Protein AF-A0A2E4MYP0-F1 (afdb_monomer)

Structure (mmCIF, N/CA/C/O backbone):
data_AF-A0A2E4MYP0-F1
#
_entry.id   AF-A0A2E4MYP0-F1
#
loop_
_atom_site.group_PDB
_atom_site.id
_atom_site.type_symbol
_atom_site.label_atom_id
_atom_site.label_alt_id
_atom_site.label_comp_id
_atom_site.label_asym_id
_atom_site.label_entity_id
_atom_site.label_seq_id
_atom_site.pdbx_PDB_ins_code
_atom_site.Cartn_x
_atom_site.Cartn_y
_atom_site.Cartn_z
_atom_site.occupancy
_atom_site.B_iso_or_equiv
_atom_site.auth_seq_id
_atom_site.auth_comp_id
_atom_site.auth_asym_id
_atom_site.auth_atom_id
_atom_site.pdbx_PDB_model_num
ATOM 1 N N . MET A 1 1 ? 53.944 40.109 61.503 1.00 32.38 1 MET A N 1
ATOM 2 C CA . MET A 1 1 ? 55.098 40.927 61.074 1.00 32.38 1 MET A CA 1
ATOM 3 C C . MET A 1 1 ? 55.950 40.094 60.124 1.00 32.38 1 MET A C 1
ATOM 5 O O . MET A 1 1 ? 56.124 38.913 60.365 1.00 32.38 1 MET A O 1
ATOM 9 N N . LYS A 1 2 ? 56.331 40.740 59.019 1.00 29.23 2 LYS A N 1
ATOM 10 C CA . LYS A 1 2 ? 57.133 40.367 57.830 1.00 29.23 2 LYS A CA 1
ATOM 11 C C . LYS A 1 2 ? 58.418 39.521 58.071 1.00 29.23 2 LYS A C 1
ATOM 13 O O . LYS A 1 2 ? 58.869 39.539 59.212 1.00 29.23 2 LYS A O 1
ATOM 18 N N . PRO A 1 3 ? 59.114 38.985 57.023 1.00 43.84 3 PRO A N 1
ATOM 19 C CA . PRO A 1 3 ? 58.788 39.027 55.572 1.00 43.84 3 PRO A CA 1
ATOM 20 C C . PRO A 1 3 ? 59.198 37.811 54.663 1.00 43.84 3 PRO A C 1
ATOM 22 O O . PRO A 1 3 ? 60.165 37.116 54.931 1.00 43.84 3 PRO A O 1
ATOM 25 N N . THR A 1 4 ? 58.492 37.692 53.515 1.00 30.36 4 THR A N 1
ATOM 26 C CA . THR A 1 4 ? 58.937 37.426 52.102 1.00 30.36 4 THR A CA 1
ATOM 27 C C . THR A 1 4 ? 59.822 36.207 51.743 1.00 30.36 4 THR A C 1
ATOM 29 O O . THR A 1 4 ? 60.824 35.968 52.392 1.00 30.36 4 THR A O 1
ATOM 32 N N . PHE A 1 5 ? 59.597 35.463 50.645 1.00 26.84 5 PHE A N 1
ATOM 33 C CA . PHE A 1 5 ? 59.681 35.927 49.242 1.00 26.84 5 PHE A CA 1
ATOM 34 C C . PHE A 1 5 ? 58.983 34.987 48.222 1.00 26.84 5 PHE A C 1
ATOM 36 O O . PHE A 1 5 ? 58.808 33.798 48.458 1.00 26.84 5 PHE A O 1
ATOM 43 N N . CYS A 1 6 ? 58.611 35.578 47.081 1.00 24.72 6 CYS A N 1
ATOM 44 C CA . CYS A 1 6 ? 57.829 35.069 45.939 1.00 24.72 6 CYS A CA 1
ATOM 45 C C . CYS A 1 6 ? 58.758 34.537 44.787 1.00 24.72 6 CYS A C 1
ATOM 47 O O . CYS A 1 6 ? 59.964 34.451 45.004 1.00 24.72 6 CYS A O 1
ATOM 49 N N . PRO A 1 7 ? 58.291 34.217 43.555 1.00 42.34 7 PRO A N 1
ATOM 50 C CA . PRO A 1 7 ? 58.112 32.863 43.003 1.00 42.34 7 PRO A CA 1
ATOM 51 C C . PRO A 1 7 ? 58.963 32.580 41.733 1.00 42.34 7 PRO A C 1
ATOM 53 O O . PRO A 1 7 ? 59.542 33.494 41.146 1.00 42.34 7 PRO A O 1
ATOM 56 N N . ARG A 1 8 ? 58.952 31.345 41.198 1.00 26.14 8 ARG A N 1
ATOM 57 C CA . ARG A 1 8 ? 59.250 31.102 39.767 1.00 26.14 8 ARG A CA 1
ATOM 58 C C . ARG A 1 8 ? 58.317 30.067 39.135 1.00 26.14 8 ARG A C 1
ATOM 60 O O . ARG A 1 8 ? 58.106 28.983 39.660 1.00 26.14 8 ARG A O 1
ATOM 67 N N . LYS A 1 9 ? 57.771 30.489 37.993 1.00 29.20 9 LYS A N 1
ATOM 68 C CA . LYS A 1 9 ? 56.859 29.806 37.071 1.00 29.20 9 LYS A CA 1
ATOM 69 C C . LYS A 1 9 ? 57.491 28.544 36.471 1.00 29.20 9 LYS A C 1
ATOM 71 O O . LYS A 1 9 ? 58.634 28.610 36.033 1.00 29.20 9 LYS A O 1
ATOM 76 N N . PHE A 1 10 ? 56.694 27.492 36.299 1.00 28.03 10 PHE A N 1
ATOM 77 C CA . PHE A 1 10 ? 56.806 26.576 35.161 1.00 28.03 10 PHE A CA 1
ATOM 78 C C . PHE A 1 10 ? 55.410 26.341 34.580 1.00 28.03 10 PHE A C 1
ATOM 80 O O . PHE A 1 10 ? 54.429 26.235 35.312 1.00 28.03 10 PHE A O 1
ATOM 87 N N . ALA A 1 11 ? 55.338 26.401 33.255 1.00 27.92 11 ALA A N 1
ATOM 88 C CA . ALA A 1 11 ? 54.125 26.417 32.457 1.00 27.92 11 ALA A CA 1
ATOM 89 C C . ALA A 1 11 ? 53.369 25.079 32.516 1.00 27.92 11 ALA A C 1
ATOM 91 O O . ALA A 1 11 ? 53.972 24.019 32.367 1.00 27.92 11 ALA A O 1
ATOM 92 N N . SER A 1 12 ? 52.046 25.143 32.679 1.00 26.67 12 SER A N 1
ATOM 93 C CA . SER A 1 12 ? 51.146 24.017 32.430 1.00 26.67 12 SER A CA 1
ATOM 94 C C . SER A 1 12 ? 51.050 23.772 30.926 1.00 26.67 12 SER A C 1
ATOM 96 O O . SER A 1 12 ? 50.569 24.627 30.184 1.00 26.67 12 SER A O 1
ATOM 98 N N . ALA A 1 13 ? 51.500 22.601 30.482 1.00 27.95 13 ALA A N 1
ATOM 99 C CA . ALA A 1 13 ? 51.129 22.055 29.187 1.00 27.95 13 ALA A CA 1
ATOM 100 C C . ALA A 1 13 ? 49.721 21.455 29.305 1.00 27.95 13 ALA A C 1
ATOM 102 O O . ALA A 1 13 ? 49.496 20.510 30.061 1.00 27.95 13 ALA A O 1
ATOM 103 N N . THR A 1 14 ? 48.774 22.038 28.577 1.00 28.78 14 THR A N 1
ATOM 104 C CA . THR A 1 14 ? 47.441 21.483 28.341 1.00 28.78 14 THR A CA 1
ATOM 105 C C . THR A 1 14 ? 47.593 20.178 27.562 1.00 28.78 14 THR A C 1
ATOM 107 O O . THR A 1 14 ? 47.975 20.195 26.394 1.00 28.78 14 THR A O 1
ATOM 110 N N . LEU A 1 15 ? 47.319 19.043 28.208 1.00 26.38 15 LEU A N 1
ATOM 111 C CA . LEU A 1 15 ? 47.201 17.758 27.528 1.00 26.38 15 LEU A CA 1
ATOM 112 C C . LEU A 1 15 ? 45.863 17.751 26.772 1.00 26.38 15 LEU A C 1
ATOM 114 O O . LEU A 1 15 ? 44.796 17.668 27.377 1.00 26.38 15 LEU A O 1
ATOM 118 N N . ILE A 1 16 ? 45.924 17.884 25.449 1.00 30.02 16 ILE A N 1
ATOM 119 C CA . ILE A 1 16 ? 44.802 17.601 24.553 1.00 30.02 16 ILE A CA 1
ATOM 120 C C . ILE A 1 16 ? 44.615 16.080 24.567 1.00 30.02 16 ILE A C 1
ATOM 122 O O . ILE A 1 16 ? 45.446 15.348 24.034 1.00 30.02 16 ILE A O 1
ATOM 126 N N . LEU A 1 17 ? 43.549 15.598 25.210 1.00 27.55 17 LEU A N 1
ATOM 127 C CA . LEU A 1 17 ? 43.101 14.215 25.068 1.00 27.55 17 LEU A CA 1
ATOM 128 C C . LEU A 1 17 ? 42.452 14.072 23.681 1.00 27.55 17 LEU A C 1
ATOM 130 O O . LEU A 1 17 ? 41.286 14.403 23.488 1.00 27.55 17 LEU A O 1
ATOM 134 N N . THR A 1 18 ? 43.208 13.594 22.697 1.00 29.97 18 THR A N 1
ATOM 135 C CA . THR A 1 18 ? 42.637 13.010 21.479 1.00 29.97 18 THR A CA 1
ATOM 136 C C . THR A 1 18 ? 41.983 11.684 21.855 1.00 29.97 18 THR A C 1
ATOM 138 O O . THR A 1 18 ? 42.678 10.704 22.126 1.00 29.97 18 THR A O 1
ATOM 141 N N . ALA A 1 19 ? 40.650 11.660 21.909 1.00 31.08 19 ALA A N 1
ATOM 142 C CA . ALA A 1 19 ? 39.876 10.430 22.005 1.00 31.08 19 ALA A CA 1
ATOM 143 C C . ALA A 1 19 ? 40.117 9.601 20.735 1.00 31.08 19 ALA A C 1
ATOM 145 O O . ALA A 1 19 ? 39.746 10.002 19.632 1.00 31.08 19 ALA A O 1
ATOM 146 N N . LEU A 1 20 ? 40.802 8.470 20.896 1.00 28.89 20 LEU A N 1
ATOM 147 C CA . LEU A 1 20 ? 41.013 7.490 19.842 1.00 28.89 20 LEU A CA 1
ATOM 148 C C . LEU A 1 20 ? 39.674 6.767 19.620 1.00 28.89 20 LEU A C 1
ATOM 150 O O . LEU A 1 20 ? 39.272 5.940 20.437 1.00 28.89 20 LEU A O 1
ATOM 154 N N . TRP A 1 21 ? 38.955 7.123 18.557 1.00 35.97 21 TRP A N 1
ATOM 155 C CA . TRP A 1 21 ? 37.767 6.392 18.121 1.00 35.97 21 TRP A CA 1
ATOM 156 C C . TRP A 1 21 ? 38.209 4.998 17.661 1.00 35.97 21 TRP A C 1
ATOM 158 O O . TRP A 1 21 ? 38.931 4.871 16.672 1.00 35.97 21 TRP A O 1
ATOM 168 N N . LEU A 1 22 ? 37.827 3.948 18.395 1.00 37.25 22 LEU A N 1
ATOM 169 C CA . LEU A 1 22 ? 37.986 2.574 17.919 1.00 37.25 22 LEU A CA 1
ATOM 170 C C . LEU A 1 22 ? 37.004 2.353 16.763 1.00 37.25 22 LEU A C 1
ATOM 172 O O . LEU A 1 22 ? 35.821 2.107 16.981 1.00 37.25 22 LEU A O 1
ATOM 176 N N . ILE A 1 23 ? 37.506 2.448 15.534 1.00 46.72 23 ILE A N 1
ATOM 177 C CA . ILE A 1 23 ? 36.778 2.047 14.330 1.00 46.72 23 ILE A CA 1
ATOM 178 C C . ILE A 1 23 ? 36.696 0.520 14.344 1.00 46.72 23 ILE A C 1
ATOM 180 O O . ILE A 1 23 ? 37.719 -0.165 14.311 1.00 46.72 23 ILE A O 1
ATOM 184 N N . THR A 1 24 ? 35.483 -0.020 14.425 1.00 52.78 24 THR A N 1
ATOM 185 C CA . THR A 1 24 ? 35.256 -1.454 14.230 1.00 52.78 24 THR A CA 1
ATOM 186 C C . THR A 1 24 ? 35.207 -1.750 12.731 1.00 52.78 24 THR A C 1
ATOM 188 O O . THR A 1 24 ? 34.458 -1.120 11.980 1.00 52.78 24 THR A O 1
ATOM 191 N N . SER A 1 25 ? 36.045 -2.684 12.282 1.00 53.56 25 SER A N 1
ATOM 192 C CA . SER A 1 25 ? 36.009 -3.220 10.924 1.00 53.56 25 SER A CA 1
ATOM 193 C C . SER A 1 25 ? 35.370 -4.604 10.953 1.00 53.56 25 SER A C 1
ATOM 195 O O . SER A 1 25 ? 35.812 -5.496 11.678 1.00 53.56 25 SER A O 1
ATOM 197 N N . GLN A 1 26 ? 34.302 -4.786 10.177 1.00 61.62 26 GLN A N 1
ATOM 198 C CA . GLN A 1 26 ? 33.702 -6.098 9.949 1.00 61.62 26 GLN A CA 1
ATOM 199 C C . GLN A 1 26 ? 34.113 -6.570 8.550 1.00 61.62 26 GLN A C 1
ATOM 201 O O . GLN A 1 26 ? 33.769 -5.947 7.544 1.00 61.62 26 GLN A O 1
ATOM 206 N N . ALA A 1 27 ? 34.887 -7.655 8.481 1.00 55.38 27 ALA A N 1
ATOM 207 C CA . ALA A 1 27 ? 35.227 -8.290 7.211 1.00 55.38 27 ALA A CA 1
ATOM 208 C C . ALA A 1 27 ? 34.014 -9.088 6.707 1.00 55.38 27 ALA A C 1
ATOM 210 O O . ALA A 1 27 ? 33.567 -10.012 7.387 1.00 55.38 27 ALA A O 1
ATOM 211 N N . ALA A 1 28 ? 33.483 -8.756 5.527 1.00 56.16 28 ALA A N 1
ATOM 212 C CA . ALA A 1 28 ? 32.338 -9.458 4.939 1.00 56.16 28 ALA A CA 1
ATOM 213 C C . ALA A 1 28 ? 32.734 -10.671 4.072 1.00 56.16 28 ALA A C 1
ATOM 215 O O . ALA A 1 28 ? 31.899 -11.197 3.338 1.00 56.16 28 ALA A O 1
ATOM 216 N N . SER A 1 29 ? 33.985 -11.145 4.140 1.00 48.66 29 SER A N 1
ATOM 217 C CA . SER A 1 29 ? 34.572 -12.121 3.205 1.00 48.66 29 SER A CA 1
ATOM 218 C C . SER A 1 29 ? 34.042 -13.566 3.312 1.00 48.66 29 SER A C 1
ATOM 220 O O . SER A 1 29 ? 34.739 -14.507 2.945 1.00 48.66 29 SER A O 1
ATOM 222 N N . GLN A 1 30 ? 32.810 -13.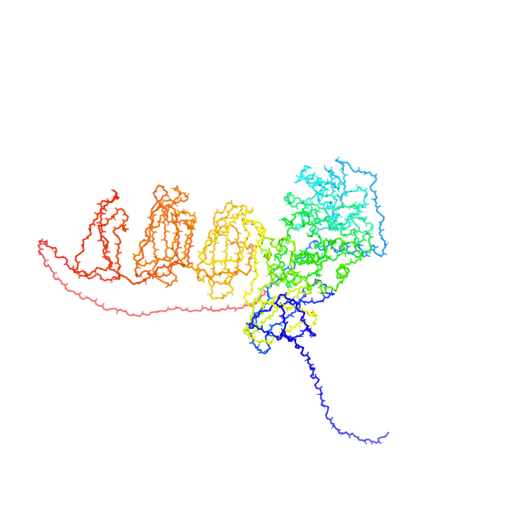767 3.790 1.00 54.00 30 GLN A N 1
ATOM 223 C CA . GLN A 1 30 ? 32.135 -15.070 3.834 1.00 54.00 30 GLN A CA 1
ATOM 224 C C . GLN A 1 30 ? 30.597 -14.974 3.911 1.00 54.00 30 GLN A C 1
ATOM 226 O O . GLN A 1 30 ? 29.940 -15.861 4.457 1.00 54.00 30 GLN A O 1
ATOM 231 N N . GLN A 1 31 ? 29.989 -13.898 3.402 1.00 71.88 31 GLN A N 1
ATOM 232 C CA . GLN A 1 31 ? 28.531 -13.769 3.458 1.00 71.88 31 GLN A CA 1
ATOM 233 C C . GLN A 1 31 ? 27.834 -14.600 2.370 1.00 71.88 31 GLN A C 1
ATOM 235 O O . GLN A 1 31 ? 28.240 -14.615 1.211 1.00 71.88 31 GLN A O 1
ATOM 240 N N . THR A 1 32 ? 26.774 -15.310 2.759 1.00 89.25 32 THR A N 1
ATOM 241 C CA . THR A 1 32 ? 25.971 -16.144 1.853 1.00 89.25 32 THR A CA 1
ATOM 242 C C . THR A 1 32 ? 24.915 -15.284 1.160 1.00 89.25 32 THR A C 1
ATOM 244 O O . THR A 1 32 ? 24.225 -14.510 1.823 1.00 89.25 32 THR A O 1
ATOM 247 N N . ILE A 1 33 ? 24.777 -15.427 -0.163 1.00 92.69 33 ILE A N 1
ATOM 248 C CA . ILE A 1 33 ? 23.734 -14.754 -0.952 1.00 92.69 33 ILE A CA 1
ATOM 249 C C . ILE A 1 33 ? 22.358 -14.938 -0.297 1.00 92.69 33 ILE A C 1
ATOM 251 O O . ILE A 1 33 ? 21.991 -16.045 0.089 1.00 92.69 33 ILE A O 1
ATOM 255 N N . GLY A 1 34 ? 21.602 -13.846 -0.170 1.00 93.25 34 GLY A N 1
ATOM 256 C CA . GLY A 1 34 ? 20.245 -13.855 0.376 1.00 93.25 34 GLY A CA 1
ATOM 257 C C . GLY A 1 34 ? 20.156 -14.059 1.892 1.00 93.25 34 GLY A C 1
ATOM 258 O O . GLY A 1 34 ? 19.048 -14.180 2.415 1.00 93.25 34 GLY A O 1
ATOM 259 N N . VAL A 1 35 ? 21.277 -14.105 2.621 1.00 95.25 35 VAL A N 1
ATOM 260 C CA . VAL A 1 35 ? 21.288 -14.265 4.085 1.00 95.25 35 VAL A CA 1
ATOM 261 C C . VAL A 1 35 ? 21.597 -12.923 4.760 1.00 95.25 35 VAL A C 1
ATOM 263 O O . VAL A 1 35 ? 22.727 -12.438 4.655 1.00 95.25 35 VAL A O 1
ATOM 266 N N . PRO A 1 36 ? 20.629 -12.318 5.477 1.00 95.00 36 PRO A N 1
ATOM 267 C CA . PRO A 1 36 ? 20.860 -11.081 6.215 1.00 95.00 36 PRO A CA 1
ATOM 268 C C . PRO A 1 36 ? 21.872 -11.263 7.344 1.00 95.00 36 PRO A C 1
ATOM 270 O O . PRO A 1 36 ? 21.796 -12.218 8.116 1.00 95.00 36 PRO A O 1
ATOM 273 N N . THR A 1 37 ? 22.794 -10.313 7.469 1.00 93.31 37 THR A N 1
ATOM 274 C CA . THR A 1 37 ? 23.772 -10.239 8.560 1.00 93.31 37 THR A CA 1
ATOM 275 C C . THR A 1 37 ? 23.685 -8.879 9.243 1.00 93.31 37 THR A C 1
ATOM 277 O O . THR A 1 37 ? 23.621 -7.851 8.573 1.00 93.31 37 THR A O 1
ATOM 280 N N . GLN A 1 38 ? 23.705 -8.859 10.576 1.00 91.88 38 GLN A N 1
ATOM 281 C CA . GLN A 1 38 ? 23.717 -7.610 11.336 1.00 91.88 38 GLN A CA 1
ATOM 282 C C . GLN A 1 38 ? 25.048 -6.864 11.175 1.00 91.88 38 GLN A C 1
ATOM 284 O O . GLN A 1 38 ? 26.131 -7.452 11.258 1.00 91.88 38 GLN A O 1
ATOM 289 N N . VAL A 1 39 ? 24.941 -5.548 11.022 1.00 89.50 39 VAL A N 1
ATOM 290 C CA . VAL A 1 39 ? 26.042 -4.587 11.022 1.00 89.50 39 VAL A CA 1
ATOM 291 C C . VAL A 1 39 ? 26.015 -3.836 12.347 1.00 89.50 39 VAL A C 1
ATOM 293 O O . VAL A 1 39 ? 25.022 -3.193 12.696 1.00 89.50 39 VAL A O 1
ATOM 296 N N . SER A 1 40 ? 27.115 -3.928 13.092 1.00 80.56 40 SER A N 1
ATOM 297 C CA . SER A 1 40 ? 27.278 -3.221 14.361 1.00 80.56 40 SER A CA 1
ATOM 298 C C . SER A 1 40 ? 27.772 -1.796 14.114 1.00 80.56 40 SER A C 1
ATOM 300 O O . SER A 1 40 ? 28.775 -1.607 13.428 1.00 80.56 40 SER A O 1
ATOM 302 N N . LEU A 1 41 ? 27.084 -0.805 14.687 1.00 86.06 41 LEU A N 1
ATOM 303 C CA . LEU A 1 41 ? 27.425 0.621 14.590 1.00 86.06 41 LEU A CA 1
ATOM 304 C C . LEU A 1 41 ? 27.614 1.226 15.995 1.00 86.06 41 LEU A C 1
ATOM 306 O O . LEU A 1 41 ? 26.829 2.077 16.426 1.00 86.06 41 LEU A O 1
ATOM 310 N N . PRO A 1 42 ? 28.618 0.767 16.768 1.00 74.50 42 PRO A N 1
ATOM 311 C CA . PRO A 1 42 ? 28.857 1.291 18.106 1.00 74.50 42 PRO A CA 1
ATOM 312 C C . PRO A 1 42 ? 29.195 2.785 18.031 1.00 74.50 42 PRO A C 1
ATOM 314 O O . PRO A 1 42 ? 30.000 3.216 17.209 1.00 74.50 42 PRO A O 1
ATOM 317 N N . SER A 1 43 ? 28.575 3.589 18.896 1.00 78.00 43 SER A N 1
ATOM 318 C CA . SER A 1 43 ? 28.766 5.049 18.929 1.00 78.00 43 SER A CA 1
ATOM 319 C C . SER A 1 43 ? 28.375 5.778 17.633 1.00 78.00 43 SER A C 1
ATOM 321 O O . SER A 1 43 ? 28.840 6.891 17.401 1.00 78.00 43 SER A O 1
ATOM 323 N N . GLY A 1 44 ? 27.534 5.164 16.796 1.00 84.19 44 GLY A N 1
ATOM 324 C CA . GLY A 1 44 ? 27.003 5.778 15.583 1.00 84.19 44 GLY A CA 1
ATOM 325 C C . GLY A 1 44 ? 27.900 5.668 14.350 1.00 84.19 44 GLY A C 1
ATOM 326 O O . GLY A 1 44 ? 27.547 6.232 13.326 1.00 84.19 44 GLY A O 1
ATOM 327 N N . SER A 1 45 ? 29.017 4.935 14.385 1.00 88.81 45 SER A N 1
ATOM 328 C CA . SER A 1 45 ? 29.869 4.759 13.199 1.00 88.81 45 SER A CA 1
ATOM 329 C C . SER A 1 45 ? 30.383 3.328 13.044 1.00 88.81 45 SER A C 1
ATOM 331 O O . SER A 1 45 ? 30.491 2.576 14.013 1.00 88.81 45 SER A O 1
ATOM 333 N N . GLY A 1 46 ? 30.701 2.938 11.810 1.00 88.25 46 GLY A N 1
ATOM 334 C CA . GLY A 1 46 ? 31.270 1.629 11.496 1.00 88.25 46 GLY A CA 1
ATOM 335 C C . GLY A 1 46 ? 31.875 1.562 10.098 1.00 88.25 46 GLY A C 1
ATOM 336 O O . GLY A 1 46 ? 31.646 2.433 9.257 1.00 88.25 46 GLY A O 1
ATOM 337 N N . THR A 1 47 ? 32.668 0.519 9.850 1.00 88.44 47 THR A N 1
ATOM 338 C CA . THR A 1 47 ? 33.262 0.255 8.531 1.00 88.44 47 THR A CA 1
ATOM 339 C C . THR A 1 47 ? 32.998 -1.173 8.072 1.00 88.44 47 THR A C 1
ATOM 341 O O . THR A 1 47 ? 33.124 -2.123 8.848 1.00 88.44 47 THR A O 1
ATOM 344 N N . LEU A 1 48 ? 32.659 -1.320 6.793 1.00 89.00 48 LEU A N 1
ATOM 345 C CA . LEU A 1 48 ? 32.413 -2.592 6.124 1.00 89.00 48 LEU A CA 1
ATOM 346 C C . LEU A 1 48 ? 33.427 -2.793 5.000 1.00 89.00 48 LEU A C 1
ATOM 348 O O . LEU A 1 48 ? 33.545 -1.943 4.123 1.00 89.00 48 LEU A O 1
ATOM 352 N N . THR A 1 49 ? 34.116 -3.930 4.982 1.00 88.88 49 THR A N 1
ATOM 353 C CA . THR A 1 49 ? 34.922 -4.339 3.821 1.00 88.88 49 THR A CA 1
ATOM 354 C C . THR A 1 49 ? 34.112 -5.320 2.982 1.00 88.88 49 THR A C 1
ATOM 356 O O . THR A 1 49 ? 33.844 -6.432 3.442 1.00 88.88 49 THR A O 1
ATOM 359 N N . LEU A 1 50 ? 33.719 -4.897 1.779 1.00 90.06 50 LEU A N 1
ATOM 360 C CA . LEU A 1 50 ? 32.809 -5.601 0.870 1.00 90.06 50 LEU A CA 1
ATOM 361 C C . LEU A 1 50 ? 33.537 -6.014 -0.413 1.00 90.06 50 LEU A C 1
ATOM 363 O O . LEU A 1 50 ? 34.353 -5.249 -0.924 1.00 90.06 50 LEU A O 1
ATOM 367 N N . ASP A 1 51 ? 33.238 -7.206 -0.931 1.00 89.69 51 ASP A N 1
ATOM 368 C CA . ASP A 1 51 ? 33.813 -7.730 -2.174 1.00 89.69 51 ASP A CA 1
ATOM 369 C C . ASP A 1 51 ? 32.779 -7.669 -3.303 1.00 89.69 51 ASP A C 1
ATOM 371 O O . ASP A 1 51 ? 31.872 -8.500 -3.381 1.00 89.69 51 ASP A O 1
ATOM 375 N N . PHE A 1 52 ? 32.925 -6.682 -4.189 1.00 89.50 52 PHE A N 1
ATOM 376 C CA . PHE A 1 52 ? 31.983 -6.460 -5.282 1.00 89.50 52 PHE A CA 1
ATOM 377 C C . PHE A 1 52 ? 32.290 -7.259 -6.560 1.00 89.50 52 PHE A C 1
ATOM 379 O O . PHE A 1 52 ? 31.647 -7.057 -7.588 1.00 89.50 52 PHE A O 1
ATOM 386 N N . THR A 1 53 ? 33.258 -8.184 -6.534 1.00 87.62 53 THR A N 1
ATOM 387 C CA . THR A 1 53 ? 33.648 -8.951 -7.734 1.00 87.62 53 THR A CA 1
ATOM 388 C C . THR A 1 53 ? 32.534 -9.858 -8.259 1.00 87.62 53 THR A C 1
ATOM 390 O O . THR A 1 53 ? 32.441 -10.103 -9.462 1.00 87.62 53 THR A O 1
ATOM 393 N N . SER A 1 54 ? 31.679 -10.366 -7.367 1.00 85.56 54 SER A N 1
ATOM 394 C CA . SER A 1 54 ? 30.593 -11.298 -7.705 1.00 85.56 54 SER A CA 1
ATOM 395 C C . SER A 1 54 ? 29.260 -10.994 -7.017 1.00 85.56 54 SER A C 1
ATOM 397 O O . SER A 1 54 ? 28.246 -11.606 -7.358 1.00 85.56 54 SER A O 1
ATOM 399 N N . SER A 1 55 ? 29.235 -10.035 -6.087 1.00 91.00 55 SER A N 1
ATOM 400 C CA . SER A 1 55 ? 28.044 -9.674 -5.316 1.00 91.00 55 SER A CA 1
ATOM 401 C C . SER A 1 55 ? 27.876 -8.160 -5.213 1.00 91.00 55 SER A C 1
ATOM 403 O O . SER A 1 55 ? 28.842 -7.434 -5.035 1.00 91.00 55 SER A O 1
ATOM 405 N N . ASP A 1 56 ? 26.634 -7.697 -5.266 1.00 92.56 56 ASP A N 1
ATOM 406 C CA . ASP A 1 56 ? 26.248 -6.413 -4.688 1.00 92.56 56 ASP A CA 1
ATOM 407 C C . ASP A 1 56 ? 25.750 -6.644 -3.256 1.00 92.56 56 ASP A C 1
ATOM 409 O O . ASP A 1 56 ? 25.529 -7.781 -2.826 1.00 92.56 56 ASP A O 1
ATOM 413 N N . TYR A 1 57 ? 25.523 -5.563 -2.513 1.00 92.88 57 TYR A N 1
ATOM 414 C CA . TYR A 1 57 ? 25.051 -5.662 -1.137 1.00 92.88 57 TYR A CA 1
ATOM 415 C C . TYR A 1 57 ? 23.889 -4.714 -0.887 1.00 92.88 57 TYR A C 1
ATOM 417 O O . TYR A 1 57 ? 24.005 -3.506 -1.080 1.00 92.88 57 TYR A O 1
ATOM 425 N N . GLN A 1 58 ? 22.773 -5.252 -0.411 1.00 94.06 58 GLN A N 1
ATOM 426 C CA . GLN A 1 58 ? 21.683 -4.455 0.125 1.00 94.06 58 GLN A CA 1
ATOM 427 C C . GLN A 1 58 ? 21.994 -4.113 1.584 1.00 94.06 58 GLN A C 1
ATOM 429 O O . GLN A 1 58 ? 22.013 -4.993 2.443 1.00 94.06 58 GLN A O 1
ATOM 434 N N . LEU A 1 59 ? 22.226 -2.833 1.860 1.00 93.81 59 LEU A N 1
ATOM 435 C CA . LEU A 1 59 ? 22.334 -2.274 3.202 1.00 93.81 59 LEU A CA 1
ATOM 436 C C . LEU A 1 59 ? 20.970 -1.704 3.609 1.00 93.81 59 LEU A C 1
ATOM 438 O O . LEU A 1 59 ? 20.368 -0.938 2.858 1.00 93.81 59 LEU A O 1
ATOM 442 N N . ILE A 1 60 ? 20.477 -2.068 4.788 1.00 94.50 60 ILE A N 1
ATOM 443 C CA . ILE A 1 60 ? 19.274 -1.491 5.397 1.00 94.50 60 ILE A CA 1
ATOM 444 C C . ILE A 1 60 ? 19.689 -0.884 6.732 1.00 94.50 60 ILE A C 1
ATOM 446 O O . ILE A 1 60 ? 20.255 -1.584 7.567 1.00 94.50 60 ILE A O 1
ATOM 450 N N . LEU A 1 61 ? 19.425 0.404 6.933 1.00 94.06 61 LEU A N 1
ATOM 451 C CA . LEU A 1 61 ? 19.730 1.139 8.160 1.00 94.06 61 LEU A CA 1
ATOM 452 C C . LEU A 1 61 ? 18.430 1.575 8.830 1.00 94.06 61 LEU A C 1
ATOM 454 O O . LEU A 1 61 ? 17.542 2.104 8.165 1.00 94.06 61 LEU A O 1
ATOM 458 N N . TYR A 1 62 ? 18.329 1.392 10.143 1.00 93.44 62 TYR A N 1
ATOM 459 C CA . TYR A 1 62 ? 17.204 1.894 10.930 1.00 93.44 62 TYR A CA 1
ATOM 460 C C . TYR A 1 62 ? 17.667 2.383 12.301 1.00 93.44 62 TYR A C 1
ATOM 462 O O . TYR A 1 62 ? 18.634 1.869 12.868 1.00 93.44 62 TYR A O 1
ATOM 470 N N . SER A 1 63 ? 16.961 3.374 12.840 1.00 91.06 63 SER A N 1
ATOM 471 C CA . SER A 1 63 ? 17.150 3.848 14.211 1.00 91.06 63 SER A CA 1
ATOM 472 C C . SER A 1 63 ? 16.413 2.922 15.185 1.00 91.06 63 SER A C 1
ATOM 474 O O . SER A 1 63 ? 15.196 2.790 15.093 1.00 91.06 63 SER A O 1
ATOM 476 N N . ALA A 1 64 ? 17.120 2.288 16.125 1.00 90.62 64 ALA A N 1
ATOM 477 C CA . ALA A 1 64 ? 16.531 1.343 17.085 1.00 90.62 64 ALA A CA 1
ATOM 478 C C . ALA A 1 64 ? 16.072 2.011 18.400 1.00 90.62 64 ALA A C 1
ATOM 480 O O . ALA A 1 64 ? 16.065 1.389 19.463 1.00 90.62 64 ALA A O 1
ATOM 481 N N . LEU A 1 65 ? 15.694 3.292 18.350 1.00 88.38 65 LEU A N 1
ATOM 482 C CA . LEU A 1 65 ? 15.239 4.044 19.520 1.00 88.38 65 LEU A CA 1
ATOM 483 C C . LEU A 1 65 ? 13.840 3.620 19.967 1.00 88.38 65 LEU A C 1
ATOM 485 O O . LEU A 1 65 ? 12.849 3.924 19.309 1.00 88.38 65 LEU A O 1
ATOM 489 N N . ARG A 1 66 ? 13.771 2.932 21.110 1.00 87.12 66 ARG A N 1
ATOM 490 C CA . ARG A 1 66 ? 12.527 2.366 21.656 1.00 87.12 66 ARG A CA 1
ATOM 491 C C . ARG A 1 66 ? 11.560 3.407 22.233 1.00 87.12 66 ARG A C 1
ATOM 493 O O . ARG A 1 66 ? 10.355 3.230 22.105 1.00 87.12 66 ARG A O 1
ATOM 500 N N . ASP A 1 67 ? 12.084 4.473 22.837 1.00 73.38 67 ASP A N 1
ATOM 501 C CA . ASP A 1 67 ? 11.306 5.408 23.669 1.00 73.38 67 ASP A CA 1
ATOM 502 C C . ASP A 1 67 ? 11.126 6.800 23.032 1.00 73.38 67 ASP A C 1
ATOM 504 O O . ASP A 1 67 ? 10.944 7.794 23.737 1.00 73.38 67 ASP A O 1
ATOM 508 N N . GLU A 1 68 ? 11.220 6.907 21.703 1.00 70.88 68 GLU A N 1
ATOM 509 C CA . GLU A 1 68 ? 11.027 8.187 21.011 1.00 70.88 68 GLU A CA 1
ATOM 510 C C . GLU A 1 68 ? 9.538 8.370 20.653 1.00 70.88 68 GLU A C 1
ATOM 512 O O . GLU A 1 68 ? 9.006 7.585 19.863 1.00 70.88 68 GLU A O 1
ATOM 517 N N . PRO A 1 69 ? 8.849 9.397 21.190 1.00 63.41 69 PRO A N 1
ATOM 518 C CA . PRO A 1 69 ? 7.496 9.724 20.751 1.00 63.41 69 PRO A CA 1
ATOM 519 C C . PRO A 1 69 ? 7.509 10.154 19.277 1.00 63.41 69 PRO A C 1
ATOM 521 O O . PRO A 1 69 ? 8.515 10.661 18.779 1.00 63.41 69 PRO A O 1
ATOM 524 N N . ASP A 1 70 ? 6.390 9.999 18.564 1.00 62.69 70 ASP A N 1
ATOM 525 C CA . ASP A 1 70 ? 6.276 10.385 17.145 1.00 62.69 70 ASP A CA 1
ATOM 526 C C . ASP A 1 70 ? 6.312 11.904 16.966 1.00 62.69 70 ASP A C 1
ATOM 528 O O . ASP A 1 70 ? 5.299 12.608 16.869 1.00 62.69 70 ASP A O 1
ATOM 532 N N . THR A 1 71 ? 7.533 12.421 16.963 1.00 61.94 71 THR A N 1
ATOM 533 C CA . THR A 1 71 ? 7.855 13.816 16.720 1.00 61.94 71 THR A CA 1
ATOM 534 C C . THR A 1 71 ? 8.230 14.025 15.251 1.00 61.94 71 THR A C 1
ATOM 536 O O . THR A 1 71 ? 8.307 13.104 14.437 1.00 61.94 71 THR A O 1
ATOM 539 N N . SER A 1 72 ? 8.495 15.275 14.874 1.00 66.81 72 SER A N 1
ATOM 540 C CA . SER A 1 72 ? 9.098 15.595 13.577 1.00 66.81 72 SER A CA 1
ATOM 541 C C . SER A 1 72 ? 10.599 15.279 13.513 1.00 66.81 72 SER A C 1
ATOM 543 O O . SER A 1 72 ? 11.251 15.682 12.550 1.00 66.81 72 SER A O 1
ATOM 545 N N . ARG A 1 73 ? 11.179 14.653 14.545 1.00 79.38 73 ARG A N 1
ATOM 546 C CA . ARG A 1 73 ? 12.614 14.385 14.619 1.00 79.38 73 ARG A CA 1
ATOM 547 C C . ARG A 1 73 ? 13.005 13.277 13.646 1.00 79.38 73 ARG A C 1
ATOM 549 O O . ARG A 1 73 ? 12.337 12.253 13.534 1.00 79.38 73 ARG A O 1
ATOM 556 N N . THR A 1 74 ? 14.122 13.495 12.968 1.00 86.38 74 THR A N 1
ATOM 557 C CA . THR A 1 74 ? 14.785 12.509 12.116 1.00 86.38 74 THR A CA 1
ATOM 558 C C . THR A 1 74 ? 16.244 12.394 12.528 1.00 86.38 74 THR A C 1
ATOM 560 O O . THR A 1 74 ? 16.809 13.351 13.058 1.00 86.38 74 THR A O 1
ATOM 563 N N . TYR A 1 75 ? 16.843 11.245 12.253 1.00 88.12 75 TYR A N 1
ATOM 564 C CA . TYR A 1 75 ? 18.233 10.932 12.547 1.00 88.12 75 TYR A CA 1
ATOM 565 C C . TYR A 1 75 ? 18.980 10.730 11.241 1.00 88.12 75 TYR A C 1
ATOM 567 O O . TYR A 1 75 ? 18.560 9.929 10.400 1.00 88.12 75 TYR A O 1
ATOM 575 N N . ASP A 1 76 ? 20.060 11.481 11.074 1.00 91.50 76 ASP A N 1
ATOM 576 C CA . ASP A 1 76 ? 20.818 11.517 9.833 1.00 91.50 76 ASP A CA 1
ATOM 577 C C . ASP A 1 76 ? 21.813 10.354 9.751 1.00 91.50 76 ASP A C 1
ATOM 579 O O . ASP A 1 76 ? 22.327 9.866 10.761 1.00 91.50 76 ASP A O 1
ATOM 583 N N . PHE A 1 77 ? 22.115 9.930 8.528 1.00 91.44 77 PHE A N 1
ATOM 584 C CA . PHE A 1 77 ? 23.179 8.981 8.232 1.00 91.44 77 PHE A CA 1
ATOM 585 C C . PHE A 1 77 ? 23.925 9.361 6.951 1.00 91.44 77 PHE A C 1
ATOM 587 O O . PHE A 1 77 ? 23.404 10.043 6.065 1.00 91.44 77 PHE A O 1
ATOM 594 N N . THR A 1 78 ? 25.159 8.879 6.851 1.00 91.50 78 THR A N 1
ATOM 595 C CA . THR A 1 78 ? 26.057 9.009 5.709 1.00 91.50 78 THR A CA 1
ATOM 596 C C . THR A 1 78 ? 26.711 7.659 5.419 1.00 91.50 78 THR A C 1
ATOM 598 O O . THR A 1 78 ? 27.224 7.004 6.322 1.00 91.50 78 THR A O 1
ATOM 601 N N . VAL A 1 79 ? 26.719 7.247 4.152 1.00 90.50 79 VAL A N 1
ATOM 602 C CA . VAL A 1 79 ? 27.355 6.017 3.665 1.00 90.50 79 VAL A CA 1
ATOM 603 C C . VAL A 1 79 ? 28.249 6.353 2.474 1.00 90.50 79 VAL A C 1
ATOM 605 O O . VAL A 1 79 ? 27.807 6.982 1.516 1.00 90.50 79 VAL A O 1
ATOM 608 N N . GLY A 1 80 ? 29.506 5.925 2.493 1.00 86.75 80 GLY A N 1
ATOM 609 C CA . GLY A 1 80 ? 30.432 6.119 1.373 1.00 86.75 80 GLY A CA 1
ATOM 610 C C . GLY A 1 80 ? 31.810 5.543 1.671 1.00 86.75 80 GLY A C 1
ATOM 611 O O . GLY A 1 80 ? 32.114 5.251 2.825 1.00 86.75 80 GLY A O 1
ATOM 612 N N . ALA A 1 81 ? 32.659 5.353 0.659 1.00 80.06 81 ALA A N 1
ATOM 613 C CA . ALA A 1 81 ? 34.012 4.854 0.924 1.00 80.06 81 ALA A CA 1
ATOM 614 C C . ALA A 1 81 ? 34.876 5.889 1.673 1.00 80.06 81 ALA A C 1
ATOM 616 O O . ALA A 1 81 ? 34.660 7.102 1.579 1.00 80.06 81 ALA A O 1
ATOM 617 N N . ALA A 1 82 ? 35.868 5.405 2.423 1.00 64.81 82 ALA A N 1
ATOM 618 C CA . ALA A 1 82 ? 36.732 6.254 3.239 1.00 64.81 82 ALA A CA 1
ATOM 619 C C . ALA A 1 82 ? 37.528 7.273 2.384 1.00 64.81 82 ALA A C 1
ATOM 621 O O . ALA A 1 82 ? 38.139 6.907 1.385 1.00 64.81 82 ALA A O 1
ATOM 622 N N . PHE A 1 83 ? 37.551 8.541 2.826 1.00 50.44 83 PHE A N 1
ATOM 623 C CA . PHE A 1 83 ? 38.316 9.675 2.268 1.00 50.44 83 PHE A CA 1
ATOM 624 C C . PHE A 1 83 ? 38.006 10.079 0.806 1.00 50.44 83 PHE A C 1
ATOM 626 O O . PHE A 1 83 ? 38.691 9.652 -0.118 1.00 50.44 83 PHE A O 1
ATOM 633 N N . ALA A 1 84 ? 37.055 11.006 0.599 1.00 47.25 84 ALA A N 1
ATOM 634 C CA . ALA A 1 84 ? 37.083 12.031 -0.466 1.00 47.25 84 ALA A CA 1
ATOM 635 C C . ALA A 1 84 ? 35.879 12.996 -0.372 1.00 47.25 84 ALA A C 1
ATOM 637 O O . ALA A 1 84 ? 34.789 12.611 0.043 1.00 47.25 84 ALA A O 1
ATOM 638 N N . THR A 1 85 ? 36.055 14.239 -0.834 1.00 55.88 85 THR A N 1
ATOM 639 C CA . THR A 1 85 ? 34.955 15.146 -1.205 1.00 55.88 85 THR A CA 1
ATOM 640 C C . THR A 1 85 ? 34.289 14.617 -2.477 1.00 55.88 85 THR A C 1
ATOM 642 O O . THR A 1 85 ? 34.712 14.947 -3.586 1.00 55.88 85 THR A O 1
ATOM 645 N N . ARG A 1 86 ? 33.301 13.734 -2.323 1.00 68.25 86 ARG A N 1
ATOM 646 C CA . ARG A 1 86 ? 32.537 13.150 -3.434 1.00 68.25 86 ARG A CA 1
ATOM 647 C C . ARG A 1 86 ? 31.220 13.896 -3.636 1.00 68.25 86 ARG A C 1
ATOM 649 O O . ARG A 1 86 ? 30.741 14.535 -2.695 1.00 68.25 86 ARG A O 1
ATOM 656 N N . PRO A 1 87 ? 30.615 13.815 -4.833 1.00 67.44 87 PRO A N 1
ATOM 657 C CA . PRO A 1 87 ? 29.235 14.236 -5.018 1.00 67.44 87 PRO A CA 1
ATOM 658 C C . PRO A 1 87 ? 28.345 13.529 -3.994 1.00 67.44 87 PRO A C 1
ATOM 660 O O . PRO A 1 87 ? 28.435 12.308 -3.827 1.00 67.44 87 PRO A O 1
ATOM 663 N N . SER A 1 88 ? 27.522 14.302 -3.288 1.00 72.31 88 SER A N 1
ATOM 664 C CA . SER A 1 88 ? 26.567 13.762 -2.331 1.00 72.31 88 SER A CA 1
ATOM 665 C C . SER A 1 88 ? 25.218 13.528 -3.001 1.00 72.31 88 SER A C 1
ATOM 667 O O . SER A 1 88 ? 24.664 14.414 -3.653 1.00 72.31 88 SER A O 1
ATOM 669 N N . VAL A 1 89 ? 24.682 12.324 -2.829 1.00 75.00 89 VAL A N 1
ATOM 670 C CA . VAL A 1 89 ? 23.310 11.980 -3.200 1.00 75.00 89 VAL A CA 1
ATOM 671 C C . VAL A 1 89 ? 22.503 11.911 -1.916 1.00 75.00 89 VAL A C 1
ATOM 673 O O . VAL A 1 89 ? 22.820 11.119 -1.030 1.00 75.00 89 VAL A O 1
ATOM 676 N N . ARG A 1 90 ? 21.465 12.742 -1.812 1.00 77.81 90 ARG A N 1
ATOM 677 C CA . ARG A 1 90 ? 20.546 12.703 -0.677 1.00 77.81 90 ARG A CA 1
ATOM 678 C C . ARG A 1 90 ? 19.388 11.760 -0.984 1.00 77.81 90 ARG A C 1
ATOM 680 O O . ARG A 1 90 ? 18.649 11.993 -1.939 1.00 77.81 90 ARG A O 1
ATOM 687 N N . LEU A 1 91 ? 19.219 10.733 -0.161 1.00 69.88 91 LEU A N 1
ATOM 688 C CA . LEU A 1 91 ? 18.030 9.894 -0.150 1.00 69.88 91 LEU A CA 1
ATOM 689 C C . LEU A 1 91 ? 16.884 10.737 0.419 1.00 69.88 91 LEU A C 1
ATOM 691 O O . LEU A 1 91 ? 16.866 11.060 1.606 1.00 69.88 91 LEU A O 1
ATOM 695 N N . PHE A 1 92 ? 15.972 11.120 -0.476 1.00 61.53 92 PHE A N 1
ATOM 696 C CA . PHE A 1 92 ? 14.747 11.891 -0.248 1.00 61.53 92 PHE A CA 1
ATOM 697 C C . PHE A 1 92 ? 14.878 13.378 0.109 1.00 61.53 92 PHE A C 1
ATOM 699 O O . PHE A 1 92 ? 15.732 13.841 0.866 1.00 61.53 92 PHE A O 1
ATOM 706 N N . GLN A 1 93 ? 13.923 14.145 -0.419 1.00 47.50 93 GLN A N 1
ATOM 707 C CA . GLN A 1 93 ? 13.648 15.517 -0.019 1.00 47.50 93 GLN A CA 1
ATOM 708 C C . GLN A 1 93 ? 12.140 15.753 -0.132 1.00 47.50 93 GLN A C 1
ATOM 710 O O . GLN A 1 93 ? 11.651 16.170 -1.178 1.00 47.50 93 GLN A O 1
ATOM 715 N N . HIS A 1 94 ? 11.388 15.490 0.935 1.00 47.06 94 HIS A N 1
ATOM 716 C CA . HIS A 1 94 ? 9.989 15.906 0.997 1.00 47.06 94 HIS A CA 1
ATOM 717 C C . HIS A 1 94 ? 9.695 16.716 2.250 1.00 47.06 94 HIS A C 1
ATOM 719 O O . HIS A 1 94 ? 10.152 16.411 3.350 1.00 47.06 94 HIS A O 1
ATOM 725 N N . ALA A 1 95 ? 8.962 17.806 2.026 1.00 37.16 95 ALA A N 1
ATOM 726 C CA . ALA A 1 95 ? 8.423 18.650 3.067 1.00 37.16 95 ALA A CA 1
ATOM 727 C C . ALA A 1 95 ? 7.304 17.878 3.762 1.00 37.16 95 ALA A C 1
ATOM 729 O O . ALA A 1 95 ? 6.310 17.513 3.135 1.00 37.16 95 ALA A O 1
ATOM 730 N N . SER A 1 96 ? 7.474 17.631 5.055 1.00 38.34 96 SER A N 1
ATOM 731 C CA . SER A 1 96 ? 6.449 17.051 5.907 1.00 38.34 96 SER A CA 1
ATOM 732 C C . SER A 1 96 ? 5.245 17.993 5.951 1.00 38.34 96 SER A C 1
ATOM 734 O O . SER A 1 96 ? 5.216 18.956 6.717 1.00 38.34 96 SER A O 1
ATOM 736 N N . GLY A 1 97 ? 4.232 17.728 5.131 1.00 34.47 97 GLY A N 1
ATOM 737 C CA . GLY A 1 97 ? 2.894 18.246 5.366 1.00 34.47 97 GLY A CA 1
ATOM 738 C C . GLY A 1 97 ? 2.292 17.478 6.534 1.00 34.47 97 GLY A C 1
ATOM 739 O O . GLY A 1 97 ? 1.607 16.486 6.323 1.00 34.47 97 GLY A O 1
ATOM 740 N N . VAL A 1 98 ? 2.572 17.891 7.772 1.00 38.00 98 VAL A N 1
ATOM 741 C CA . VAL A 1 98 ? 1.935 17.292 8.952 1.00 38.00 98 VAL A CA 1
ATOM 742 C C . VAL A 1 98 ? 0.462 17.693 8.939 1.00 38.00 98 VAL A C 1
ATOM 744 O O . VAL A 1 98 ? 0.100 18.775 9.397 1.00 38.00 98 VAL A O 1
ATOM 747 N N . ARG A 1 99 ? -0.408 16.834 8.405 1.00 43.94 99 ARG A N 1
ATOM 748 C CA . ARG A 1 99 ? -1.844 16.925 8.669 1.00 43.94 99 ARG A CA 1
ATOM 749 C C . ARG A 1 99 ? -2.122 16.164 9.960 1.00 43.94 99 ARG A C 1
ATOM 751 O O . ARG A 1 99 ? -2.000 14.947 10.013 1.00 43.94 99 ARG A O 1
ATOM 758 N N . THR A 1 100 ? -2.471 16.878 11.026 1.00 48.25 100 THR A N 1
ATOM 759 C CA . THR A 1 100 ? -3.060 16.257 12.219 1.00 48.25 100 THR A CA 1
ATOM 760 C C . THR A 1 100 ? -4.393 15.630 11.832 1.00 48.25 100 THR A C 1
ATOM 762 O O . THR A 1 100 ? -5.308 16.353 11.441 1.00 48.25 100 THR A O 1
ATOM 765 N N . SER A 1 101 ? -4.497 14.303 11.917 1.00 63.59 101 SER A N 1
ATOM 766 C CA . SER A 1 101 ? -5.750 13.602 11.646 1.00 63.59 101 SER A CA 1
ATOM 767 C C . SER A 1 101 ? -6.678 13.657 12.861 1.00 63.59 101 SER A C 1
ATOM 769 O O . SER A 1 101 ? -6.240 13.635 14.014 1.00 63.59 101 SER A O 1
ATOM 771 N N . VAL A 1 102 ? -7.980 13.697 12.593 1.00 71.75 102 VAL A N 1
ATOM 772 C CA . VAL A 1 102 ? -9.021 13.687 13.625 1.00 71.75 102 VAL A CA 1
ATOM 773 C C . VAL A 1 102 ? -9.070 12.331 14.354 1.00 71.75 102 VAL A C 1
ATOM 775 O O . VAL A 1 102 ? -9.314 12.303 15.559 1.00 71.75 102 VAL A O 1
ATOM 778 N N . LYS A 1 103 ? -8.738 11.215 13.679 1.00 76.38 103 LYS A N 1
ATOM 779 C CA . LYS A 1 103 ? -8.731 9.864 14.274 1.00 76.38 103 LYS A CA 1
ATOM 780 C C . LYS A 1 103 ? -7.676 9.671 15.381 1.00 76.38 103 LYS A C 1
ATOM 782 O O . LYS A 1 103 ? -7.933 8.898 16.300 1.00 76.38 103 LYS A O 1
ATOM 787 N N . ALA A 1 104 ? -6.575 10.438 15.398 1.00 79.44 104 ALA A N 1
ATOM 788 C CA . ALA A 1 104 ? -5.550 10.331 16.456 1.00 79.44 104 ALA A CA 1
ATOM 789 C C . ALA A 1 104 ? -6.130 10.603 17.854 1.00 79.44 104 ALA A C 1
ATOM 791 O O . ALA A 1 104 ? -5.663 10.078 18.867 1.00 79.44 104 ALA A O 1
ATOM 792 N N . ARG A 1 105 ? -7.198 11.406 17.904 1.00 86.38 105 ARG A N 1
ATOM 793 C CA . ARG A 1 105 ? -7.942 11.688 19.126 1.00 86.38 105 ARG A CA 1
ATOM 794 C C . ARG A 1 105 ? -8.620 10.442 19.705 1.00 86.38 105 ARG A C 1
ATOM 796 O O . ARG A 1 105 ? -8.665 10.334 20.923 1.00 86.38 105 ARG A O 1
ATOM 803 N N . LEU A 1 106 ? -9.097 9.504 18.881 1.00 91.31 106 LEU A N 1
ATOM 804 C CA . LEU A 1 106 ? -9.767 8.282 19.352 1.00 91.31 106 LEU A CA 1
ATOM 805 C C . LEU A 1 106 ? -8.801 7.403 20.155 1.00 91.31 106 LEU A C 1
ATOM 807 O O . LEU A 1 106 ? -9.101 7.033 21.287 1.00 91.31 106 LEU A O 1
ATOM 811 N N . ARG A 1 107 ? -7.597 7.168 19.616 1.00 90.06 107 ARG A N 1
ATOM 812 C CA . ARG A 1 107 ? -6.535 6.395 20.285 1.00 90.06 107 ARG A CA 1
ATOM 813 C C . ARG A 1 107 ? -6.069 7.062 21.584 1.00 90.06 107 ARG A C 1
ATOM 815 O O . ARG A 1 107 ? -5.857 6.398 22.594 1.00 90.06 107 ARG A O 1
ATOM 822 N N . SER A 1 108 ? -5.966 8.393 21.591 1.00 89.38 108 SER A N 1
ATOM 823 C CA . SER A 1 108 ? -5.636 9.146 22.808 1.00 89.38 108 SER A CA 1
ATOM 824 C C . SER A 1 108 ? -6.732 9.050 23.879 1.00 89.38 108 SER A C 1
ATOM 826 O O . SER A 1 108 ? -6.411 8.916 25.059 1.00 89.38 108 SER A O 1
ATOM 828 N N . GLU A 1 109 ? -8.010 9.101 23.490 1.00 93.62 109 GLU A N 1
ATOM 829 C CA . GLU A 1 109 ? -9.142 8.936 24.410 1.00 93.62 109 GLU A CA 1
ATOM 830 C C . GLU A 1 109 ? -9.191 7.513 24.995 1.00 93.62 109 GLU A C 1
ATOM 832 O O . GLU A 1 109 ? -9.421 7.353 26.195 1.00 93.62 109 GLU A O 1
ATOM 837 N N . GLU A 1 110 ? -8.911 6.487 24.187 1.00 94.75 110 GLU A N 1
ATOM 838 C CA . GLU A 1 110 ? -8.776 5.095 24.639 1.00 94.75 110 GLU A CA 1
ATOM 839 C C . GLU A 1 110 ? -7.683 4.943 25.705 1.00 94.75 110 GLU A C 1
ATOM 841 O O . GLU A 1 110 ? -7.940 4.365 26.766 1.00 94.75 110 GLU A O 1
ATOM 846 N N . ALA A 1 111 ? -6.494 5.500 25.456 1.00 93.38 111 ALA A N 1
ATOM 847 C CA . ALA A 1 111 ? -5.364 5.439 26.381 1.00 93.38 111 ALA A CA 1
ATOM 848 C C . ALA A 1 111 ? -5.659 6.143 27.714 1.00 93.38 111 ALA A C 1
ATOM 850 O O . ALA A 1 111 ? -5.327 5.623 28.784 1.00 93.38 111 ALA A O 1
ATOM 851 N N . GLU A 1 112 ? -6.323 7.300 27.670 1.00 95.00 112 GLU A N 1
ATOM 852 C CA . GLU A 1 112 ? -6.698 8.047 28.873 1.00 95.00 112 GLU A CA 1
ATOM 853 C C . GLU A 1 112 ? -7.752 7.301 29.703 1.00 95.00 112 GLU A C 1
ATOM 855 O O . GLU A 1 112 ? -7.620 7.196 30.926 1.00 95.00 112 GLU A O 1
ATOM 860 N N . LEU A 1 113 ? -8.766 6.712 29.057 1.00 95.50 113 LEU A N 1
ATOM 861 C CA . LEU A 1 113 ? -9.757 5.874 29.737 1.00 95.50 113 LEU A CA 1
ATOM 862 C C . LEU A 1 113 ? -9.116 4.616 30.336 1.00 95.50 113 LEU A C 1
ATOM 864 O O . LEU A 1 113 ? -9.385 4.284 31.490 1.00 95.50 113 LEU A O 1
ATOM 868 N N . ALA A 1 114 ? -8.232 3.940 29.597 1.00 95.06 114 ALA A N 1
ATOM 869 C CA . ALA A 1 114 ? -7.517 2.766 30.095 1.00 95.06 114 ALA A CA 1
ATOM 870 C C . ALA A 1 114 ? -6.689 3.107 31.342 1.00 95.06 114 ALA A C 1
ATOM 872 O O . ALA A 1 114 ? -6.776 2.425 32.364 1.00 95.06 114 ALA A O 1
ATOM 873 N N . LYS A 1 115 ? -5.937 4.213 31.302 1.00 95.19 115 LYS A N 1
ATOM 874 C CA . LYS A 1 115 ? -5.163 4.702 32.448 1.00 95.19 115 LYS A CA 1
ATOM 875 C C . LYS A 1 115 ? -6.056 5.032 33.642 1.00 95.19 115 LYS A C 1
ATOM 877 O O . LYS A 1 115 ? -5.728 4.645 34.763 1.00 95.19 115 LYS A O 1
ATOM 882 N N . ARG A 1 116 ? -7.176 5.724 33.416 1.00 94.25 116 ARG A N 1
ATOM 883 C CA . ARG A 1 116 ? -8.156 6.053 34.458 1.00 94.25 116 ARG A CA 1
ATOM 884 C C . ARG A 1 116 ? -8.665 4.792 35.150 1.00 94.25 116 ARG A C 1
ATOM 886 O O . ARG A 1 116 ? -8.533 4.683 36.366 1.00 94.25 116 ARG A O 1
ATOM 893 N N . PHE A 1 117 ? -9.203 3.837 34.397 1.00 93.44 117 PHE A N 1
ATOM 894 C CA . PHE A 1 117 ? -9.854 2.662 34.981 1.00 93.44 117 PHE A CA 1
ATOM 895 C C . PHE A 1 117 ? -8.874 1.667 35.601 1.00 93.44 117 PHE A C 1
ATOM 897 O O . PHE A 1 117 ? -9.223 1.022 36.587 1.00 93.44 117 PHE A O 1
ATOM 904 N N . ARG A 1 118 ? -7.616 1.627 35.147 1.00 91.75 118 ARG A N 1
ATOM 905 C CA . ARG A 1 118 ? -6.550 0.905 35.862 1.00 91.75 118 ARG A CA 1
ATOM 906 C C . ARG A 1 118 ? -6.310 1.440 37.277 1.00 91.75 118 ARG A C 1
ATOM 908 O O . ARG A 1 118 ? -5.875 0.681 38.138 1.00 91.75 118 ARG A O 1
ATOM 915 N N . LEU A 1 119 ? -6.572 2.728 37.516 1.00 89.44 119 LEU A N 1
ATOM 916 C CA . LEU A 1 119 ? -6.409 3.373 38.823 1.00 89.44 119 LEU A CA 1
ATOM 917 C C . LEU A 1 119 ? -7.690 3.335 39.667 1.00 89.44 119 LEU A C 1
ATOM 919 O O . LEU A 1 119 ? -7.606 3.161 40.880 1.00 89.44 119 LEU A O 1
ATOM 923 N N . SER A 1 120 ? -8.861 3.522 39.052 1.00 89.81 120 SER A N 1
ATOM 924 C CA . SER A 1 120 ? -10.143 3.651 39.762 1.00 89.81 120 SER A CA 1
ATOM 925 C C . SER A 1 120 ? -10.985 2.373 39.811 1.00 89.81 120 SER A C 1
ATOM 927 O O . SER A 1 120 ? -11.968 2.330 40.547 1.00 89.81 120 SER A O 1
ATOM 929 N N . GLY A 1 121 ? -10.632 1.351 39.031 1.00 86.62 121 GLY A N 1
ATOM 930 C CA . GLY A 1 121 ? -11.511 0.227 38.714 1.00 86.62 121 GLY A CA 1
ATOM 931 C C . GLY A 1 121 ? -12.495 0.562 37.589 1.00 86.62 121 GLY A C 1
ATOM 932 O O . GLY A 1 121 ? -12.758 1.733 37.296 1.00 86.62 121 GLY A O 1
ATOM 933 N N . PHE A 1 122 ? -13.024 -0.483 36.948 1.00 83.56 122 PHE A N 1
ATOM 934 C CA . PHE A 1 122 ? -14.004 -0.352 35.871 1.00 83.56 122 PHE A CA 1
ATOM 935 C C . PHE A 1 122 ? -15.417 -0.128 36.418 1.00 83.56 122 PHE A C 1
ATOM 937 O O . PHE A 1 122 ? -15.819 -0.829 37.355 1.00 83.56 122 PHE A O 1
ATOM 944 N N . PRO A 1 123 ? -16.195 0.793 35.823 1.00 84.12 123 PRO A N 1
ATOM 945 C CA . PRO A 1 123 ? -17.596 0.957 36.173 1.00 84.12 123 PRO A CA 1
ATOM 946 C C . PRO A 1 123 ? -18.395 -0.300 35.813 1.00 84.12 123 PRO A C 1
ATOM 948 O O . PRO A 1 123 ? -18.087 -1.016 34.855 1.00 84.12 123 PRO A O 1
ATOM 951 N N . ALA A 1 124 ? -19.434 -0.576 36.602 1.00 77.31 124 ALA A N 1
ATOM 952 C CA . ALA A 1 124 ? -20.335 -1.685 36.327 1.00 77.31 124 ALA A CA 1
ATOM 953 C C . ALA A 1 124 ? -21.119 -1.420 35.033 1.00 77.31 124 ALA A C 1
ATOM 955 O O . ALA A 1 124 ? -21.646 -0.329 34.833 1.00 77.31 124 ALA A O 1
ATOM 956 N N . ALA A 1 125 ? -21.221 -2.442 34.183 1.00 75.88 125 ALA A N 1
ATOM 957 C CA . ALA A 1 125 ? -22.003 -2.384 32.956 1.00 75.88 125 ALA A CA 1
ATOM 958 C C . ALA A 1 125 ? -23.488 -2.121 33.265 1.00 75.88 125 ALA A C 1
ATOM 960 O O . ALA A 1 125 ? -24.092 -2.805 34.105 1.00 75.88 125 ALA A O 1
ATOM 961 N N . ARG A 1 126 ? -24.085 -1.137 32.586 1.00 80.25 126 ARG A N 1
ATOM 962 C CA . ARG A 1 126 ? -25.494 -0.787 32.751 1.00 80.25 126 ARG A CA 1
ATOM 963 C C . ARG A 1 126 ? -26.337 -1.544 31.736 1.00 80.25 126 ARG A C 1
ATOM 965 O O . ARG A 1 126 ? -26.547 -1.096 30.616 1.00 80.25 126 ARG A O 1
ATOM 972 N N . LYS A 1 127 ? -26.881 -2.679 32.171 1.00 83.19 127 LYS A N 1
ATOM 973 C CA . LYS A 1 127 ? -27.745 -3.501 31.321 1.00 83.19 127 LYS A CA 1
ATOM 974 C C . LYS A 1 127 ? -28.991 -2.741 30.878 1.00 83.19 127 LYS A C 1
ATOM 976 O O . LYS A 1 127 ? -29.699 -2.143 31.695 1.00 83.19 127 LYS A O 1
ATOM 981 N N . GLN A 1 128 ? -29.291 -2.843 29.594 1.00 79.19 128 GLN A N 1
ATOM 982 C CA . GLN A 1 128 ? -30.546 -2.430 29.011 1.00 79.19 128 GLN A CA 1
ATOM 983 C C . GLN A 1 128 ? -31.685 -3.258 29.615 1.00 79.19 128 GLN A C 1
ATOM 985 O O . GLN A 1 128 ? -31.685 -4.486 29.582 1.00 79.19 128 GLN A O 1
ATOM 990 N N . ALA A 1 129 ? -32.673 -2.571 30.192 1.00 73.50 129 ALA A N 1
ATOM 991 C CA . ALA A 1 129 ? -33.788 -3.227 30.871 1.00 73.50 129 ALA A CA 1
ATOM 992 C C . ALA A 1 129 ? -34.815 -3.842 29.900 1.00 73.50 129 ALA A C 1
ATOM 994 O O . ALA A 1 129 ? -35.492 -4.803 30.259 1.00 73.50 129 ALA A O 1
ATOM 995 N N . VAL A 1 130 ? -34.951 -3.277 28.694 1.00 79.94 130 VAL A N 1
ATOM 996 C CA . VAL A 1 130 ? -35.911 -3.702 27.663 1.00 79.94 130 VAL A CA 1
ATOM 997 C C . VAL A 1 130 ? -35.247 -3.617 26.293 1.00 79.94 130 VAL A C 1
ATOM 999 O O . VAL A 1 130 ? -34.743 -2.555 25.934 1.00 79.94 130 VAL A O 1
ATOM 1002 N N . ALA A 1 131 ? -35.281 -4.715 25.536 1.00 85.38 131 ALA A N 1
ATOM 1003 C CA . ALA A 1 131 ? -34.759 -4.758 24.173 1.00 85.38 131 ALA A CA 1
ATOM 1004 C C . ALA A 1 131 ? -35.581 -3.862 23.235 1.00 85.38 131 ALA A C 1
ATOM 1006 O O . ALA A 1 131 ? -36.817 -3.928 23.225 1.00 85.38 131 ALA A O 1
ATOM 1007 N N . PHE A 1 132 ? -34.902 -3.057 22.419 1.00 92.06 132 PHE A N 1
ATOM 1008 C CA . PHE A 1 132 ? -35.560 -2.245 21.402 1.00 92.06 132 PHE A CA 1
ATOM 1009 C C . PHE A 1 132 ? -36.158 -3.116 20.289 1.00 92.06 132 PHE A C 1
ATOM 1011 O O . PHE A 1 132 ? -35.677 -4.204 19.985 1.00 92.06 132 PHE A O 1
ATOM 1018 N N . GLN A 1 133 ? -37.248 -2.632 19.699 1.00 94.12 133 GLN A N 1
ATOM 1019 C CA . GLN A 1 133 ? -37.888 -3.224 18.521 1.00 94.12 133 GLN A CA 1
ATOM 1020 C C . GLN A 1 133 ? -37.774 -2.260 17.343 1.00 94.12 133 GLN A C 1
ATOM 1022 O O . GLN A 1 133 ? -37.691 -1.048 17.558 1.00 94.12 133 GLN A O 1
ATOM 1027 N N . VAL A 1 134 ? -37.814 -2.767 16.110 1.00 97.38 134 VAL A N 1
ATOM 1028 C CA . VAL A 1 134 ? -37.858 -1.913 14.911 1.00 97.38 134 VAL A CA 1
ATOM 1029 C C . VAL A 1 134 ? -38.975 -0.867 15.055 1.00 97.38 134 VAL A C 1
ATOM 1031 O O . VAL A 1 134 ? -40.092 -1.188 15.463 1.00 97.38 134 VAL A O 1
ATOM 1034 N N . GLY A 1 135 ? -38.643 0.397 14.787 1.00 97.56 135 GLY A N 1
ATOM 1035 C CA . GLY A 1 135 ? -39.483 1.574 15.033 1.00 97.56 135 GLY A CA 1
ATOM 1036 C C . GLY A 1 135 ? -39.265 2.259 16.389 1.00 97.56 135 GLY A C 1
ATOM 1037 O O . GLY A 1 135 ? -39.827 3.327 16.623 1.00 97.56 135 GLY A O 1
ATOM 1038 N N . SER A 1 136 ? -38.454 1.693 17.288 1.00 97.88 136 SER A N 1
ATOM 1039 C CA . SER A 1 136 ? -38.080 2.359 18.545 1.00 97.88 136 SER A CA 1
ATOM 1040 C C . SER A 1 136 ? -37.243 3.606 18.273 1.00 97.88 136 SER A C 1
ATOM 1042 O O . SER A 1 136 ? -36.368 3.587 17.411 1.00 97.88 136 SER A O 1
ATOM 1044 N N . ALA A 1 137 ? -37.471 4.662 19.053 1.00 97.06 137 ALA A N 1
ATOM 1045 C CA . ALA A 1 137 ? -36.660 5.875 19.027 1.00 97.06 137 ALA A CA 1
ATOM 1046 C C . ALA A 1 137 ? -35.674 5.897 20.206 1.00 97.06 137 ALA A C 1
ATOM 1048 O O . ALA A 1 137 ? -36.045 5.579 21.340 1.00 97.06 137 ALA A O 1
ATOM 1049 N N . ARG A 1 138 ? -34.432 6.314 19.947 1.00 96.06 138 ARG A N 1
ATOM 1050 C CA . ARG A 1 138 ? -33.381 6.529 20.951 1.00 96.06 138 ARG A CA 1
ATOM 1051 C C . ARG A 1 138 ? -32.632 7.814 20.628 1.00 96.06 138 ARG A C 1
ATOM 1053 O O . ARG A 1 138 ? -32.417 8.150 19.467 1.00 96.06 138 ARG A O 1
ATOM 1060 N N . THR A 1 139 ? -32.230 8.532 21.670 1.00 97.75 139 THR A N 1
ATOM 1061 C CA . THR A 1 139 ? -31.318 9.667 21.536 1.00 97.75 139 THR A CA 1
ATOM 1062 C C . THR A 1 139 ? -29.907 9.214 21.880 1.00 97.75 139 THR A C 1
ATOM 1064 O O . THR A 1 139 ? -29.688 8.674 22.963 1.00 97.75 139 THR A O 1
ATOM 1067 N N . PHE A 1 140 ? -28.974 9.445 20.964 1.00 98.12 140 PHE A N 1
ATOM 1068 C CA . PHE A 1 140 ? -27.547 9.206 21.141 1.00 98.12 140 PHE A CA 1
ATOM 1069 C C . PHE A 1 140 ? -26.812 10.533 21.323 1.00 98.12 140 PHE A C 1
ATOM 1071 O O . PHE A 1 140 ? -27.195 11.548 20.740 1.00 98.12 140 PHE A O 1
ATOM 1078 N N . THR A 1 141 ? -25.739 10.534 22.102 1.00 98.12 141 THR A N 1
ATOM 1079 C CA . THR A 1 141 ? -24.819 11.667 22.191 1.00 98.12 141 THR A CA 1
ATOM 1080 C C . THR A 1 141 ? -23.749 11.516 21.118 1.00 98.12 141 THR A C 1
ATOM 1082 O O . THR A 1 141 ? -22.978 10.563 21.151 1.00 98.12 141 THR A O 1
ATOM 1085 N N . PHE A 1 142 ? -23.637 12.482 20.211 1.00 97.38 142 PHE A N 1
ATOM 1086 C CA . PHE A 1 142 ? -22.464 12.641 19.357 1.00 97.38 142 PHE A CA 1
ATOM 1087 C C . PHE A 1 142 ? -21.551 13.680 20.011 1.00 97.38 142 PHE A C 1
ATOM 1089 O O . PHE A 1 142 ? -21.800 14.881 19.919 1.00 97.38 142 PHE A O 1
ATOM 1096 N N . GLU A 1 143 ? -20.521 13.249 20.742 1.00 95.88 143 GLU A N 1
ATOM 1097 C CA . GLU A 1 143 ? -19.563 14.180 21.353 1.00 95.88 143 GLU A CA 1
ATOM 1098 C C . GLU A 1 143 ? -18.664 14.818 20.280 1.00 95.88 143 GLU A C 1
ATOM 1100 O O .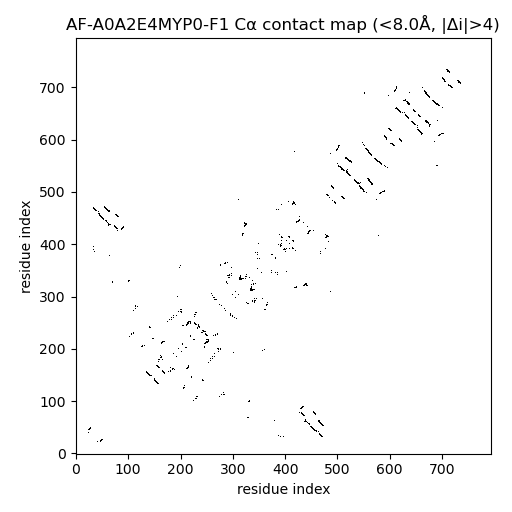 GLU A 1 143 ? -18.247 14.150 19.338 1.00 95.88 143 GLU A O 1
ATOM 1105 N N . SER A 1 144 ? -18.308 16.097 20.456 1.00 93.94 144 SER A N 1
ATOM 1106 C CA . SER A 1 144 ? -17.473 16.861 19.520 1.00 93.94 144 SER A CA 1
ATOM 1107 C C . SER A 1 144 ? -16.304 16.060 18.939 1.00 93.94 144 SER A C 1
ATOM 1109 O O . SER A 1 144 ? -15.500 15.467 19.674 1.00 93.94 144 SER A O 1
ATOM 1111 N N . PHE A 1 145 ? -16.199 16.072 17.614 1.00 92.25 145 PHE A N 1
ATOM 1112 C CA . PHE A 1 145 ? -15.196 15.328 16.868 1.00 92.25 145 PHE A CA 1
ATOM 1113 C C . PHE A 1 145 ? -14.946 16.007 15.518 1.00 92.25 145 PHE A C 1
ATOM 1115 O O . PHE A 1 145 ? -15.880 16.385 14.817 1.00 92.25 145 PHE A O 1
ATOM 1122 N N . GLY A 1 146 ? -13.674 16.231 15.183 1.00 88.50 146 GLY A N 1
ATOM 1123 C CA . GLY A 1 146 ? -13.295 17.050 14.030 1.00 88.50 146 GLY A CA 1
ATOM 1124 C C . GLY A 1 146 ? -13.882 18.462 14.095 1.00 88.50 146 GLY A C 1
ATOM 1125 O O . GLY A 1 146 ? -13.750 19.156 15.104 1.00 88.50 146 GLY A O 1
ATOM 1126 N N . SER A 1 147 ? -14.523 18.875 13.006 1.00 89.25 147 SER A N 1
ATOM 1127 C CA . SER A 1 147 ? -15.273 20.131 12.866 1.00 89.25 147 SER A CA 1
ATOM 1128 C C . SER A 1 147 ? -16.654 20.100 13.539 1.00 89.25 147 SER A C 1
ATOM 1130 O O . SER A 1 147 ? -17.250 21.158 13.759 1.00 89.25 147 SER A O 1
ATOM 1132 N N . VAL A 1 148 ? -17.166 18.915 13.885 1.00 94.31 148 VAL A N 1
ATOM 1133 C CA . VAL A 1 148 ? -18.537 18.708 14.364 1.00 94.31 148 VAL A CA 1
ATOM 1134 C C . VAL A 1 148 ? -18.621 18.939 15.873 1.00 94.31 148 VAL A C 1
ATOM 1136 O O . VAL A 1 148 ? -17.812 18.438 16.661 1.00 94.31 148 VAL A O 1
ATOM 1139 N N . ARG A 1 149 ? -19.609 19.734 16.300 1.00 96.31 149 ARG A N 1
ATOM 1140 C CA . ARG A 1 149 ? -19.847 20.065 17.715 1.00 96.31 149 ARG A CA 1
ATOM 1141 C C . ARG A 1 149 ? -20.646 18.968 18.415 1.00 96.31 149 ARG A C 1
ATOM 1143 O O . ARG A 1 149 ? -21.373 18.221 17.773 1.00 96.31 149 ARG A O 1
ATOM 1150 N N . THR A 1 150 ? -20.538 18.921 19.744 1.00 96.69 150 THR A N 1
ATOM 1151 C CA . THR A 1 150 ? -21.351 18.010 20.557 1.00 96.69 150 THR A CA 1
ATOM 1152 C C . THR A 1 150 ? -22.837 18.271 20.333 1.00 96.69 150 THR A C 1
ATOM 1154 O O . THR A 1 150 ? -23.278 19.414 20.475 1.00 96.69 150 THR A O 1
ATOM 1157 N N . GLN A 1 151 ? -23.603 17.224 20.040 1.00 97.12 151 GLN A N 1
ATOM 1158 C CA . GLN A 1 151 ? -25.052 17.304 19.879 1.00 97.12 151 GLN A CA 1
ATOM 1159 C C . GLN A 1 151 ? -25.738 15.958 20.115 1.00 97.12 151 GLN A C 1
ATOM 1161 O O . GLN A 1 151 ? -25.103 14.906 20.104 1.00 97.12 151 GLN A O 1
ATOM 1166 N N . ASN A 1 152 ? -27.051 16.015 20.322 1.00 97.94 152 ASN A N 1
ATOM 1167 C CA . ASN A 1 152 ? -27.889 14.836 20.472 1.00 97.94 152 ASN A CA 1
ATOM 1168 C C . ASN A 1 152 ? -28.460 14.427 19.114 1.00 97.94 152 ASN A C 1
ATOM 1170 O O . ASN A 1 152 ? -29.080 15.242 18.433 1.00 97.94 152 ASN A O 1
ATOM 1174 N N . VAL A 1 153 ? -28.309 13.154 18.769 1.00 98.25 153 VAL A N 1
ATOM 1175 C CA . VAL A 1 153 ? -28.840 12.536 17.556 1.00 98.25 153 VAL A CA 1
ATOM 1176 C C . VAL A 1 153 ? -30.085 11.748 17.934 1.00 98.25 153 VAL A C 1
ATOM 1178 O O . VAL A 1 153 ? -30.009 10.771 18.676 1.00 98.25 153 VAL A O 1
ATOM 1181 N N . SER A 1 154 ? -31.251 12.188 17.464 1.00 98.44 154 SER A N 1
ATOM 1182 C CA . SER A 1 154 ? -32.485 11.409 17.610 1.00 98.44 154 SER A CA 1
ATOM 1183 C C . SER A 1 154 ? -32.571 10.429 16.451 1.00 98.44 154 SER A C 1
ATOM 1185 O O . SER A 1 154 ? -32.696 10.862 15.311 1.00 98.44 154 SER A O 1
ATOM 1187 N N . ALA A 1 155 ? -32.500 9.134 16.741 1.00 98.62 155 ALA A N 1
ATOM 1188 C CA . ALA A 1 155 ? -32.453 8.081 15.737 1.00 98.62 155 ALA A CA 1
ATOM 1189 C C . ALA A 1 155 ? -33.560 7.046 15.950 1.00 98.62 155 ALA A C 1
ATOM 1191 O O . ALA A 1 155 ? -34.042 6.839 17.071 1.00 98.62 155 ALA A O 1
ATOM 1192 N N . THR A 1 156 ? -33.930 6.376 14.864 1.00 98.69 156 THR A N 1
ATOM 1193 C CA . THR A 1 156 ? -34.911 5.288 14.855 1.00 98.69 156 THR A CA 1
ATOM 1194 C C . THR A 1 156 ? -34.225 3.972 14.511 1.00 98.69 156 THR A C 1
ATOM 1196 O O . THR A 1 156 ? -33.420 3.913 13.582 1.00 98.69 156 THR A O 1
ATOM 1199 N N . LEU A 1 157 ? -34.549 2.904 15.243 1.00 98.62 157 LEU A N 1
ATOM 1200 C CA . LEU A 1 157 ? -34.124 1.547 14.905 1.00 98.62 157 LEU A CA 1
ATOM 1201 C C . LEU A 1 157 ? -34.878 1.090 13.654 1.00 98.62 157 LEU A C 1
ATOM 1203 O O . LEU A 1 157 ? -36.075 0.809 13.732 1.00 98.62 157 LEU A O 1
ATOM 1207 N N . VAL A 1 158 ? -34.202 1.021 12.509 1.00 98.62 158 VAL A N 1
ATOM 1208 C CA . VAL A 1 158 ? -34.840 0.669 11.227 1.00 98.62 158 VAL A CA 1
ATOM 1209 C C . VAL A 1 158 ? -34.696 -0.810 10.881 1.00 98.62 158 VAL A C 1
ATOM 1211 O O . VAL A 1 158 ? -35.566 -1.359 10.213 1.00 98.62 158 VAL A O 1
ATOM 1214 N N . ALA A 1 159 ? -33.629 -1.457 11.351 1.00 98.31 159 ALA A N 1
ATOM 1215 C CA . ALA A 1 159 ? -33.303 -2.839 11.020 1.00 98.31 159 ALA A CA 1
ATOM 1216 C C . ALA A 1 159 ? -32.527 -3.515 12.158 1.00 98.31 159 ALA A C 1
ATOM 1218 O O . ALA A 1 159 ? -31.836 -2.863 12.945 1.00 98.31 159 ALA A O 1
ATOM 1219 N N . THR A 1 160 ? -32.646 -4.837 12.264 1.00 98.12 160 THR A N 1
ATOM 1220 C CA . THR A 1 160 ? -31.922 -5.627 13.264 1.00 98.12 160 THR A CA 1
ATOM 1221 C C . THR A 1 160 ? -31.545 -6.996 12.708 1.00 98.12 160 THR A C 1
ATOM 1223 O O . THR A 1 160 ? -32.276 -7.564 11.900 1.00 98.12 160 THR A O 1
ATOM 1226 N N . SER A 1 161 ? -30.422 -7.535 13.171 1.00 97.31 161 SER A N 1
ATOM 1227 C CA . SER A 1 161 ? -29.891 -8.845 12.782 1.00 97.31 161 SER A CA 1
ATOM 1228 C C . SER A 1 161 ? -29.534 -9.674 14.025 1.00 97.31 161 SER A C 1
ATOM 1230 O O . SER A 1 161 ? -29.875 -9.310 15.155 1.00 97.31 161 SER A O 1
ATOM 1232 N N . SER A 1 162 ? -28.836 -10.800 13.862 1.00 96.44 162 SER A N 1
ATOM 1233 C CA . SER A 1 162 ? -28.381 -11.623 14.991 1.00 96.44 162 SER A CA 1
ATOM 1234 C C . SER A 1 162 ? -27.313 -10.939 15.861 1.00 96.44 162 SER A C 1
ATOM 1236 O O . SER A 1 162 ? -27.224 -11.249 17.051 1.00 96.44 162 SER A O 1
ATOM 1238 N N . ARG A 1 163 ? -26.525 -10.009 15.297 1.00 97.19 163 ARG A N 1
ATOM 1239 C CA . ARG A 1 163 ? -25.367 -9.373 15.955 1.00 97.19 163 ARG A CA 1
ATOM 1240 C C . ARG A 1 163 ? -25.317 -7.851 15.857 1.00 97.19 163 ARG A C 1
ATOM 1242 O O . ARG A 1 163 ? -24.400 -7.266 16.426 1.00 97.19 163 ARG A O 1
ATOM 1249 N N . ALA A 1 164 ? -26.274 -7.208 15.193 1.00 98.00 164 ALA A N 1
ATOM 1250 C CA . ALA A 1 164 ? -26.265 -5.762 15.018 1.00 98.00 164 ALA A CA 1
ATOM 1251 C C . ALA A 1 164 ? -27.663 -5.121 15.017 1.00 98.00 164 ALA A C 1
ATOM 1253 O O . ALA A 1 164 ? -28.697 -5.768 14.808 1.00 98.00 164 ALA A O 1
ATOM 1254 N N . GLU A 1 165 ? -27.675 -3.817 15.274 1.00 98.38 165 GLU A N 1
ATOM 1255 C CA . GLU A 1 165 ? -28.834 -2.932 15.171 1.00 98.38 165 GLU A CA 1
ATOM 1256 C C . GLU A 1 165 ? -28.485 -1.721 14.305 1.00 98.38 165 GLU A C 1
ATOM 1258 O O . GLU A 1 165 ? -27.504 -1.032 14.584 1.00 98.38 165 GLU A O 1
ATOM 1263 N N . ALA A 1 166 ? -29.306 -1.430 13.295 1.00 98.44 166 ALA A N 1
ATOM 1264 C CA . ALA A 1 166 ? -29.160 -0.237 12.468 1.00 98.44 166 ALA A CA 1
ATOM 1265 C C . ALA A 1 166 ? -30.057 0.889 12.990 1.00 98.44 166 ALA A C 1
ATOM 1267 O O . ALA A 1 166 ? -31.286 0.848 12.858 1.00 98.44 166 ALA A O 1
ATOM 1268 N N . TRP A 1 167 ? -29.431 1.910 13.559 1.00 98.69 167 TRP A N 1
ATOM 1269 C CA . TRP A 1 167 ? -30.076 3.129 14.024 1.00 98.69 167 TRP A CA 1
ATOM 1270 C C . TRP A 1 167 ? -29.797 4.251 13.031 1.00 98.69 167 TRP A C 1
ATOM 1272 O O . TRP A 1 167 ? -28.645 4.614 12.817 1.00 98.69 167 TRP A O 1
ATOM 1282 N N . VAL A 1 168 ? -30.844 4.810 12.429 1.00 98.69 168 VAL A N 1
ATOM 1283 C CA . VAL A 1 168 ? -30.715 5.887 11.436 1.00 98.69 168 VAL A CA 1
ATOM 1284 C C . VAL A 1 168 ? -31.127 7.206 12.068 1.00 98.69 168 VAL A C 1
ATOM 1286 O O . VAL A 1 168 ? -32.195 7.298 12.678 1.00 98.69 168 VAL A O 1
ATOM 1289 N N . ASP A 1 169 ? -30.265 8.214 11.947 1.00 98.44 169 ASP A N 1
ATOM 1290 C CA . ASP A 1 169 ? -30.552 9.595 12.332 1.00 98.44 169 ASP A CA 1
ATOM 1291 C C . ASP A 1 169 ? -31.834 10.086 11.644 1.00 98.44 169 ASP A C 1
ATOM 1293 O O . ASP A 1 169 ? -31.971 10.029 10.425 1.00 98.44 169 ASP A O 1
ATOM 1297 N N . ASN A 1 170 ? -32.787 10.604 12.416 1.00 98.12 170 ASN A N 1
ATOM 1298 C CA . ASN A 1 170 ? -34.066 11.067 11.877 1.00 98.12 170 ASN A CA 1
ATOM 1299 C C . ASN A 1 170 ? -33.927 12.301 10.964 1.00 98.12 170 ASN A C 1
ATOM 1301 O O . ASN A 1 170 ? -34.911 12.706 10.345 1.00 98.12 170 ASN A O 1
ATOM 1305 N N . ASN A 1 171 ? -32.743 12.920 10.905 1.00 96.38 171 ASN A N 1
ATOM 1306 C CA . ASN A 1 171 ? -32.452 14.046 10.022 1.00 96.38 171 ASN A CA 1
ATOM 1307 C C . ASN A 1 171 ? -31.857 13.638 8.668 1.00 96.38 171 ASN A C 1
ATOM 1309 O O . ASN A 1 171 ? -31.650 14.524 7.843 1.00 96.38 171 ASN A O 1
ATOM 1313 N N . THR A 1 172 ? -31.594 12.349 8.423 1.00 94.75 172 THR A N 1
ATOM 1314 C CA . THR A 1 172 ? -31.098 11.875 7.124 1.00 94.75 172 THR A CA 1
ATOM 1315 C C . THR A 1 172 ? -32.147 11.074 6.355 1.00 94.75 172 THR A C 1
ATOM 1317 O O . THR A 1 172 ? -33.060 10.472 6.919 1.00 94.75 172 THR A O 1
ATOM 1320 N N . SER A 1 173 ? -31.997 11.070 5.033 1.00 93.62 173 SER A N 1
ATOM 1321 C CA . SER A 1 173 ? -32.725 10.191 4.109 1.00 93.62 173 SER A CA 1
ATOM 1322 C C . SER A 1 173 ? -31.798 9.528 3.082 1.00 93.62 173 SER A C 1
ATOM 1324 O O . SER A 1 173 ? -32.282 8.964 2.104 1.00 93.62 173 SER A O 1
ATOM 1326 N N . LEU A 1 174 ? -30.477 9.598 3.299 1.00 94.88 174 LEU A N 1
ATOM 1327 C CA . LEU A 1 174 ? -29.460 9.109 2.359 1.00 94.88 174 LEU A CA 1
ATOM 1328 C C . LEU A 1 174 ? -29.296 7.585 2.365 1.00 94.88 174 LEU A C 1
ATOM 1330 O O . LEU A 1 174 ? -28.682 7.046 1.455 1.00 94.88 174 LEU A O 1
ATOM 1334 N N . ILE A 1 175 ? -29.853 6.899 3.366 1.00 95.25 175 ILE A N 1
ATOM 1335 C CA . ILE A 1 175 ? -29.847 5.440 3.459 1.00 95.25 175 ILE A CA 1
ATOM 1336 C C . ILE A 1 175 ? -31.265 4.910 3.629 1.00 95.25 175 ILE A C 1
ATOM 1338 O O . ILE A 1 175 ? -32.058 5.400 4.440 1.00 95.25 175 ILE A O 1
ATOM 1342 N N . THR A 1 176 ? -31.591 3.879 2.864 1.00 95.69 176 THR A N 1
ATOM 1343 C CA . THR A 1 176 ? -32.854 3.157 2.967 1.00 95.69 176 THR A CA 1
ATOM 1344 C C . THR A 1 176 ? -32.780 2.066 4.034 1.00 95.69 176 THR A C 1
ATOM 1346 O O . THR A 1 176 ? -31.722 1.527 4.357 1.00 95.69 176 THR A O 1
ATOM 1349 N N . THR A 1 177 ? -33.936 1.655 4.559 1.00 96.94 177 THR A N 1
ATOM 1350 C CA . THR A 1 177 ? -34.012 0.510 5.482 1.00 96.94 177 THR A CA 1
ATOM 1351 C C . THR A 1 177 ? -33.458 -0.778 4.866 1.00 96.94 177 THR A C 1
ATOM 1353 O O . THR A 1 177 ? -32.885 -1.592 5.583 1.00 96.94 177 THR A O 1
ATOM 1356 N N . ALA A 1 178 ? -33.618 -0.969 3.552 1.00 96.75 178 ALA A N 1
ATOM 1357 C CA . ALA A 1 178 ? -33.132 -2.159 2.859 1.00 96.75 178 ALA A CA 1
ATOM 1358 C C . ALA A 1 178 ? -31.598 -2.195 2.785 1.00 96.75 178 ALA A C 1
ATOM 1360 O O . ALA A 1 178 ? -31.010 -3.237 3.063 1.00 96.75 178 ALA A O 1
ATOM 1361 N N . GLU A 1 179 ? -30.959 -1.064 2.473 1.00 95.56 179 GLU A N 1
ATOM 1362 C CA . GLU A 1 179 ? -29.494 -0.934 2.484 1.00 95.56 179 GLU A CA 1
ATOM 1363 C C . GLU A 1 179 ? -28.941 -1.149 3.894 1.00 95.56 179 GLU A C 1
ATOM 1365 O O . GLU A 1 179 ? -28.073 -1.996 4.095 1.00 95.56 179 GLU A O 1
ATOM 1370 N N . ALA A 1 180 ? -29.516 -0.477 4.898 1.00 96.69 180 ALA A N 1
ATOM 1371 C CA . ALA A 1 180 ? -29.103 -0.642 6.289 1.00 96.69 180 ALA A CA 1
ATOM 1372 C C . ALA A 1 180 ? -29.240 -2.100 6.770 1.00 96.69 180 ALA A C 1
ATOM 1374 O O . ALA A 1 180 ? -28.340 -2.613 7.434 1.00 96.69 180 ALA A O 1
ATOM 1375 N N . GLN A 1 181 ? -30.334 -2.788 6.413 1.00 97.75 181 GLN A N 1
ATOM 1376 C CA . GLN A 1 181 ? -30.535 -4.210 6.717 1.00 97.75 181 GLN A CA 1
ATOM 1377 C C . GLN A 1 181 ? -29.467 -5.084 6.041 1.00 97.75 181 GLN A C 1
ATOM 1379 O O . GLN A 1 181 ? -28.849 -5.914 6.705 1.00 97.75 181 GLN A O 1
ATOM 1384 N N . ALA A 1 182 ? -29.208 -4.875 4.746 1.00 95.88 182 ALA A N 1
ATOM 1385 C CA . ALA A 1 182 ? -28.215 -5.648 4.003 1.00 95.88 182 ALA A CA 1
ATOM 1386 C C . ALA A 1 182 ? -26.807 -5.514 4.606 1.00 95.88 182 ALA A C 1
ATOM 1388 O O . ALA A 1 182 ? -26.088 -6.510 4.727 1.00 95.88 182 ALA A O 1
ATOM 1389 N N . GLN A 1 183 ? -26.431 -4.309 5.040 1.00 95.44 183 GLN A N 1
ATOM 1390 C CA . GLN A 1 183 ? -25.141 -4.050 5.677 1.00 95.44 183 GLN A CA 1
ATOM 1391 C C . GLN A 1 183 ? -25.006 -4.748 7.035 1.00 95.44 183 GLN A C 1
ATOM 1393 O O . GLN A 1 183 ? -23.997 -5.415 7.282 1.00 95.44 183 GLN A O 1
ATOM 1398 N N . ILE A 1 184 ? -26.013 -4.648 7.915 1.00 97.38 184 ILE A N 1
ATOM 1399 C CA . ILE A 1 184 ? -25.952 -5.309 9.230 1.00 97.38 184 ILE A CA 1
ATOM 1400 C C . ILE A 1 184 ? -26.033 -6.832 9.132 1.00 97.38 184 ILE A C 1
ATOM 1402 O O . ILE A 1 184 ? -25.431 -7.515 9.964 1.00 97.38 184 ILE A O 1
ATOM 1406 N N . ASP A 1 185 ? -26.735 -7.376 8.136 1.00 97.19 185 ASP A N 1
ATOM 1407 C CA . ASP A 1 185 ? -26.795 -8.820 7.895 1.00 97.19 185 ASP A CA 1
ATOM 1408 C C . ASP A 1 185 ? -25.437 -9.335 7.423 1.00 97.19 185 ASP A C 1
ATOM 1410 O O . ASP A 1 185 ? -24.892 -10.255 8.033 1.00 97.19 185 ASP A O 1
ATOM 1414 N N . ARG A 1 186 ? -24.815 -8.667 6.439 1.00 94.81 186 ARG A N 1
ATOM 1415 C CA . ARG A 1 186 ? -23.455 -8.995 5.980 1.00 94.81 186 ARG A CA 1
ATOM 1416 C C . ARG A 1 186 ? -22.449 -8.934 7.129 1.00 94.81 186 ARG A C 1
ATOM 1418 O O . ARG A 1 186 ? -21.673 -9.867 7.327 1.00 94.81 186 ARG A O 1
ATOM 1425 N N . PHE A 1 187 ? -22.512 -7.886 7.952 1.00 96.31 187 PHE A N 1
ATOM 1426 C CA . PHE A 1 187 ? -21.691 -7.804 9.157 1.00 96.31 187 PHE A CA 1
ATOM 1427 C C . PHE A 1 187 ? -21.933 -8.984 10.103 1.00 96.31 187 PHE A C 1
ATOM 1429 O O . PHE A 1 187 ? -20.983 -9.581 10.600 1.00 96.31 187 PHE A O 1
ATOM 1436 N N . SER A 1 188 ? -23.190 -9.328 10.372 1.00 97.56 188 SER A N 1
ATOM 1437 C CA . SER A 1 188 ? -23.537 -10.329 11.387 1.00 97.56 188 SER A CA 1
ATOM 1438 C C . SER A 1 188 ? -23.194 -11.748 10.966 1.00 97.56 188 SER A C 1
ATOM 1440 O O . SER A 1 188 ? -22.725 -12.533 11.792 1.00 97.56 188 SER A O 1
ATOM 1442 N N . ASP A 1 189 ? -23.414 -12.059 9.693 1.00 96.50 189 ASP A N 1
ATOM 1443 C CA . ASP A 1 189 ? -23.279 -13.405 9.152 1.00 96.50 189 ASP A CA 1
ATOM 1444 C C . ASP A 1 189 ? -21.853 -13.693 8.668 1.00 96.50 189 ASP A C 1
ATOM 1446 O O . ASP A 1 189 ? -21.434 -14.852 8.671 1.00 96.50 189 ASP A O 1
ATOM 1450 N N . HIS A 1 190 ? -21.086 -12.657 8.305 1.00 94.81 190 HIS A N 1
ATOM 1451 C CA . HIS A 1 190 ? -19.739 -12.807 7.753 1.00 94.81 190 HIS A CA 1
ATOM 1452 C C . HIS A 1 190 ? -18.651 -12.132 8.602 1.00 94.81 190 HIS A C 1
ATOM 1454 O O . HIS A 1 190 ? -17.813 -12.825 9.183 1.00 94.81 190 HIS A O 1
ATOM 1460 N N . ALA A 1 191 ? -18.666 -10.803 8.747 1.00 95.25 191 ALA A N 1
ATOM 1461 C CA . ALA A 1 191 ? -17.577 -10.089 9.425 1.00 95.25 191 ALA A CA 1
ATOM 1462 C C . ALA A 1 191 ? -17.465 -10.448 10.922 1.00 95.25 191 ALA A C 1
ATOM 1464 O O . ALA A 1 191 ? -16.389 -10.789 11.412 1.00 95.25 191 ALA A O 1
ATOM 1465 N N . TYR A 1 192 ? -18.573 -10.436 11.663 1.00 97.62 192 TYR A N 1
ATOM 1466 C CA . TYR A 1 192 ? -18.612 -10.689 13.105 1.00 97.62 192 TYR A CA 1
ATOM 1467 C C . TYR A 1 192 ? -17.967 -12.027 13.513 1.00 97.62 192 TYR A C 1
ATOM 1469 O O . TYR A 1 192 ? -17.087 -12.010 14.386 1.00 97.62 192 TYR A O 1
ATOM 1477 N N . PRO A 1 193 ? -18.340 -13.196 12.942 1.00 97.56 193 PRO A N 1
ATOM 1478 C CA . PRO A 1 193 ? -17.702 -14.459 13.311 1.00 97.56 193 PRO A CA 1
ATOM 1479 C C . PRO A 1 193 ? -16.211 -14.498 12.948 1.00 97.56 193 PRO A C 1
ATOM 1481 O O . PRO A 1 193 ? -15.423 -15.029 13.732 1.00 97.56 193 PRO A O 1
ATOM 1484 N N . ILE A 1 194 ? -15.796 -13.892 11.828 1.00 97.38 194 ILE A N 1
ATOM 1485 C CA . ILE A 1 194 ? -14.382 -13.813 11.429 1.00 97.38 194 ILE A CA 1
ATOM 1486 C C . ILE A 1 194 ? -13.587 -12.982 12.443 1.00 97.38 194 ILE A C 1
ATOM 1488 O O . ILE A 1 194 ? -12.606 -13.471 13.009 1.00 97.38 194 ILE A O 1
ATOM 1492 N N . ILE A 1 195 ? -14.036 -11.760 12.746 1.00 97.88 195 ILE A N 1
ATOM 1493 C CA . ILE A 1 195 ? -13.327 -10.850 13.656 1.00 97.88 195 ILE A CA 1
ATOM 1494 C C . ILE A 1 195 ? -13.305 -11.407 15.081 1.00 97.88 195 ILE A C 1
ATOM 1496 O O . ILE A 1 195 ? -12.261 -11.417 15.736 1.00 97.88 195 ILE A O 1
ATOM 1500 N N . THR A 1 196 ? -14.411 -11.966 15.573 1.00 97.94 196 THR A N 1
ATOM 1501 C CA . THR A 1 196 ? -14.417 -12.544 16.927 1.00 97.94 196 THR A CA 1
ATOM 1502 C C . THR A 1 196 ? -13.574 -13.820 17.047 1.00 97.94 196 THR A C 1
ATOM 1504 O O . THR A 1 196 ? -12.970 -14.082 18.097 1.00 97.94 196 THR A O 1
ATOM 1507 N N . SER A 1 197 ? -13.449 -14.584 15.958 1.00 97.81 197 SER A N 1
ATOM 1508 C CA . SER A 1 197 ? -12.538 -15.728 15.856 1.00 97.81 197 SER A CA 1
ATOM 1509 C C . SER A 1 197 ? -11.066 -15.323 15.681 1.00 97.81 197 SER A C 1
ATOM 1511 O O . SER A 1 197 ? -10.175 -16.069 16.090 1.00 97.81 197 SER A O 1
ATOM 1513 N N . ALA A 1 198 ? -10.771 -14.150 15.132 1.00 97.69 198 ALA A N 1
ATOM 1514 C CA . ALA A 1 198 ? -9.397 -13.686 14.964 1.00 97.69 198 ALA A CA 1
ATOM 1515 C C . ALA A 1 198 ? -8.876 -12.899 16.177 1.00 97.69 198 ALA A C 1
ATOM 1517 O O . ALA A 1 198 ? -7.723 -13.067 16.550 1.00 97.69 198 ALA A O 1
ATOM 1518 N N . PHE A 1 199 ? -9.713 -12.094 16.837 1.00 98.38 199 PHE A N 1
ATOM 1519 C CA . PHE A 1 199 ? -9.264 -11.119 17.843 1.00 98.38 199 PHE A CA 1
ATOM 1520 C C . PHE A 1 199 ? -9.897 -11.341 19.228 1.00 98.38 199 PHE A C 1
ATOM 1522 O O . PHE A 1 199 ? -9.236 -11.215 20.261 1.00 98.38 199 PHE A O 1
ATOM 1529 N N . GLY A 1 200 ? -11.166 -11.753 19.289 1.00 97.06 200 GLY A N 1
ATOM 1530 C CA . GLY A 1 200 ? -11.900 -11.985 20.537 1.00 97.06 200 GLY A CA 1
ATOM 1531 C C . GLY A 1 200 ? -13.298 -11.371 20.551 1.00 97.06 200 GLY A C 1
ATOM 1532 O O . GLY A 1 200 ? -13.765 -10.824 19.565 1.00 97.06 200 GLY A O 1
ATOM 1533 N N . GLY A 1 201 ? -13.993 -11.481 21.681 1.00 95.56 201 GLY A N 1
ATOM 1534 C CA . GLY A 1 201 ? -15.357 -10.966 21.826 1.00 95.56 201 GLY A CA 1
ATOM 1535 C C . GLY A 1 201 ? -15.432 -9.459 22.086 1.00 95.56 201 GLY A C 1
ATOM 1536 O O . GLY A 1 201 ? -14.497 -8.858 22.631 1.00 95.56 201 GLY A O 1
ATOM 1537 N N . MET A 1 202 ? -16.590 -8.892 21.752 1.00 93.75 202 MET A N 1
ATOM 1538 C CA . MET A 1 202 ? -16.998 -7.535 22.119 1.00 93.75 202 MET A CA 1
ATOM 1539 C C . MET A 1 202 ? -17.313 -7.409 23.616 1.00 93.75 202 MET A C 1
ATOM 1541 O O . MET A 1 202 ? -17.200 -8.368 24.385 1.00 93.75 202 MET A O 1
ATOM 1545 N N . SER A 1 203 ? -17.673 -6.201 24.024 1.00 92.81 203 SER A N 1
ATOM 1546 C CA . SER A 1 203 ? -17.805 -5.787 25.410 1.00 92.81 203 SER A CA 1
ATOM 1547 C C . SER A 1 203 ? -19.202 -6.058 25.984 1.00 92.81 203 SER A C 1
ATOM 1549 O O . SER A 1 203 ? -19.294 -6.461 27.148 1.00 92.81 203 SER A O 1
ATOM 1551 N N . ASP A 1 204 ? -20.231 -5.867 25.152 1.00 94.38 204 ASP A N 1
ATOM 1552 C CA . ASP A 1 204 ? -21.668 -5.980 25.443 1.00 94.38 204 ASP A CA 1
ATOM 1553 C C . ASP A 1 204 ? -22.083 -5.243 26.736 1.00 94.38 204 ASP A C 1
ATOM 1555 O O . ASP A 1 204 ? -22.656 -5.832 27.657 1.00 94.38 204 ASP A O 1
ATOM 1559 N N . VAL A 1 205 ? -21.727 -3.954 26.859 1.00 94.00 205 VAL A N 1
ATOM 1560 C CA . VAL A 1 205 ? -21.969 -3.154 28.082 1.00 94.00 205 VAL A CA 1
ATOM 1561 C C . VAL A 1 205 ? -23.450 -2.947 28.384 1.00 94.00 205 VAL A C 1
ATOM 1563 O O . VAL A 1 205 ? -23.817 -2.876 29.560 1.00 94.00 205 VAL A O 1
ATOM 1566 N N . ASP A 1 206 ? -24.300 -2.882 27.363 1.00 93.31 206 ASP A N 1
ATOM 1567 C CA . ASP A 1 206 ? -25.750 -2.780 27.512 1.00 93.31 206 ASP A CA 1
ATOM 1568 C C . ASP A 1 206 ? -26.438 -4.153 27.539 1.00 93.31 206 ASP A C 1
ATOM 1570 O O . ASP A 1 206 ? -27.603 -4.243 27.925 1.00 93.31 206 ASP A O 1
ATOM 1574 N N . GLY A 1 207 ? -25.725 -5.248 27.264 1.00 93.25 207 GLY A N 1
ATOM 1575 C CA . GLY A 1 207 ? -26.227 -6.612 27.440 1.00 93.25 207 GLY A CA 1
ATOM 1576 C C . GLY A 1 207 ? -27.314 -7.011 26.442 1.00 93.25 207 GLY A C 1
ATOM 1577 O O . GLY A 1 207 ? -28.127 -7.886 26.757 1.00 93.25 207 GLY A O 1
ATOM 1578 N N . ASN A 1 208 ? -27.374 -6.353 25.281 1.00 92.94 208 ASN A N 1
ATOM 1579 C CA . ASN A 1 208 ? -28.312 -6.677 24.205 1.00 92.94 208 ASN A CA 1
ATOM 1580 C C . ASN A 1 208 ? -27.756 -7.754 23.250 1.00 92.94 208 ASN A C 1
ATOM 1582 O O . ASN A 1 208 ? -28.501 -8.285 22.423 1.00 92.94 208 ASN A O 1
ATOM 1586 N N . GLY A 1 209 ? -26.469 -8.105 23.369 1.00 93.94 209 GLY A N 1
ATOM 1587 C CA . GLY A 1 209 ? -25.785 -9.081 22.528 1.00 93.94 209 GLY A CA 1
ATOM 1588 C C . GLY A 1 209 ? -25.504 -8.599 21.102 1.00 93.94 209 GLY A C 1
ATOM 1589 O O . GLY A 1 209 ? -25.157 -9.432 20.254 1.00 93.94 209 GLY A O 1
ATOM 1590 N N . LYS A 1 210 ? -25.639 -7.294 20.825 1.00 96.25 210 LYS A N 1
ATOM 1591 C CA . LYS A 1 210 ? -25.527 -6.682 19.493 1.00 96.25 210 LYS A CA 1
ATOM 1592 C C . LYS A 1 210 ? -24.605 -5.459 19.486 1.00 96.25 210 LYS A C 1
ATOM 1594 O O . LYS A 1 210 ? -24.438 -4.785 20.491 1.00 96.25 210 LYS A O 1
ATOM 1599 N N . VAL A 1 211 ? -24.037 -5.153 18.321 1.00 98.00 211 VAL A N 1
ATOM 1600 C CA . VAL A 1 211 ? -23.342 -3.883 18.068 1.00 98.00 211 VAL A CA 1
ATOM 1601 C C . VAL A 1 211 ? -24.321 -2.890 17.444 1.00 98.00 211 VAL A C 1
ATOM 1603 O O . VAL A 1 211 ? -25.037 -3.219 16.499 1.00 98.00 211 VAL A O 1
ATOM 1606 N N . ILE A 1 212 ? -24.361 -1.667 17.959 1.00 98.38 212 ILE A N 1
ATOM 1607 C CA . ILE A 1 212 ? -25.202 -0.593 17.424 1.00 98.38 212 ILE A CA 1
ATOM 1608 C C . ILE A 1 212 ? -24.449 0.162 16.331 1.00 98.38 212 ILE A C 1
ATOM 1610 O O . ILE A 1 212 ? -23.364 0.687 16.573 1.00 98.38 212 ILE A O 1
ATOM 1614 N N . PHE A 1 213 ? -25.040 0.281 15.146 1.00 98.44 213 PHE A N 1
ATOM 1615 C CA . PHE A 1 213 ? -24.550 1.159 14.084 1.00 98.44 213 PHE A CA 1
ATOM 1616 C C . PHE A 1 213 ? -25.439 2.394 14.023 1.00 98.44 213 PHE A C 1
ATOM 1618 O O . PHE A 1 213 ? -26.632 2.285 13.737 1.00 98.44 213 PHE A O 1
ATOM 1625 N N . LEU A 1 214 ? -24.865 3.559 14.319 1.00 98.56 214 LEU A N 1
ATOM 1626 C CA . LEU A 1 214 ? -25.540 4.844 14.184 1.00 98.56 214 LEU A CA 1
ATOM 1627 C C . LEU A 1 214 ? -25.164 5.476 12.841 1.00 98.56 214 LEU A C 1
ATOM 1629 O O . LEU A 1 214 ? -24.072 6.023 12.698 1.00 98.56 214 LEU A O 1
ATOM 1633 N N . TYR A 1 215 ? -26.087 5.413 11.889 1.00 98.31 215 TYR A N 1
ATOM 1634 C CA . TYR A 1 215 ? -25.982 6.029 10.570 1.00 98.31 215 TYR A CA 1
ATOM 1635 C C . TYR A 1 215 ? -26.348 7.511 10.649 1.00 98.31 215 TYR A C 1
ATOM 1637 O O . TYR A 1 215 ? -27.476 7.852 11.021 1.00 98.31 215 TYR A O 1
ATOM 1645 N N . THR A 1 216 ? -25.403 8.398 10.333 1.00 97.81 216 THR A N 1
ATOM 1646 C CA . THR A 1 216 ? -25.602 9.850 10.450 1.00 97.81 216 THR A CA 1
ATOM 1647 C C . THR A 1 216 ? -24.662 10.642 9.539 1.00 97.81 216 THR A C 1
ATOM 1649 O O . THR A 1 216 ? -23.456 10.402 9.506 1.00 97.81 216 THR A O 1
ATOM 1652 N N . GLU A 1 217 ? -25.199 11.677 8.887 1.00 96.69 217 GLU A N 1
ATOM 1653 C CA . GLU A 1 217 ? -24.434 12.628 8.056 1.00 96.69 217 GLU A CA 1
ATOM 1654 C C . GLU A 1 217 ? -23.395 13.428 8.861 1.00 96.69 217 GLU A C 1
ATOM 1656 O O . GLU A 1 217 ? -22.530 14.106 8.305 1.00 96.69 217 GLU A O 1
ATOM 1661 N N . LEU A 1 218 ? -23.458 13.378 10.196 1.00 96.81 218 LEU A N 1
ATOM 1662 C CA . LEU A 1 218 ? -22.456 14.004 11.054 1.00 96.81 218 LEU A CA 1
ATOM 1663 C C . LEU A 1 218 ? -21.070 13.386 10.883 1.00 96.81 218 LEU A C 1
ATOM 1665 O O . LEU A 1 218 ? -20.080 14.074 11.124 1.00 96.81 218 LEU A O 1
ATOM 1669 N N . VAL A 1 219 ? -20.982 12.114 10.487 1.00 95.62 219 VAL A N 1
ATOM 1670 C CA . VAL A 1 219 ? -19.691 11.486 10.187 1.00 95.62 219 VAL A CA 1
ATOM 1671 C C . VAL A 1 219 ? -19.084 12.126 8.936 1.00 95.62 219 VAL A C 1
ATOM 1673 O O . VAL A 1 219 ? -17.949 12.598 8.986 1.00 95.62 219 VAL A O 1
ATOM 1676 N N . ASP A 1 220 ? -19.875 12.274 7.876 1.00 93.75 220 ASP A N 1
ATOM 1677 C CA . ASP A 1 220 ? -19.446 12.846 6.592 1.00 93.75 220 ASP A CA 1
ATOM 1678 C C . ASP A 1 220 ? -18.975 14.307 6.754 1.00 93.75 220 ASP A C 1
ATOM 1680 O O . ASP A 1 220 ? -17.979 14.741 6.171 1.00 93.75 220 ASP A O 1
ATOM 1684 N N . GLN A 1 221 ? -19.621 15.068 7.648 1.00 93.69 221 GLN A N 1
ATOM 1685 C CA . GLN A 1 221 ? -19.257 16.458 7.973 1.00 93.69 221 GLN A CA 1
ATOM 1686 C C . GLN A 1 221 ? -17.872 16.620 8.624 1.00 93.69 221 GLN A C 1
ATOM 1688 O O . GLN A 1 221 ? -17.315 17.725 8.611 1.00 93.69 221 GLN A O 1
ATOM 1693 N N . ILE A 1 222 ? -17.302 15.555 9.202 1.00 90.88 222 ILE A N 1
ATOM 1694 C CA . ILE A 1 222 ? -15.930 15.571 9.733 1.00 90.88 222 ILE A CA 1
ATOM 1695 C C . ILE A 1 222 ? -14.923 15.722 8.587 1.00 90.88 222 ILE A C 1
ATOM 1697 O O . ILE A 1 222 ? -13.927 16.434 8.740 1.00 90.88 222 ILE A O 1
ATOM 1701 N N . GLY A 1 223 ? -15.193 15.058 7.458 1.00 81.06 223 GLY A N 1
ATOM 1702 C CA . GLY A 1 223 ? -14.288 14.912 6.325 1.00 81.06 223 GLY A CA 1
ATOM 1703 C C . GLY A 1 223 ? -13.143 13.924 6.586 1.00 81.06 223 GLY A C 1
ATOM 1704 O O . GLY A 1 223 ? -12.423 14.011 7.584 1.00 81.06 223 GLY A O 1
ATOM 1705 N N . GLY A 1 224 ? -12.928 12.994 5.651 1.00 77.38 224 GLY A N 1
ATOM 1706 C CA . GLY A 1 224 ? -11.811 12.038 5.694 1.00 77.38 224 GLY A CA 1
ATOM 1707 C C . GLY A 1 224 ? -11.973 10.896 6.706 1.00 77.38 224 GLY A C 1
ATOM 1708 O O . GLY A 1 224 ? -10.981 10.263 7.074 1.00 77.38 224 GLY A O 1
ATOM 1709 N N . VAL A 1 225 ? -13.198 10.644 7.174 1.00 85.19 225 VAL A N 1
ATOM 1710 C CA . VAL A 1 225 ? -13.564 9.524 8.049 1.00 85.19 225 VAL A CA 1
ATOM 1711 C C . VAL A 1 225 ? -14.896 8.958 7.566 1.00 85.19 225 VAL A C 1
ATOM 1713 O O . VAL A 1 225 ? -15.882 9.674 7.599 1.00 85.19 225 VAL A O 1
ATOM 1716 N N . ALA A 1 226 ? -14.919 7.684 7.177 1.00 89.25 226 ALA A N 1
ATOM 1717 C CA . ALA A 1 226 ? -16.134 6.991 6.732 1.00 89.25 226 ALA A CA 1
ATOM 1718 C C . ALA A 1 226 ? -16.963 6.400 7.888 1.00 89.25 226 ALA A C 1
ATOM 1720 O O . ALA A 1 226 ? -18.143 6.090 7.769 1.00 89.25 226 ALA A O 1
ATOM 1721 N N . GLY A 1 227 ? -16.315 6.199 9.030 1.00 93.62 227 GLY A N 1
ATOM 1722 C CA . GLY A 1 227 ? -16.900 5.627 10.229 1.00 93.62 227 GLY A CA 1
ATOM 1723 C C . GLY A 1 227 ? -15.865 5.563 11.340 1.00 93.62 227 GLY A C 1
ATOM 1724 O O . GLY A 1 227 ? -14.661 5.720 11.087 1.00 93.62 227 GLY A O 1
ATOM 1725 N N . PHE A 1 228 ? -16.333 5.408 12.576 1.00 95.31 228 PHE A N 1
ATOM 1726 C CA . PHE A 1 228 ? -15.455 5.224 13.724 1.00 95.31 228 PHE A CA 1
ATOM 1727 C C . PHE A 1 228 ? -16.115 4.512 14.911 1.00 95.31 228 PHE A C 1
ATOM 1729 O O . PHE A 1 228 ? -17.270 4.768 15.263 1.00 95.31 228 PHE A O 1
ATOM 1736 N N . PHE A 1 229 ? -15.328 3.691 15.603 1.00 96.56 229 PHE A N 1
ATOM 1737 C CA . PHE A 1 229 ? -15.565 3.329 17.001 1.00 96.56 229 PHE A CA 1
ATOM 1738 C C . PHE A 1 229 ? -15.009 4.403 17.952 1.00 96.56 229 PHE A C 1
ATOM 1740 O O . PHE A 1 229 ? -13.924 4.949 17.736 1.00 96.56 229 PHE A O 1
ATOM 1747 N N . ARG A 1 230 ? -15.724 4.682 19.051 1.00 96.19 230 ARG A N 1
ATOM 1748 C CA . ARG A 1 230 ? -15.254 5.568 20.128 1.00 96.19 230 ARG A CA 1
ATOM 1749 C C . ARG A 1 230 ? -15.467 4.924 21.495 1.00 96.19 230 ARG A C 1
ATOM 1751 O O . ARG A 1 230 ? -16.596 4.791 21.953 1.00 96.19 230 ARG A O 1
ATOM 1758 N N . ALA A 1 231 ? -14.381 4.619 22.206 1.00 96.38 231 ALA A N 1
ATOM 1759 C CA . ALA A 1 231 ? -14.444 3.940 23.507 1.00 96.38 231 ALA A CA 1
ATOM 1760 C C . ALA A 1 231 ? -15.258 4.675 24.584 1.00 96.38 231 ALA A C 1
ATOM 1762 O O . ALA A 1 231 ? -15.792 4.040 25.490 1.00 96.38 231 ALA A O 1
ATOM 1763 N N . LYS A 1 232 ? -15.404 6.001 24.482 1.00 96.62 232 LYS A N 1
ATOM 1764 C CA . LYS A 1 232 ? -16.273 6.781 25.374 1.00 96.62 232 LYS A CA 1
ATOM 1765 C C . LYS A 1 232 ? -17.740 6.363 25.329 1.00 96.62 232 LYS A C 1
ATOM 1767 O O . LYS A 1 232 ? -18.420 6.531 26.339 1.00 96.62 232 LYS A O 1
ATOM 1772 N N . SER A 1 233 ? -18.204 5.793 24.218 1.00 96.81 233 SER A N 1
ATOM 1773 C CA . SER A 1 233 ? -19.582 5.322 24.090 1.00 96.81 233 SER A CA 1
ATOM 1774 C C . SER A 1 233 ? -19.894 4.124 24.983 1.00 96.81 233 SER A C 1
ATOM 1776 O O . SER A 1 233 ? -21.057 3.873 25.272 1.00 96.81 233 SER A O 1
ATOM 1778 N N . LEU A 1 234 ? -18.873 3.456 25.527 1.00 95.69 234 LEU A N 1
ATOM 1779 C CA . LEU A 1 234 ? -19.033 2.361 26.483 1.00 95.69 234 LEU A CA 1
ATOM 1780 C C . LEU A 1 234 ? -19.378 2.828 27.909 1.00 95.69 234 LEU A C 1
ATOM 1782 O O . LEU A 1 234 ? -19.669 1.989 28.760 1.00 95.69 234 LEU A O 1
ATOM 1786 N N . TYR A 1 235 ? -19.308 4.133 28.201 1.00 95.44 235 TYR A N 1
ATOM 1787 C CA . TYR A 1 235 ? -19.312 4.640 29.576 1.00 95.44 235 TYR A CA 1
ATOM 1788 C C . TYR A 1 235 ? -20.277 5.810 29.798 1.00 95.44 235 TYR A C 1
ATOM 1790 O O . TYR A 1 235 ? -20.593 6.586 28.892 1.00 95.44 235 TYR A O 1
ATOM 1798 N N . SER A 1 236 ? -20.705 5.967 31.052 1.00 94.69 236 SER A N 1
ATOM 1799 C CA . SER A 1 236 ? -21.512 7.105 31.486 1.00 94.69 236 SER A CA 1
ATOM 1800 C C . SER A 1 236 ? -20.702 8.409 31.447 1.00 94.69 236 SER A C 1
ATOM 1802 O O . SER A 1 236 ? -19.471 8.401 31.528 1.00 94.69 236 SER A O 1
ATOM 1804 N N . THR A 1 237 ? -21.376 9.560 31.405 1.00 94.06 237 THR A N 1
ATOM 1805 C CA . THR A 1 237 ? -20.698 10.866 31.510 1.00 94.06 237 THR A CA 1
ATOM 1806 C C . THR A 1 237 ? -19.974 11.051 32.845 1.00 94.06 237 THR A C 1
ATOM 1808 O O . THR A 1 237 ? -18.947 11.727 32.896 1.00 94.06 237 THR A O 1
ATOM 1811 N N . PHE A 1 238 ? -20.459 10.412 33.915 1.00 92.31 238 PHE A N 1
ATOM 1812 C CA . PHE A 1 238 ? -19.800 10.403 35.222 1.00 92.31 238 PHE A CA 1
ATOM 1813 C C . PHE A 1 238 ? -18.441 9.691 35.169 1.00 92.31 238 PHE A C 1
ATOM 1815 O O . PHE A 1 238 ? -17.460 10.181 35.727 1.00 92.31 238 PHE A O 1
ATOM 1822 N N . ASP A 1 239 ? -18.356 8.590 34.422 1.00 92.31 239 ASP A N 1
ATOM 1823 C CA . ASP A 1 239 ? -17.130 7.801 34.268 1.00 92.31 239 ASP A CA 1
ATOM 1824 C C . ASP A 1 239 ? -16.170 8.377 33.211 1.00 92.31 239 ASP A C 1
ATOM 1826 O O . ASP A 1 239 ? -15.039 7.908 33.060 1.00 92.31 239 ASP A O 1
ATOM 1830 N N . GLY A 1 240 ? -16.567 9.456 32.527 1.00 92.06 240 GLY A N 1
ATOM 1831 C CA . GLY A 1 240 ? -15.794 10.125 31.475 1.00 92.06 240 GLY A CA 1
ATOM 1832 C C . GLY A 1 240 ? -16.142 9.699 30.048 1.00 92.06 240 GLY A C 1
ATOM 1833 O O . GLY A 1 240 ? -15.397 10.041 29.129 1.00 92.06 240 GLY A O 1
ATOM 1834 N N . GLY A 1 241 ? -17.239 8.963 29.869 1.00 94.88 241 GLY A N 1
ATOM 1835 C CA . GLY A 1 241 ? -17.827 8.654 28.570 1.00 94.88 241 GLY A CA 1
ATOM 1836 C C . GLY A 1 241 ? -18.757 9.746 28.041 1.00 94.88 241 GLY A C 1
ATOM 1837 O O . GLY A 1 241 ? -18.841 10.847 28.589 1.00 94.88 241 GLY A O 1
ATOM 1838 N N . ASP A 1 242 ? -19.470 9.424 26.967 1.00 95.38 242 ASP A N 1
ATOM 1839 C CA . ASP A 1 242 ? -20.451 10.311 26.320 1.00 95.38 242 ASP A CA 1
ATOM 1840 C C . ASP A 1 242 ? -21.903 10.054 26.787 1.00 95.38 242 ASP A C 1
ATOM 1842 O O . ASP A 1 242 ? -22.813 10.818 26.454 1.00 95.38 242 ASP A O 1
ATOM 1846 N N . GLY A 1 243 ? -22.117 9.014 27.604 1.00 95.00 243 GLY A N 1
ATOM 1847 C CA . GLY A 1 243 ? -23.426 8.638 28.134 1.00 95.00 243 GLY A CA 1
ATOM 1848 C C . GLY A 1 243 ? -24.263 7.739 27.224 1.00 95.00 243 GLY A C 1
ATOM 1849 O O . GLY A 1 243 ? -25.408 7.460 27.575 1.00 95.00 243 GLY A O 1
ATOM 1850 N N . ASN A 1 244 ? -23.731 7.272 26.093 1.00 95.69 244 ASN A N 1
ATOM 1851 C CA . ASN A 1 244 ? -24.427 6.295 25.257 1.00 95.69 244 ASN A CA 1
ATOM 1852 C C . ASN A 1 244 ? -24.511 4.919 25.928 1.00 95.69 244 ASN A C 1
ATOM 1854 O O . ASN A 1 244 ? -25.523 4.243 25.758 1.00 95.69 244 ASN A O 1
ATOM 1858 N N . GLU A 1 245 ? -23.491 4.543 26.705 1.00 95.19 245 GLU A N 1
ATOM 1859 C CA . GLU A 1 245 ? -23.406 3.281 27.455 1.00 95.19 245 GLU A CA 1
ATOM 1860 C C . GLU A 1 245 ? -23.712 2.035 26.586 1.00 95.19 245 GLU A C 1
ATOM 1862 O O . GLU A 1 245 ? -24.492 1.182 26.995 1.00 95.19 245 GLU A O 1
ATOM 1867 N N . ALA A 1 246 ? -23.140 1.938 25.376 1.00 95.38 246 ALA A N 1
ATOM 1868 C CA . ALA A 1 246 ? -23.385 0.855 24.412 1.00 95.38 246 ALA A CA 1
ATOM 1869 C C . ALA A 1 246 ? -22.150 0.493 23.562 1.00 95.38 2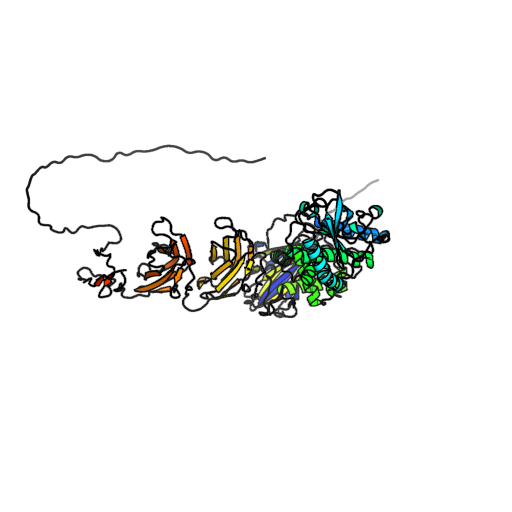46 ALA A C 1
ATOM 1871 O O . ALA A 1 246 ? -21.312 1.348 23.258 1.00 95.38 246 ALA A O 1
ATOM 1872 N N . ASP A 1 247 ? -22.077 -0.765 23.114 1.00 97.00 247 ASP A N 1
ATOM 1873 C CA . ASP A 1 247 ? -21.147 -1.221 22.075 1.00 97.00 247 ASP A CA 1
ATOM 1874 C C . ASP A 1 247 ? -21.619 -0.678 20.719 1.00 97.00 247 ASP A C 1
ATOM 1876 O O . ASP A 1 247 ? -22.488 -1.262 20.073 1.00 97.00 247 ASP A O 1
ATOM 1880 N N . MET A 1 248 ? -21.086 0.473 20.301 1.00 97.56 248 MET A N 1
ATOM 1881 C CA . MET A 1 248 ? -21.582 1.174 19.117 1.00 97.56 248 MET A CA 1
ATOM 1882 C C . MET A 1 248 ? -20.494 1.766 18.221 1.00 97.56 248 MET A C 1
ATOM 1884 O O . MET A 1 248 ? -19.383 2.059 18.666 1.00 97.56 248 MET A O 1
ATOM 1888 N N . MET A 1 249 ? -20.854 1.981 16.957 1.00 97.75 249 MET A N 1
ATOM 1889 C CA . MET A 1 249 ? -20.039 2.635 15.935 1.00 97.75 249 MET A CA 1
ATOM 1890 C C . MET A 1 249 ? -20.855 3.709 15.214 1.00 97.75 249 MET A C 1
ATOM 1892 O O . MET A 1 249 ? -22.062 3.558 15.014 1.00 97.75 249 MET A O 1
ATOM 1896 N N . TYR A 1 250 ? -20.186 4.791 14.829 1.00 98.06 250 TYR A N 1
ATOM 1897 C CA . TYR A 1 250 ? -20.759 5.888 14.052 1.00 98.06 250 TYR A CA 1
ATOM 1898 C C . TYR A 1 250 ? -20.400 5.675 12.588 1.00 98.06 250 TYR A C 1
ATOM 1900 O O . TYR A 1 250 ? -19.219 5.507 12.280 1.00 98.06 250 TYR A O 1
ATOM 1908 N N . ILE A 1 251 ? -21.397 5.675 11.708 1.00 97.38 251 ILE A N 1
ATOM 1909 C CA . ILE A 1 251 ? -21.256 5.293 10.303 1.00 97.38 251 ILE A CA 1
ATOM 1910 C C . ILE A 1 251 ? -21.704 6.450 9.404 1.00 97.38 251 ILE A C 1
ATOM 1912 O O . ILE A 1 251 ? -22.790 7.004 9.601 1.00 97.38 251 ILE A O 1
ATOM 1916 N N . GLY A 1 252 ? -20.839 6.821 8.460 1.00 95.31 252 GLY A N 1
ATOM 1917 C CA . GLY A 1 252 ? -21.110 7.809 7.419 1.00 95.31 252 GLY A CA 1
ATOM 1918 C C . GLY A 1 252 ? -21.943 7.253 6.271 1.00 95.31 252 GLY A C 1
ATOM 1919 O O . GLY A 1 252 ? -22.263 6.063 6.229 1.00 95.31 252 GLY A O 1
ATOM 1920 N N . LEU A 1 253 ? -22.340 8.142 5.369 1.00 93.56 253 LEU A N 1
ATOM 1921 C CA . LEU A 1 253 ? -23.327 7.893 4.316 1.00 93.56 253 LEU A CA 1
ATOM 1922 C C . LEU A 1 253 ? -22.825 8.309 2.925 1.00 93.56 253 LEU A C 1
ATOM 1924 O O . LEU A 1 253 ? -23.588 8.260 1.964 1.00 93.56 253 LEU A O 1
ATOM 1928 N N . ASP A 1 254 ? -21.556 8.708 2.805 1.00 88.25 254 ASP A N 1
ATOM 1929 C CA . ASP A 1 254 ? -20.937 9.218 1.575 1.00 88.25 254 ASP A CA 1
ATOM 1930 C C . ASP A 1 254 ? -20.124 8.172 0.785 1.00 88.25 254 ASP A C 1
ATOM 1932 O O . ASP A 1 254 ? -19.414 8.520 -0.161 1.00 88.25 254 ASP A O 1
ATOM 1936 N N . HIS A 1 255 ? -20.250 6.888 1.138 1.00 85.00 255 HIS A N 1
ATOM 1937 C CA . HIS A 1 255 ? -19.555 5.771 0.495 1.00 85.00 255 HIS A CA 1
ATOM 1938 C C . HIS A 1 255 ? -20.519 4.754 -0.136 1.00 85.00 255 HIS A C 1
ATOM 1940 O O . HIS A 1 255 ? -21.638 4.561 0.331 1.00 85.00 255 HIS A O 1
ATOM 1946 N N . GLU A 1 256 ? -20.054 4.068 -1.184 1.00 82.44 256 GLU A N 1
ATOM 1947 C CA . GLU A 1 256 ? -20.779 2.981 -1.859 1.00 82.44 256 GLU A CA 1
ATOM 1948 C C . GLU A 1 256 ? -20.868 1.712 -0.987 1.00 82.44 256 GLU A C 1
ATOM 1950 O O . GLU A 1 256 ? -19.992 1.449 -0.160 1.00 82.44 256 GLU A O 1
ATOM 1955 N N . ASP A 1 257 ? -21.893 0.875 -1.201 1.00 80.69 257 ASP A N 1
ATOM 1956 C CA . ASP A 1 257 ? -22.175 -0.306 -0.357 1.00 80.69 257 ASP A CA 1
ATOM 1957 C C . ASP A 1 257 ? -21.022 -1.329 -0.286 1.00 80.69 257 ASP A C 1
ATOM 1959 O O . ASP A 1 257 ? -20.836 -2.005 0.731 1.00 80.69 257 ASP A O 1
ATOM 1963 N N . SER A 1 258 ? -20.221 -1.439 -1.349 1.00 78.06 258 SER A N 1
ATOM 1964 C CA . SER A 1 258 ? -19.096 -2.379 -1.422 1.00 78.06 258 SER A CA 1
ATOM 1965 C C . SER A 1 258 ? -18.001 -2.075 -0.383 1.00 78.06 258 SER A C 1
ATOM 1967 O O . SER A 1 258 ? -17.373 -2.992 0.151 1.00 78.06 258 SER A O 1
ATOM 1969 N N . PHE A 1 259 ? -17.872 -0.808 0.023 1.00 82.12 259 PHE A N 1
ATOM 1970 C CA . PHE A 1 259 ? -16.894 -0.349 1.008 1.00 82.12 259 PHE A CA 1
ATOM 1971 C C . PHE A 1 259 ? -17.255 -0.740 2.455 1.00 82.12 259 PHE A C 1
ATOM 1973 O O . PHE A 1 259 ? -16.374 -0.927 3.303 1.00 82.12 259 PHE A O 1
ATOM 1980 N N . PHE A 1 260 ? -18.551 -0.888 2.758 1.00 87.56 260 PHE A N 1
ATOM 1981 C CA . PHE A 1 260 ? -19.040 -1.001 4.137 1.00 87.56 260 PHE A CA 1
ATOM 1982 C C . PHE A 1 260 ? -18.544 -2.242 4.861 1.00 87.56 260 PHE A C 1
ATOM 1984 O O . PHE A 1 260 ? -18.288 -2.185 6.059 1.00 87.56 260 PHE A O 1
ATOM 1991 N N . GLU A 1 261 ? -18.395 -3.369 4.171 1.00 88.06 261 GLU A N 1
ATOM 1992 C CA . GLU A 1 261 ? -18.010 -4.602 4.852 1.00 88.06 261 GLU A CA 1
ATOM 1993 C C . GLU A 1 261 ? -16.610 -4.493 5.473 1.00 88.06 261 GLU A C 1
ATOM 1995 O O . GLU A 1 261 ? -16.411 -4.832 6.643 1.00 88.06 261 GLU A O 1
ATOM 2000 N N . SER A 1 262 ? -15.660 -3.943 4.712 1.00 88.88 262 SER A N 1
ATOM 2001 C CA . SER A 1 262 ? -14.293 -3.708 5.181 1.00 88.88 262 SER A CA 1
ATOM 2002 C C . SER A 1 262 ? -14.256 -2.616 6.254 1.00 88.88 262 SER A C 1
ATOM 2004 O O . SER A 1 262 ? -13.616 -2.803 7.289 1.00 88.88 262 SER A O 1
ATOM 2006 N N . LEU A 1 263 ? -15.009 -1.522 6.072 1.00 90.88 263 LEU A N 1
ATOM 2007 C CA . LEU A 1 263 ? -15.142 -0.459 7.076 1.00 90.88 263 LEU A CA 1
ATOM 2008 C C . LEU A 1 263 ? -15.653 -0.994 8.421 1.00 90.88 263 LEU A C 1
ATOM 2010 O O . LEU A 1 263 ? -15.074 -0.714 9.470 1.00 90.88 263 LEU A O 1
ATOM 2014 N N . LEU A 1 264 ? -16.741 -1.766 8.405 1.00 93.94 264 LEU A N 1
ATOM 2015 C CA . LEU A 1 264 ? -17.355 -2.296 9.620 1.00 93.94 264 LEU A CA 1
ATOM 2016 C C . LEU A 1 264 ? -16.440 -3.315 10.303 1.00 93.94 264 LEU A C 1
ATOM 2018 O O . LEU A 1 264 ? -16.361 -3.321 11.529 1.00 93.94 264 LEU A O 1
ATOM 2022 N N . ALA A 1 265 ? -15.713 -4.138 9.540 1.00 94.94 265 ALA A N 1
ATOM 2023 C CA . ALA A 1 265 ? -14.700 -5.036 10.089 1.00 94.94 265 ALA A CA 1
ATOM 2024 C C . ALA A 1 265 ? -13.562 -4.265 10.785 1.00 94.94 265 ALA A C 1
ATOM 2026 O O . ALA A 1 265 ? -13.179 -4.629 11.900 1.00 94.94 265 ALA A O 1
ATOM 2027 N N . HIS A 1 266 ? -13.069 -3.183 10.171 1.00 94.56 266 HIS A N 1
ATOM 2028 C CA . HIS A 1 266 ? -12.028 -2.312 10.727 1.00 94.56 266 HIS A CA 1
ATOM 2029 C C . HIS A 1 266 ? -12.461 -1.687 12.057 1.00 94.56 266 HIS A C 1
ATOM 2031 O O . HIS A 1 266 ? -11.800 -1.843 13.084 1.00 94.56 266 HIS A O 1
ATOM 2037 N N . GLU A 1 267 ? -13.604 -1.003 12.061 1.00 95.75 267 GLU A N 1
ATOM 2038 C CA . GLU A 1 267 ? -14.073 -0.282 13.244 1.00 95.75 267 GLU A CA 1
ATOM 2039 C C . GLU A 1 267 ? -14.519 -1.246 14.356 1.00 95.75 267 GLU A C 1
ATOM 2041 O O . GLU A 1 267 ? -14.275 -0.997 15.542 1.00 95.75 267 GLU A O 1
ATOM 2046 N N . PHE A 1 268 ? -15.078 -2.408 13.996 1.00 98.00 268 PHE A N 1
ATOM 2047 C CA . PHE A 1 268 ? -15.407 -3.449 14.968 1.00 98.00 268 PHE A CA 1
ATOM 2048 C C . PHE A 1 268 ? -14.153 -4.058 15.598 1.00 98.00 268 PHE A C 1
ATOM 2050 O O . PHE A 1 268 ? -14.152 -4.365 16.794 1.00 98.00 268 PHE A O 1
ATOM 2057 N N . GLN A 1 269 ? -13.062 -4.186 14.837 1.00 97.75 269 GLN A N 1
ATOM 2058 C CA . GLN A 1 269 ? -11.790 -4.630 15.390 1.00 97.75 269 GLN A CA 1
ATOM 2059 C C . GLN A 1 269 ? -11.303 -3.675 16.483 1.00 97.75 269 GLN A C 1
ATOM 2061 O O . GLN A 1 269 ? -10.905 -4.169 17.535 1.00 97.75 269 GLN A O 1
ATOM 2066 N N . HIS A 1 270 ? -11.398 -2.350 16.321 1.00 97.56 270 HIS A N 1
ATOM 2067 C CA . HIS A 1 270 ? -11.020 -1.412 17.388 1.00 97.56 270 HIS A CA 1
ATOM 2068 C C . HIS A 1 270 ? -11.829 -1.622 18.674 1.00 97.56 270 HIS A C 1
ATOM 2070 O O . HIS A 1 270 ? -11.259 -1.626 19.770 1.00 97.56 270 HIS A O 1
ATOM 2076 N N . LEU A 1 271 ? -13.141 -1.843 18.549 1.00 98.19 271 LEU A N 1
ATOM 2077 C CA . LEU A 1 271 ? -14.021 -2.137 19.681 1.00 98.19 271 LEU A CA 1
ATOM 2078 C C . LEU A 1 271 ? -13.575 -3.414 20.405 1.00 98.19 271 LEU A C 1
ATOM 2080 O O . LEU A 1 271 ? -13.390 -3.412 21.629 1.00 98.19 271 LEU A O 1
ATOM 2084 N N . VAL A 1 272 ? -13.360 -4.499 19.655 1.00 98.50 272 VAL A N 1
ATOM 2085 C CA . VAL A 1 272 ? -12.859 -5.771 20.195 1.00 98.50 272 VAL A CA 1
ATOM 2086 C C . VAL A 1 272 ? -11.497 -5.573 20.858 1.00 98.50 272 VAL A C 1
ATOM 2088 O O . VAL A 1 272 ? -11.295 -6.044 21.977 1.00 98.50 272 VAL A O 1
ATOM 2091 N N . ASN A 1 273 ? -10.588 -4.841 20.215 1.00 97.69 273 ASN A N 1
ATOM 2092 C CA . ASN A 1 273 ? -9.239 -4.587 20.706 1.00 97.69 273 ASN A CA 1
ATOM 2093 C C . ASN A 1 273 ? -9.267 -3.889 22.070 1.00 97.69 273 ASN A C 1
ATOM 2095 O O . ASN A 1 273 ? -8.704 -4.378 23.053 1.00 97.69 273 ASN A O 1
ATOM 2099 N N . TYR A 1 274 ? -10.026 -2.795 22.161 1.00 97.38 274 TYR A N 1
ATOM 2100 C CA . TYR A 1 274 ? -10.206 -2.055 23.404 1.00 97.38 274 TYR A CA 1
ATOM 2101 C C . TYR A 1 274 ? -10.810 -2.934 24.507 1.00 97.38 274 TYR A C 1
ATOM 2103 O O . TYR A 1 274 ? -10.323 -2.938 25.638 1.00 97.38 274 TYR A O 1
ATOM 2111 N N . ASN A 1 275 ? -11.832 -3.737 24.197 1.00 96.88 275 ASN A N 1
ATOM 2112 C CA . ASN A 1 275 ? -12.426 -4.641 25.179 1.00 96.88 275 ASN A CA 1
ATOM 2113 C C . ASN A 1 275 ? -11.426 -5.691 25.700 1.00 96.88 275 ASN A C 1
ATOM 2115 O O . ASN A 1 275 ? -11.338 -5.913 26.910 1.00 96.88 275 ASN A O 1
ATOM 2119 N N . GLN A 1 276 ? -10.671 -6.332 24.806 1.00 97.75 276 GLN A N 1
ATOM 2120 C CA . GLN A 1 276 ? -9.764 -7.424 25.160 1.00 97.75 276 GLN A CA 1
ATOM 2121 C C . GLN A 1 276 ? -8.559 -6.947 25.981 1.00 97.75 276 GLN A C 1
ATOM 2123 O O . GLN A 1 276 ? -8.245 -7.603 26.979 1.00 97.75 276 GLN A O 1
ATOM 2128 N N . HIS A 1 277 ? -7.939 -5.820 25.618 1.00 95.75 277 HIS A N 1
ATOM 2129 C CA . HIS A 1 277 ? -6.829 -5.240 26.381 1.00 95.75 277 HIS A CA 1
ATOM 2130 C C . HIS A 1 277 ? -7.307 -4.595 27.678 1.00 95.75 277 HIS A C 1
ATOM 2132 O O . HIS A 1 277 ? -6.814 -4.892 28.767 1.00 95.75 277 HIS A O 1
ATOM 2138 N N . VAL A 1 278 ? -8.274 -3.685 27.566 1.00 95.00 278 VAL A N 1
ATOM 2139 C CA . VAL A 1 278 ? -8.580 -2.745 28.641 1.00 95.00 278 VAL A CA 1
ATOM 2140 C C . VAL A 1 278 ? -9.582 -3.368 29.604 1.00 95.00 278 VAL A C 1
ATOM 2142 O O . VAL A 1 278 ? -9.254 -3.588 30.766 1.00 95.00 278 VAL A O 1
ATOM 2145 N N . ARG A 1 279 ? -10.782 -3.729 29.137 1.00 93.50 279 ARG A N 1
ATOM 2146 C CA . ARG A 1 279 ? -11.870 -4.167 30.032 1.00 93.50 279 ARG A CA 1
ATOM 2147 C C . ARG A 1 279 ? -11.663 -5.564 30.611 1.00 93.50 279 ARG A C 1
ATOM 2149 O O . ARG A 1 279 ? -11.910 -5.769 31.795 1.00 93.50 279 ARG A O 1
ATOM 2156 N N . LEU A 1 280 ? -11.234 -6.528 29.796 1.00 94.75 280 LEU A N 1
ATOM 2157 C CA . LEU A 1 280 ? -11.101 -7.924 30.235 1.00 94.75 280 LEU A CA 1
ATOM 2158 C C . LEU A 1 280 ? -9.782 -8.215 30.954 1.00 94.75 280 LEU A C 1
ATOM 2160 O O . LEU A 1 280 ? -9.730 -9.133 31.770 1.00 94.75 280 LEU A O 1
ATOM 2164 N N . ARG A 1 281 ? -8.719 -7.466 30.640 1.00 94.94 281 ARG A N 1
ATOM 2165 C CA . ARG A 1 281 ? -7.357 -7.760 31.113 1.00 94.94 281 ARG A CA 1
ATOM 2166 C C . ARG A 1 281 ? -6.712 -6.639 31.912 1.00 94.94 281 ARG A C 1
ATOM 2168 O O . ARG A 1 281 ? -5.627 -6.842 32.442 1.00 94.94 281 ARG A O 1
ATOM 2175 N N . ASN A 1 282 ? -7.383 -5.495 32.068 1.00 94.06 282 ASN A N 1
ATOM 2176 C CA . ASN A 1 282 ? -6.870 -4.354 32.829 1.00 94.06 282 ASN A CA 1
ATOM 2177 C C . ASN A 1 282 ? -5.498 -3.856 32.313 1.00 94.06 282 ASN A C 1
ATOM 2179 O O . ASN A 1 282 ? -4.679 -3.328 33.072 1.00 94.06 282 ASN A O 1
ATOM 2183 N N . GLY A 1 283 ? -5.246 -4.049 31.016 1.00 94.81 283 GLY A N 1
ATOM 2184 C CA . GLY A 1 283 ? -4.065 -3.583 30.305 1.00 94.81 283 GLY A CA 1
ATOM 2185 C C . GLY A 1 283 ? -4.183 -2.123 29.855 1.00 94.81 283 GLY A C 1
ATOM 2186 O O . GLY A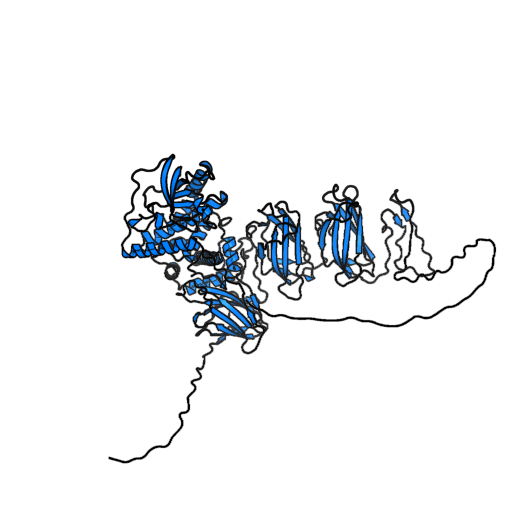 1 283 ? -5.241 -1.498 29.985 1.00 94.81 283 GLY A O 1
ATOM 2187 N N . PRO A 1 284 ? -3.090 -1.531 29.348 1.00 94.88 284 PRO A N 1
ATOM 2188 C CA . PRO A 1 284 ? -3.172 -0.297 28.572 1.00 94.88 284 PRO A CA 1
ATOM 2189 C C . PRO A 1 284 ? -3.887 -0.561 27.235 1.00 94.88 284 PRO A C 1
ATOM 2191 O O . PRO A 1 284 ? -3.970 -1.704 26.789 1.00 94.88 284 PRO A O 1
ATOM 2194 N N . SER A 1 285 ? -4.383 0.486 26.574 1.00 93.88 285 SER A N 1
ATOM 2195 C CA . SER A 1 285 ? -4.776 0.364 25.166 1.00 93.88 285 SER A CA 1
ATOM 2196 C C . SER A 1 285 ? -3.543 0.090 24.301 1.00 93.88 285 SER A C 1
ATOM 2198 O O . SER A 1 285 ? -2.448 0.565 24.614 1.00 93.88 285 SER A O 1
ATOM 2200 N N . GLU A 1 286 ? -3.721 -0.631 23.197 1.00 94.12 286 GLU A N 1
ATOM 2201 C CA . GLU A 1 286 ? -2.643 -0.847 22.232 1.00 94.12 286 GLU A CA 1
ATOM 2202 C C . GLU A 1 286 ? -2.183 0.483 21.599 1.00 94.12 286 GLU A C 1
ATOM 2204 O O . GLU A 1 286 ? -2.975 1.418 21.440 1.00 94.12 286 GLU A O 1
ATOM 2209 N N . ILE A 1 287 ? -0.897 0.584 21.250 1.00 90.88 287 ILE A N 1
ATOM 2210 C CA . ILE A 1 287 ? -0.338 1.756 20.570 1.00 90.88 287 ILE A CA 1
ATOM 2211 C C . ILE A 1 287 ? -0.955 1.908 19.178 1.00 90.88 287 ILE A C 1
ATOM 2213 O O . ILE A 1 287 ? -1.275 0.916 18.519 1.00 90.88 287 ILE A O 1
ATOM 2217 N N . SER A 1 288 ? -1.083 3.152 18.707 1.00 89.81 288 SER A N 1
ATOM 2218 C CA . SER A 1 288 ? -1.812 3.459 17.472 1.00 89.81 288 SER A CA 1
ATOM 2219 C C . SER A 1 288 ? -1.385 2.601 16.268 1.00 89.81 288 SER A C 1
ATOM 2221 O O . SER A 1 288 ? -2.277 2.018 15.661 1.00 89.81 288 SER A O 1
ATOM 2223 N N . PRO A 1 289 ? -0.087 2.425 15.926 1.00 90.38 289 PRO A N 1
ATOM 2224 C CA . PRO A 1 289 ? 0.299 1.635 14.754 1.00 90.38 289 PRO A CA 1
ATOM 2225 C C . PRO A 1 289 ? -0.149 0.183 14.837 1.00 90.38 289 PRO A C 1
ATOM 2227 O O . PRO A 1 289 ? -0.712 -0.332 13.880 1.00 90.38 289 PRO A O 1
ATOM 2230 N N . ILE A 1 290 ? 0.064 -0.474 15.979 1.00 93.94 290 ILE A N 1
ATOM 2231 C CA . ILE A 1 290 ? -0.298 -1.886 16.145 1.00 93.94 290 ILE A CA 1
ATOM 2232 C C . ILE A 1 290 ? -1.822 -2.040 16.170 1.00 93.94 290 ILE A C 1
ATOM 2234 O O . ILE A 1 290 ? -2.342 -2.970 15.562 1.00 93.94 290 ILE A O 1
ATOM 2238 N N . ASN A 1 291 ? -2.547 -1.113 16.804 1.00 94.94 291 ASN A N 1
ATOM 2239 C CA . ASN A 1 291 ? -4.009 -1.124 16.798 1.00 94.94 291 ASN A CA 1
ATOM 2240 C C . ASN A 1 291 ? -4.555 -1.030 15.360 1.00 94.94 291 ASN A C 1
ATOM 2242 O O . ASN A 1 291 ? -5.310 -1.900 14.946 1.00 94.94 291 ASN A O 1
ATOM 2246 N N . GLU A 1 292 ? -4.088 -0.056 14.574 1.00 93.12 292 GLU A N 1
ATOM 2247 C CA . GLU A 1 292 ? -4.480 0.114 13.165 1.00 93.12 292 GLU A CA 1
ATOM 2248 C C . GLU A 1 292 ? -4.028 -1.059 12.283 1.00 93.12 292 GLU A C 1
ATOM 2250 O O . GLU A 1 292 ? -4.756 -1.471 11.385 1.00 93.12 292 GLU A O 1
ATOM 2255 N N . ALA A 1 293 ? -2.849 -1.636 12.542 1.00 94.94 293 ALA A N 1
ATOM 2256 C CA . ALA A 1 293 ? -2.389 -2.826 11.834 1.00 94.94 293 ALA A CA 1
ATOM 2257 C C . ALA A 1 293 ? -3.374 -3.982 12.006 1.00 94.94 293 ALA A C 1
ATOM 2259 O O . ALA A 1 293 ? -3.739 -4.623 11.026 1.00 94.94 293 ALA A O 1
ATOM 2260 N N . LEU A 1 294 ? -3.835 -4.227 13.235 1.00 97.06 294 LEU A N 1
ATOM 2261 C CA . LEU A 1 294 ? -4.817 -5.268 13.523 1.00 97.06 294 LEU A CA 1
ATOM 2262 C C . LEU A 1 294 ? -6.173 -4.973 12.861 1.00 97.06 294 LEU A C 1
ATOM 2264 O O . LEU A 1 294 ? -6.825 -5.907 12.402 1.00 97.06 294 LEU A O 1
ATOM 2268 N N . SER A 1 295 ? -6.578 -3.707 12.745 1.00 95.25 295 SER A N 1
ATOM 2269 C CA . SER A 1 295 ? -7.793 -3.310 12.014 1.00 95.25 295 SER A CA 1
ATOM 2270 C C . SER A 1 295 ? -7.663 -3.522 10.505 1.00 95.25 295 SER A C 1
ATOM 2272 O O . SER A 1 295 ? -8.595 -3.995 9.864 1.00 95.25 295 SER A O 1
ATOM 2274 N N . HIS A 1 296 ? -6.484 -3.287 9.931 1.00 93.88 296 HIS A N 1
ATOM 2275 C CA . HIS A 1 296 ? -6.217 -3.635 8.536 1.00 93.88 296 HIS A CA 1
ATOM 2276 C C . HIS A 1 296 ? -6.131 -5.154 8.320 1.00 93.88 296 HIS A C 1
ATOM 2278 O O . HIS A 1 296 ? -6.616 -5.646 7.309 1.00 93.88 296 HIS A O 1
ATOM 2284 N N . ILE A 1 297 ? -5.640 -5.932 9.295 1.00 95.38 297 ILE A N 1
ATOM 2285 C CA . ILE A 1 297 ? -5.789 -7.400 9.278 1.00 95.38 297 ILE A CA 1
ATOM 2286 C C . ILE A 1 297 ? -7.273 -7.815 9.370 1.00 95.38 297 ILE A C 1
ATOM 2288 O O . ILE A 1 297 ? -7.656 -8.856 8.846 1.00 95.38 297 ILE A O 1
ATOM 2292 N N . ALA A 1 298 ? -8.147 -7.035 10.007 1.00 95.00 298 ALA A N 1
ATOM 2293 C CA . ALA A 1 298 ? -9.581 -7.327 10.006 1.00 95.00 298 ALA A CA 1
ATOM 2294 C C . ALA A 1 298 ? -10.208 -7.144 8.613 1.00 95.00 298 ALA A C 1
ATOM 2296 O O . ALA A 1 298 ? -10.926 -8.033 8.156 1.00 95.00 298 ALA A O 1
ATOM 2297 N N . GLU A 1 299 ? -9.884 -6.052 7.914 1.00 91.94 299 GLU A N 1
ATOM 2298 C CA . GLU A 1 299 ? -10.273 -5.847 6.507 1.00 91.94 299 GLU A CA 1
ATOM 2299 C C . GLU A 1 299 ? -9.778 -6.997 5.622 1.00 91.94 299 GLU A C 1
ATOM 2301 O O . GLU A 1 299 ? -10.510 -7.525 4.780 1.00 91.94 299 GLU A O 1
ATOM 2306 N N . ASP A 1 300 ? -8.538 -7.429 5.857 1.00 89.50 300 ASP A N 1
ATOM 2307 C CA . ASP A 1 300 ? -7.910 -8.508 5.115 1.00 89.50 300 ASP A CA 1
ATOM 2308 C C . ASP A 1 300 ? -8.682 -9.819 5.169 1.00 89.50 300 ASP A C 1
ATOM 2310 O O . ASP A 1 300 ? -8.846 -10.497 4.149 1.00 89.50 300 ASP A O 1
ATOM 2314 N N . LEU A 1 301 ? -9.087 -10.190 6.384 1.00 91.44 301 LEU A N 1
ATOM 2315 C CA . LEU A 1 301 ? -9.732 -11.459 6.688 1.00 91.44 301 LEU A CA 1
ATOM 2316 C C . LEU A 1 301 ? -11.158 -11.525 6.138 1.00 91.44 301 LEU A C 1
ATOM 2318 O O . LEU A 1 301 ? -11.639 -12.622 5.867 1.00 91.44 301 LEU A O 1
ATOM 2322 N N . VAL A 1 302 ? -11.819 -10.377 5.977 1.00 88.56 302 VAL A N 1
ATOM 2323 C CA . VAL A 1 302 ? -13.215 -10.302 5.532 1.00 88.56 302 VAL A CA 1
ATOM 2324 C C . VAL A 1 302 ? -13.324 -10.074 4.023 1.00 88.56 302 VAL A C 1
ATOM 2326 O O . VAL A 1 302 ? -14.116 -10.741 3.369 1.00 88.56 302 VAL A O 1
ATOM 2329 N N . GLY A 1 303 ? -12.520 -9.179 3.444 1.00 74.88 303 GLY A N 1
ATOM 2330 C CA . GLY A 1 303 ? -12.715 -8.710 2.064 1.00 74.88 303 GLY A CA 1
ATOM 2331 C C . GLY A 1 303 ? -11.548 -8.952 1.109 1.00 74.88 303 GLY A C 1
ATOM 2332 O O . GLY A 1 303 ? -11.548 -8.407 0.010 1.00 74.88 303 GLY A O 1
ATOM 2333 N N . GLN A 1 304 ? -10.508 -9.691 1.515 1.00 64.81 304 GLN A N 1
ATOM 2334 C CA . GLN A 1 304 ? -9.295 -9.899 0.704 1.00 64.81 304 GLN A CA 1
ATOM 2335 C C . GLN A 1 304 ? -8.671 -8.602 0.141 1.00 64.81 304 GLN A C 1
ATOM 2337 O O . GLN A 1 304 ? -7.914 -8.648 -0.822 1.00 64.81 304 GLN A O 1
ATOM 2342 N N . HIS A 1 305 ? -8.860 -7.480 0.852 1.00 63.44 305 HIS A N 1
ATOM 2343 C CA . HIS A 1 305 ? -8.105 -6.227 0.686 1.00 63.44 305 HIS A CA 1
ATOM 2344 C C . HIS A 1 305 ? -8.465 -5.404 -0.559 1.00 63.44 305 HIS A C 1
ATOM 2346 O O . HIS A 1 305 ? -7.808 -4.392 -0.805 1.00 63.44 305 HIS A O 1
ATOM 2352 N N . VAL A 1 306 ? -9.481 -5.810 -1.329 1.00 53.12 306 VAL A N 1
ATOM 2353 C CA . VAL A 1 306 ? -9.798 -5.193 -2.631 1.00 53.12 306 VAL A CA 1
ATOM 2354 C C . VAL A 1 306 ? -10.213 -3.723 -2.472 1.00 53.12 306 VAL A C 1
ATOM 2356 O O . VAL A 1 306 ? -9.813 -2.885 -3.274 1.00 53.12 306 VAL A O 1
ATOM 2359 N N . GLU A 1 307 ? -10.928 -3.380 -1.391 1.00 56.41 307 GLU A N 1
ATOM 2360 C CA . GLU A 1 307 ? -11.505 -2.034 -1.208 1.00 56.41 307 GLU A CA 1
ATOM 2361 C C . GLU A 1 307 ? -11.088 -1.307 0.091 1.00 56.41 307 GLU A C 1
ATOM 2363 O O . GLU A 1 307 ? -11.299 -0.103 0.214 1.00 56.41 307 GLU A O 1
ATOM 2368 N N . GLY A 1 308 ? -10.436 -1.987 1.048 1.00 56.69 308 GLY A N 1
ATOM 2369 C CA . GLY A 1 308 ? -10.087 -1.435 2.378 1.00 56.69 308 GLY A CA 1
ATOM 2370 C C . GLY A 1 308 ? -8.909 -0.443 2.412 1.00 56.69 308 GLY A C 1
ATOM 2371 O O . GLY A 1 308 ? -8.593 0.143 3.443 1.00 56.69 308 GLY A O 1
ATOM 2372 N N . GLY A 1 309 ? -8.233 -0.219 1.281 1.00 73.00 309 GLY A N 1
ATOM 2373 C CA . GLY A 1 309 ? -7.134 0.751 1.181 1.00 73.00 309 GLY A CA 1
ATOM 2374 C C . GLY A 1 309 ? -5.744 0.219 1.563 1.00 73.00 309 GLY A C 1
ATOM 2375 O O . GLY A 1 309 ? -4.759 0.949 1.417 1.00 73.00 309 GLY A O 1
ATOM 2376 N N . ASN A 1 310 ? -5.616 -1.055 1.956 1.00 83.19 310 ASN A N 1
ATOM 2377 C CA . ASN A 1 310 ? -4.320 -1.708 2.200 1.00 83.19 310 ASN A CA 1
ATOM 2378 C C . ASN A 1 310 ? -3.335 -1.629 1.021 1.00 83.19 310 ASN A C 1
ATOM 2380 O O . ASN A 1 310 ? -2.181 -1.266 1.268 1.00 83.19 310 ASN A O 1
ATOM 2384 N N . PRO A 1 311 ? -3.737 -1.848 -0.251 1.00 80.62 311 PRO A N 1
ATOM 2385 C CA . PRO A 1 311 ? -2.851 -1.618 -1.396 1.00 80.62 311 PRO A CA 1
ATOM 2386 C C . PRO A 1 311 ? -2.249 -0.206 -1.412 1.00 80.62 311 PRO A C 1
ATOM 2388 O O . PRO A 1 311 ? -1.033 -0.046 -1.557 1.00 80.62 311 PRO A O 1
ATOM 2391 N N . GLY A 1 312 ? -3.086 0.811 -1.177 1.00 78.44 312 GLY A N 1
ATOM 2392 C CA . GLY A 1 312 ? -2.670 2.211 -1.103 1.00 78.44 312 GLY A CA 1
ATOM 2393 C C . GLY A 1 312 ? -1.705 2.483 0.052 1.00 78.44 312 GLY A C 1
ATOM 2394 O O . GLY A 1 312 ? -0.656 3.089 -0.156 1.00 78.44 312 GLY A O 1
ATOM 2395 N N . ASN A 1 313 ? -2.001 1.970 1.249 1.00 86.12 313 ASN A N 1
ATOM 2396 C CA . ASN A 1 313 ? -1.138 2.103 2.427 1.00 86.12 313 ASN A CA 1
ATOM 2397 C C . ASN A 1 313 ? 0.252 1.487 2.191 1.00 86.12 313 ASN A C 1
ATOM 2399 O O . ASN A 1 313 ? 1.278 2.122 2.449 1.00 86.12 313 ASN A O 1
ATOM 2403 N N . VAL A 1 314 ? 0.304 0.263 1.651 1.00 87.62 314 VAL A N 1
ATOM 2404 C CA . VAL A 1 314 ? 1.564 -0.437 1.351 1.00 87.62 314 VAL A CA 1
ATOM 2405 C C . VAL A 1 314 ? 2.355 0.280 0.262 1.00 87.62 314 VAL A C 1
ATOM 2407 O O . VAL A 1 314 ? 3.575 0.399 0.381 1.00 87.62 314 VAL A O 1
ATOM 2410 N N . LYS A 1 315 ? 1.679 0.812 -0.763 1.00 81.25 315 LYS A N 1
ATOM 2411 C CA . LYS A 1 315 ? 2.304 1.646 -1.797 1.00 81.25 315 LYS A CA 1
ATOM 2412 C C . LYS A 1 315 ? 2.946 2.895 -1.192 1.00 81.25 315 LYS A C 1
ATOM 2414 O O . LYS A 1 315 ? 4.129 3.128 -1.429 1.00 81.25 315 LYS A O 1
ATOM 2419 N N . THR A 1 316 ? 2.206 3.664 -0.389 1.00 82.88 316 THR A N 1
ATOM 2420 C CA . THR A 1 316 ? 2.730 4.872 0.272 1.00 82.88 316 THR A CA 1
ATOM 2421 C C . THR A 1 316 ? 3.943 4.546 1.141 1.00 82.88 316 THR A C 1
ATOM 2423 O O . THR A 1 316 ? 4.957 5.234 1.054 1.00 82.88 316 THR A O 1
ATOM 2426 N N . TYR A 1 317 ? 3.884 3.463 1.921 1.00 88.25 317 TYR A N 1
ATOM 2427 C CA . TYR A 1 317 ? 5.023 3.004 2.714 1.00 88.25 317 TYR A CA 1
ATOM 2428 C C . TYR A 1 317 ? 6.244 2.654 1.847 1.00 88.25 317 TYR A C 1
ATOM 2430 O O . TYR A 1 317 ? 7.341 3.149 2.106 1.00 88.25 317 TYR A O 1
ATOM 2438 N N . ALA A 1 318 ? 6.065 1.831 0.810 1.00 85.25 318 ALA A N 1
ATOM 2439 C CA . ALA A 1 318 ? 7.160 1.345 -0.031 1.00 85.25 318 ALA A CA 1
ATOM 2440 C C . ALA A 1 318 ? 7.865 2.464 -0.822 1.00 85.25 318 ALA A C 1
ATOM 2442 O O . ALA A 1 318 ? 9.033 2.318 -1.186 1.00 85.25 318 ALA A O 1
ATOM 2443 N N . GLU A 1 319 ? 7.180 3.582 -1.080 1.00 81.19 319 GLU A N 1
ATOM 2444 C CA . GLU A 1 319 ? 7.746 4.746 -1.767 1.00 81.19 319 GLU A CA 1
ATOM 2445 C C . GLU A 1 319 ? 8.725 5.557 -0.907 1.00 81.19 319 GLU A C 1
ATOM 2447 O O . GLU A 1 319 ? 9.628 6.173 -1.475 1.00 81.19 319 GLU A O 1
ATOM 2452 N N . ALA A 1 320 ? 8.559 5.572 0.422 1.00 81.62 320 ALA A N 1
ATOM 2453 C CA . ALA A 1 320 ? 9.393 6.356 1.339 1.00 81.62 320 ALA A CA 1
ATOM 2454 C C . ALA A 1 320 ? 9.462 5.742 2.761 1.00 81.62 320 ALA A C 1
ATOM 2456 O O . ALA A 1 320 ? 9.087 6.396 3.740 1.00 81.62 320 ALA A O 1
ATOM 2457 N N . PRO A 1 321 ? 9.977 4.508 2.922 1.00 87.44 321 PRO A N 1
ATOM 2458 C CA . PRO A 1 321 ? 9.952 3.769 4.187 1.00 87.44 321 PRO A CA 1
ATOM 2459 C C . PRO A 1 321 ? 10.692 4.485 5.327 1.00 87.44 321 PRO A C 1
ATOM 2461 O O . PRO A 1 321 ? 10.338 4.302 6.490 1.00 87.44 321 PRO A O 1
ATOM 2464 N N . GLY A 1 322 ? 11.663 5.353 5.017 1.00 87.00 322 GLY A N 1
ATOM 2465 C CA . GLY A 1 322 ? 12.407 6.144 6.005 1.00 87.00 322 GLY A CA 1
ATOM 2466 C C . GLY A 1 322 ? 11.570 7.200 6.745 1.00 87.00 322 GLY A C 1
ATOM 2467 O O . GLY A 1 322 ? 12.006 7.704 7.783 1.00 87.00 322 GLY A O 1
ATOM 2468 N N . LEU A 1 323 ? 10.367 7.521 6.250 1.00 84.50 323 LEU A N 1
ATOM 2469 C CA . LEU A 1 323 ? 9.454 8.505 6.850 1.00 84.50 323 LEU A CA 1
ATOM 2470 C C . LEU A 1 323 ? 8.448 7.895 7.834 1.00 84.50 323 LEU A C 1
ATOM 2472 O O . LEU A 1 323 ? 7.842 8.632 8.619 1.00 84.50 323 LEU A O 1
ATOM 2476 N N . TYR A 1 324 ? 8.266 6.574 7.800 1.00 87.75 324 TYR A N 1
ATOM 2477 C CA . TYR A 1 324 ? 7.150 5.895 8.453 1.00 87.75 324 TYR A CA 1
ATOM 2478 C C . TYR A 1 324 ? 7.644 4.950 9.545 1.00 87.75 324 TYR A C 1
ATOM 2480 O O . TYR A 1 324 ? 8.212 3.895 9.274 1.00 87.75 324 TYR A O 1
ATOM 2488 N N . SER A 1 325 ? 7.419 5.351 10.794 1.00 88.75 325 SER A N 1
ATOM 2489 C CA . SER A 1 325 ? 7.802 4.579 11.974 1.00 88.75 325 SER A CA 1
ATOM 2490 C C . SER A 1 325 ? 6.720 3.575 12.362 1.00 88.75 325 SER A C 1
ATOM 2492 O O . SER A 1 325 ? 5.543 3.931 12.412 1.00 88.75 325 SER A O 1
ATOM 2494 N N . ILE A 1 326 ? 7.117 2.353 12.734 1.00 90.38 326 ILE A N 1
ATOM 2495 C CA . ILE A 1 326 ? 6.213 1.372 13.365 1.00 90.38 326 ILE A CA 1
ATOM 2496 C C . ILE A 1 326 ? 5.831 1.748 14.811 1.00 90.38 326 ILE A C 1
ATOM 2498 O O . ILE A 1 326 ? 4.920 1.162 15.386 1.00 90.38 326 ILE A O 1
ATOM 2502 N N . LEU A 1 327 ? 6.488 2.751 15.400 1.00 87.12 327 LEU A N 1
ATOM 2503 C CA . LEU A 1 327 ? 6.187 3.278 16.737 1.00 87.12 327 LEU A CA 1
ATOM 2504 C C . LEU A 1 327 ? 5.476 4.641 16.688 1.00 87.12 327 LEU A C 1
ATOM 2506 O O . LEU A 1 327 ? 5.340 5.313 17.707 1.00 87.12 327 LEU A O 1
ATOM 2510 N N . ALA A 1 328 ? 5.010 5.063 15.509 1.00 80.62 328 ALA A N 1
ATOM 2511 C CA . ALA A 1 328 ? 4.390 6.367 15.328 1.00 80.62 328 ALA A CA 1
ATOM 2512 C C . ALA A 1 328 ? 3.059 6.522 16.099 1.00 80.62 328 ALA A C 1
ATOM 2514 O O . ALA A 1 328 ? 2.048 5.928 15.742 1.00 80.62 328 ALA A O 1
ATOM 2515 N N . GLU A 1 329 ? 2.991 7.392 17.107 1.00 70.00 329 GLU A N 1
ATOM 2516 C CA . GLU A 1 329 ? 1.751 7.688 17.841 1.00 70.00 329 GLU A CA 1
ATOM 2517 C C . GLU A 1 329 ? 0.604 8.168 16.927 1.00 70.00 329 GLU A C 1
ATOM 2519 O O . GLU A 1 329 ? -0.570 7.951 17.244 1.00 70.00 329 GLU A O 1
ATOM 2524 N N . LYS A 1 330 ? 0.913 8.778 15.770 1.00 66.69 330 LYS A N 1
ATOM 2525 C CA . LYS A 1 330 ? -0.071 9.281 14.794 1.00 66.69 330 LYS A CA 1
ATOM 2526 C C . LYS A 1 330 ? -0.236 8.337 13.598 1.00 66.69 330 LYS A C 1
ATOM 2528 O O . LYS A 1 330 ? -0.014 8.720 12.451 1.00 66.69 330 LYS A O 1
ATOM 2533 N N . ALA A 1 331 ? -0.712 7.123 13.856 1.00 58.47 331 ALA A N 1
ATOM 2534 C CA . ALA A 1 331 ? -0.866 6.046 12.870 1.00 58.47 331 ALA A CA 1
ATOM 2535 C C . ALA A 1 331 ? -1.971 6.213 11.807 1.00 58.47 331 ALA A C 1
ATOM 2537 O O . ALA A 1 331 ? -2.469 5.234 11.266 1.00 58.47 331 ALA A O 1
ATOM 2538 N N . HIS A 1 332 ? -2.366 7.443 11.485 1.00 67.75 332 HIS A N 1
ATOM 2539 C CA . HIS A 1 332 ? -3.376 7.715 10.452 1.00 67.75 332 HIS A CA 1
ATOM 2540 C C . HIS A 1 332 ? -2.776 8.169 9.127 1.00 67.75 332 HIS A C 1
ATOM 2542 O O . HIS A 1 332 ? -3.501 8.344 8.153 1.00 67.75 332 HIS A O 1
ATOM 2548 N N . ASP A 1 333 ? -1.464 8.377 9.096 1.00 77.44 333 ASP A N 1
ATOM 2549 C CA . ASP A 1 333 ? -0.732 8.512 7.849 1.00 77.44 333 ASP A CA 1
ATOM 2550 C C . ASP A 1 333 ? -0.735 7.157 7.119 1.00 77.44 333 ASP A C 1
ATOM 2552 O O . ASP A 1 333 ? -0.400 6.129 7.715 1.00 77.44 333 ASP A O 1
ATOM 2556 N N . SER A 1 334 ? -1.123 7.146 5.839 1.00 83.44 334 SER A N 1
ATOM 2557 C CA . SER A 1 334 ? -1.197 5.927 5.021 1.00 83.44 334 SER A CA 1
ATOM 2558 C C . SER A 1 334 ? 0.115 5.142 4.988 1.00 83.44 334 SER A C 1
ATOM 2560 O O . SER A 1 334 ? 0.088 3.915 4.985 1.00 83.44 334 SER A O 1
ATOM 2562 N N . GLY A 1 335 ? 1.270 5.810 5.030 1.00 86.38 335 GLY A N 1
ATOM 2563 C CA . GLY A 1 335 ? 2.563 5.136 5.105 1.00 86.38 335 GLY A CA 1
ATOM 2564 C C . GLY A 1 335 ? 2.847 4.534 6.482 1.00 86.38 335 GLY A C 1
ATOM 2565 O O . GLY A 1 335 ? 3.429 3.452 6.556 1.00 86.38 335 GLY A O 1
ATOM 2566 N N . VAL A 1 336 ? 2.378 5.158 7.574 1.00 88.12 336 VAL A N 1
ATOM 2567 C CA . VAL A 1 336 ? 2.431 4.539 8.916 1.00 88.12 336 VAL A CA 1
ATOM 2568 C C . VAL A 1 336 ? 1.530 3.303 8.975 1.00 88.12 336 VAL A C 1
ATOM 2570 O O . VAL A 1 336 ? 1.942 2.255 9.470 1.00 88.12 336 VAL A O 1
ATOM 2573 N N . ARG A 1 337 ? 0.321 3.386 8.413 1.00 89.81 337 ARG A N 1
ATOM 2574 C CA . ARG A 1 337 ? -0.577 2.230 8.285 1.00 89.81 337 ARG A CA 1
ATOM 2575 C C . ARG A 1 337 ? 0.053 1.130 7.440 1.00 89.81 337 ARG A C 1
ATOM 2577 O O . ARG A 1 337 ? 0.008 -0.027 7.833 1.00 89.81 337 ARG A O 1
ATOM 2584 N N . GLY A 1 338 ? 0.718 1.490 6.341 1.00 91.19 338 GLY A N 1
ATOM 2585 C CA . GLY A 1 338 ? 1.437 0.557 5.476 1.00 91.19 338 GLY A CA 1
ATOM 2586 C C . GLY A 1 338 ? 2.565 -0.181 6.195 1.00 91.19 338 GLY A C 1
ATOM 2587 O O . GLY A 1 338 ? 2.623 -1.410 6.130 1.00 91.19 338 GLY A O 1
ATOM 2588 N N . THR A 1 339 ? 3.432 0.524 6.932 1.00 92.56 339 THR A N 1
ATOM 2589 C CA . THR A 1 339 ? 4.486 -0.142 7.725 1.00 92.56 339 THR A CA 1
ATOM 2590 C C . THR A 1 339 ? 3.883 -1.023 8.820 1.00 92.56 339 THR A C 1
ATOM 2592 O O . THR A 1 339 ? 4.309 -2.159 9.000 1.00 92.56 339 THR A O 1
ATOM 2595 N N . ALA A 1 340 ? 2.829 -0.563 9.499 1.00 94.38 340 ALA A N 1
ATOM 2596 C CA . ALA A 1 340 ? 2.212 -1.315 10.585 1.00 94.38 340 ALA A CA 1
ATOM 2597 C C . ALA A 1 340 ? 1.514 -2.588 10.114 1.00 94.38 340 ALA A C 1
ATOM 2599 O O . ALA A 1 340 ? 1.728 -3.668 10.669 1.00 94.38 340 ALA A O 1
ATOM 2600 N N . TYR A 1 341 ? 0.757 -2.474 9.033 1.00 94.81 341 TYR A N 1
ATOM 2601 C CA . TYR A 1 341 ? 0.107 -3.583 8.368 1.00 94.81 341 TYR A CA 1
ATOM 2602 C C . TYR A 1 341 ? 1.108 -4.648 7.892 1.00 94.81 341 TYR A C 1
ATOM 2604 O O . TYR A 1 341 ? 0.990 -5.827 8.234 1.00 94.81 341 TYR A O 1
ATOM 2612 N N . THR A 1 342 ? 2.138 -4.239 7.145 1.00 95.00 342 THR A N 1
ATOM 2613 C CA . THR A 1 342 ? 3.152 -5.173 6.626 1.00 95.00 342 THR A CA 1
ATOM 2614 C C . THR A 1 342 ? 3.998 -5.793 7.740 1.00 95.00 342 THR A C 1
ATOM 2616 O O . THR A 1 342 ? 4.361 -6.968 7.652 1.00 95.00 342 THR A O 1
ATOM 2619 N N . PHE A 1 343 ? 4.242 -5.064 8.832 1.00 97.25 343 PHE A N 1
ATOM 2620 C CA . PHE A 1 343 ? 4.870 -5.597 10.038 1.00 97.25 343 PHE A CA 1
ATOM 2621 C C . PHE A 1 343 ? 4.015 -6.687 10.698 1.00 97.25 343 PHE A C 1
ATOM 2623 O O . PHE A 1 343 ? 4.516 -7.787 10.944 1.00 97.25 343 PHE A O 1
ATOM 2630 N N . ALA A 1 344 ? 2.720 -6.438 10.923 1.00 97.00 344 ALA A N 1
ATOM 2631 C CA . ALA A 1 344 ? 1.804 -7.433 11.487 1.00 97.00 344 ALA A CA 1
ATOM 2632 C C . ALA A 1 344 ? 1.693 -8.678 10.593 1.00 97.00 344 ALA A C 1
ATOM 2634 O O . ALA A 1 344 ? 1.763 -9.805 11.087 1.00 97.00 344 ALA A O 1
ATOM 2635 N N . ARG A 1 345 ? 1.633 -8.494 9.268 1.00 95.62 345 ARG A N 1
ATOM 2636 C CA . ARG A 1 345 ? 1.694 -9.592 8.294 1.00 95.62 345 ARG A CA 1
ATOM 2637 C C . ARG A 1 345 ? 2.985 -10.391 8.401 1.00 95.62 345 ARG A C 1
ATOM 2639 O O . ARG A 1 345 ? 2.936 -11.615 8.467 1.00 95.62 345 ARG A O 1
ATOM 2646 N N . SER A 1 346 ? 4.136 -9.726 8.495 1.00 97.25 346 SER A N 1
ATOM 2647 C CA . SER A 1 346 ? 5.410 -10.413 8.720 1.00 97.25 346 SER A CA 1
ATOM 2648 C C . SER A 1 346 ? 5.426 -11.188 10.037 1.00 97.25 346 SER A C 1
ATOM 2650 O O . SER A 1 346 ? 6.079 -12.229 10.111 1.00 97.25 346 SER A O 1
ATOM 2652 N N . MET A 1 347 ? 4.760 -10.697 11.084 1.00 98.12 347 MET A N 1
ATOM 2653 C CA . MET A 1 347 ? 4.646 -11.436 12.338 1.00 98.12 347 MET A CA 1
ATOM 2654 C C . MET A 1 347 ? 3.796 -12.696 12.172 1.00 98.12 347 MET A C 1
ATOM 2656 O O . MET A 1 347 ? 4.211 -13.744 12.656 1.00 98.12 347 MET A O 1
ATOM 2660 N N . MET A 1 348 ? 2.662 -12.627 11.469 1.00 97.44 348 MET A N 1
ATOM 2661 C CA . MET A 1 348 ? 1.827 -13.806 11.196 1.00 97.44 348 MET A CA 1
ATOM 2662 C C . MET A 1 348 ? 2.617 -14.895 10.464 1.00 97.44 348 MET A C 1
ATOM 2664 O O . MET A 1 348 ? 2.660 -16.037 10.908 1.00 97.44 348 MET A O 1
ATOM 2668 N N . GLU A 1 349 ? 3.348 -14.522 9.415 1.00 96.12 349 GLU A N 1
ATOM 2669 C CA . GLU A 1 349 ? 4.169 -15.465 8.647 1.00 96.12 349 GLU A CA 1
ATOM 2670 C C . GLU A 1 349 ? 5.298 -16.102 9.471 1.00 96.12 349 GLU A C 1
ATOM 2672 O O . GLU A 1 349 ? 5.734 -17.220 9.201 1.00 96.12 349 GLU A O 1
ATOM 2677 N N . SER A 1 350 ? 5.827 -15.375 10.456 1.00 96.50 350 SER A N 1
ATOM 2678 C CA . SER A 1 350 ? 6.965 -15.838 11.250 1.00 96.50 350 SER A CA 1
ATOM 2679 C C . SER A 1 350 ? 6.576 -16.537 12.552 1.00 96.50 350 SER A C 1
ATOM 2681 O O . SER A 1 350 ? 7.375 -17.314 13.078 1.00 96.50 350 SER A O 1
ATOM 2683 N N . PHE A 1 351 ? 5.393 -16.249 13.097 1.00 97.44 351 PHE A N 1
ATOM 2684 C CA . PHE A 1 351 ? 4.982 -16.680 14.436 1.00 97.44 351 PHE A CA 1
ATOM 2685 C C . PHE A 1 351 ? 3.595 -17.330 14.489 1.00 97.44 351 PHE A C 1
ATOM 2687 O O . PHE A 1 351 ? 3.191 -17.728 15.581 1.00 97.44 351 PHE A O 1
ATOM 2694 N N . GLY A 1 352 ? 2.897 -17.466 13.360 1.00 96.31 352 GLY A N 1
ATOM 2695 C CA . GLY A 1 352 ? 1.623 -18.174 13.229 1.00 96.31 352 GLY A CA 1
ATOM 2696 C C . GLY A 1 352 ? 0.417 -17.266 12.968 1.00 96.31 352 GLY A C 1
ATOM 2697 O O . GLY A 1 352 ? 0.388 -16.098 13.352 1.00 96.31 352 GLY A O 1
ATOM 2698 N N . ASP A 1 353 ? -0.623 -17.838 12.359 1.00 95.06 353 ASP A N 1
ATOM 2699 C CA . ASP A 1 353 ? -1.858 -17.125 11.991 1.00 95.06 353 ASP A CA 1
ATOM 2700 C C . ASP A 1 353 ? -2.667 -16.618 13.198 1.00 95.06 353 ASP A C 1
ATOM 2702 O O . ASP A 1 353 ? -3.538 -15.764 13.054 1.00 95.06 353 ASP A O 1
ATOM 2706 N N . ASP A 1 354 ? -2.377 -17.111 14.404 1.00 96.75 354 ASP A N 1
ATOM 2707 C CA . ASP A 1 354 ? -3.017 -16.704 15.657 1.00 96.75 354 ASP A CA 1
ATOM 2708 C C . ASP A 1 354 ? -2.383 -15.449 16.295 1.00 96.75 354 ASP A C 1
ATOM 2710 O O . ASP A 1 354 ? -2.842 -14.991 17.346 1.00 96.75 354 ASP A O 1
ATOM 2714 N N . VAL A 1 355 ? -1.347 -14.869 15.675 1.00 98.25 355 VAL A N 1
ATOM 2715 C CA . VAL A 1 355 ? -0.709 -13.614 16.116 1.00 98.25 355 VAL A CA 1
ATOM 2716 C C . VAL A 1 355 ? -1.718 -12.490 16.389 1.00 98.25 355 VAL A C 1
ATOM 2718 O O . VAL A 1 355 ? -1.592 -11.879 17.452 1.00 98.25 355 VAL A O 1
ATOM 2721 N N . PRO A 1 356 ? -2.731 -12.215 15.538 1.00 98.19 356 PRO A N 1
ATOM 2722 C CA . PRO A 1 356 ? -3.703 -11.158 15.813 1.00 98.19 356 PRO A CA 1
ATOM 2723 C C . PRO A 1 356 ? -4.447 -11.385 17.134 1.00 98.19 356 PRO A C 1
ATOM 2725 O O . PRO A 1 356 ? -4.583 -10.466 17.941 1.00 98.19 356 PRO A O 1
ATOM 2728 N N . ARG A 1 357 ? -4.821 -12.638 17.426 1.00 98.31 357 ARG A N 1
ATOM 2729 C CA . ARG A 1 357 ? -5.443 -13.016 18.700 1.00 98.31 357 ARG A CA 1
ATOM 2730 C C . ARG A 1 357 ? -4.506 -12.751 19.866 1.00 98.31 357 ARG A C 1
ATOM 2732 O O . ARG A 1 357 ? -4.933 -12.180 20.862 1.00 98.31 357 ARG A O 1
ATOM 2739 N N . ARG A 1 358 ? -3.247 -13.181 19.770 1.00 98.19 358 ARG A N 1
ATOM 2740 C CA . ARG A 1 358 ? -2.272 -13.050 20.863 1.00 98.19 358 ARG A CA 1
ATOM 2741 C C . ARG A 1 358 ? -1.860 -11.602 21.119 1.00 98.19 358 ARG A C 1
ATOM 2743 O O . ARG A 1 358 ? -1.689 -11.247 22.280 1.00 98.19 358 ARG A O 1
ATOM 2750 N N . LEU A 1 359 ? -1.765 -10.778 20.073 1.00 98.06 359 LEU A N 1
ATOM 2751 C CA . LEU A 1 359 ? -1.541 -9.338 20.205 1.00 98.06 359 LEU A CA 1
ATOM 2752 C C . LEU A 1 359 ? -2.741 -8.642 20.851 1.00 98.06 359 LEU A C 1
ATOM 2754 O O . LEU A 1 359 ? -2.531 -7.743 21.645 1.00 98.06 359 LEU A O 1
ATOM 2758 N N . THR A 1 360 ? -3.974 -9.075 20.581 1.00 98.00 360 THR A N 1
ATOM 2759 C CA . THR A 1 360 ? -5.177 -8.471 21.177 1.00 98.00 360 THR A CA 1
ATOM 2760 C C . THR A 1 360 ? -5.496 -8.980 22.593 1.00 98.00 360 THR A C 1
ATOM 2762 O O . THR A 1 360 ? -6.049 -8.266 23.428 1.00 98.00 360 THR A O 1
ATOM 2765 N N . GLN A 1 361 ? -5.202 -10.245 22.893 1.00 97.38 361 GLN A N 1
ATOM 2766 C CA . GLN A 1 361 ? -5.638 -10.924 24.118 1.00 97.38 361 GLN A CA 1
ATOM 2767 C C . GLN A 1 361 ? -4.584 -10.910 25.226 1.00 97.38 361 GLN A C 1
ATOM 2769 O O . GLN A 1 361 ? -4.282 -11.943 25.829 1.00 97.38 361 GLN A O 1
ATOM 2774 N N . THR A 1 362 ? -4.087 -9.721 25.548 1.00 96.75 362 THR A N 1
ATOM 2775 C CA . THR A 1 362 ? -3.001 -9.495 26.511 1.00 96.75 362 THR A CA 1
ATOM 2776 C C . THR A 1 362 ? -3.233 -8.230 27.345 1.00 96.75 362 THR A C 1
ATOM 2778 O O . THR A 1 362 ? -4.065 -7.393 27.004 1.00 96.75 362 THR A O 1
ATOM 2781 N N . ASP A 1 363 ? -2.529 -8.101 28.467 1.00 96.06 363 ASP A N 1
ATOM 2782 C CA . ASP A 1 363 ? -2.455 -6.881 29.281 1.00 96.06 363 ASP A CA 1
ATOM 2783 C C . ASP A 1 363 ? -1.226 -6.011 28.936 1.00 96.06 363 ASP A C 1
ATOM 2785 O O . ASP A 1 363 ? -0.940 -5.027 29.623 1.00 96.06 363 ASP A O 1
ATOM 2789 N N . LEU A 1 364 ? -0.509 -6.362 27.863 1.00 97.06 364 LEU A N 1
ATOM 2790 C CA . LEU A 1 364 ? 0.653 -5.650 27.328 1.00 97.06 364 LEU A CA 1
ATOM 2791 C C . LEU A 1 364 ? 0.275 -4.784 26.114 1.00 97.06 364 LEU A C 1
ATOM 2793 O O . LEU A 1 364 ? -0.757 -4.997 25.485 1.00 97.06 364 LEU A O 1
ATOM 2797 N N . SER A 1 365 ? 1.132 -3.823 25.762 1.00 94.81 365 SER A N 1
ATOM 2798 C CA . SER A 1 365 ? 1.026 -3.013 24.536 1.00 94.81 365 SER A CA 1
ATOM 2799 C C . SER A 1 365 ? 2.406 -2.706 23.948 1.00 94.81 365 SER A C 1
ATOM 2801 O O . SER A 1 365 ? 3.431 -2.816 24.631 1.00 94.81 365 SER A O 1
ATOM 2803 N N . GLY A 1 366 ? 2.439 -2.285 22.687 1.00 93.38 366 GLY A N 1
ATOM 2804 C CA . GLY A 1 366 ? 3.628 -1.813 21.990 1.00 93.38 366 GLY A CA 1
ATOM 2805 C C . GLY A 1 366 ? 4.725 -2.868 21.910 1.00 93.38 366 GLY A C 1
ATOM 2806 O O . GLY A 1 366 ? 4.470 -4.053 21.698 1.00 93.38 366 GLY A O 1
ATOM 2807 N N . ILE A 1 367 ? 5.965 -2.423 22.121 1.00 95.31 367 ILE A N 1
ATOM 2808 C CA . ILE A 1 367 ? 7.162 -3.272 22.110 1.00 95.31 367 ILE A CA 1
ATOM 2809 C C . ILE A 1 367 ? 7.002 -4.488 23.030 1.00 95.31 367 ILE A C 1
ATOM 2811 O O . ILE A 1 367 ? 7.227 -5.613 22.592 1.00 95.31 367 ILE A O 1
ATOM 2815 N N . ALA A 1 368 ? 6.551 -4.283 24.271 1.00 97.06 368 ALA A N 1
ATOM 2816 C CA . ALA A 1 368 ? 6.411 -5.367 25.242 1.00 97.06 368 ALA A CA 1
ATOM 2817 C C . ALA A 1 368 ? 5.411 -6.437 24.778 1.00 97.06 368 ALA A C 1
ATOM 2819 O O . ALA A 1 368 ? 5.618 -7.626 25.018 1.00 97.06 368 ALA A O 1
ATOM 2820 N N . ASN A 1 369 ? 4.344 -6.030 24.085 1.00 97.50 369 ASN A N 1
ATOM 2821 C CA . ASN A 1 369 ? 3.374 -6.965 23.533 1.00 97.50 369 ASN A CA 1
ATOM 2822 C C . ASN A 1 369 ? 3.978 -7.798 22.396 1.00 97.50 369 ASN A C 1
ATOM 2824 O O . ASN A 1 369 ? 3.893 -9.026 22.401 1.00 97.50 369 ASN A O 1
ATOM 2828 N N . VAL A 1 370 ? 4.669 -7.142 21.462 1.00 97.81 370 VAL A N 1
ATOM 2829 C CA . VAL A 1 370 ? 5.360 -7.813 20.352 1.00 97.81 370 VAL A CA 1
ATOM 2830 C C . VAL A 1 370 ? 6.407 -8.805 20.862 1.00 97.81 370 VAL A C 1
ATOM 2832 O O . VAL A 1 370 ? 6.462 -9.937 20.377 1.00 97.81 370 VAL A O 1
ATOM 2835 N N . GLU A 1 371 ? 7.212 -8.420 21.852 1.00 98.44 371 GLU A N 1
ATOM 2836 C CA . GLU A 1 371 ? 8.227 -9.291 22.458 1.00 98.44 371 GLU A CA 1
ATOM 2837 C C . GLU A 1 371 ? 7.589 -10.506 23.147 1.00 98.44 371 GLU A C 1
ATOM 2839 O O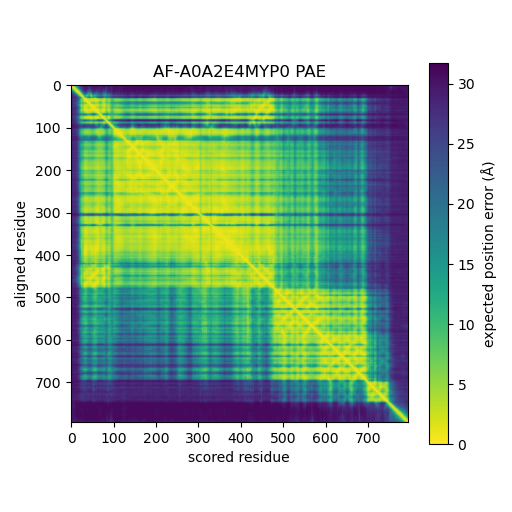 . GLU A 1 371 ? 8.042 -11.636 22.964 1.00 98.44 371 GLU A O 1
ATOM 2844 N N . ASN A 1 372 ? 6.479 -10.303 23.862 1.00 98.19 372 ASN A N 1
ATOM 2845 C CA . ASN A 1 372 ? 5.726 -11.385 24.494 1.00 98.19 372 ASN A CA 1
ATOM 2846 C C . ASN A 1 372 ? 5.132 -12.371 23.473 1.00 98.19 372 ASN A C 1
ATOM 2848 O O . ASN A 1 372 ? 5.246 -13.583 23.643 1.00 98.19 372 ASN A O 1
ATOM 2852 N N . VAL A 1 373 ? 4.526 -11.871 22.392 1.00 97.94 373 VAL A N 1
ATOM 2853 C CA . VAL A 1 373 ? 3.919 -12.706 21.341 1.00 97.94 373 VAL A CA 1
ATOM 2854 C C . VAL A 1 373 ? 4.979 -13.466 20.542 1.00 97.94 373 VAL A C 1
ATOM 2856 O O . VAL A 1 373 ? 4.775 -14.624 20.181 1.00 97.94 373 VAL A O 1
ATOM 2859 N N . SER A 1 374 ? 6.115 -12.840 20.255 1.00 98.19 374 SER A N 1
ATOM 2860 C CA . SER A 1 374 ? 7.173 -13.447 19.439 1.00 98.19 374 SER A CA 1
ATOM 2861 C C . SER A 1 374 ? 8.164 -14.307 20.229 1.00 98.19 374 SER A C 1
ATOM 2863 O O . SER A 1 374 ? 8.878 -15.107 19.621 1.00 98.19 374 SER A O 1
ATOM 2865 N N . ALA A 1 375 ? 8.232 -14.135 21.555 1.00 97.88 375 ALA A N 1
ATOM 2866 C CA . ALA A 1 375 ? 9.309 -14.641 22.411 1.00 97.88 375 ALA A CA 1
ATOM 2867 C C . ALA A 1 375 ? 10.714 -14.243 21.903 1.00 97.88 375 ALA A C 1
ATOM 2869 O O . ALA A 1 375 ? 11.672 -15.017 21.994 1.00 97.88 375 ALA A O 1
ATOM 2870 N N . LYS A 1 376 ? 10.820 -13.042 21.327 1.00 98.38 376 LYS A N 1
ATOM 2871 C CA . LYS A 1 376 ? 12.031 -12.443 20.747 1.00 98.38 376 LYS A CA 1
ATOM 2872 C C . LYS A 1 376 ? 12.148 -10.988 21.169 1.00 98.38 376 LYS A C 1
ATOM 2874 O O . LYS A 1 376 ? 11.156 -10.405 21.599 1.00 98.38 376 LYS A O 1
ATOM 2879 N N . THR A 1 377 ? 13.329 -10.388 21.034 1.00 97.31 377 THR A N 1
ATOM 2880 C CA . THR A 1 377 ? 13.426 -8.931 21.204 1.00 97.31 377 THR A CA 1
ATOM 2881 C C . THR A 1 377 ? 12.747 -8.224 20.038 1.00 97.31 377 THR A C 1
ATOM 2883 O O . THR A 1 377 ? 12.657 -8.757 18.927 1.00 97.31 377 THR A O 1
ATOM 2886 N N . PHE A 1 378 ? 12.283 -6.999 20.267 1.00 96.31 378 PHE A N 1
ATOM 2887 C CA . PHE A 1 378 ? 11.621 -6.224 19.225 1.00 96.31 378 PHE A CA 1
ATOM 2888 C C . PHE A 1 378 ? 12.518 -6.008 18.007 1.00 96.31 378 PHE A C 1
ATOM 2890 O O . PHE A 1 378 ? 12.045 -6.087 16.877 1.00 96.31 378 PHE A O 1
ATOM 2897 N N . GLU A 1 379 ? 13.821 -5.817 18.208 1.00 95.31 379 GLU A N 1
ATOM 2898 C CA . GLU A 1 379 ? 14.757 -5.663 17.104 1.00 95.31 379 GLU A CA 1
ATOM 2899 C C . GLU A 1 379 ? 14.931 -6.952 16.296 1.00 95.31 379 GLU A C 1
ATOM 2901 O O . GLU A 1 379 ? 15.034 -6.876 15.078 1.00 95.31 379 GLU A O 1
ATOM 2906 N N . GLU A 1 380 ? 14.924 -8.134 16.923 1.00 97.19 380 GLU A N 1
ATOM 2907 C CA . GLU A 1 380 ? 14.956 -9.405 16.183 1.00 97.19 380 GLU A CA 1
ATOM 2908 C C . GLU A 1 380 ? 13.709 -9.565 15.300 1.0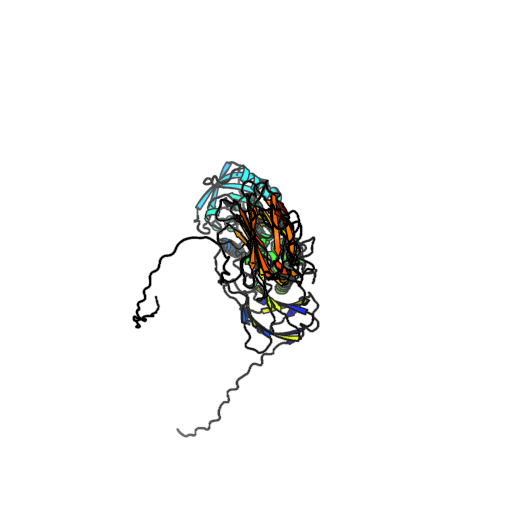0 97.19 380 GLU A C 1
ATOM 2910 O O . GLU A 1 380 ? 13.802 -10.020 14.156 1.00 97.19 380 GLU A O 1
ATOM 2915 N N . VAL A 1 381 ? 12.536 -9.179 15.816 1.00 97.94 381 VAL A N 1
ATOM 2916 C CA . VAL A 1 381 ? 11.274 -9.193 15.059 1.00 97.94 381 VAL A CA 1
ATOM 2917 C C . VAL A 1 381 ? 11.316 -8.174 13.923 1.00 97.94 381 VAL A C 1
ATOM 2919 O O . VAL A 1 381 ? 10.980 -8.501 12.784 1.00 97.94 381 VAL A O 1
ATOM 2922 N N . TYR A 1 382 ? 11.758 -6.952 14.215 1.00 97.12 382 TYR A N 1
ATOM 2923 C CA . TYR A 1 382 ? 11.814 -5.858 13.255 1.00 97.12 382 TYR A CA 1
ATOM 2924 C C . TYR A 1 382 ? 12.825 -6.127 12.136 1.00 97.12 382 TYR A C 1
ATOM 2926 O O . TYR A 1 382 ? 12.526 -5.910 10.967 1.00 97.12 382 TYR A O 1
ATOM 2934 N N . GLU A 1 383 ? 13.989 -6.693 12.444 1.00 96.94 383 GLU A N 1
ATOM 2935 C CA . GLU A 1 383 ? 14.985 -7.064 11.436 1.00 96.94 383 GLU A CA 1
ATOM 2936 C C . GLU A 1 383 ? 14.535 -8.223 10.555 1.00 96.94 383 GLU A C 1
ATOM 2938 O O . GLU A 1 383 ? 14.828 -8.243 9.356 1.00 96.94 383 GLU A O 1
ATOM 2943 N N . MET A 1 384 ? 13.792 -9.175 11.121 1.00 97.00 384 MET A N 1
ATOM 2944 C CA . MET A 1 384 ? 13.146 -10.218 10.335 1.00 97.00 384 MET A CA 1
ATOM 2945 C C . MET A 1 384 ? 12.102 -9.627 9.386 1.00 97.00 384 MET A C 1
ATOM 2947 O O . MET A 1 384 ? 12.067 -10.029 8.225 1.00 97.00 384 MET A O 1
ATOM 2951 N N . TYR A 1 385 ? 11.315 -8.653 9.846 1.00 97.19 385 TYR A N 1
ATOM 2952 C CA . TYR A 1 385 ? 10.385 -7.900 9.009 1.00 97.19 385 TYR A CA 1
ATOM 2953 C C . TYR A 1 385 ? 11.100 -7.139 7.886 1.00 97.19 385 TYR A C 1
ATOM 2955 O O . TYR A 1 385 ? 10.752 -7.323 6.724 1.00 97.19 385 TYR A O 1
ATOM 2963 N N . LEU A 1 386 ? 12.144 -6.358 8.180 1.00 96.12 386 LEU A N 1
ATOM 2964 C CA . LEU A 1 386 ? 12.903 -5.626 7.157 1.00 96.12 386 LEU A CA 1
ATOM 2965 C C . LEU A 1 386 ? 13.535 -6.573 6.129 1.00 96.12 386 LEU A C 1
ATOM 2967 O O . LEU A 1 386 ? 13.466 -6.335 4.923 1.00 96.12 386 LEU A O 1
ATOM 2971 N N . SER A 1 387 ? 14.096 -7.687 6.603 1.00 96.19 387 SER A N 1
ATOM 2972 C CA . SER A 1 387 ? 14.633 -8.741 5.739 1.00 96.19 387 SER A CA 1
ATOM 2973 C C . SER A 1 387 ? 13.545 -9.345 4.855 1.00 96.19 387 SER A C 1
ATOM 2975 O O . SER A 1 387 ? 13.773 -9.531 3.664 1.00 96.19 387 SER A O 1
ATOM 2977 N N . ARG A 1 388 ? 12.350 -9.598 5.405 1.00 95.88 388 ARG A N 1
ATOM 2978 C CA . ARG A 1 388 ? 11.176 -10.092 4.674 1.00 95.88 388 ARG A CA 1
ATOM 2979 C C . ARG A 1 388 ? 10.712 -9.102 3.614 1.00 95.88 388 ARG A C 1
ATOM 2981 O O . ARG A 1 388 ? 10.496 -9.478 2.466 1.00 95.88 388 ARG A O 1
ATOM 2988 N N . MET A 1 389 ? 10.644 -7.824 3.963 1.00 93.81 389 MET A N 1
ATOM 2989 C CA . MET A 1 389 ? 10.252 -6.768 3.038 1.00 93.81 389 MET A CA 1
ATOM 2990 C C . MET A 1 389 ? 11.208 -6.612 1.861 1.00 93.81 389 MET A C 1
ATOM 2992 O O . MET A 1 389 ? 10.746 -6.203 0.798 1.00 93.81 389 MET A O 1
ATOM 2996 N N . PHE A 1 390 ? 12.482 -6.986 1.995 1.00 92.94 390 PHE A N 1
ATOM 2997 C CA . PHE A 1 390 ? 13.406 -7.084 0.866 1.00 92.94 390 PHE A CA 1
ATOM 2998 C C . PHE A 1 390 ? 13.313 -8.445 0.155 1.00 92.94 390 PHE A C 1
ATOM 3000 O O . PHE A 1 390 ? 13.053 -8.492 -1.042 1.00 92.94 390 PHE A O 1
ATOM 3007 N N . LEU A 1 391 ? 13.480 -9.556 0.876 1.00 93.69 391 LEU A N 1
ATOM 3008 C CA . LEU A 1 391 ? 13.698 -10.894 0.309 1.00 93.69 391 LEU A CA 1
ATOM 3009 C C . LEU A 1 391 ? 12.440 -11.606 -0.196 1.00 93.69 391 LEU A C 1
ATOM 3011 O O . LEU A 1 391 ? 12.583 -12.505 -1.025 1.00 93.69 391 LEU A O 1
ATOM 3015 N N . ALA A 1 392 ? 11.239 -11.235 0.250 1.00 93.06 392 ALA A N 1
ATOM 3016 C CA . ALA A 1 392 ? 10.017 -11.880 -0.226 1.00 93.06 392 ALA A CA 1
ATOM 3017 C C . ALA A 1 392 ? 9.913 -11.801 -1.755 1.00 93.06 392 ALA A C 1
ATOM 3019 O O . ALA A 1 392 ? 10.156 -10.733 -2.329 1.00 93.06 392 ALA A O 1
ATOM 3020 N N . GLY A 1 393 ? 9.582 -12.921 -2.400 1.00 89.44 393 GLY A N 1
ATOM 3021 C CA . GLY A 1 393 ? 9.422 -13.050 -3.850 1.00 89.44 393 GLY A CA 1
ATOM 3022 C C . GLY A 1 393 ? 10.714 -12.829 -4.646 1.00 89.44 393 GLY A C 1
ATOM 3023 O O . GLY A 1 393 ? 10.670 -12.545 -5.842 1.00 89.44 393 GLY A O 1
ATOM 3024 N N . SER A 1 394 ? 11.879 -12.877 -3.986 1.00 88.88 394 SER A N 1
ATOM 3025 C CA . SER A 1 394 ? 13.186 -12.689 -4.637 1.00 88.88 394 SER A CA 1
ATOM 3026 C C . SER A 1 394 ? 13.785 -13.979 -5.197 1.00 88.88 394 SER A C 1
ATOM 3028 O O . SER A 1 394 ? 14.698 -13.916 -6.016 1.00 88.88 394 SER A O 1
ATOM 3030 N N . GLY A 1 395 ? 13.351 -15.143 -4.702 1.00 89.81 395 GLY A N 1
ATOM 3031 C CA . GLY A 1 395 ? 14.006 -16.429 -4.961 1.00 89.81 395 GLY A CA 1
ATOM 3032 C C . GLY A 1 395 ? 15.392 -16.588 -4.313 1.00 89.81 395 GLY A C 1
ATOM 3033 O O . GLY A 1 395 ? 16.005 -17.642 -4.456 1.00 89.81 395 GLY A O 1
ATOM 3034 N N . LEU A 1 396 ? 15.898 -15.580 -3.586 1.00 92.06 396 LEU A N 1
ATOM 3035 C CA . LEU A 1 396 ? 17.206 -15.643 -2.924 1.00 92.06 396 LEU A CA 1
ATOM 3036 C C . LEU A 1 396 ? 17.150 -16.391 -1.589 1.00 92.06 396 LEU A C 1
ATOM 3038 O O . LEU A 1 396 ? 18.124 -17.034 -1.206 1.00 92.06 396 LEU A O 1
ATOM 3042 N N . ASN A 1 397 ? 16.031 -16.283 -0.864 1.00 93.81 397 ASN A N 1
ATOM 3043 C CA . ASN A 1 397 ? 15.845 -16.945 0.423 1.00 93.81 397 ASN A CA 1
ATOM 3044 C C . ASN A 1 397 ? 14.357 -17.094 0.770 1.00 93.81 397 ASN A C 1
ATOM 3046 O O . ASN A 1 397 ? 13.741 -16.181 1.320 1.00 93.81 397 ASN A O 1
ATOM 3050 N N . SER A 1 398 ? 13.802 -18.274 0.501 1.00 91.88 398 SER A N 1
ATOM 3051 C CA . SER A 1 398 ? 12.369 -18.546 0.667 1.00 91.88 398 SER A CA 1
ATOM 3052 C C . SER A 1 398 ? 11.879 -18.559 2.116 1.00 91.88 398 SER A C 1
ATOM 3054 O O . SER A 1 398 ? 10.679 -18.496 2.362 1.00 91.88 398 SER A O 1
ATOM 3056 N N . ARG A 1 399 ? 12.783 -18.556 3.110 1.00 93.50 399 ARG A N 1
ATOM 3057 C CA . ARG A 1 399 ? 12.412 -18.361 4.525 1.00 93.50 399 ARG A CA 1
ATOM 3058 C C . ARG A 1 399 ? 11.658 -17.045 4.751 1.00 93.50 399 ARG A C 1
ATOM 3060 O O . ARG A 1 399 ? 10.918 -16.914 5.723 1.00 93.50 399 ARG A O 1
ATOM 3067 N N . TYR A 1 400 ? 11.904 -16.068 3.888 1.00 94.81 400 TYR A N 1
ATOM 3068 C CA . TYR A 1 400 ? 11.351 -14.727 3.957 1.00 94.81 400 TYR A CA 1
ATOM 3069 C C . TYR A 1 400 ? 10.214 -14.506 2.950 1.00 94.81 400 TYR A C 1
ATOM 3071 O O . TYR A 1 400 ? 9.804 -13.369 2.750 1.00 94.81 400 TYR A O 1
ATOM 3079 N N . ASP A 1 401 ? 9.685 -15.550 2.313 1.00 92.25 401 ASP A N 1
ATOM 3080 C CA . ASP A 1 401 ? 8.509 -15.400 1.456 1.00 92.25 401 ASP A CA 1
ATOM 3081 C C . ASP A 1 401 ? 7.236 -15.295 2.295 1.00 92.25 401 ASP A C 1
ATOM 3083 O O . ASP A 1 401 ? 7.101 -15.939 3.337 1.00 92.25 401 ASP A O 1
ATOM 3087 N N . TYR A 1 402 ? 6.306 -14.457 1.844 1.00 91.62 402 TYR A N 1
ATOM 3088 C CA . TYR A 1 402 ? 4.942 -14.455 2.361 1.00 91.62 402 TYR A CA 1
ATOM 3089 C C . TYR A 1 402 ? 4.168 -15.593 1.699 1.00 91.62 402 TYR A C 1
ATOM 3091 O O . TYR A 1 402 ? 4.146 -15.680 0.471 1.00 91.62 402 TYR A O 1
ATOM 3099 N N . ALA A 1 403 ? 3.493 -16.425 2.489 1.00 90.00 403 ALA A N 1
ATOM 3100 C CA . ALA A 1 403 ? 2.461 -17.313 1.966 1.00 90.00 403 ALA A CA 1
ATOM 3101 C C . ALA A 1 403 ? 1.240 -16.514 1.488 1.00 90.00 403 ALA A C 1
ATOM 3103 O O . ALA A 1 403 ? 0.483 -16.974 0.632 1.00 90.00 403 ALA A O 1
ATOM 3104 N N . TYR A 1 404 ? 1.045 -15.310 2.033 1.00 88.00 404 TYR A N 1
ATOM 3105 C CA . TYR A 1 404 ? -0.077 -14.465 1.679 1.00 88.00 404 TYR A CA 1
ATOM 3106 C C . TYR A 1 404 ? 0.056 -13.848 0.258 1.00 88.00 404 TYR A C 1
ATOM 3108 O O . TYR A 1 404 ? 0.955 -13.027 0.029 1.00 88.00 404 TYR A O 1
ATOM 3116 N N . PRO A 1 405 ? -0.861 -14.157 -0.696 1.00 84.25 405 PRO A N 1
ATOM 3117 C CA . PRO A 1 405 ? -0.697 -13.832 -2.124 1.00 84.25 405 PRO A CA 1
ATOM 3118 C C . PRO A 1 405 ? -0.568 -12.347 -2.481 1.00 84.25 405 PRO A C 1
ATOM 3120 O O . PRO A 1 405 ? -0.186 -11.990 -3.595 1.00 84.25 405 PRO A O 1
ATOM 3123 N N . PHE A 1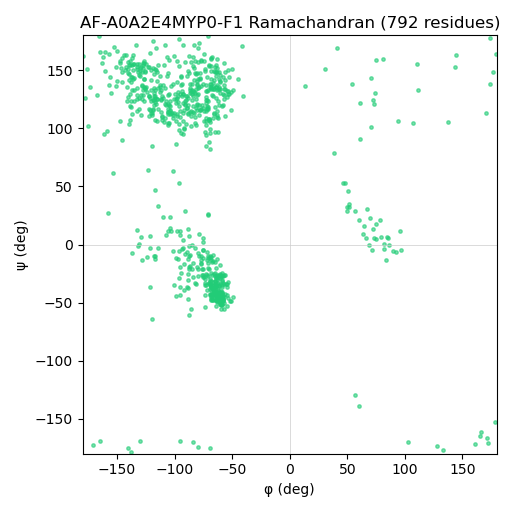 406 ? -0.953 -11.449 -1.576 1.00 83.81 406 PHE A N 1
ATOM 3124 C CA . PHE A 1 406 ? -0.805 -10.007 -1.776 1.00 83.81 406 PHE A CA 1
ATOM 3125 C C . PHE A 1 406 ? 0.655 -9.562 -1.862 1.00 83.81 406 PHE A C 1
ATOM 3127 O O . PHE A 1 406 ? 0.930 -8.568 -2.519 1.00 83.81 406 PHE A O 1
ATOM 3134 N N . PHE A 1 407 ? 1.587 -10.284 -1.236 1.00 86.62 407 PHE A N 1
ATOM 3135 C CA . PHE A 1 407 ? 3.007 -9.925 -1.237 1.00 86.62 407 PHE A CA 1
ATOM 3136 C C . PHE A 1 407 ? 3.828 -10.731 -2.244 1.00 86.62 407 PHE A C 1
ATOM 3138 O O . PHE A 1 407 ? 4.768 -10.190 -2.831 1.00 86.62 407 PHE A O 1
ATOM 3145 N N . VAL A 1 408 ? 3.473 -12.000 -2.451 1.00 87.19 408 VAL A N 1
ATOM 3146 C CA . VAL A 1 408 ? 4.146 -12.919 -3.375 1.00 87.19 408 VAL A CA 1
ATOM 3147 C C . VAL A 1 408 ? 3.094 -13.595 -4.243 1.00 87.19 408 VAL A C 1
ATOM 3149 O O . VAL A 1 408 ? 2.137 -14.168 -3.729 1.00 87.19 408 VAL A O 1
ATOM 3152 N N . ASP A 1 409 ? 3.253 -13.512 -5.558 1.00 83.38 409 ASP A N 1
ATOM 3153 C CA . ASP A 1 409 ? 2.332 -14.128 -6.500 1.00 83.38 409 ASP A CA 1
ATOM 3154 C C . ASP A 1 409 ? 2.513 -15.658 -6.466 1.00 83.38 409 ASP A C 1
ATOM 3156 O O . ASP A 1 409 ? 3.623 -16.152 -6.681 1.00 83.38 409 ASP A O 1
ATOM 3160 N N . PRO A 1 410 ? 1.449 -16.437 -6.209 1.00 81.25 410 PRO A N 1
ATOM 3161 C CA . PRO A 1 410 ? 1.568 -17.881 -6.019 1.00 81.25 410 PRO A CA 1
ATOM 3162 C C . PRO A 1 410 ? 1.896 -18.641 -7.313 1.00 81.25 410 PRO A C 1
ATOM 3164 O O . PRO A 1 410 ? 2.297 -19.801 -7.244 1.00 81.25 410 PRO A O 1
ATOM 3167 N N . THR A 1 411 ? 1.726 -18.017 -8.485 1.00 81.00 411 THR A N 1
ATOM 3168 C CA . THR A 1 411 ? 1.964 -18.652 -9.791 1.00 81.00 411 THR A CA 1
ATOM 3169 C C . THR A 1 411 ? 3.415 -18.488 -10.229 1.00 81.00 411 THR A C 1
ATOM 3171 O O . THR A 1 411 ? 4.059 -19.436 -10.671 1.00 81.00 411 THR A O 1
ATOM 3174 N N . THR A 1 412 ? 3.932 -17.270 -10.117 1.00 77.75 412 THR A N 1
ATOM 3175 C CA . THR A 1 412 ? 5.267 -16.879 -10.576 1.00 77.75 412 THR A CA 1
ATOM 3176 C C . THR A 1 412 ? 6.315 -16.950 -9.468 1.00 77.75 412 THR A C 1
ATOM 3178 O O . THR A 1 412 ? 7.508 -16.975 -9.767 1.00 77.75 412 THR A O 1
ATOM 3181 N N . GLY A 1 413 ? 5.898 -16.944 -8.196 1.00 80.94 413 GLY A N 1
ATOM 3182 C CA . GLY A 1 413 ? 6.779 -16.779 -7.037 1.00 80.94 413 GLY A CA 1
ATOM 3183 C C . GLY A 1 413 ? 7.426 -15.390 -6.951 1.00 80.94 413 GLY A C 1
ATOM 3184 O O . GLY A 1 413 ? 8.297 -15.173 -6.111 1.00 80.94 413 GLY A O 1
ATOM 3185 N N . GLY A 1 414 ? 7.043 -14.463 -7.836 1.00 82.50 414 GLY A N 1
ATOM 3186 C CA . GLY A 1 414 ? 7.541 -13.093 -7.867 1.00 82.50 414 GLY A CA 1
ATOM 3187 C C . GLY A 1 414 ? 6.854 -12.208 -6.833 1.00 82.50 414 GLY A C 1
ATOM 3188 O O . GLY A 1 414 ? 5.846 -12.577 -6.231 1.00 82.50 414 GLY A O 1
ATOM 3189 N N . ARG A 1 415 ? 7.382 -11.003 -6.623 1.00 85.81 415 ARG A N 1
ATOM 3190 C CA . ARG A 1 415 ? 6.738 -10.021 -5.747 1.00 85.81 415 ARG A CA 1
ATOM 3191 C C . ARG A 1 415 ? 5.483 -9.445 -6.383 1.00 85.81 415 ARG A C 1
ATOM 3193 O O . ARG A 1 415 ? 5.545 -8.907 -7.485 1.00 85.81 415 ARG A O 1
ATOM 3200 N N . SER A 1 416 ? 4.413 -9.419 -5.600 1.00 81.50 416 SER A N 1
ATOM 3201 C CA . SER A 1 416 ? 3.159 -8.725 -5.909 1.00 81.50 416 SER A CA 1
ATOM 3202 C C . SER A 1 416 ? 3.167 -7.251 -5.479 1.00 81.50 416 SER A C 1
ATOM 3204 O O . SER A 1 416 ? 2.264 -6.500 -5.839 1.00 81.50 416 SER A O 1
ATOM 3206 N N . ILE A 1 417 ? 4.191 -6.822 -4.725 1.00 79.50 417 ILE A N 1
ATOM 3207 C CA . ILE A 1 417 ? 4.394 -5.431 -4.299 1.00 79.50 417 ILE A CA 1
ATOM 3208 C C . ILE A 1 417 ? 5.801 -4.921 -4.653 1.00 79.50 417 ILE A C 1
ATOM 3210 O O . ILE A 1 417 ? 6.763 -5.699 -4.644 1.00 79.50 417 ILE A O 1
ATOM 3214 N N . PRO A 1 418 ? 5.984 -3.608 -4.880 1.00 74.12 418 PRO A N 1
ATOM 3215 C CA . PRO A 1 418 ? 7.305 -3.015 -5.014 1.00 74.12 418 PRO A CA 1
ATOM 3216 C C . PRO A 1 418 ? 8.211 -3.341 -3.820 1.00 74.12 418 PRO A C 1
ATOM 3218 O O . PRO A 1 418 ? 7.768 -3.542 -2.683 1.00 74.12 418 PRO A O 1
ATOM 3221 N N . VAL A 1 419 ? 9.511 -3.406 -4.082 1.00 80.19 419 VAL A N 1
ATOM 3222 C CA . VAL A 1 419 ? 10.520 -3.441 -3.018 1.00 80.19 419 VAL A CA 1
ATOM 3223 C C . VAL A 1 419 ? 10.583 -2.047 -2.402 1.00 80.19 419 VAL A C 1
ATOM 3225 O O . VAL A 1 419 ? 10.644 -1.083 -3.172 1.00 80.19 419 VAL A O 1
ATOM 3228 N N . PRO A 1 420 ? 10.562 -1.915 -1.062 1.00 78.94 420 PRO A N 1
ATOM 3229 C CA . PRO A 1 420 ? 10.717 -0.616 -0.431 1.00 78.94 420 PRO A CA 1
ATOM 3230 C C . PRO A 1 420 ? 12.027 0.027 -0.873 1.00 78.94 420 PRO A C 1
ATOM 3232 O O . PRO A 1 420 ? 13.084 -0.588 -0.756 1.00 78.94 420 PRO A O 1
ATOM 3235 N N . ASP A 1 421 ? 11.916 1.240 -1.407 1.00 67.75 421 ASP A N 1
ATOM 3236 C CA . ASP A 1 421 ? 13.022 2.158 -1.656 1.00 67.75 421 ASP A CA 1
ATOM 3237 C C . ASP A 1 421 ? 14.342 1.533 -2.162 1.00 67.75 421 ASP A C 1
ATOM 3239 O O . ASP A 1 421 ? 15.309 1.332 -1.423 1.00 67.75 421 ASP A O 1
ATOM 3243 N N . HIS A 1 422 ? 14.392 1.209 -3.456 1.00 65.38 422 HIS A N 1
ATOM 3244 C CA . HIS A 1 422 ? 15.568 0.592 -4.069 1.00 65.38 422 HIS A CA 1
ATOM 3245 C C . HIS A 1 422 ? 16.439 1.625 -4.806 1.00 65.38 422 HIS A C 1
ATOM 3247 O O . HIS A 1 422 ? 16.338 1.805 -6.025 1.00 65.38 422 HIS A O 1
ATOM 3253 N N . HIS A 1 423 ? 17.356 2.263 -4.076 1.00 72.44 423 HIS A N 1
ATOM 3254 C CA . HIS A 1 423 ? 18.431 3.073 -4.652 1.00 72.44 423 HIS A CA 1
ATOM 3255 C C . HIS A 1 423 ? 19.698 2.242 -4.864 1.00 72.44 423 HIS A C 1
ATOM 3257 O O . HIS A 1 423 ? 20.248 1.693 -3.914 1.00 72.44 423 HIS A O 1
ATOM 3263 N N . ALA A 1 424 ? 20.184 2.173 -6.106 1.00 76.19 424 ALA A N 1
ATOM 3264 C CA . ALA A 1 424 ? 21.416 1.469 -6.454 1.00 76.19 424 ALA A CA 1
ATOM 3265 C C . ALA A 1 424 ? 22.536 2.470 -6.743 1.00 76.19 424 ALA A C 1
ATOM 3267 O O . ALA A 1 424 ? 22.460 3.228 -7.710 1.00 76.19 424 ALA A O 1
ATOM 3268 N N . LEU A 1 425 ? 23.568 2.486 -5.902 1.00 81.12 425 LEU A N 1
ATOM 3269 C CA . LEU A 1 425 ? 24.630 3.489 -5.941 1.00 81.12 425 LEU A CA 1
ATOM 3270 C C . LEU A 1 425 ? 25.991 2.818 -5.761 1.00 81.12 425 LEU A C 1
ATOM 3272 O O . LEU A 1 425 ? 26.126 1.858 -5.001 1.00 81.12 425 LEU A O 1
ATOM 3276 N N . SER A 1 426 ? 27.010 3.335 -6.450 1.00 82.44 426 SER A N 1
ATOM 3277 C CA . SER A 1 426 ? 28.386 2.921 -6.186 1.00 82.44 426 SER A CA 1
ATOM 3278 C C . SER A 1 426 ? 28.979 3.801 -5.088 1.00 82.44 426 SER A C 1
ATOM 3280 O O . SER A 1 426 ? 29.186 4.997 -5.321 1.00 82.44 426 SER A O 1
ATOM 3282 N N . PRO A 1 427 ? 29.264 3.252 -3.894 1.00 72.88 427 PRO A N 1
ATOM 3283 C CA . PRO A 1 427 ? 29.785 4.038 -2.787 1.00 72.88 427 PRO A CA 1
ATOM 3284 C C . PRO A 1 427 ? 31.221 4.514 -3.032 1.00 72.88 427 PRO A C 1
ATOM 3286 O O . PRO A 1 427 ? 31.683 5.387 -2.301 1.00 72.88 427 PRO A O 1
ATOM 3289 N N . ASP A 1 428 ? 31.913 3.991 -4.053 1.00 77.44 428 ASP A N 1
ATOM 3290 C CA . ASP A 1 428 ? 33.213 4.481 -4.531 1.00 77.44 428 ASP A CA 1
ATOM 3291 C C . ASP A 1 428 ? 33.089 5.769 -5.360 1.00 77.44 428 ASP A C 1
ATOM 3293 O O . ASP A 1 428 ? 34.008 6.589 -5.378 1.00 77.44 428 ASP A O 1
ATOM 3297 N N . ALA A 1 429 ? 31.933 5.987 -5.992 1.00 75.56 429 ALA A N 1
ATOM 3298 C CA . ALA A 1 429 ? 31.667 7.148 -6.837 1.00 75.56 429 ALA A CA 1
ATOM 3299 C C . ALA A 1 429 ? 30.960 8.290 -6.089 1.00 75.56 429 ALA A C 1
ATOM 3301 O O . ALA A 1 429 ? 31.247 9.462 -6.339 1.00 75.56 429 ALA A O 1
ATOM 3302 N N . VAL A 1 430 ? 30.043 7.966 -5.171 1.00 79.75 430 VAL A N 1
ATOM 3303 C CA . VAL A 1 430 ? 29.191 8.945 -4.477 1.00 79.75 430 VAL A CA 1
ATOM 3304 C C . VAL A 1 430 ? 29.153 8.714 -2.972 1.00 79.75 430 VAL A C 1
ATOM 3306 O O . VAL A 1 430 ? 29.264 7.586 -2.497 1.00 79.75 430 VAL A O 1
ATOM 3309 N N . THR A 1 431 ? 28.948 9.797 -2.224 1.00 85.25 431 THR A N 1
ATOM 3310 C CA . THR A 1 431 ? 28.570 9.725 -0.809 1.00 85.25 431 THR A CA 1
ATOM 3311 C C . THR A 1 431 ? 27.053 9.794 -0.712 1.00 85.25 431 THR A C 1
ATOM 3313 O O . THR A 1 431 ? 26.433 10.711 -1.246 1.00 85.25 431 THR A O 1
ATOM 3316 N N . VAL A 1 432 ? 26.442 8.843 -0.022 1.00 86.69 432 VAL A N 1
ATOM 3317 C CA . VAL A 1 432 ? 24.998 8.794 0.192 1.00 86.69 432 VAL A CA 1
ATOM 3318 C C . VAL A 1 432 ? 24.682 9.403 1.545 1.00 86.69 432 VAL A C 1
ATOM 3320 O O . VAL A 1 432 ? 25.268 9.000 2.544 1.00 86.69 432 VAL A O 1
ATOM 3323 N N . THR A 1 433 ? 23.768 10.363 1.597 1.00 89.00 433 THR A N 1
ATOM 3324 C CA . THR A 1 433 ? 23.255 10.922 2.852 1.00 89.00 433 THR A CA 1
ATOM 3325 C C . THR A 1 433 ? 21.753 10.723 2.932 1.00 89.00 433 THR A C 1
ATOM 3327 O O . THR A 1 433 ? 21.067 10.692 1.913 1.00 89.00 433 THR A O 1
ATOM 3330 N N . GLY A 1 434 ? 21.209 10.594 4.131 1.00 88.44 434 GLY A N 1
ATOM 3331 C CA . GLY A 1 434 ? 19.773 10.445 4.326 1.00 88.44 434 GLY A CA 1
ATOM 3332 C C . GLY A 1 434 ? 19.389 10.664 5.775 1.00 88.44 434 GLY A C 1
ATOM 3333 O O . GLY A 1 434 ? 20.246 10.932 6.616 1.00 88.44 434 GLY A O 1
ATOM 3334 N N . SER A 1 435 ? 18.097 10.561 6.059 1.00 88.44 435 SER A N 1
ATOM 3335 C CA . SER A 1 435 ? 17.591 10.585 7.423 1.00 88.44 435 SER A CA 1
ATOM 3336 C C . SER A 1 435 ? 16.424 9.618 7.589 1.00 88.44 435 SER A C 1
ATOM 3338 O O . SER A 1 435 ? 15.725 9.302 6.626 1.00 88.44 435 SER A O 1
ATOM 3340 N N . THR A 1 436 ? 16.234 9.114 8.806 1.00 87.94 436 THR A N 1
ATOM 3341 C CA . THR A 1 436 ? 15.113 8.226 9.156 1.00 87.94 436 THR A CA 1
ATOM 3342 C C . THR A 1 436 ? 14.454 8.683 10.448 1.00 87.94 436 THR A C 1
ATOM 3344 O O . THR A 1 436 ? 15.104 9.300 11.293 1.00 87.94 436 THR A O 1
ATOM 3347 N N . LYS A 1 437 ? 13.168 8.388 10.631 1.00 88.12 437 LYS A N 1
ATOM 3348 C CA . LYS A 1 437 ? 12.556 8.431 11.968 1.00 88.12 437 LYS A CA 1
ATOM 3349 C C . LYS A 1 437 ? 12.995 7.225 12.813 1.00 88.12 437 LYS A C 1
ATOM 3351 O O . LYS A 1 437 ? 13.474 6.227 12.274 1.00 88.12 437 LYS A O 1
ATOM 3356 N N . ALA A 1 438 ? 12.786 7.296 14.129 1.00 88.38 438 ALA A N 1
ATOM 3357 C CA . ALA A 1 438 ? 12.934 6.137 15.013 1.00 88.38 438 ALA A CA 1
ATOM 3358 C C . ALA A 1 438 ? 12.100 4.963 14.480 1.00 88.38 438 ALA A C 1
ATOM 3360 O O . ALA A 1 438 ? 10.934 5.154 14.141 1.00 88.38 438 ALA A O 1
ATOM 3361 N N . TYR A 1 439 ? 12.688 3.774 14.352 1.00 91.31 439 TYR A N 1
ATOM 3362 C CA . TYR A 1 439 ? 12.051 2.587 13.770 1.00 91.31 439 TYR A CA 1
ATOM 3363 C C . TYR A 1 439 ? 11.376 2.818 12.403 1.00 91.31 439 TYR A C 1
ATOM 3365 O O . TYR A 1 439 ? 10.383 2.178 12.065 1.00 91.31 439 TYR A O 1
ATOM 3373 N N . ALA A 1 440 ? 11.934 3.727 11.605 1.00 91.31 440 ALA A N 1
ATOM 3374 C CA . ALA A 1 440 ? 11.793 3.759 10.156 1.00 91.31 440 ALA A CA 1
ATOM 3375 C C . ALA A 1 440 ? 13.108 3.271 9.527 1.00 91.31 440 ALA A C 1
ATOM 3377 O O . ALA A 1 440 ? 14.154 3.285 10.182 1.00 91.31 440 ALA A O 1
ATOM 3378 N N . ALA A 1 441 ? 13.070 2.808 8.278 1.00 91.38 441 ALA A N 1
ATOM 3379 C CA . ALA A 1 441 ? 14.228 2.187 7.636 1.00 91.38 441 ALA A CA 1
ATOM 3380 C C . ALA A 1 441 ? 14.568 2.841 6.296 1.00 91.38 441 ALA A C 1
ATOM 3382 O O . ALA A 1 441 ? 13.678 3.188 5.525 1.00 91.38 441 ALA A O 1
ATOM 3383 N N . ALA A 1 442 ? 15.862 2.965 6.017 1.00 90.38 442 ALA A N 1
ATOM 3384 C CA . ALA A 1 442 ? 16.395 3.358 4.720 1.00 90.38 442 ALA A CA 1
ATOM 3385 C C . ALA A 1 442 ? 17.148 2.184 4.092 1.00 90.38 442 ALA A C 1
ATOM 3387 O O . ALA A 1 442 ? 17.914 1.497 4.774 1.00 90.38 442 ALA A O 1
ATOM 3388 N N . SER A 1 443 ? 16.955 1.970 2.795 1.00 89.69 443 SER A N 1
ATOM 3389 C CA . SER A 1 443 ? 17.542 0.862 2.041 1.00 89.69 443 SER A CA 1
ATOM 3390 C C . SER A 1 443 ? 18.410 1.370 0.894 1.00 89.69 443 SER A C 1
ATOM 3392 O O . SER A 1 443 ? 18.031 2.246 0.127 1.00 89.69 443 SER A O 1
ATOM 3394 N N . ILE A 1 444 ? 19.612 0.807 0.766 1.00 88.56 444 ILE A N 1
ATOM 3395 C CA . ILE A 1 444 ? 20.598 1.182 -0.250 1.00 88.56 444 ILE A CA 1
ATOM 3396 C C . ILE A 1 444 ? 21.235 -0.080 -0.817 1.00 88.56 444 ILE A C 1
ATOM 3398 O O . ILE A 1 444 ? 21.847 -0.857 -0.085 1.00 88.56 444 ILE A O 1
ATOM 3402 N N . ARG A 1 445 ? 21.156 -0.264 -2.132 1.00 90.25 445 ARG A N 1
ATOM 3403 C CA . ARG A 1 445 ? 21.979 -1.240 -2.842 1.00 90.25 445 ARG A CA 1
ATOM 3404 C C . ARG A 1 445 ? 23.336 -0.618 -3.150 1.00 90.25 445 ARG A C 1
ATOM 3406 O O . ARG A 1 445 ? 23.444 0.308 -3.953 1.00 90.25 445 ARG A O 1
ATOM 3413 N N . LEU A 1 446 ? 24.368 -1.159 -2.525 1.00 89.38 446 LEU A N 1
ATOM 3414 C CA . LEU A 1 446 ? 25.765 -0.832 -2.766 1.00 89.38 446 LEU A CA 1
ATOM 3415 C C . LEU A 1 446 ? 26.277 -1.676 -3.939 1.00 89.38 446 LEU A C 1
ATOM 3417 O O . LEU A 1 446 ? 26.101 -2.895 -3.935 1.00 89.38 446 LEU A O 1
ATOM 3421 N N . MET A 1 447 ? 26.899 -1.025 -4.924 1.00 89.00 447 MET A N 1
ATOM 3422 C CA . MET A 1 447 ? 27.465 -1.664 -6.120 1.00 89.00 447 MET A CA 1
ATOM 3423 C C . MET A 1 447 ? 28.942 -1.304 -6.311 1.00 89.00 447 MET A C 1
ATOM 3425 O O . MET A 1 447 ? 29.355 -0.177 -6.039 1.00 89.00 447 MET A O 1
ATOM 3429 N N . GLY A 1 448 ? 29.727 -2.207 -6.883 1.00 85.44 448 GLY A N 1
ATOM 3430 C CA . GLY A 1 448 ? 31.136 -1.962 -7.190 1.00 85.44 448 GLY A CA 1
ATOM 3431 C C . GLY A 1 448 ? 31.686 -2.994 -8.166 1.00 85.44 448 GLY A C 1
ATOM 3432 O O . GLY A 1 448 ? 30.931 -3.766 -8.751 1.00 85.44 448 GLY A O 1
ATOM 3433 N N . THR A 1 449 ? 33.003 -3.002 -8.346 1.00 86.38 449 THR A N 1
ATOM 3434 C CA . THR A 1 449 ? 33.694 -3.977 -9.212 1.00 86.38 449 THR A CA 1
ATOM 3435 C C . THR A 1 449 ? 34.853 -4.687 -8.521 1.00 86.38 449 THR A C 1
ATOM 3437 O O . THR A 1 449 ? 35.372 -5.669 -9.043 1.00 86.38 449 THR A O 1
ATOM 3440 N N . GLU A 1 450 ? 35.280 -4.189 -7.363 1.00 87.75 450 GLU A N 1
ATOM 3441 C CA . GLU A 1 450 ? 36.460 -4.647 -6.633 1.00 87.75 450 GLU A CA 1
ATOM 3442 C C . GLU A 1 450 ? 36.155 -4.721 -5.134 1.00 87.75 450 GLU A C 1
ATOM 3444 O O . GLU A 1 450 ? 35.040 -4.440 -4.695 1.00 87.75 450 GLU A O 1
ATOM 3449 N N . VAL A 1 451 ? 37.141 -5.094 -4.324 1.00 88.69 451 VAL A N 1
ATOM 3450 C CA . VAL A 1 451 ? 37.015 -5.007 -2.867 1.00 88.69 451 VAL A CA 1
ATOM 3451 C C . VAL A 1 451 ? 37.096 -3.540 -2.444 1.00 88.69 451 VAL A C 1
ATOM 3453 O O . VAL A 1 451 ? 38.091 -2.874 -2.726 1.00 88.69 451 VAL A O 1
ATOM 3456 N N . SER A 1 452 ? 36.089 -3.042 -1.725 1.00 87.25 452 SER A N 1
ATOM 3457 C CA . SER A 1 452 ? 36.061 -1.667 -1.214 1.00 87.25 452 SER A CA 1
ATOM 3458 C C . SER A 1 452 ? 35.715 -1.614 0.276 1.00 87.25 452 SER A C 1
ATOM 3460 O O . SER A 1 452 ? 35.051 -2.497 0.825 1.00 87.25 452 SER A O 1
ATOM 3462 N N . THR A 1 453 ? 36.212 -0.577 0.955 1.00 89.12 453 THR A N 1
ATOM 3463 C CA . THR A 1 453 ? 35.917 -0.305 2.368 1.00 89.12 453 THR A CA 1
ATOM 3464 C C . THR A 1 453 ? 34.958 0.869 2.484 1.00 89.12 453 THR A C 1
ATOM 3466 O O . THR A 1 453 ? 35.301 2.009 2.164 1.00 89.12 453 THR A O 1
ATOM 3469 N N . ILE A 1 454 ? 33.759 0.577 2.976 1.00 89.12 454 ILE A N 1
ATOM 3470 C CA . ILE A 1 454 ? 32.650 1.511 3.120 1.00 89.12 454 ILE A CA 1
ATOM 3471 C C . ILE A 1 454 ? 32.588 1.993 4.564 1.00 89.12 454 ILE A C 1
ATOM 3473 O O . ILE A 1 454 ? 32.567 1.185 5.490 1.00 89.12 454 ILE A O 1
ATOM 3477 N N . SER A 1 455 ? 32.527 3.303 4.754 1.00 90.19 455 SER A N 1
ATOM 3478 C CA . SER A 1 455 ? 32.249 3.939 6.035 1.00 90.19 455 SER A CA 1
ATOM 3479 C C . SER A 1 455 ? 30.760 4.239 6.159 1.00 90.19 455 SER A C 1
ATOM 3481 O O . SER A 1 455 ? 30.127 4.725 5.219 1.00 90.19 455 SER A O 1
ATOM 3483 N N . ILE A 1 456 ? 30.220 3.972 7.342 1.00 92.00 456 ILE A N 1
ATOM 3484 C CA . ILE A 1 456 ? 28.874 4.347 7.761 1.00 92.00 456 ILE A CA 1
ATOM 3485 C C . ILE A 1 456 ? 29.034 5.271 8.965 1.00 92.00 456 ILE A C 1
ATOM 3487 O O . ILE A 1 456 ? 29.676 4.900 9.948 1.00 92.00 456 ILE A O 1
ATOM 3491 N N . ASP A 1 457 ? 28.457 6.461 8.880 1.00 92.38 457 ASP A N 1
ATOM 3492 C CA . ASP A 1 457 ? 28.390 7.435 9.968 1.00 92.38 457 ASP A CA 1
ATOM 3493 C C . ASP A 1 457 ? 26.930 7.833 10.181 1.00 92.38 457 ASP A C 1
ATOM 3495 O O . ASP A 1 457 ? 26.190 8.046 9.224 1.00 92.38 457 ASP A O 1
ATOM 3499 N N . THR A 1 458 ? 26.484 7.880 11.423 1.00 92.31 458 THR A N 1
ATOM 3500 C CA . THR A 1 458 ? 25.087 8.083 11.802 1.00 92.31 458 THR A CA 1
ATOM 3501 C C . THR A 1 458 ? 25.013 9.003 13.005 1.00 92.31 458 THR A C 1
ATOM 3503 O O . THR A 1 458 ? 25.936 9.061 13.820 1.00 92.31 458 THR A O 1
ATOM 3506 N N . ASP A 1 459 ? 23.892 9.704 13.156 1.00 89.69 459 ASP A N 1
ATOM 3507 C CA . ASP A 1 459 ? 23.600 10.404 14.400 1.00 89.69 459 ASP A CA 1
ATOM 3508 C C . ASP A 1 459 ? 23.636 9.399 15.562 1.00 89.69 459 ASP A C 1
ATOM 3510 O O . ASP A 1 459 ? 22.768 8.531 15.692 1.00 89.69 459 ASP A O 1
ATOM 3514 N N . ALA A 1 460 ? 24.646 9.531 16.426 1.00 86.00 460 ALA A N 1
ATOM 3515 C CA . ALA A 1 460 ? 24.849 8.655 17.574 1.00 86.00 460 ALA A CA 1
ATOM 3516 C C . ALA A 1 460 ? 23.639 8.639 18.522 1.00 86.00 460 ALA A C 1
ATOM 3518 O O . ALA A 1 460 ? 23.397 7.636 19.195 1.00 86.00 460 ALA A O 1
ATOM 3519 N N . SER A 1 461 ? 22.849 9.720 18.559 1.00 87.25 461 SER A N 1
ATOM 3520 C CA . SER A 1 461 ? 21.612 9.766 19.338 1.00 87.25 461 SER A CA 1
ATOM 3521 C C . SER A 1 461 ? 20.509 8.880 18.761 1.00 87.25 461 SER A C 1
ATOM 3523 O O . SER A 1 461 ? 19.628 8.488 19.515 1.00 87.25 461 SER A O 1
ATOM 3525 N N . GLY A 1 462 ? 20.589 8.519 17.476 1.00 86.50 462 GLY A N 1
ATOM 3526 C CA . GLY A 1 462 ? 19.650 7.660 16.755 1.00 86.50 462 GLY A CA 1
ATOM 3527 C C . GLY A 1 462 ? 19.804 6.161 17.013 1.00 86.50 462 GLY A C 1
ATOM 3528 O O . GLY A 1 462 ? 18.938 5.402 16.587 1.00 86.50 462 GLY A O 1
ATOM 3529 N N . GLN A 1 463 ? 20.871 5.716 17.690 1.00 89.94 463 GLN A N 1
ATOM 3530 C CA . GLN A 1 463 ? 21.126 4.297 18.008 1.00 89.94 463 GLN A CA 1
ATOM 3531 C C . GLN A 1 463 ? 20.909 3.362 16.803 1.00 89.94 463 GLN A C 1
ATOM 3533 O O . GLN A 1 463 ? 20.125 2.411 16.854 1.00 89.94 463 GLN A O 1
ATOM 3538 N N . PHE A 1 464 ? 21.559 3.674 15.681 1.00 92.25 464 PHE A N 1
ATOM 3539 C CA . PHE A 1 464 ? 21.362 2.928 14.444 1.00 92.25 464 PHE A CA 1
ATOM 3540 C C . PHE A 1 464 ? 21.807 1.469 14.550 1.00 92.25 464 PHE A C 1
ATOM 3542 O O . PHE A 1 464 ? 22.827 1.136 15.158 1.00 92.25 464 PHE A O 1
ATOM 3549 N N . ARG A 1 465 ? 21.062 0.609 13.860 1.00 93.19 465 ARG A N 1
ATOM 3550 C CA . ARG A 1 465 ? 21.446 -0.765 13.534 1.00 93.19 465 ARG A CA 1
ATOM 3551 C C . ARG A 1 465 ? 21.389 -0.940 12.019 1.00 93.19 465 ARG A C 1
ATOM 3553 O O . ARG A 1 465 ? 20.655 -0.228 11.328 1.00 93.19 465 ARG A O 1
ATOM 3560 N N . GLY A 1 466 ? 22.192 -1.866 11.502 1.00 92.75 466 GLY A N 1
ATOM 3561 C CA . GLY A 1 466 ? 22.231 -2.167 10.076 1.00 92.75 466 GLY A CA 1
ATOM 3562 C C . GLY A 1 466 ? 22.004 -3.644 9.781 1.00 92.75 466 GLY A C 1
ATOM 3563 O O . GLY A 1 466 ? 22.400 -4.511 10.556 1.00 92.75 466 GLY A O 1
ATOM 3564 N N . LEU A 1 467 ? 21.408 -3.926 8.628 1.00 94.50 467 LEU A N 1
ATOM 3565 C CA . LEU A 1 467 ? 21.353 -5.248 8.015 1.00 94.50 467 LEU A CA 1
ATOM 3566 C C . LEU A 1 467 ? 22.064 -5.196 6.670 1.00 94.50 467 LEU A C 1
ATOM 3568 O O . LEU A 1 467 ? 21.840 -4.280 5.883 1.00 94.50 467 LEU A O 1
ATOM 3572 N N . LEU A 1 468 ? 22.894 -6.194 6.403 1.00 94.88 468 LEU A N 1
ATOM 3573 C CA . LEU A 1 468 ? 23.583 -6.370 5.136 1.00 94.88 468 LEU A CA 1
ATOM 3574 C C . LEU A 1 468 ? 23.143 -7.690 4.504 1.00 94.88 468 LEU A C 1
ATOM 3576 O O . LEU A 1 468 ? 23.245 -8.743 5.136 1.00 94.88 468 LEU A O 1
ATOM 3580 N N . ILE A 1 469 ? 22.648 -7.633 3.271 1.00 94.81 469 ILE A N 1
ATOM 3581 C CA . ILE A 1 469 ? 22.171 -8.792 2.514 1.00 94.81 469 ILE A CA 1
ATOM 3582 C C . ILE A 1 469 ? 22.968 -8.860 1.202 1.00 94.81 469 ILE A C 1
ATOM 3584 O O . ILE A 1 469 ? 22.780 -7.998 0.338 1.00 94.81 469 ILE A O 1
ATOM 3588 N N . PRO A 1 470 ? 23.851 -9.857 1.018 1.00 94.56 470 PRO A N 1
ATOM 3589 C CA . PRO A 1 470 ? 24.536 -10.062 -0.253 1.00 94.56 470 PRO A CA 1
ATOM 3590 C C . PRO A 1 470 ? 23.555 -10.517 -1.328 1.00 94.56 470 PRO A C 1
ATOM 3592 O O . PRO A 1 470 ? 22.712 -11.387 -1.089 1.00 94.56 470 PRO A O 1
ATOM 3595 N N . ILE A 1 471 ? 23.694 -9.970 -2.528 1.00 93.38 471 ILE A N 1
ATOM 3596 C CA . ILE A 1 471 ? 22.873 -10.302 -3.692 1.00 93.38 471 ILE A CA 1
ATOM 3597 C C . ILE A 1 471 ? 23.772 -10.453 -4.927 1.00 93.38 471 ILE A C 1
ATOM 3599 O O . ILE A 1 471 ? 24.800 -9.788 -5.013 1.00 93.38 471 ILE A O 1
ATOM 3603 N N . PRO A 1 472 ? 23.418 -11.284 -5.920 1.00 90.94 472 PRO A N 1
ATOM 3604 C CA . PRO A 1 472 ? 24.174 -11.338 -7.170 1.00 90.94 472 PRO A CA 1
ATOM 3605 C C . PRO A 1 472 ? 24.232 -9.961 -7.858 1.00 90.94 472 PRO A C 1
ATOM 3607 O O . PRO A 1 472 ? 23.242 -9.228 -7.869 1.00 90.94 472 PRO A O 1
ATOM 3610 N N . THR A 1 473 ? 25.341 -9.606 -8.510 1.00 84.94 473 THR A N 1
ATOM 3611 C CA . THR A 1 473 ? 25.480 -8.312 -9.228 1.00 84.94 473 THR A CA 1
ATOM 3612 C C . THR A 1 473 ? 24.403 -8.110 -10.305 1.00 84.94 473 THR A C 1
ATOM 3614 O O . THR A 1 473 ? 23.865 -7.016 -10.517 1.00 84.94 473 THR A O 1
ATOM 3617 N N . LEU A 1 474 ? 23.989 -9.201 -10.951 1.00 80.69 474 LEU A N 1
ATOM 3618 C CA . LEU A 1 474 ? 22.908 -9.209 -11.938 1.00 80.69 474 LEU A CA 1
ATOM 3619 C C . LEU A 1 474 ? 21.513 -9.409 -11.328 1.00 80.69 474 LEU A C 1
ATOM 3621 O O . LEU A 1 474 ? 20.530 -9.361 -12.060 1.00 80.69 474 LEU A O 1
ATOM 3625 N N . PHE A 1 475 ? 21.393 -9.585 -10.008 1.00 84.12 475 PHE A N 1
ATOM 3626 C CA . PHE A 1 475 ? 20.105 -9.818 -9.360 1.00 84.12 475 PHE A CA 1
ATOM 3627 C C . PHE A 1 475 ? 19.171 -8.628 -9.527 1.00 84.12 475 PHE A C 1
ATOM 3629 O O . PHE A 1 475 ? 19.553 -7.474 -9.291 1.00 84.12 475 PHE A O 1
ATOM 3636 N N . ARG A 1 476 ? 17.933 -8.928 -9.900 1.00 76.75 476 ARG A N 1
ATOM 3637 C CA . ARG A 1 476 ? 16.817 -7.995 -9.990 1.00 76.75 476 ARG A CA 1
ATOM 3638 C C . ARG A 1 476 ? 15.617 -8.676 -9.350 1.00 76.75 476 ARG A C 1
ATOM 3640 O O . ARG A 1 476 ? 15.447 -9.882 -9.506 1.00 76.75 476 ARG A O 1
ATOM 3647 N N . HIS A 1 477 ? 14.797 -7.905 -8.648 1.00 78.81 477 HIS A N 1
ATOM 3648 C CA . HIS A 1 477 ? 13.520 -8.427 -8.190 1.00 78.81 477 HIS A CA 1
ATOM 3649 C C . HIS A 1 477 ? 12.610 -8.659 -9.389 1.00 78.81 477 HIS A C 1
ATOM 3651 O O . HIS A 1 477 ? 12.479 -7.780 -10.239 1.00 78.81 477 HIS A O 1
ATOM 3657 N N . ASN A 1 478 ? 11.969 -9.823 -9.420 1.00 72.00 478 ASN A N 1
ATOM 3658 C CA . ASN A 1 478 ? 10.864 -10.072 -10.325 1.00 72.00 478 ASN A CA 1
ATOM 3659 C C . ASN A 1 478 ? 9.600 -9.478 -9.693 1.00 72.00 478 ASN A C 1
ATOM 3661 O O . ASN A 1 478 ? 9.088 -10.020 -8.712 1.00 72.00 478 ASN A O 1
ATOM 3665 N N . ALA A 1 479 ? 9.151 -8.334 -10.203 1.00 73.31 479 ALA A N 1
ATOM 3666 C CA . ALA A 1 479 ? 7.884 -7.739 -9.806 1.00 73.31 479 ALA A CA 1
ATOM 3667 C C . ALA A 1 479 ? 6.807 -8.140 -10.819 1.00 73.31 479 ALA A C 1
ATOM 3669 O O . ALA A 1 479 ? 6.916 -7.817 -12.005 1.00 73.31 479 ALA A O 1
ATOM 3670 N N . ALA A 1 480 ? 5.784 -8.831 -10.329 1.00 74.69 480 ALA A N 1
ATOM 3671 C CA . ALA A 1 480 ? 4.564 -9.172 -11.039 1.00 74.69 480 ALA A CA 1
ATOM 3672 C C . ALA A 1 480 ? 3.410 -8.535 -10.262 1.00 74.69 480 ALA A C 1
ATOM 3674 O O . ALA A 1 480 ? 2.826 -9.151 -9.373 1.00 74.69 480 ALA A O 1
ATOM 3675 N N . LEU A 1 481 ? 3.136 -7.258 -10.540 1.00 76.69 481 LEU A N 1
ATOM 3676 C CA . LEU A 1 481 ? 2.075 -6.545 -9.836 1.00 76.69 481 LEU A CA 1
ATOM 3677 C C . LEU A 1 481 ? 0.727 -7.159 -10.205 1.00 76.69 481 LEU A C 1
ATOM 3679 O O . LEU A 1 481 ? 0.453 -7.384 -11.385 1.00 76.69 481 LEU A O 1
ATOM 3683 N N . LYS A 1 482 ? -0.114 -7.402 -9.198 1.00 75.88 482 LYS A N 1
ATOM 3684 C CA . LYS A 1 482 ? -1.485 -7.873 -9.408 1.00 75.88 482 LYS A CA 1
ATOM 3685 C C . LYS A 1 482 ? -2.274 -6.920 -10.302 1.00 75.88 482 LYS A C 1
ATOM 3687 O O . LYS A 1 482 ? -1.991 -5.723 -10.374 1.00 75.88 482 LYS A O 1
ATOM 3692 N N . THR A 1 483 ? -3.301 -7.467 -10.938 1.00 81.75 483 THR A N 1
ATOM 3693 C CA . THR A 1 483 ? -4.196 -6.753 -11.851 1.00 81.75 483 THR A CA 1
ATOM 3694 C C . THR A 1 483 ? -4.843 -5.522 -11.222 1.00 81.75 483 THR A C 1
ATOM 3696 O O . THR A 1 483 ? -5.018 -4.521 -11.900 1.00 81.75 483 THR A O 1
ATOM 3699 N N . ASP A 1 484 ? -5.147 -5.564 -9.930 1.00 74.25 484 ASP A N 1
ATOM 3700 C CA . ASP A 1 484 ? -5.829 -4.527 -9.149 1.00 74.25 484 ASP A CA 1
ATOM 3701 C C . ASP A 1 484 ? -4.885 -3.718 -8.240 1.00 74.25 484 ASP A C 1
ATOM 3703 O O . ASP A 1 484 ? -5.336 -2.992 -7.355 1.00 74.25 484 ASP A O 1
ATOM 3707 N N . TYR A 1 485 ? -3.564 -3.814 -8.445 1.00 75.69 485 TYR A N 1
ATOM 3708 C CA . TYR A 1 485 ? -2.579 -3.160 -7.576 1.00 75.69 485 TYR A CA 1
ATOM 3709 C C . TYR A 1 485 ? -2.756 -1.633 -7.499 1.00 75.69 485 TYR A C 1
ATOM 3711 O O . TYR A 1 485 ? -2.510 -1.022 -6.456 1.00 75.69 485 TYR A O 1
ATOM 3719 N N . PHE A 1 486 ? -3.161 -1.001 -8.602 1.00 76.62 486 PHE A N 1
ATOM 3720 C CA . PHE A 1 486 ? -3.367 0.439 -8.660 1.00 76.62 486 PHE A CA 1
ATOM 3721 C C . PHE A 1 486 ? -4.852 0.768 -8.485 1.00 76.62 486 PHE A C 1
ATOM 3723 O O . PHE A 1 486 ? -5.651 0.523 -9.381 1.00 76.62 486 PHE A O 1
ATOM 3730 N N . THR A 1 487 ? -5.221 1.368 -7.353 1.00 73.06 487 THR A N 1
ATOM 3731 C CA . THR A 1 487 ? -6.611 1.742 -7.046 1.00 73.06 487 THR A CA 1
ATOM 3732 C C . THR A 1 487 ? -7.255 2.533 -8.181 1.00 73.06 487 THR A C 1
ATOM 3734 O O . THR A 1 487 ? -6.826 3.647 -8.442 1.00 73.06 487 THR A O 1
ATOM 3737 N N . GLY A 1 488 ? -8.297 1.988 -8.815 1.00 76.44 488 GLY A N 1
ATOM 3738 C CA . GLY A 1 488 ? -9.021 2.619 -9.927 1.00 76.44 488 GLY A CA 1
ATOM 3739 C C . GLY A 1 488 ? -8.577 2.179 -11.329 1.00 76.44 488 GLY A C 1
ATOM 3740 O O . GLY A 1 488 ? -9.226 2.559 -12.301 1.00 76.44 488 GLY A O 1
ATOM 3741 N N . ILE A 1 489 ? -7.529 1.357 -11.448 1.00 84.56 489 ILE A N 1
ATOM 3742 C CA . ILE A 1 489 ? -7.128 0.678 -12.688 1.00 84.56 489 ILE A CA 1
ATOM 3743 C C . ILE A 1 489 ? -7.075 -0.829 -12.429 1.00 84.56 489 ILE A C 1
ATOM 3745 O O . ILE A 1 489 ? -6.437 -1.288 -11.485 1.00 84.56 489 ILE A O 1
ATOM 3749 N N . THR A 1 490 ? -7.698 -1.610 -13.307 1.00 88.12 490 THR A N 1
ATOM 3750 C CA . THR A 1 490 ? -7.617 -3.073 -13.286 1.00 88.12 490 THR A CA 1
ATOM 3751 C C . THR A 1 490 ? -7.024 -3.561 -14.597 1.00 88.12 490 THR A C 1
ATOM 3753 O O . THR A 1 490 ? -7.654 -3.436 -15.641 1.00 88.12 490 THR A O 1
ATOM 3756 N N . PHE A 1 491 ? -5.810 -4.101 -14.564 1.00 89.00 491 PHE A N 1
ATOM 3757 C CA . PHE A 1 491 ? -5.185 -4.732 -15.726 1.00 89.00 491 PHE A CA 1
ATOM 3758 C C . PHE A 1 491 ? -5.827 -6.090 -16.020 1.00 89.00 491 PHE A C 1
ATOM 3760 O O . PHE A 1 491 ? -6.253 -6.785 -15.102 1.00 89.00 491 PHE A O 1
ATOM 3767 N N . ASP A 1 492 ? -5.859 -6.507 -17.283 1.00 89.69 492 ASP A N 1
ATOM 3768 C CA . ASP A 1 492 ? -6.382 -7.834 -17.647 1.00 89.69 492 ASP A CA 1
ATOM 3769 C C . ASP A 1 492 ? -5.425 -8.964 -17.225 1.00 89.69 492 ASP A C 1
ATOM 3771 O O . ASP A 1 492 ? -5.841 -10.094 -16.971 1.00 89.69 492 ASP A O 1
ATOM 3775 N N . THR A 1 493 ? -4.131 -8.650 -17.124 1.00 85.75 493 THR A N 1
ATOM 3776 C CA . THR A 1 493 ? -3.069 -9.554 -16.666 1.00 85.75 493 THR A CA 1
ATOM 3777 C C . THR A 1 493 ? -2.115 -8.831 -15.724 1.00 85.75 493 THR A C 1
ATOM 3779 O O . THR A 1 493 ? -1.946 -7.617 -15.829 1.00 85.75 493 THR A O 1
ATOM 3782 N N . SER A 1 494 ? -1.448 -9.571 -14.833 1.00 81.44 494 SER A N 1
ATOM 3783 C CA . SER A 1 494 ? -0.432 -9.003 -13.941 1.00 81.44 494 SER A CA 1
ATOM 3784 C C . SER A 1 494 ? 0.635 -8.232 -14.721 1.00 81.44 494 SER A C 1
ATOM 3786 O O . SER A 1 494 ? 1.188 -8.730 -15.704 1.00 81.44 494 SER A O 1
ATOM 3788 N N . LEU A 1 495 ? 0.947 -7.020 -14.268 1.00 80.88 495 LEU A N 1
ATOM 3789 C CA . LEU A 1 495 ? 1.935 -6.165 -14.915 1.00 80.88 495 LEU A CA 1
ATOM 3790 C C . LEU A 1 495 ? 3.342 -6.572 -14.460 1.00 80.88 495 LEU A C 1
ATOM 3792 O O . LEU A 1 495 ? 3.722 -6.349 -13.306 1.00 80.88 495 LEU A O 1
ATOM 3796 N N . SER A 1 496 ? 4.121 -7.167 -15.366 1.00 80.00 496 SER A N 1
ATOM 3797 C CA . SER A 1 496 ? 5.494 -7.593 -15.083 1.00 80.00 496 SER A CA 1
ATOM 3798 C C . SER A 1 496 ? 6.524 -6.504 -15.377 1.00 80.00 496 SER A C 1
ATOM 3800 O O . SER A 1 496 ? 6.425 -5.787 -16.369 1.00 80.00 496 SER A O 1
ATOM 3802 N N . GLY A 1 497 ? 7.582 -6.441 -14.568 1.00 79.06 497 GLY A N 1
ATOM 3803 C CA . GLY A 1 497 ? 8.723 -5.549 -14.795 1.00 79.06 497 GLY A CA 1
ATOM 3804 C C . GLY A 1 497 ? 9.730 -6.022 -15.854 1.00 79.06 497 GLY A C 1
ATOM 3805 O O . GLY A 1 497 ? 10.803 -5.432 -15.953 1.00 79.06 497 GLY A O 1
ATOM 3806 N N . HIS A 1 498 ? 9.441 -7.075 -16.621 1.00 83.06 498 HIS A N 1
ATOM 3807 C CA . HIS A 1 498 ? 10.364 -7.655 -17.599 1.00 83.06 498 HIS A CA 1
ATOM 3808 C C . HIS A 1 498 ? 9.806 -7.535 -19.013 1.00 83.06 498 HIS A C 1
ATOM 3810 O O . HIS A 1 498 ? 8.732 -8.047 -19.303 1.00 83.06 498 HIS A O 1
ATOM 3816 N N . PHE A 1 499 ? 10.564 -6.882 -19.889 1.00 88.31 499 PHE A N 1
ATOM 3817 C CA . PHE A 1 499 ? 10.221 -6.710 -21.297 1.00 88.31 499 PHE A CA 1
ATOM 3818 C C . PHE A 1 499 ? 11.400 -7.136 -22.166 1.00 88.31 499 PHE A C 1
ATOM 3820 O O . PHE A 1 499 ? 12.553 -6.992 -21.753 1.00 88.31 499 PHE A O 1
ATOM 3827 N N . THR A 1 500 ? 11.133 -7.568 -23.394 1.00 91.19 500 THR A N 1
ATOM 3828 C CA . THR A 1 500 ? 12.166 -7.760 -24.415 1.00 91.19 500 THR A CA 1
ATOM 3829 C C . THR A 1 500 ? 11.905 -6.809 -25.574 1.00 91.19 500 THR A C 1
ATOM 3831 O O . THR A 1 500 ? 10.787 -6.677 -26.061 1.00 91.19 500 THR A O 1
ATOM 3834 N N . THR A 1 501 ? 12.943 -6.114 -26.029 1.00 92.81 501 THR A N 1
ATOM 3835 C CA . THR A 1 501 ? 12.840 -5.270 -27.230 1.00 92.81 501 THR A CA 1
ATOM 3836 C C . THR A 1 501 ? 12.469 -6.100 -28.460 1.00 92.81 501 THR A C 1
ATOM 3838 O O . THR A 1 501 ? 12.972 -7.208 -28.640 1.00 92.81 501 THR A O 1
ATOM 3841 N N . GLY A 1 502 ? 11.618 -5.544 -29.318 1.00 89.62 502 GLY A N 1
ATOM 3842 C CA . GLY A 1 502 ? 11.084 -6.201 -30.510 1.00 89.62 502 GLY A CA 1
ATOM 3843 C C . GLY A 1 502 ? 9.872 -7.103 -30.265 1.00 89.62 502 GLY A C 1
ATOM 3844 O O . GLY A 1 502 ? 9.198 -7.454 -31.228 1.00 89.62 502 GLY A O 1
ATOM 3845 N N . GLU A 1 503 ? 9.553 -7.447 -29.014 1.00 92.62 503 GLU A N 1
ATOM 3846 C CA . GLU A 1 503 ? 8.308 -8.150 -28.693 1.00 92.62 503 GLU A CA 1
ATOM 3847 C C . GLU A 1 503 ? 7.119 -7.181 -28.697 1.00 92.62 503 GLU A C 1
ATOM 3849 O O . GLU A 1 503 ? 7.233 -6.032 -28.264 1.00 92.62 503 GLU A O 1
ATOM 3854 N N . ASN A 1 504 ? 5.966 -7.663 -29.164 1.00 90.06 504 ASN A N 1
ATOM 3855 C CA . ASN A 1 504 ? 4.689 -6.976 -29.000 1.00 90.06 504 ASN A CA 1
ATOM 3856 C C . ASN A 1 504 ? 4.087 -7.356 -27.645 1.00 90.06 504 ASN A C 1
ATOM 3858 O O . ASN A 1 504 ? 3.529 -8.445 -27.494 1.00 90.06 504 ASN A O 1
ATOM 3862 N N . VAL A 1 505 ? 4.201 -6.461 -26.669 1.00 90.50 505 VAL A N 1
ATOM 3863 C CA . VAL A 1 505 ? 3.578 -6.624 -25.355 1.00 90.50 505 VAL A CA 1
ATOM 3864 C C . VAL A 1 505 ? 2.269 -5.850 -25.336 1.00 90.50 505 VAL A C 1
ATOM 3866 O O . VAL A 1 505 ? 2.263 -4.643 -25.552 1.00 90.50 505 VAL A O 1
ATOM 3869 N N . ARG A 1 506 ? 1.154 -6.525 -25.050 1.00 90.44 506 ARG A N 1
ATOM 3870 C CA . ARG A 1 506 ? -0.139 -5.858 -24.859 1.00 90.44 506 ARG A CA 1
ATOM 3871 C C . ARG A 1 506 ? -0.327 -5.488 -23.400 1.00 90.44 506 ARG A C 1
ATOM 3873 O O . ARG A 1 506 ? -0.244 -6.347 -22.526 1.00 90.44 506 ARG A O 1
ATOM 3880 N N . ILE A 1 507 ? -0.577 -4.209 -23.150 1.00 91.81 507 ILE A N 1
ATOM 3881 C CA . ILE A 1 507 ? -0.976 -3.702 -21.841 1.00 91.81 507 ILE A CA 1
ATOM 3882 C C . ILE A 1 507 ? -2.443 -3.292 -21.950 1.00 91.81 507 ILE A C 1
ATOM 3884 O O . ILE A 1 507 ? -2.760 -2.270 -22.556 1.00 91.81 507 ILE A O 1
ATOM 3888 N N . SER A 1 508 ? -3.332 -4.099 -21.377 1.00 93.38 508 SER A N 1
ATOM 3889 C CA . SER A 1 508 ? -4.779 -3.893 -21.440 1.00 93.38 508 SER A CA 1
ATOM 3890 C C . SER A 1 508 ? -5.421 -3.915 -20.055 1.00 93.38 508 SER A C 1
ATOM 3892 O O . SER A 1 508 ? -4.863 -4.462 -19.095 1.00 93.38 508 SER A O 1
ATOM 3894 N N . GLY A 1 509 ? -6.583 -3.279 -19.936 1.00 93.69 509 GLY A N 1
ATOM 3895 C CA . GLY A 1 509 ? -7.312 -3.189 -18.679 1.00 93.69 509 GLY A CA 1
ATOM 3896 C C . GLY A 1 509 ? -8.522 -2.265 -18.730 1.00 93.69 509 GLY A C 1
ATOM 3897 O O . GLY A 1 509 ? -8.942 -1.794 -19.790 1.00 93.69 509 GLY A O 1
ATOM 3898 N N . SER A 1 510 ? -9.089 -2.008 -17.557 1.00 92.06 510 SER A N 1
ATOM 3899 C CA . SER A 1 510 ? -10.197 -1.087 -17.322 1.00 92.06 510 SER A CA 1
ATOM 3900 C C . SER A 1 510 ? -9.839 0.003 -16.318 1.00 92.06 510 SER A C 1
ATOM 3902 O O . SER A 1 510 ? -9.012 -0.200 -15.430 1.00 92.06 510 SER A O 1
ATOM 3904 N N . ILE A 1 511 ? -10.500 1.151 -16.442 1.00 89.94 511 ILE A N 1
ATOM 3905 C CA . ILE A 1 511 ? -10.390 2.293 -15.533 1.00 89.94 511 ILE A CA 1
ATOM 3906 C C . ILE A 1 511 ? -11.761 2.533 -14.903 1.00 89.94 511 ILE A C 1
ATOM 3908 O O . ILE A 1 511 ? -12.766 2.582 -15.610 1.00 89.94 511 ILE A O 1
ATOM 3912 N N . ALA A 1 512 ? -11.795 2.656 -13.576 1.00 85.69 512 ALA A N 1
ATOM 3913 C CA . ALA A 1 512 ? -13.032 2.801 -12.813 1.00 85.69 512 ALA A CA 1
ATOM 3914 C C . ALA A 1 512 ? -13.666 4.191 -12.964 1.00 85.69 512 ALA A C 1
ATOM 3916 O O . ALA A 1 512 ? -14.889 4.300 -12.972 1.00 85.69 512 ALA A O 1
ATOM 3917 N N . ASP A 1 513 ? -12.849 5.243 -13.086 1.00 83.12 513 ASP A N 1
ATOM 3918 C CA . ASP A 1 513 ? -13.335 6.612 -13.265 1.00 83.12 513 ASP A CA 1
ATOM 3919 C C . ASP A 1 513 ? -13.763 6.857 -14.726 1.00 83.12 513 ASP A C 1
ATOM 3921 O O . ASP A 1 513 ? -12.899 6.933 -15.609 1.00 83.12 513 ASP A O 1
ATOM 3925 N N . PRO A 1 514 ? -15.069 7.038 -15.005 1.00 85.69 514 PRO A N 1
ATOM 3926 C CA . PRO A 1 514 ? -15.561 7.268 -16.359 1.00 85.69 514 PRO A CA 1
ATOM 3927 C C . PRO A 1 514 ? -15.142 8.627 -16.940 1.00 85.69 514 PRO A C 1
ATOM 3929 O O . PRO A 1 514 ? -15.292 8.832 -18.143 1.00 85.69 514 PRO A O 1
ATOM 3932 N N . ALA A 1 515 ? -14.639 9.565 -16.127 1.00 88.50 515 ALA A N 1
ATOM 3933 C CA . ALA A 1 515 ? -14.119 10.843 -16.613 1.00 88.50 515 ALA A CA 1
ATOM 3934 C C . ALA A 1 515 ? -12.718 10.718 -17.239 1.00 88.50 515 ALA A C 1
ATOM 3936 O O . ALA A 1 515 ? -12.279 11.621 -17.957 1.00 88.50 515 ALA A O 1
ATOM 3937 N N . THR A 1 516 ? -12.009 9.615 -16.984 1.00 89.44 516 THR A N 1
ATOM 3938 C CA . THR A 1 516 ? -10.675 9.378 -17.539 1.00 89.44 516 THR A CA 1
ATOM 3939 C C . THR A 1 516 ? -10.766 9.066 -19.031 1.00 89.44 516 THR A C 1
ATOM 3941 O O . THR A 1 516 ? -11.372 8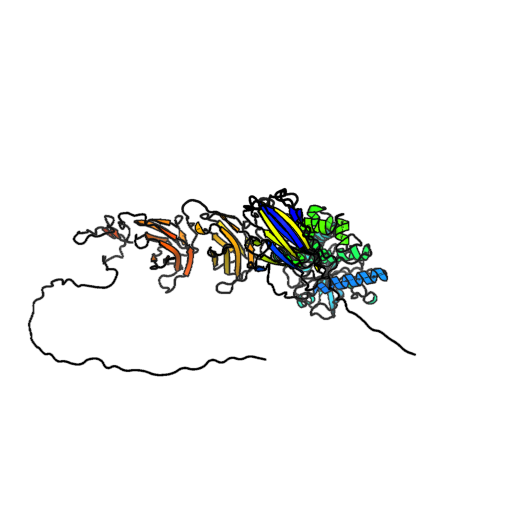.079 -19.437 1.00 89.44 516 THR A O 1
ATOM 3944 N N . THR A 1 517 ? -10.124 9.903 -19.845 1.00 92.12 517 THR A N 1
ATOM 3945 C CA . THR A 1 517 ? -10.111 9.812 -21.315 1.00 92.12 517 THR A CA 1
ATOM 3946 C C . THR A 1 517 ? -8.716 9.562 -21.886 1.00 92.12 517 THR A C 1
ATOM 3948 O O . THR A 1 517 ? -8.610 9.235 -23.062 1.00 92.12 517 THR A O 1
ATOM 3951 N N . GLU A 1 518 ? -7.661 9.647 -21.071 1.00 92.00 518 GLU A N 1
ATOM 3952 C CA . GLU A 1 518 ? -6.280 9.356 -21.464 1.00 92.00 518 GLU A CA 1
ATOM 3953 C C . GLU A 1 518 ? -5.547 8.561 -20.371 1.00 92.00 518 GLU A C 1
ATOM 3955 O O . GLU A 1 518 ? -5.678 8.845 -19.175 1.00 92.00 518 GLU A O 1
ATOM 3960 N N . ILE A 1 519 ? -4.737 7.584 -20.787 1.00 92.94 519 ILE A N 1
ATOM 3961 C CA . ILE A 1 519 ? -3.761 6.883 -19.940 1.00 92.94 519 ILE A CA 1
ATOM 3962 C C . ILE A 1 519 ? -2.385 6.911 -20.605 1.00 92.94 519 ILE A C 1
ATOM 3964 O O . ILE A 1 519 ? -2.265 6.664 -21.801 1.00 92.94 519 ILE A O 1
ATOM 3968 N N . LEU A 1 520 ? -1.336 7.178 -19.826 1.00 92.62 520 LEU A N 1
ATOM 3969 C CA . LEU A 1 520 ? 0.052 7.281 -20.269 1.00 92.62 520 LEU A CA 1
ATOM 3970 C C . LEU A 1 520 ? 0.960 6.359 -19.446 1.00 92.62 520 LEU A C 1
ATOM 3972 O O . LEU A 1 520 ? 1.101 6.506 -18.231 1.00 92.62 520 LEU A O 1
ATOM 3976 N N . PHE A 1 521 ? 1.672 5.486 -20.151 1.00 93.50 521 PHE A N 1
ATOM 3977 C CA . PHE A 1 521 ? 2.756 4.647 -19.658 1.00 93.50 521 PHE A CA 1
ATOM 3978 C C . PHE A 1 521 ? 4.098 5.271 -20.045 1.00 93.50 521 PHE A C 1
ATOM 3980 O O . PHE A 1 521 ? 4.460 5.354 -21.222 1.00 93.50 521 PHE A O 1
ATOM 3987 N N . ARG A 1 522 ? 4.856 5.728 -19.048 1.00 93.62 522 ARG A N 1
ATOM 3988 C CA . ARG A 1 522 ? 6.140 6.407 -19.236 1.00 93.62 522 ARG A CA 1
ATOM 3989 C C . ARG A 1 522 ? 7.281 5.579 -18.661 1.00 93.62 522 ARG A C 1
ATOM 3991 O O . ARG A 1 522 ? 7.354 5.389 -17.452 1.00 93.62 522 ARG A O 1
ATOM 3998 N N . PHE A 1 523 ? 8.201 5.137 -19.509 1.00 91.62 523 PHE A N 1
ATOM 3999 C CA . PHE A 1 523 ? 9.419 4.455 -19.080 1.00 91.62 523 PHE A CA 1
ATOM 4000 C C . PHE A 1 523 ? 10.514 5.500 -18.866 1.00 91.62 523 PHE A C 1
ATOM 4002 O O . PHE A 1 523 ? 11.095 6.025 -19.818 1.00 91.62 523 PHE A O 1
ATOM 4009 N N . ASP A 1 524 ? 10.784 5.802 -17.601 1.00 87.62 524 ASP A N 1
ATOM 4010 C CA . ASP A 1 524 ? 11.811 6.739 -17.160 1.00 87.62 524 ASP A CA 1
ATOM 4011 C C . ASP A 1 524 ? 13.150 6.002 -16.993 1.00 87.62 524 ASP A C 1
ATOM 4013 O O . ASP A 1 524 ? 13.253 5.137 -16.117 1.00 87.62 524 ASP A O 1
ATOM 4017 N N . PRO A 1 525 ? 14.174 6.285 -17.815 1.00 85.38 525 PRO A N 1
ATOM 4018 C CA . PRO A 1 525 ? 15.441 5.575 -17.744 1.00 85.38 525 PRO A CA 1
ATOM 4019 C C . PRO A 1 525 ? 16.169 5.885 -16.435 1.00 85.38 525 PRO A C 1
ATOM 4021 O O . PRO A 1 525 ? 16.205 7.022 -15.968 1.00 85.38 525 PRO A O 1
ATOM 4024 N N . GLN A 1 526 ? 16.762 4.854 -15.833 1.00 72.94 526 GLN A N 1
ATOM 4025 C CA . GLN A 1 526 ? 17.602 5.005 -14.639 1.00 72.94 526 GLN A CA 1
ATOM 4026 C C . GLN A 1 526 ? 19.046 5.394 -14.983 1.00 72.94 526 GLN A C 1
ATOM 4028 O O . GLN A 1 526 ? 19.796 5.816 -14.105 1.00 72.94 526 GLN A O 1
ATOM 4033 N N . ASP A 1 527 ? 19.438 5.231 -16.246 1.00 66.50 527 ASP A N 1
ATOM 4034 C CA . ASP A 1 527 ? 20.700 5.719 -16.797 1.00 66.50 527 ASP A CA 1
ATOM 4035 C C . ASP A 1 527 ? 20.451 7.060 -17.502 1.00 66.50 527 ASP A C 1
ATOM 4037 O O . ASP A 1 527 ? 19.519 7.177 -18.298 1.00 66.50 527 ASP A O 1
ATOM 4041 N N . THR A 1 528 ? 21.262 8.079 -17.220 1.00 57.03 528 THR A N 1
ATOM 4042 C CA . THR A 1 528 ? 21.056 9.442 -17.735 1.00 57.03 528 THR A CA 1
ATOM 4043 C C . THR A 1 528 ? 21.299 9.576 -19.239 1.00 57.03 528 THR A C 1
ATOM 4045 O O . THR A 1 528 ? 20.978 10.620 -19.803 1.00 57.03 528 THR A O 1
ATOM 4048 N N . ALA A 1 529 ? 21.859 8.553 -19.892 1.00 62.66 529 ALA A N 1
ATOM 4049 C CA . ALA A 1 529 ? 22.130 8.556 -21.328 1.00 62.66 529 ALA A CA 1
ATOM 4050 C C . ALA A 1 529 ? 20.965 8.058 -22.208 1.00 62.66 529 ALA A C 1
ATOM 4052 O O . ALA A 1 529 ? 21.036 8.217 -23.425 1.00 62.66 529 ALA A O 1
ATOM 4053 N N . ALA A 1 530 ? 19.926 7.441 -21.633 1.00 73.00 530 ALA A N 1
ATOM 4054 C CA . ALA A 1 530 ? 18.796 6.900 -22.392 1.00 73.00 530 ALA A CA 1
ATOM 4055 C C . ALA A 1 530 ? 17.610 7.879 -22.448 1.00 73.00 530 ALA A C 1
ATOM 4057 O O . ALA A 1 530 ? 17.422 8.701 -21.551 1.00 73.00 530 ALA A O 1
ATOM 4058 N N . ASP A 1 531 ? 16.790 7.766 -23.496 1.00 80.19 531 ASP A N 1
ATOM 4059 C CA . ASP A 1 531 ? 15.589 8.585 -23.674 1.00 80.19 531 ASP A CA 1
ATOM 4060 C C . ASP A 1 531 ? 14.386 8.035 -22.890 1.00 80.19 531 ASP A C 1
ATOM 4062 O O . ASP A 1 531 ? 14.201 6.824 -22.739 1.00 80.19 531 ASP A O 1
ATOM 4066 N N . THR A 1 532 ? 13.519 8.942 -22.428 1.00 88.75 532 THR A N 1
ATOM 4067 C CA . THR A 1 532 ? 12.216 8.589 -21.848 1.00 88.75 532 THR A CA 1
ATOM 4068 C C . THR A 1 532 ? 11.256 8.099 -22.928 1.00 88.75 532 THR A C 1
ATOM 4070 O O . THR A 1 532 ? 10.927 8.849 -23.854 1.00 88.75 532 THR A O 1
ATOM 4073 N N . LEU A 1 533 ? 10.721 6.890 -22.757 1.00 91.12 533 LEU A N 1
ATOM 4074 C CA . LEU A 1 533 ? 9.734 6.301 -23.667 1.00 91.12 533 LEU A CA 1
ATOM 4075 C C . LEU A 1 533 ? 8.322 6.580 -23.150 1.00 91.12 533 LEU A C 1
ATOM 4077 O O . LEU A 1 533 ? 8.095 6.610 -21.940 1.00 91.12 533 LEU A O 1
ATOM 4081 N N . ARG A 1 534 ? 7.375 6.808 -24.060 1.00 91.88 534 ARG A N 1
ATOM 4082 C CA . ARG A 1 534 ? 5.985 7.156 -23.742 1.00 91.88 534 ARG A CA 1
ATOM 4083 C C . ARG A 1 534 ? 5.054 6.374 -24.653 1.00 91.88 534 ARG A C 1
ATOM 4085 O O . ARG A 1 534 ? 5.281 6.365 -25.856 1.00 91.88 534 ARG A O 1
ATOM 4092 N N . TYR A 1 535 ? 4.030 5.774 -24.064 1.00 91.69 535 TYR A N 1
ATOM 4093 C CA . TYR A 1 535 ? 2.950 5.096 -24.769 1.00 91.69 535 TYR A CA 1
ATOM 4094 C C . TYR A 1 535 ? 1.634 5.523 -24.128 1.00 91.69 535 TYR A C 1
ATOM 4096 O O . TYR A 1 535 ? 1.488 5.374 -22.915 1.00 91.69 535 TYR A O 1
ATOM 4104 N N . SER A 1 536 ? 0.709 6.075 -24.905 1.00 89.81 536 SER A N 1
ATOM 4105 C CA . SER A 1 536 ? -0.590 6.520 -24.404 1.00 89.81 536 SER A CA 1
ATOM 4106 C C . SER A 1 536 ? -1.740 5.917 -25.195 1.00 89.81 536 SER A C 1
ATOM 4108 O O . SER A 1 536 ? -1.571 5.498 -26.340 1.00 89.81 536 SER A O 1
ATOM 4110 N N . VAL A 1 537 ? -2.903 5.858 -24.552 1.00 88.25 537 VAL A N 1
ATOM 4111 C CA . VAL A 1 537 ? -4.186 5.607 -25.208 1.00 88.25 537 VAL A CA 1
ATOM 4112 C C . VAL A 1 537 ? -5.091 6.787 -24.903 1.00 88.25 537 VAL A C 1
ATOM 4114 O O . VAL A 1 537 ? -5.306 7.108 -23.732 1.00 88.25 537 VAL A O 1
ATOM 4117 N N . ASP A 1 538 ? -5.628 7.378 -25.963 1.00 84.75 538 ASP A N 1
ATOM 4118 C CA . ASP A 1 538 ? -6.517 8.535 -25.921 1.00 84.75 538 ASP A CA 1
ATOM 4119 C C . ASP A 1 538 ? -7.960 8.097 -26.235 1.00 84.75 538 ASP A C 1
ATOM 4121 O O . ASP A 1 538 ? -8.186 7.030 -26.814 1.00 84.75 538 ASP A O 1
ATOM 4125 N N . GLY A 1 539 ? -8.951 8.921 -25.883 1.00 79.06 539 GLY A N 1
ATOM 4126 C CA . GLY A 1 539 ? -10.365 8.651 -26.170 1.00 79.06 539 GLY A CA 1
ATOM 4127 C C . GLY A 1 539 ? -10.951 7.453 -25.411 1.00 79.06 539 GLY A C 1
ATOM 4128 O O . GLY A 1 539 ? -11.841 6.775 -25.923 1.00 79.06 539 GLY A O 1
ATOM 4129 N N . LEU A 1 540 ? -10.450 7.170 -24.205 1.00 84.25 540 LEU A N 1
ATOM 4130 C CA . LEU A 1 540 ? -10.876 6.018 -23.408 1.00 84.25 540 LEU A CA 1
ATOM 4131 C C . LEU A 1 540 ? -12.368 6.062 -23.054 1.00 84.25 540 LEU A C 1
ATOM 4133 O O . LEU A 1 540 ? -12.901 7.087 -22.638 1.00 84.25 540 LEU A O 1
ATOM 4137 N N . THR A 1 541 ? -13.016 4.897 -23.122 1.00 83.00 541 THR A N 1
ATOM 4138 C CA . THR A 1 541 ? -14.388 4.672 -22.633 1.00 83.00 541 THR A CA 1
ATOM 4139 C C . THR A 1 541 ? -14.391 3.649 -21.492 1.00 83.00 541 THR A C 1
ATOM 4141 O O . THR A 1 541 ? -15.135 2.668 -21.516 1.00 83.00 541 THR A O 1
ATOM 4144 N N . GLY A 1 542 ? -13.479 3.818 -20.531 1.00 84.19 542 GLY A N 1
ATOM 4145 C CA . GLY A 1 542 ? -13.316 2.920 -19.380 1.00 84.19 542 GLY A CA 1
ATOM 4146 C C . GLY A 1 542 ? -12.489 1.653 -19.637 1.00 84.19 542 GLY A C 1
ATOM 4147 O O . GLY A 1 542 ? -12.220 0.915 -18.693 1.00 84.19 542 GLY A O 1
ATOM 4148 N N . ARG A 1 543 ? -12.033 1.397 -20.872 1.00 91.69 543 ARG A N 1
ATOM 4149 C CA . ARG A 1 543 ? -11.044 0.350 -21.193 1.00 91.69 543 ARG A CA 1
ATOM 4150 C C . ARG A 1 543 ? -9.931 0.870 -22.083 1.00 91.69 543 ARG A C 1
ATOM 4152 O O . ARG A 1 543 ? -10.177 1.718 -22.934 1.00 91.69 543 ARG A O 1
ATOM 4159 N N . PHE A 1 544 ? -8.744 0.302 -21.904 1.00 91.00 544 PHE A N 1
ATOM 4160 C CA . PHE A 1 544 ? -7.573 0.523 -22.745 1.00 91.00 544 PHE A CA 1
ATOM 4161 C C . PHE A 1 544 ? -6.995 -0.816 -23.205 1.00 91.00 544 PHE A C 1
ATOM 4163 O O . PHE A 1 544 ? -7.057 -1.813 -22.484 1.00 91.00 544 PHE A O 1
ATOM 4170 N N . ASP A 1 545 ? -6.412 -0.818 -24.397 1.00 90.38 545 ASP A N 1
ATOM 4171 C CA . ASP A 1 545 ? -5.663 -1.944 -24.944 1.00 90.38 545 ASP A CA 1
ATOM 4172 C C . ASP A 1 545 ? -4.531 -1.393 -25.815 1.00 90.38 545 ASP A C 1
ATOM 4174 O O . ASP A 1 545 ? -4.766 -0.812 -26.874 1.00 90.38 545 ASP A O 1
ATOM 4178 N N . LEU A 1 546 ? -3.306 -1.477 -25.300 1.00 89.75 546 LEU A N 1
ATOM 4179 C CA . LEU A 1 546 ? -2.153 -0.755 -25.819 1.00 89.75 546 LEU A CA 1
ATOM 4180 C C . LEU A 1 546 ? -1.067 -1.732 -26.284 1.00 89.75 546 LEU A C 1
ATOM 4182 O O . LEU A 1 546 ? -0.479 -2.426 -25.446 1.00 89.75 546 LEU A O 1
ATOM 4186 N N . PRO A 1 547 ? -0.735 -1.772 -27.587 1.00 91.50 547 PRO A N 1
ATOM 4187 C CA . PRO A 1 547 ? 0.467 -2.445 -28.057 1.00 91.50 547 PRO A CA 1
ATOM 4188 C C . PRO A 1 547 ? 1.719 -1.645 -27.682 1.00 91.50 547 PRO A C 1
ATOM 4190 O O . PRO A 1 547 ? 1.908 -0.499 -28.085 1.00 91.50 547 PRO A O 1
ATOM 4193 N N . VAL A 1 548 ? 2.619 -2.280 -26.938 1.00 91.81 548 VAL A N 1
ATOM 4194 C CA . VAL A 1 548 ? 3.928 -1.751 -26.558 1.00 91.81 548 VAL A CA 1
ATOM 4195 C C . VAL A 1 548 ? 5.001 -2.554 -27.282 1.00 91.81 548 VAL A C 1
ATOM 4197 O O . VAL A 1 548 ? 5.255 -3.713 -26.960 1.00 91.81 548 VAL A O 1
ATOM 4200 N N . VAL A 1 549 ? 5.654 -1.912 -28.252 1.00 93.94 549 VAL A N 1
ATOM 4201 C CA . VAL A 1 549 ? 6.797 -2.467 -28.986 1.00 93.94 549 VAL A CA 1
ATOM 4202 C C . VAL A 1 549 ? 8.020 -1.616 -28.681 1.00 93.94 549 VAL A C 1
ATOM 4204 O O . VAL A 1 549 ? 8.144 -0.489 -29.153 1.00 93.94 549 VAL A O 1
ATOM 4207 N N . LEU A 1 550 ? 8.936 -2.147 -27.876 1.00 93.38 550 LEU A N 1
ATOM 4208 C CA . LEU A 1 550 ? 10.140 -1.426 -27.459 1.00 93.38 550 LEU A CA 1
ATOM 4209 C C . LEU A 1 550 ? 11.256 -1.620 -28.494 1.00 93.38 550 LEU A C 1
ATOM 4211 O O . LEU A 1 550 ? 11.542 -2.764 -28.857 1.00 93.38 550 LEU A O 1
ATOM 4215 N N . PRO A 1 551 ? 11.926 -0.558 -28.968 1.00 91.75 551 PRO A N 1
ATOM 4216 C CA . PRO A 1 551 ? 12.971 -0.710 -29.970 1.00 91.75 551 PRO A CA 1
ATOM 4217 C C . PRO A 1 551 ? 14.274 -1.234 -29.350 1.00 91.75 551 PRO A C 1
ATOM 4219 O O . PRO A 1 551 ? 14.495 -1.099 -28.150 1.00 91.75 551 PRO A O 1
ATOM 4222 N N . HIS A 1 552 ? 15.172 -1.830 -30.139 1.00 90.06 552 HIS A N 1
ATOM 4223 C CA . HIS A 1 552 ? 16.360 -2.508 -29.593 1.00 90.06 552 HIS A CA 1
ATOM 4224 C C . HIS A 1 552 ? 17.316 -1.614 -28.787 1.00 90.06 552 HIS A C 1
ATOM 4226 O O . HIS A 1 552 ? 17.992 -2.125 -27.891 1.00 90.06 552 HIS A O 1
ATOM 4232 N N . GLU A 1 553 ? 17.379 -0.305 -29.055 1.00 87.31 553 GLU A N 1
ATOM 4233 C CA . GLU A 1 553 ? 18.179 0.621 -28.235 1.00 87.31 553 GLU A CA 1
ATOM 4234 C C . GLU A 1 553 ? 17.508 1.043 -26.921 1.00 87.31 553 GLU A C 1
ATOM 4236 O O . GLU A 1 553 ? 18.179 1.615 -26.069 1.00 87.31 553 GLU A O 1
ATOM 4241 N N . ALA A 1 554 ? 16.242 0.678 -26.698 1.00 89.81 554 ALA A N 1
ATOM 4242 C CA . ALA A 1 554 ? 15.587 0.795 -25.395 1.00 89.81 554 ALA A CA 1
ATOM 4243 C C . ALA A 1 554 ? 16.031 -0.288 -24.395 1.00 89.81 554 ALA A C 1
ATOM 4245 O O . ALA A 1 554 ? 15.508 -0.350 -23.285 1.00 89.81 554 ALA A O 1
ATOM 4246 N N . ALA A 1 555 ? 16.962 -1.176 -24.760 1.00 90.25 555 ALA A N 1
ATOM 4247 C CA . ALA A 1 555 ? 17.498 -2.154 -23.823 1.00 90.25 555 ALA A CA 1
ATOM 4248 C C . ALA A 1 555 ? 18.204 -1.440 -22.659 1.00 90.25 555 ALA A C 1
ATOM 4250 O O . ALA A 1 555 ? 19.166 -0.699 -22.855 1.00 90.25 555 ALA A O 1
ATOM 4251 N N . GLY A 1 556 ? 17.735 -1.665 -21.434 1.00 85.44 556 GLY A N 1
ATOM 4252 C CA . GLY A 1 556 ? 18.195 -0.898 -20.284 1.00 85.44 556 GLY A CA 1
ATOM 4253 C C . GLY A 1 556 ? 17.312 -1.043 -19.052 1.00 85.44 556 GLY A C 1
ATOM 4254 O O . GLY A 1 556 ? 16.496 -1.961 -18.937 1.00 85.44 556 GLY A O 1
ATOM 4255 N N . ARG A 1 557 ? 17.515 -0.129 -18.098 1.00 81.88 557 ARG A N 1
ATOM 4256 C CA . ARG A 1 557 ? 16.786 -0.079 -16.824 1.00 81.88 557 ARG A CA 1
ATOM 4257 C C . ARG A 1 557 ? 15.889 1.139 -16.770 1.00 81.88 557 ARG A C 1
ATOM 4259 O O . ARG A 1 557 ? 16.351 2.252 -17.022 1.00 81.88 557 ARG A O 1
ATOM 4266 N N . TYR A 1 558 ? 14.651 0.918 -16.357 1.00 85.38 558 TYR A N 1
ATOM 4267 C CA . TYR A 1 558 ? 13.617 1.934 -16.330 1.00 85.38 558 TYR A CA 1
ATOM 4268 C C . TYR A 1 558 ? 12.806 1.872 -15.034 1.00 85.38 558 TYR A C 1
ATOM 4270 O O . TYR A 1 558 ? 12.765 0.871 -14.316 1.00 85.38 558 TYR A O 1
ATOM 4278 N N . THR A 1 559 ? 12.139 2.976 -14.747 1.00 83.69 559 THR A N 1
ATOM 4279 C CA . THR A 1 559 ? 10.977 3.036 -13.869 1.00 83.69 559 THR A CA 1
ATOM 4280 C C . THR A 1 559 ? 9.768 3.264 -14.764 1.00 83.69 559 THR A C 1
ATOM 4282 O O . THR A 1 559 ? 9.754 4.230 -15.521 1.00 83.69 559 THR A O 1
ATOM 4285 N N . LEU A 1 560 ? 8.767 2.387 -14.707 1.00 87.56 560 LEU A N 1
ATOM 4286 C CA . LEU A 1 560 ? 7.515 2.595 -15.433 1.00 87.56 560 LEU A CA 1
ATOM 4287 C C . LEU A 1 560 ? 6.578 3.433 -14.566 1.00 87.56 560 LEU A C 1
ATOM 4289 O O . LEU A 1 560 ? 6.153 2.976 -13.513 1.00 87.56 560 LEU A O 1
ATOM 4293 N N . SER A 1 561 ? 6.267 4.646 -14.998 1.00 88.69 561 SER A N 1
ATOM 4294 C CA . SER A 1 561 ? 5.318 5.559 -14.361 1.00 88.69 561 SER A CA 1
ATOM 4295 C C . SER A 1 561 ? 4.000 5.560 -15.137 1.00 88.69 561 SER A C 1
ATOM 4297 O O . SER A 1 561 ? 4.014 5.625 -16.365 1.00 88.69 561 SER A O 1
ATOM 4299 N N . ILE A 1 562 ? 2.872 5.515 -14.431 1.00 90.44 562 ILE A N 1
ATOM 4300 C CA . ILE A 1 562 ? 1.520 5.521 -15.000 1.00 90.44 562 ILE A CA 1
ATOM 4301 C C . ILE A 1 562 ? 0.840 6.836 -14.624 1.00 90.44 562 ILE A C 1
ATOM 4303 O O . ILE A 1 562 ? 0.840 7.234 -13.453 1.00 90.44 562 ILE A O 1
ATOM 4307 N N . PHE A 1 563 ? 0.257 7.495 -15.618 1.00 91.94 563 PHE A N 1
ATOM 4308 C CA . PHE A 1 563 ? -0.557 8.696 -15.467 1.00 91.94 563 PHE A CA 1
ATOM 4309 C C . PHE A 1 563 ? -1.904 8.458 -16.143 1.00 91.94 563 PHE A C 1
ATOM 4311 O O . PHE A 1 563 ? -1.943 7.809 -17.184 1.00 91.94 563 PHE A O 1
ATOM 4318 N N . ALA A 1 564 ? -2.994 8.957 -15.572 1.00 91.06 564 ALA A N 1
ATOM 4319 C CA . ALA A 1 564 ? -4.327 8.784 -16.145 1.00 91.06 564 ALA A CA 1
ATOM 4320 C C . ALA A 1 564 ? -5.223 9.960 -15.761 1.00 91.06 564 ALA A C 1
ATOM 4322 O O . ALA A 1 564 ? -5.188 10.398 -14.611 1.00 91.06 564 ALA A O 1
ATOM 4323 N N . GLY A 1 565 ? -5.998 10.482 -16.710 1.00 91.00 565 GLY A N 1
ATOM 4324 C CA . GLY A 1 565 ? -6.897 11.608 -16.473 1.00 91.00 565 GLY A CA 1
ATOM 4325 C C . GLY A 1 565 ? -7.651 12.051 -17.721 1.00 91.00 565 GLY A C 1
ATOM 4326 O O . GLY A 1 565 ? -7.919 11.260 -18.623 1.00 91.00 565 GLY A O 1
ATOM 4327 N N . VAL A 1 566 ? -8.025 13.329 -17.755 1.00 90.62 566 VAL A N 1
ATOM 4328 C CA . VAL A 1 566 ? -8.723 13.921 -18.901 1.00 90.62 566 VAL A CA 1
ATOM 4329 C C . VAL A 1 566 ? -7.706 14.334 -19.966 1.00 90.62 566 VAL A C 1
ATOM 4331 O O . VAL A 1 566 ? -6.733 15.018 -19.638 1.00 90.62 566 VAL A O 1
ATOM 4334 N N . GLN A 1 567 ? -7.954 13.952 -21.220 1.00 85.25 567 GLN A N 1
ATOM 4335 C CA . GLN A 1 567 ? -7.141 14.331 -22.374 1.00 85.25 567 GLN A CA 1
ATOM 4336 C C . GLN A 1 567 ? -6.955 15.857 -22.447 1.00 85.25 567 GLN A C 1
ATOM 4338 O O . GLN A 1 567 ? -7.848 16.626 -22.080 1.00 85.25 567 GLN A O 1
ATOM 4343 N N . ASP A 1 568 ? -5.774 16.294 -22.889 1.00 82.12 568 ASP A N 1
ATOM 4344 C CA . ASP A 1 568 ? -5.355 17.705 -22.976 1.00 82.12 568 ASP A CA 1
ATOM 4345 C C . ASP A 1 568 ? -5.263 18.454 -21.627 1.00 82.12 568 ASP A C 1
ATOM 4347 O O . ASP A 1 568 ? -5.044 19.670 -21.591 1.00 82.12 568 ASP A O 1
ATOM 4351 N N . GLN A 1 569 ? -5.378 17.749 -20.497 1.00 87.94 569 GLN A N 1
ATOM 4352 C CA . GLN A 1 569 ? -5.118 18.289 -19.161 1.00 87.94 569 GLN A CA 1
ATOM 4353 C C . GLN A 1 569 ? -3.817 17.731 -18.572 1.00 87.94 569 GLN A C 1
ATOM 4355 O O . GLN A 1 569 ? -3.175 16.832 -19.109 1.00 87.94 569 GLN A O 1
ATOM 4360 N N . SER A 1 570 ? -3.393 18.280 -17.430 1.00 86.56 570 SER A N 1
ATOM 4361 C CA . SER A 1 570 ? -2.283 17.692 -16.679 1.00 86.56 570 SER A CA 1
ATOM 4362 C C . SER A 1 570 ? -2.710 16.331 -16.143 1.00 86.56 570 SER A C 1
ATOM 4364 O O . SER A 1 570 ? -3.483 16.286 -15.191 1.00 86.56 570 SER A O 1
ATOM 4366 N N . LEU A 1 571 ? -2.170 15.248 -16.700 1.00 86.81 571 LEU A N 1
ATOM 4367 C CA . LEU A 1 571 ? -2.473 13.891 -16.250 1.00 86.81 571 LEU A CA 1
ATOM 4368 C C . LEU A 1 571 ? -1.970 13.656 -14.812 1.00 86.81 571 LEU A C 1
ATOM 4370 O O . LEU A 1 571 ? -0.759 13.745 -14.564 1.00 86.81 571 LEU A O 1
ATOM 4374 N N . PRO A 1 572 ? -2.865 13.355 -13.854 1.00 84.19 572 PRO A N 1
ATOM 4375 C CA . PRO A 1 572 ? -2.481 12.939 -12.511 1.00 84.19 572 PRO A CA 1
ATOM 4376 C C . PRO A 1 572 ? -1.566 11.709 -12.519 1.00 84.19 572 PRO A C 1
ATOM 4378 O O . PRO A 1 572 ? -1.745 10.775 -13.301 1.00 84.19 572 PRO A O 1
ATOM 4381 N N . PHE A 1 573 ? -0.584 11.700 -11.617 1.00 82.06 573 PHE A N 1
ATOM 4382 C CA . PHE A 1 573 ? 0.248 10.523 -11.374 1.00 82.06 573 PHE A CA 1
ATOM 4383 C C . PHE A 1 573 ? -0.551 9.460 -10.622 1.00 82.06 573 PHE A C 1
ATOM 4385 O O . PHE A 1 573 ? -1.088 9.733 -9.550 1.00 82.06 573 PHE A O 1
ATOM 4392 N N . PHE A 1 574 ? -0.571 8.246 -11.162 1.00 77.94 574 PHE A N 1
ATOM 4393 C CA . PHE A 1 574 ? -1.322 7.126 -10.607 1.00 77.94 574 PHE A CA 1
ATOM 4394 C C . PHE A 1 574 ? -0.425 6.196 -9.783 1.00 77.94 574 PHE A C 1
ATOM 4396 O O . PHE A 1 574 ? -0.731 5.800 -8.657 1.00 77.94 574 PHE A O 1
ATOM 4403 N N . GLY A 1 575 ? 0.754 5.883 -10.316 1.00 73.44 575 GLY A N 1
ATOM 4404 C CA . GLY A 1 575 ? 1.714 5.029 -9.638 1.00 73.44 575 GLY A CA 1
ATOM 4405 C C . GLY A 1 575 ? 2.915 4.699 -10.505 1.00 73.44 575 GLY A C 1
ATOM 4406 O O . GLY A 1 575 ? 3.012 5.116 -11.657 1.00 73.44 575 GLY A O 1
ATOM 4407 N N . ARG A 1 576 ? 3.866 3.961 -9.934 1.00 81.75 576 ARG A N 1
ATOM 4408 C CA . ARG A 1 576 ? 5.056 3.515 -10.655 1.00 81.75 576 ARG A CA 1
ATOM 4409 C C . ARG A 1 576 ? 5.438 2.091 -10.288 1.00 81.75 576 ARG A C 1
ATOM 4411 O O . ARG A 1 576 ? 5.295 1.688 -9.136 1.00 81.75 576 ARG A O 1
ATOM 4418 N N . LEU A 1 577 ? 5.999 1.382 -11.254 1.00 78.25 577 LEU A N 1
ATOM 4419 C CA . LEU A 1 577 ? 6.678 0.109 -11.092 1.00 78.25 577 LEU A CA 1
ATOM 4420 C C . LEU A 1 577 ? 8.196 0.352 -11.199 1.00 78.25 577 LEU A C 1
ATOM 4422 O O . LEU A 1 577 ? 8.703 0.620 -12.294 1.00 78.25 577 LEU A O 1
ATOM 4426 N N . PRO A 1 578 ? 8.941 0.329 -10.078 1.00 69.69 578 PRO A N 1
ATOM 4427 C CA . PRO A 1 578 ? 10.395 0.421 -10.113 1.00 69.69 578 PRO A CA 1
ATOM 4428 C C . PRO A 1 578 ? 11.022 -0.896 -10.591 1.00 69.69 578 PRO A C 1
ATOM 4430 O O . PRO A 1 578 ? 10.434 -1.966 -10.459 1.00 69.69 578 PRO A O 1
ATOM 4433 N N . GLY A 1 579 ? 12.256 -0.823 -11.094 1.00 70.81 579 GLY A N 1
ATOM 4434 C CA . GLY A 1 579 ? 13.036 -2.017 -11.437 1.00 70.81 579 GLY A CA 1
ATOM 4435 C C . GLY A 1 579 ? 12.651 -2.669 -12.766 1.00 70.81 579 GLY A C 1
ATOM 4436 O O . GLY A 1 579 ? 12.985 -3.834 -12.983 1.00 70.81 579 GLY A O 1
ATOM 4437 N N . VAL A 1 580 ? 12.000 -1.925 -13.665 1.00 81.50 580 VAL A N 1
ATOM 4438 C CA . VAL A 1 580 ? 11.683 -2.413 -15.006 1.00 81.50 580 VAL A CA 1
ATOM 4439 C C . VAL A 1 580 ? 12.973 -2.663 -15.779 1.00 81.50 580 VAL A C 1
ATOM 4441 O O . VAL A 1 580 ? 13.841 -1.792 -15.890 1.00 81.50 580 VAL A O 1
ATOM 4444 N N . THR A 1 581 ? 13.102 -3.872 -16.311 1.00 82.94 581 THR A N 1
ATOM 4445 C CA . THR A 1 581 ? 14.240 -4.308 -17.112 1.00 82.94 581 THR A CA 1
ATOM 4446 C C . THR A 1 581 ? 13.769 -4.607 -18.522 1.00 82.94 581 THR A C 1
ATOM 4448 O O . THR A 1 581 ? 12.877 -5.429 -18.726 1.00 82.94 581 THR A O 1
ATOM 4451 N N . ILE A 1 582 ? 14.414 -3.962 -19.487 1.00 89.12 582 ILE A N 1
ATOM 4452 C CA . ILE A 1 582 ? 14.179 -4.188 -20.905 1.00 89.12 582 ILE A CA 1
ATOM 4453 C C . ILE A 1 582 ? 15.394 -4.936 -21.463 1.00 89.12 582 ILE A C 1
ATOM 4455 O O . ILE A 1 582 ? 16.488 -4.378 -21.572 1.00 89.12 582 ILE A O 1
ATOM 4459 N N . ALA A 1 583 ? 15.218 -6.215 -21.785 1.00 87.75 583 ALA A N 1
ATOM 4460 C CA . ALA A 1 583 ? 16.236 -7.055 -22.395 1.00 87.75 583 ALA A CA 1
ATOM 4461 C C . ALA A 1 583 ? 16.367 -6.769 -23.898 1.00 87.75 583 ALA A C 1
ATOM 4463 O O . ALA A 1 583 ? 15.400 -6.443 -24.595 1.00 87.75 583 ALA A O 1
ATOM 4464 N N . ARG A 1 584 ? 17.583 -6.913 -24.429 1.00 89.38 584 ARG A N 1
ATOM 4465 C CA . ARG A 1 584 ? 17.811 -6.806 -25.870 1.00 89.38 584 ARG A CA 1
ATOM 4466 C C . ARG A 1 584 ? 17.349 -8.090 -26.563 1.00 89.38 584 ARG A C 1
ATOM 4468 O O . ARG A 1 584 ? 17.920 -9.147 -26.312 1.00 89.38 584 ARG A O 1
ATOM 4475 N N . GLY A 1 585 ? 16.347 -7.982 -27.429 1.00 89.56 585 GLY A N 1
ATOM 4476 C CA . GLY A 1 585 ? 15.906 -9.053 -28.312 1.00 89.56 585 GLY A CA 1
ATOM 4477 C C . GLY A 1 585 ? 16.797 -9.182 -29.545 1.00 89.56 585 GLY A C 1
ATOM 4478 O O . GLY A 1 585 ? 17.822 -8.506 -29.685 1.00 89.56 585 GLY A O 1
ATOM 4479 N N . THR A 1 586 ? 16.392 -10.061 -30.455 1.00 84.69 586 THR A N 1
ATOM 4480 C CA . THR A 1 586 ? 17.106 -10.366 -31.700 1.00 84.69 586 THR A CA 1
ATOM 4481 C C . THR A 1 586 ? 16.162 -10.290 -32.890 1.00 84.69 586 THR A C 1
ATOM 4483 O O . THR A 1 586 ? 15.004 -10.668 -32.756 1.00 84.69 586 THR A O 1
ATOM 4486 N N . GLY A 1 587 ? 16.678 -9.924 -34.064 1.00 84.81 587 GLY A N 1
ATOM 4487 C CA . GLY A 1 587 ? 15.892 -9.844 -35.299 1.00 84.81 587 GLY A CA 1
ATOM 4488 C C . GLY A 1 587 ? 15.535 -8.408 -35.676 1.00 84.81 587 GLY A C 1
ATOM 4489 O O . GLY A 1 587 ? 16.093 -7.467 -35.118 1.00 84.81 587 GLY A O 1
ATOM 4490 N N . ALA A 1 588 ? 14.656 -8.261 -36.666 1.00 82.69 588 ALA A N 1
ATOM 4491 C CA . ALA A 1 588 ? 14.049 -6.977 -36.997 1.00 82.69 588 ALA A CA 1
ATOM 4492 C C . ALA A 1 588 ? 12.873 -6.715 -36.049 1.00 82.69 588 ALA A C 1
ATOM 4494 O O . ALA A 1 588 ? 12.189 -7.654 -35.637 1.00 82.69 588 ALA A O 1
ATOM 4495 N N . VAL A 1 589 ? 12.636 -5.447 -35.710 1.00 92.69 589 VAL A N 1
ATOM 4496 C CA . VAL A 1 589 ? 11.434 -5.074 -34.964 1.00 92.69 589 VAL A CA 1
ATOM 4497 C C . VAL A 1 589 ? 10.275 -4.930 -35.945 1.00 92.69 589 VAL A C 1
ATOM 4499 O O . VAL A 1 589 ? 10.391 -4.246 -36.961 1.00 92.69 589 VAL A O 1
ATOM 4502 N N . GLU A 1 590 ? 9.160 -5.568 -35.618 1.00 93.31 590 GLU A N 1
ATOM 4503 C CA . GLU A 1 590 ? 7.942 -5.599 -36.422 1.00 93.31 590 GLU A CA 1
ATOM 4504 C C . GLU A 1 590 ? 6.817 -4.940 -35.623 1.00 93.31 590 GLU A C 1
ATOM 4506 O O . GLU A 1 590 ? 6.554 -5.326 -34.481 1.00 93.31 590 GLU A O 1
ATOM 4511 N N . LEU A 1 591 ? 6.147 -3.941 -36.198 1.00 94.44 591 LEU A N 1
ATOM 4512 C CA . LEU A 1 591 ? 4.958 -3.362 -35.575 1.00 94.44 591 LEU A CA 1
ATOM 4513 C C . LEU A 1 591 ? 3.750 -4.268 -35.845 1.00 94.44 591 LEU A C 1
ATOM 4515 O O . LEU A 1 591 ? 3.570 -4.703 -36.988 1.00 94.44 591 LEU A O 1
ATOM 4519 N N . PRO A 1 592 ? 2.912 -4.561 -34.833 1.00 95.00 592 PRO A N 1
ATOM 4520 C CA . PRO A 1 592 ? 1.708 -5.358 -35.020 1.00 95.00 592 PRO A CA 1
ATOM 4521 C C . PRO A 1 592 ? 0.712 -4.667 -35.958 1.00 95.00 592 PRO A C 1
ATOM 4523 O O . PRO A 1 592 ? 0.749 -3.452 -36.155 1.00 95.00 592 PRO A O 1
ATOM 4526 N N . MET A 1 593 ? -0.196 -5.459 -36.529 1.00 95.19 593 MET A N 1
ATOM 4527 C CA . MET A 1 593 ? -1.172 -4.988 -37.518 1.00 95.19 593 MET A CA 1
ATOM 4528 C C . MET A 1 593 ? -2.071 -3.862 -36.991 1.00 95.19 593 MET A C 1
ATOM 4530 O O . MET A 1 593 ? -2.468 -2.990 -37.752 1.00 95.19 593 MET A O 1
ATOM 4534 N N . ASP A 1 594 ? -2.363 -3.852 -35.696 1.00 92.31 594 ASP A N 1
ATOM 4535 C CA . ASP A 1 594 ? -3.229 -2.891 -35.012 1.00 92.31 594 ASP A CA 1
ATOM 4536 C C . ASP A 1 594 ? -2.436 -1.853 -34.194 1.00 92.31 594 ASP A C 1
ATOM 4538 O O . ASP A 1 594 ? -2.949 -1.289 -33.231 1.00 92.31 594 ASP A O 1
ATOM 4542 N N . TYR A 1 595 ? -1.165 -1.608 -34.541 1.00 92.81 595 TYR A N 1
ATOM 4543 C CA . TYR A 1 595 ? -0.304 -0.694 -33.781 1.00 92.81 595 TYR A CA 1
ATOM 4544 C C . TYR A 1 595 ? -0.818 0.757 -33.753 1.00 92.81 595 TYR A C 1
ATOM 4546 O O . TYR A 1 595 ? -0.676 1.444 -32.744 1.00 92.81 595 TYR A O 1
ATOM 4554 N N . PHE A 1 596 ? -1.392 1.239 -34.858 1.00 91.44 596 PHE A N 1
ATOM 4555 C CA . PHE A 1 596 ? -1.918 2.601 -34.978 1.00 91.44 596 PHE A CA 1
ATOM 4556 C C . PHE A 1 596 ? -3.439 2.584 -34.803 1.00 91.44 596 PHE A C 1
ATOM 4558 O O . PHE A 1 596 ? -4.131 1.905 -35.551 1.00 91.44 596 PHE A O 1
ATOM 4565 N N . SER A 1 597 ? -3.979 3.373 -33.873 1.00 87.06 597 SER A N 1
ATOM 4566 C CA . SER A 1 597 ? -5.363 3.221 -33.382 1.00 87.06 597 SER A CA 1
ATOM 4567 C C . SER A 1 597 ? -6.469 3.352 -34.443 1.00 87.06 597 SER A C 1
ATOM 4569 O O . SER A 1 597 ? -7.553 2.787 -34.289 1.00 87.06 597 SER A O 1
ATOM 4571 N N . ALA A 1 598 ? -6.217 4.089 -35.527 1.00 88.00 598 ALA A N 1
ATOM 4572 C CA . ALA A 1 598 ? -7.202 4.342 -36.581 1.00 88.00 598 ALA A CA 1
ATOM 4573 C C . ALA A 1 598 ? -7.137 3.361 -37.766 1.00 88.00 598 ALA A C 1
ATOM 4575 O O . ALA A 1 598 ? -7.945 3.491 -38.689 1.00 88.00 598 ALA A O 1
ATOM 4576 N N . ILE A 1 599 ? -6.174 2.431 -37.789 1.00 92.38 599 ILE A N 1
ATOM 4577 C CA . ILE A 1 599 ? -5.974 1.505 -38.910 1.00 92.38 599 ILE A CA 1
ATOM 4578 C C . ILE A 1 599 ? -5.607 0.091 -38.451 1.00 92.38 599 ILE A C 1
ATOM 4580 O O . ILE A 1 599 ? -4.958 -0.110 -37.432 1.00 92.38 599 ILE A O 1
ATOM 4584 N N . THR A 1 600 ? -5.973 -0.904 -39.252 1.00 95.56 600 THR A N 1
ATOM 4585 C CA . THR A 1 600 ? -5.476 -2.282 -39.145 1.00 95.56 600 THR A CA 1
ATOM 4586 C C . THR A 1 600 ? -4.758 -2.648 -40.437 1.00 95.56 600 THR A C 1
ATOM 4588 O O . THR A 1 600 ? -5.372 -2.661 -41.501 1.00 95.56 600 THR A O 1
ATOM 4591 N N . LEU A 1 601 ? -3.459 -2.925 -40.355 1.00 95.62 601 LEU A N 1
ATOM 4592 C CA . LEU A 1 601 ? -2.629 -3.346 -41.481 1.00 95.62 601 LEU A CA 1
ATOM 4593 C C . LEU A 1 601 ? -2.928 -4.801 -41.870 1.00 95.62 601 LEU A C 1
ATOM 4595 O O . LEU A 1 601 ? -3.239 -5.625 -41.016 1.00 95.62 601 LEU A O 1
ATOM 4599 N N . ASP A 1 602 ? -2.750 -5.143 -43.143 1.00 95.31 602 ASP A N 1
ATOM 4600 C CA . ASP A 1 602 ? -2.891 -6.526 -43.625 1.00 95.31 602 ASP A CA 1
ATOM 4601 C C . ASP A 1 602 ? -1.748 -7.451 -43.149 1.00 95.31 602 ASP A C 1
ATOM 4603 O O . ASP A 1 602 ? -1.882 -8.676 -43.168 1.00 95.31 602 ASP A O 1
ATOM 4607 N N . ALA A 1 603 ? -0.609 -6.876 -42.749 1.00 93.81 603 ALA A N 1
ATOM 4608 C CA . ALA A 1 603 ? 0.566 -7.580 -42.237 1.00 93.81 603 ALA A CA 1
ATOM 4609 C C . ALA A 1 603 ? 1.336 -6.708 -41.231 1.00 93.81 603 ALA A C 1
ATOM 4611 O O . ALA A 1 603 ? 1.101 -5.502 -41.135 1.00 93.81 603 ALA A O 1
ATOM 4612 N N . THR A 1 604 ? 2.267 -7.308 -40.480 1.00 93.38 604 THR A N 1
ATOM 4613 C CA . THR A 1 604 ? 3.164 -6.542 -39.603 1.00 93.38 604 THR A CA 1
ATOM 4614 C C . THR A 1 604 ? 4.029 -5.579 -40.413 1.00 93.38 604 THR A C 1
ATOM 4616 O O . THR A 1 604 ? 4.368 -5.850 -41.568 1.00 93.38 604 THR A O 1
ATOM 4619 N N . LEU A 1 605 ? 4.369 -4.437 -39.813 1.00 92.94 605 LEU A N 1
ATOM 4620 C CA . LEU A 1 605 ? 5.188 -3.418 -40.463 1.00 92.94 605 LEU A CA 1
ATOM 4621 C C . LEU A 1 605 ? 6.641 -3.500 -39.968 1.00 92.94 605 LEU A C 1
ATOM 4623 O O . LEU A 1 605 ? 6.898 -3.116 -38.820 1.00 92.94 605 LEU A O 1
ATOM 4627 N N . PRO A 1 606 ? 7.602 -3.909 -40.816 1.00 91.06 606 PRO A N 1
ATOM 4628 C CA . PRO A 1 606 ? 9.014 -3.884 -40.458 1.00 91.06 606 PRO A CA 1
ATOM 4629 C C . PRO A 1 606 ? 9.487 -2.451 -40.220 1.00 91.06 606 PRO A C 1
ATOM 4631 O O . PRO A 1 606 ? 9.205 -1.544 -41.008 1.00 91.06 606 PRO A O 1
ATOM 4634 N N . THR A 1 607 ? 10.255 -2.246 -39.152 1.00 92.25 607 THR A N 1
ATOM 4635 C CA . THR A 1 607 ? 10.785 -0.921 -38.788 1.00 92.25 607 THR A CA 1
ATOM 4636 C C . THR A 1 607 ? 12.135 -0.615 -39.430 1.00 92.25 607 THR A C 1
ATOM 4638 O O . THR A 1 607 ? 12.620 0.512 -39.327 1.00 92.25 607 THR A O 1
ATOM 4641 N N . GLU A 1 608 ? 12.736 -1.587 -40.121 1.00 89.25 608 GLU A N 1
ATOM 4642 C CA . GLU A 1 608 ? 13.959 -1.425 -40.904 1.00 89.25 608 GLU A CA 1
ATOM 4643 C C . GLU A 1 608 ? 13.684 -1.759 -42.377 1.00 89.25 608 GLU A C 1
ATOM 4645 O O . GLU A 1 608 ? 13.415 -2.903 -42.736 1.00 89.25 608 GLU A O 1
ATOM 4650 N N . LEU A 1 609 ? 13.761 -0.748 -43.244 1.00 85.38 609 LEU A N 1
ATOM 4651 C CA . LEU A 1 609 ? 13.554 -0.877 -44.687 1.00 85.38 609 LEU A CA 1
ATOM 4652 C C . LEU A 1 609 ? 14.853 -0.620 -45.443 1.00 85.38 609 LEU A C 1
ATOM 4654 O O . LEU A 1 609 ? 15.645 0.236 -45.059 1.00 85.38 609 LEU A O 1
ATOM 4658 N N . THR A 1 610 ? 15.068 -1.322 -46.552 1.00 79.56 610 THR A N 1
ATOM 4659 C CA . THR A 1 610 ? 16.286 -1.172 -47.365 1.00 79.56 610 THR A CA 1
ATOM 4660 C C . THR A 1 610 ? 16.046 -0.246 -48.559 1.00 79.56 610 THR A C 1
ATOM 4662 O O . THR A 1 610 ? 15.006 -0.317 -49.213 1.00 79.56 610 THR A O 1
ATOM 4665 N N . ALA A 1 611 ? 17.009 0.611 -48.892 1.00 67.38 611 ALA A N 1
ATOM 4666 C CA . ALA A 1 611 ? 16.957 1.462 -50.076 1.00 67.38 611 ALA A CA 1
ATOM 4667 C C . ALA A 1 611 ? 16.717 0.641 -51.354 1.00 67.38 611 ALA A C 1
ATOM 4669 O O . ALA A 1 611 ? 17.367 -0.377 -51.588 1.00 67.38 611 ALA A O 1
ATOM 4670 N N . GLY A 1 612 ? 15.762 1.082 -52.178 1.00 60.38 612 GLY A N 1
ATOM 4671 C CA . GLY A 1 612 ? 15.330 0.359 -53.380 1.00 60.38 612 GLY A CA 1
ATOM 4672 C C . GLY A 1 612 ? 14.325 -0.778 -53.147 1.00 60.38 612 GLY A C 1
ATOM 4673 O O . GLY A 1 612 ? 13.902 -1.395 -54.120 1.00 60.38 612 GLY A O 1
ATOM 4674 N N . SER A 1 613 ? 13.907 -1.043 -51.903 1.00 64.25 613 SER A N 1
ATOM 4675 C CA . SER A 1 613 ? 12.732 -1.882 -51.633 1.00 64.25 613 SER A CA 1
ATOM 4676 C C . SER A 1 613 ? 11.449 -1.039 -51.660 1.00 64.25 613 SER A C 1
ATOM 4678 O O . SER A 1 613 ? 11.400 0.048 -51.080 1.00 64.25 613 SER A O 1
ATOM 4680 N N . ASN A 1 614 ? 10.421 -1.531 -52.359 1.00 67.62 614 ASN A N 1
ATOM 4681 C CA . ASN A 1 614 ? 9.056 -1.017 -52.253 1.00 67.62 614 ASN A CA 1
ATOM 4682 C C . ASN A 1 614 ? 8.338 -1.834 -51.190 1.00 67.62 614 ASN A C 1
ATOM 4684 O O . ASN A 1 614 ? 8.115 -3.029 -51.392 1.00 67.62 614 ASN A O 1
ATOM 4688 N N . VAL A 1 615 ? 7.950 -1.197 -50.092 1.00 77.25 615 VAL A N 1
ATOM 4689 C CA . VAL A 1 615 ? 7.077 -1.836 -49.108 1.00 77.25 615 VAL A CA 1
ATOM 4690 C C . VAL A 1 615 ? 5.673 -1.304 -49.317 1.00 77.25 615 VAL A C 1
ATOM 4692 O O . VAL A 1 615 ? 5.402 -0.131 -49.065 1.00 77.25 615 VAL A O 1
ATOM 4695 N N . LEU A 1 616 ? 4.799 -2.163 -49.839 1.00 83.50 616 LEU A N 1
ATOM 4696 C CA . LEU A 1 616 ? 3.371 -1.886 -49.896 1.00 83.50 616 LEU A CA 1
ATOM 4697 C C . LEU A 1 616 ? 2.797 -2.072 -48.492 1.00 83.50 616 LEU A C 1
ATOM 4699 O O . LEU A 1 616 ? 2.837 -3.170 -47.942 1.00 83.50 616 LEU A O 1
ATOM 4703 N N . VAL A 1 617 ? 2.266 -0.995 -47.933 1.00 90.25 617 VAL A N 1
ATOM 4704 C CA . VAL A 1 617 ? 1.545 -0.978 -46.666 1.00 90.25 617 VAL A CA 1
ATOM 4705 C C . VAL A 1 617 ? 0.073 -0.818 -46.991 1.00 90.25 617 VAL A C 1
ATOM 4707 O O . VAL A 1 617 ? -0.344 0.218 -47.497 1.00 90.25 617 VAL A O 1
ATOM 4710 N N . SER A 1 618 ? -0.701 -1.859 -46.727 1.00 93.25 618 SER A N 1
ATOM 4711 C CA . SER A 1 618 ? -2.131 -1.914 -47.021 1.00 93.25 618 SER A CA 1
ATOM 4712 C C . SER A 1 618 ? -2.907 -2.285 -45.768 1.00 93.25 618 SER A C 1
ATOM 4714 O O . SER A 1 618 ? -2.337 -2.843 -44.823 1.00 93.25 618 SER A O 1
ATOM 4716 N N . GLY A 1 619 ? -4.189 -1.940 -45.731 1.00 95.62 619 GLY A N 1
ATOM 4717 C CA . GLY A 1 619 ? -5.032 -2.233 -44.582 1.00 95.62 619 GLY A CA 1
ATOM 4718 C C . GLY A 1 619 ? -6.401 -1.576 -44.641 1.00 95.62 619 GLY A C 1
ATOM 4719 O O . GLY A 1 619 ? -6.827 -1.058 -45.675 1.00 95.62 619 GLY A O 1
ATOM 4720 N N . PHE A 1 620 ? -7.079 -1.591 -43.499 1.00 96.19 620 PHE A N 1
ATOM 4721 C CA . PHE A 1 620 ? -8.406 -1.022 -43.297 1.00 96.19 620 PHE A CA 1
ATOM 4722 C C . PHE A 1 620 ? -8.360 0.126 -42.294 1.00 96.19 620 PHE A C 1
ATOM 4724 O O . PHE A 1 620 ? -7.541 0.117 -41.375 1.00 96.19 620 PHE A O 1
ATOM 4731 N N . VAL A 1 621 ? -9.257 1.096 -42.445 1.00 94.44 621 VAL A N 1
ATOM 4732 C CA . VAL A 1 621 ? -9.508 2.114 -41.415 1.00 94.44 621 VAL A CA 1
ATOM 4733 C C . VAL A 1 621 ? -10.555 1.618 -40.420 1.00 94.44 621 VAL A C 1
ATOM 4735 O O . VAL A 1 621 ? -11.473 0.886 -40.791 1.00 94.44 621 VAL A O 1
ATOM 4738 N N . SER A 1 622 ? -10.436 2.030 -39.159 1.00 86.31 622 SER A N 1
ATOM 4739 C CA . SER A 1 622 ? -11.353 1.619 -38.084 1.00 86.31 622 SER A CA 1
ATOM 4740 C C . SER A 1 622 ? -12.787 2.116 -38.310 1.00 86.31 622 SER A C 1
ATOM 4742 O O . SER A 1 622 ? -13.741 1.431 -37.947 1.00 86.31 622 SER A O 1
ATOM 4744 N N . ASP A 1 623 ? -12.940 3.294 -38.925 1.00 88.00 623 ASP A N 1
ATOM 4745 C CA . ASP A 1 623 ? -14.230 3.884 -39.283 1.00 88.00 623 ASP A CA 1
ATOM 4746 C C . ASP A 1 623 ? -14.162 4.557 -40.672 1.00 88.00 623 ASP A C 1
ATOM 4748 O O . ASP A 1 623 ? -13.630 5.663 -40.812 1.00 88.00 623 ASP A O 1
ATOM 4752 N N . PRO A 1 624 ? -14.716 3.919 -41.719 1.00 86.56 624 PRO A N 1
ATOM 4753 C CA . PRO A 1 624 ? -14.686 4.448 -43.081 1.00 86.56 624 PRO A CA 1
ATOM 4754 C C . PRO A 1 624 ? -15.612 5.653 -43.291 1.00 86.56 624 PRO A C 1
ATOM 4756 O O . PRO A 1 624 ? -15.611 6.240 -44.370 1.00 86.56 624 PRO A O 1
ATOM 4759 N N . THR A 1 625 ? -16.432 6.022 -42.300 1.00 86.94 625 THR A N 1
ATOM 4760 C CA . THR A 1 625 ? -17.313 7.196 -42.385 1.00 86.94 625 THR A CA 1
ATOM 4761 C C . THR A 1 625 ? -16.631 8.487 -41.940 1.00 86.94 625 THR A C 1
ATOM 4763 O O . THR A 1 625 ? -17.088 9.573 -42.298 1.00 86.94 625 THR A O 1
ATOM 4766 N N . THR A 1 626 ? -15.533 8.378 -41.191 1.00 86.62 626 THR A N 1
ATOM 4767 C CA . THR A 1 626 ? -14.793 9.513 -40.618 1.00 86.62 626 THR A CA 1
ATOM 4768 C C . THR A 1 626 ? -13.360 9.624 -41.139 1.00 86.62 626 THR A C 1
ATOM 4770 O O . THR A 1 626 ? -12.708 10.648 -40.925 1.00 86.62 626 THR A O 1
ATOM 4773 N N . VAL A 1 627 ? -12.874 8.613 -41.867 1.00 90.94 627 VAL A N 1
ATOM 4774 C CA . VAL A 1 627 ? -11.530 8.582 -42.451 1.00 90.94 627 VAL A CA 1
ATOM 4775 C C . VAL A 1 627 ? -11.605 8.239 -43.938 1.00 90.94 627 VAL A C 1
ATOM 4777 O O . VAL A 1 627 ? -11.886 7.099 -44.300 1.00 90.94 627 VAL A O 1
ATOM 4780 N N . ASP A 1 628 ? -11.285 9.210 -44.795 1.00 91.94 628 ASP A N 1
ATOM 4781 C CA . ASP A 1 628 ? -11.096 9.006 -46.241 1.00 91.94 628 ASP A CA 1
ATOM 4782 C C . ASP A 1 628 ? -9.635 9.265 -46.688 1.00 91.94 628 ASP A C 1
ATOM 4784 O O . ASP A 1 628 ? -9.281 9.063 -47.851 1.00 91.94 628 ASP A O 1
ATOM 4788 N N . ARG A 1 629 ? -8.766 9.697 -45.758 1.00 93.06 629 ARG A N 1
ATOM 4789 C CA . ARG A 1 629 ? -7.356 10.003 -46.011 1.00 93.06 629 ARG A CA 1
ATOM 4790 C C . ARG A 1 629 ? -6.450 9.665 -44.832 1.00 93.06 629 ARG A C 1
ATOM 4792 O O . ARG A 1 629 ? -6.735 9.985 -43.677 1.00 93.06 629 ARG A O 1
ATOM 4799 N N . LEU A 1 630 ? -5.281 9.122 -45.165 1.00 94.38 630 LEU A N 1
ATOM 4800 C CA . LEU A 1 630 ? -4.167 8.861 -44.260 1.00 94.38 630 LEU A CA 1
ATOM 4801 C C . LEU A 1 630 ? -2.927 9.678 -44.638 1.00 94.38 630 LEU A C 1
ATOM 4803 O O . LEU A 1 630 ? -2.671 9.967 -45.810 1.00 94.38 630 LEU A O 1
ATOM 4807 N N . LEU A 1 631 ? -2.112 9.994 -43.634 1.00 93.56 631 LEU A N 1
ATOM 4808 C CA . LEU A 1 631 ? -0.778 10.567 -43.785 1.00 93.56 631 LEU A CA 1
ATOM 4809 C C . LEU A 1 631 ? 0.224 9.786 -42.931 1.00 93.56 631 LEU A C 1
ATOM 4811 O O . LEU A 1 631 ? 0.186 9.848 -41.705 1.00 93.56 631 LEU A O 1
ATOM 4815 N N . PHE A 1 632 ? 1.188 9.148 -43.589 1.00 94.25 632 PHE A N 1
ATOM 4816 C CA . PHE A 1 632 ? 2.396 8.611 -42.970 1.00 94.25 632 PHE A CA 1
ATOM 4817 C C . PHE A 1 632 ? 3.502 9.665 -43.055 1.00 94.25 632 PHE A C 1
ATOM 4819 O O . PHE A 1 632 ? 3.970 10.030 -44.138 1.00 94.25 632 PHE A O 1
ATOM 4826 N N . ARG A 1 633 ? 3.917 10.193 -41.906 1.00 94.12 633 ARG A N 1
ATOM 4827 C CA . ARG A 1 633 ? 4.942 11.231 -41.794 1.00 94.12 633 ARG A CA 1
ATOM 4828 C C . ARG A 1 633 ? 6.194 10.674 -41.131 1.00 94.12 633 ARG A C 1
ATOM 4830 O O . ARG A 1 633 ? 6.128 10.197 -40.007 1.00 94.12 633 ARG A O 1
ATOM 4837 N N . PHE A 1 634 ? 7.336 10.801 -41.791 1.00 92.75 634 PHE A N 1
ATOM 4838 C CA . PHE A 1 634 ? 8.635 10.377 -41.274 1.00 92.75 634 PHE A CA 1
ATOM 4839 C C . PHE A 1 634 ? 9.442 11.613 -40.870 1.00 92.75 634 PHE A C 1
ATOM 4841 O O . PHE A 1 634 ? 9.953 12.347 -41.719 1.00 92.75 634 PHE A O 1
ATOM 4848 N N . ASP A 1 635 ? 9.531 11.855 -39.563 1.00 92.62 635 ASP A N 1
ATOM 4849 C CA . ASP A 1 635 ? 10.294 12.955 -38.972 1.00 92.62 635 ASP A CA 1
ATOM 4850 C C . ASP A 1 635 ? 11.743 12.482 -38.709 1.00 92.62 635 ASP A C 1
ATOM 4852 O O . ASP A 1 635 ? 11.928 11.545 -37.929 1.00 92.62 635 ASP A O 1
ATOM 4856 N N . PRO A 1 636 ? 12.785 13.066 -39.330 1.00 91.06 636 PRO A N 1
ATOM 4857 C CA . PRO A 1 636 ? 14.164 12.611 -39.142 1.00 91.06 636 PRO A CA 1
ATOM 4858 C C . PRO A 1 636 ? 14.673 12.905 -37.723 1.00 91.06 636 PRO A C 1
ATOM 4860 O O . PRO A 1 636 ? 14.516 14.018 -37.222 1.00 91.06 636 PRO A O 1
ATOM 4863 N N . LEU A 1 637 ? 15.335 11.929 -37.090 1.00 86.81 637 LEU A N 1
ATOM 4864 C CA . LEU A 1 637 ? 15.893 12.087 -35.737 1.00 86.81 637 LEU A CA 1
ATOM 4865 C C . LEU A 1 637 ? 17.229 12.851 -35.724 1.00 86.81 637 LEU A C 1
ATOM 4867 O O . LEU A 1 637 ? 17.536 13.520 -34.743 1.00 86.81 637 LEU A O 1
ATOM 4871 N N . ASN A 1 638 ? 17.999 12.803 -36.818 1.00 80.94 638 ASN A N 1
ATOM 4872 C CA . ASN A 1 638 ? 19.349 13.384 -36.913 1.00 80.94 638 ASN A CA 1
ATOM 4873 C C . ASN A 1 638 ? 19.446 14.559 -37.910 1.00 80.94 638 ASN A C 1
ATOM 4875 O O . ASN A 1 638 ? 20.477 14.751 -38.553 1.00 80.94 638 ASN A O 1
ATOM 4879 N N . GLY A 1 639 ? 18.375 15.349 -38.045 1.00 71.38 639 GLY A N 1
ATOM 4880 C CA . GLY A 1 639 ? 18.273 16.419 -39.046 1.00 71.38 639 GLY A CA 1
ATOM 4881 C C . GLY A 1 639 ? 18.020 15.892 -40.468 1.00 71.38 639 GLY A C 1
ATOM 4882 O O . GLY A 1 639 ? 18.255 14.724 -40.764 1.00 71.38 639 GLY A O 1
ATOM 4883 N N . GLY A 1 640 ? 17.493 16.749 -41.347 1.00 76.94 640 GLY A N 1
ATOM 4884 C CA . GLY A 1 640 ? 17.074 16.387 -42.708 1.00 76.94 640 GLY A CA 1
ATOM 4885 C C . GLY A 1 640 ? 15.638 16.812 -43.019 1.00 76.94 640 GLY A C 1
ATOM 4886 O O . GLY A 1 640 ? 15.000 17.494 -42.215 1.00 76.94 640 GLY A O 1
ATOM 4887 N N . ASP A 1 641 ? 15.133 16.403 -44.183 1.00 78.00 641 ASP A N 1
ATOM 4888 C CA . ASP A 1 641 ? 13.778 16.731 -44.634 1.00 78.00 641 ASP A CA 1
ATOM 4889 C C . ASP A 1 641 ? 12.748 15.721 -44.097 1.00 78.00 641 ASP A C 1
ATOM 4891 O O . ASP A 1 641 ? 12.949 14.509 -44.176 1.00 78.00 641 ASP A O 1
ATOM 4895 N N . THR A 1 642 ? 11.611 16.211 -43.594 1.00 85.75 642 THR A N 1
ATOM 4896 C CA . THR A 1 642 ? 10.449 15.370 -43.262 1.00 85.75 642 THR A CA 1
ATOM 4897 C C . THR A 1 642 ? 9.839 14.776 -44.529 1.00 85.75 642 THR A C 1
ATOM 4899 O O . THR A 1 642 ? 9.449 15.521 -45.434 1.00 85.75 642 THR A O 1
ATOM 4902 N N . VAL A 1 643 ? 9.645 13.457 -44.556 1.00 87.12 643 VAL A N 1
ATOM 4903 C CA . VAL A 1 643 ? 8.943 12.771 -45.652 1.00 87.12 643 VAL A CA 1
ATOM 4904 C C . VAL A 1 643 ? 7.464 12.618 -45.302 1.00 87.12 643 VAL A C 1
ATOM 4906 O O . VAL A 1 643 ? 7.114 12.324 -44.160 1.00 87.12 643 VAL A O 1
ATOM 4909 N N . ARG A 1 644 ? 6.580 12.850 -46.274 1.00 88.88 644 ARG A N 1
ATOM 4910 C CA . ARG A 1 644 ? 5.122 12.736 -46.127 1.00 88.88 644 ARG A CA 1
ATOM 4911 C C . ARG A 1 644 ? 4.579 11.852 -47.240 1.00 88.88 644 ARG A C 1
ATOM 4913 O O . ARG A 1 644 ? 4.823 12.147 -48.406 1.00 88.88 644 ARG A O 1
ATOM 4920 N N . ILE A 1 645 ? 3.852 10.806 -46.872 1.00 88.31 645 ILE A N 1
ATOM 4921 C CA . ILE A 1 645 ? 3.195 9.877 -47.791 1.00 88.31 645 ILE A CA 1
ATOM 4922 C C . ILE A 1 645 ? 1.705 9.916 -47.478 1.00 88.31 645 ILE A C 1
ATOM 4924 O O . ILE A 1 645 ? 1.297 9.563 -46.374 1.00 88.31 645 ILE A O 1
ATOM 4928 N N . PHE A 1 646 ? 0.910 10.381 -48.436 1.00 87.94 646 PHE A N 1
ATOM 4929 C CA . PHE A 1 646 ? -0.544 10.373 -48.333 1.00 87.94 646 PHE A CA 1
ATOM 4930 C C . PHE A 1 646 ? -1.100 9.114 -48.994 1.00 87.94 646 PHE A C 1
ATOM 4932 O O . PHE A 1 646 ? -0.563 8.668 -50.008 1.00 87.94 646 PHE A O 1
ATOM 4939 N N . SER A 1 647 ? -2.174 8.577 -48.427 1.00 89.81 647 SER A N 1
ATOM 4940 C CA . SER A 1 647 ? -2.987 7.533 -49.045 1.00 89.81 647 SER A CA 1
ATOM 4941 C C . SER A 1 647 ? -4.443 7.932 -48.915 1.00 89.81 647 SER A C 1
ATOM 4943 O O . SER A 1 647 ? -4.889 8.251 -47.813 1.00 89.81 647 SER A O 1
ATOM 4945 N N . ASP A 1 648 ? -5.172 7.910 -50.022 1.00 89.25 648 ASP A N 1
ATOM 4946 C CA . ASP A 1 648 ? -6.627 7.994 -49.972 1.00 89.25 648 ASP A CA 1
ATOM 4947 C C . ASP A 1 648 ? -7.192 6.620 -49.556 1.00 89.25 648 ASP A C 1
ATOM 4949 O O . ASP A 1 648 ? -6.501 5.594 -49.644 1.00 89.25 648 ASP A O 1
ATOM 4953 N N . VAL A 1 649 ? -8.412 6.624 -49.024 1.00 90.38 649 VAL A N 1
ATOM 4954 C CA . VAL A 1 649 ? -9.118 5.441 -48.528 1.00 90.38 649 VAL A CA 1
ATOM 4955 C C . VAL A 1 649 ? -10.366 5.241 -49.380 1.00 90.38 649 VAL A C 1
ATOM 4957 O O . VAL A 1 649 ? -11.242 6.103 -49.433 1.00 90.38 649 VAL A O 1
ATOM 4960 N N . GLU A 1 650 ? -10.470 4.085 -50.025 1.00 87.81 650 GLU A N 1
ATOM 4961 C CA . GLU A 1 650 ? -11.610 3.709 -50.860 1.00 87.81 650 GLU A CA 1
ATOM 4962 C C . GLU A 1 650 ? -12.299 2.487 -50.255 1.00 87.81 650 GLU A C 1
ATOM 4964 O O . GLU A 1 650 ? -11.653 1.495 -49.927 1.00 87.81 650 GLU A O 1
ATOM 4969 N N . GLU A 1 651 ? -13.617 2.570 -50.053 1.00 86.62 651 GLU A N 1
ATOM 4970 C CA . GLU A 1 651 ? -14.413 1.498 -49.424 1.00 86.62 651 GLU A CA 1
ATOM 4971 C C . GLU A 1 651 ? -13.837 1.019 -48.070 1.00 86.62 651 GLU A C 1
ATOM 4973 O O . GLU A 1 651 ? -13.956 -0.145 -47.689 1.00 86.62 651 GLU A O 1
ATOM 4978 N N . GLY A 1 652 ? -13.207 1.936 -47.325 1.00 89.25 652 GLY A N 1
ATOM 4979 C CA . GLY A 1 652 ? 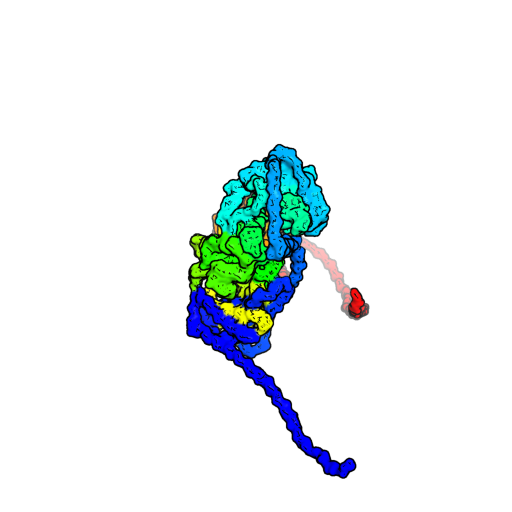-12.574 1.664 -46.032 1.00 89.25 652 GLY A CA 1
ATOM 4980 C C . GLY A 1 652 ? -11.192 1.012 -46.104 1.00 89.25 652 GLY A C 1
ATOM 4981 O O . GLY A 1 652 ? -10.644 0.652 -45.061 1.00 89.25 652 GLY A O 1
ATOM 4982 N N . ARG A 1 653 ? -10.616 0.870 -47.300 1.00 94.12 653 ARG A N 1
ATOM 4983 C CA . ARG A 1 653 ? -9.313 0.247 -47.539 1.00 94.12 653 ARG A CA 1
ATOM 4984 C C . ARG A 1 653 ? -8.309 1.257 -48.089 1.00 94.12 653 ARG A C 1
ATOM 4986 O O . ARG A 1 653 ? -8.683 2.182 -48.802 1.00 94.12 653 ARG A O 1
ATOM 4993 N N . PHE A 1 654 ? -7.035 1.078 -47.758 1.00 93.06 654 PHE A N 1
ATOM 4994 C CA . PHE A 1 654 ? -5.955 1.935 -48.241 1.00 93.06 654 PHE A CA 1
ATOM 4995 C C . PHE A 1 654 ? -4.748 1.118 -48.703 1.00 93.06 654 PHE A C 1
ATOM 4997 O O . PHE A 1 654 ? -4.506 0.017 -48.205 1.00 93.06 654 PHE A O 1
ATOM 5004 N N . ASP A 1 655 ? -3.965 1.712 -49.603 1.00 90.00 655 ASP A N 1
ATOM 5005 C CA . ASP A 1 655 ? -2.725 1.160 -50.143 1.00 90.00 655 ASP A CA 1
ATOM 5006 C C . ASP A 1 655 ? -1.665 2.275 -50.237 1.00 90.00 655 ASP A C 1
ATOM 5008 O O . ASP A 1 655 ? -1.716 3.150 -51.101 1.00 90.00 655 ASP A O 1
ATOM 5012 N N . ALA A 1 656 ? -0.668 2.241 -49.353 1.00 86.69 656 ALA A N 1
ATOM 5013 C CA . ALA A 1 656 ? 0.433 3.195 -49.295 1.00 86.69 656 ALA A CA 1
ATOM 5014 C C . ALA A 1 656 ? 1.756 2.520 -49.679 1.00 86.69 656 ALA A C 1
ATOM 5016 O O . ALA A 1 656 ? 2.168 1.535 -49.075 1.00 86.69 656 ALA A O 1
ATOM 5017 N N . THR A 1 657 ? 2.478 3.064 -50.659 1.00 82.88 657 THR A N 1
ATOM 5018 C CA . THR A 1 657 ? 3.808 2.544 -51.022 1.00 82.88 657 THR A CA 1
ATOM 5019 C C . THR A 1 657 ? 4.900 3.334 -50.312 1.00 82.88 657 THR A C 1
ATOM 5021 O O . THR A 1 657 ? 5.104 4.518 -50.583 1.00 82.88 657 THR A O 1
ATOM 5024 N N . PHE A 1 658 ? 5.640 2.675 -49.420 1.00 84.31 658 PHE A N 1
ATOM 5025 C CA . PHE A 1 658 ? 6.838 3.239 -48.810 1.00 84.31 658 PHE A CA 1
ATOM 5026 C C . PHE A 1 658 ? 8.020 3.014 -49.739 1.00 84.31 658 PHE A C 1
ATOM 5028 O O . PHE A 1 658 ? 8.380 1.879 -50.062 1.00 84.31 658 PHE A O 1
ATOM 5035 N N . PHE A 1 659 ? 8.621 4.118 -50.168 1.00 72.75 659 PHE A N 1
ATOM 5036 C CA . PHE A 1 659 ? 9.726 4.100 -51.107 1.00 72.75 659 PHE A CA 1
ATOM 5037 C C . PHE A 1 659 ? 10.968 4.734 -50.518 1.00 72.75 659 PHE A C 1
ATOM 5039 O O . PHE A 1 659 ? 11.027 5.941 -50.272 1.00 72.75 659 PHE A O 1
ATOM 5046 N N . VAL A 1 660 ? 11.978 3.896 -50.315 1.00 70.50 660 VAL A N 1
ATOM 5047 C CA . VAL A 1 660 ? 13.230 4.304 -49.694 1.00 70.50 660 VAL A CA 1
ATOM 5048 C C . VAL A 1 660 ? 14.217 4.732 -50.774 1.00 70.50 660 VAL A C 1
ATOM 5050 O O . VAL A 1 660 ? 14.880 3.905 -51.407 1.00 70.50 660 VAL A O 1
ATOM 5053 N N . HIS A 1 661 ? 14.328 6.043 -50.984 1.00 69.12 661 HIS A N 1
ATOM 5054 C CA . HIS A 1 661 ? 15.367 6.607 -51.841 1.00 69.12 661 HIS A CA 1
ATOM 5055 C C . HIS A 1 661 ? 16.731 6.580 -51.118 1.00 69.12 661 HIS A C 1
ATOM 5057 O O . HIS A 1 661 ? 16.783 6.975 -49.951 1.00 69.12 661 HIS A O 1
ATOM 5063 N N . PRO A 1 662 ? 17.851 6.217 -51.780 1.00 67.12 662 PRO A N 1
ATOM 5064 C CA . PRO A 1 662 ? 19.169 6.144 -51.135 1.00 67.12 662 PRO A CA 1
ATOM 5065 C C . PRO A 1 662 ? 19.597 7.441 -50.432 1.00 67.12 662 PRO A C 1
ATOM 5067 O O . PRO A 1 662 ? 20.146 7.412 -49.341 1.00 67.12 662 PRO A O 1
ATOM 5070 N N . THR A 1 663 ? 19.272 8.613 -50.991 1.00 68.56 663 THR A N 1
ATOM 5071 C CA . THR A 1 663 ? 19.611 9.909 -50.358 1.00 68.56 663 THR A CA 1
ATOM 5072 C C . THR A 1 663 ? 18.728 10.278 -49.164 1.00 68.56 663 THR A C 1
ATOM 5074 O O . THR A 1 663 ? 18.920 11.343 -48.584 1.00 68.56 663 THR A O 1
ATOM 5077 N N . LEU A 1 664 ? 17.705 9.476 -48.866 1.00 70.75 664 LEU A N 1
ATOM 5078 C CA . LEU A 1 664 ? 16.827 9.627 -47.707 1.00 70.75 664 LEU A CA 1
ATOM 5079 C C . LEU A 1 664 ? 17.118 8.548 -46.652 1.00 70.75 664 LEU A C 1
ATOM 5081 O O . LEU A 1 664 ? 16.376 8.446 -45.684 1.00 70.75 664 LEU A O 1
ATOM 5085 N N . SER A 1 665 ? 18.180 7.747 -46.811 1.00 78.06 665 SER A N 1
ATOM 5086 C CA . SER A 1 665 ? 18.601 6.787 -45.789 1.00 78.06 665 SER A CA 1
ATOM 5087 C C . SER A 1 665 ? 18.866 7.494 -44.463 1.00 78.06 665 SER A C 1
ATOM 5089 O O . SER A 1 665 ? 19.509 8.547 -44.430 1.00 78.06 665 SER A O 1
ATOM 5091 N N . GLY A 1 666 ? 18.410 6.906 -43.366 1.00 85.19 666 GLY A N 1
ATOM 5092 C CA . GLY A 1 666 ? 18.525 7.518 -42.055 1.00 85.19 666 GLY A CA 1
ATOM 5093 C C . GLY A 1 666 ? 17.558 6.930 -41.045 1.00 85.19 666 GLY A C 1
ATOM 5094 O O . GLY A 1 666 ? 16.889 5.926 -41.293 1.00 85.19 666 GLY A O 1
ATOM 5095 N N . THR A 1 667 ? 17.507 7.580 -39.889 1.00 89.12 667 THR A N 1
ATOM 5096 C CA . THR A 1 667 ? 16.643 7.189 -38.780 1.00 89.12 667 THR A CA 1
ATOM 5097 C C . THR A 1 667 ? 15.535 8.214 -38.616 1.00 89.12 667 THR A C 1
ATOM 5099 O O . THR A 1 667 ? 15.797 9.408 -38.449 1.00 89.12 667 THR A O 1
ATOM 5102 N N . PHE A 1 668 ? 14.303 7.733 -38.626 1.00 91.31 668 PHE A N 1
ATOM 5103 C CA . PHE A 1 668 ? 13.088 8.524 -38.565 1.00 91.31 668 PHE A CA 1
ATOM 5104 C C . PHE A 1 668 ? 12.246 8.138 -37.355 1.00 91.31 668 PHE A C 1
ATOM 5106 O O . PHE A 1 668 ? 12.410 7.080 -36.753 1.00 91.31 668 PHE A O 1
ATOM 5113 N N . ARG A 1 669 ? 11.294 8.999 -37.029 1.00 93.19 669 ARG A N 1
ATOM 5114 C CA . ARG A 1 669 ? 10.099 8.662 -36.272 1.00 93.19 669 ARG A CA 1
ATOM 5115 C C . ARG A 1 669 ? 8.926 8.691 -37.239 1.00 93.19 669 ARG A C 1
ATOM 5117 O O . ARG A 1 669 ? 8.679 9.728 -37.855 1.00 93.19 669 ARG A O 1
ATOM 5124 N N . ILE A 1 670 ? 8.240 7.565 -37.395 1.00 94.50 670 ILE A N 1
ATOM 5125 C CA . ILE A 1 670 ? 7.010 7.494 -38.181 1.00 94.50 670 ILE A CA 1
ATOM 5126 C C . ILE A 1 670 ? 5.853 7.995 -37.316 1.00 94.50 670 ILE A C 1
ATOM 5128 O O . ILE A 1 670 ? 5.749 7.633 -36.150 1.00 94.50 670 ILE A O 1
ATOM 5132 N N . LYS A 1 671 ? 5.005 8.852 -37.876 1.00 95.06 671 LYS A N 1
ATOM 5133 C CA . LYS A 1 671 ? 3.761 9.346 -37.285 1.00 95.06 671 LYS A CA 1
ATOM 5134 C C . LYS A 1 671 ? 2.643 9.124 -38.278 1.00 95.06 671 LYS A C 1
ATOM 5136 O O . LYS A 1 671 ? 2.802 9.485 -39.446 1.00 95.06 671 LYS A O 1
ATOM 5141 N N . VAL A 1 672 ? 1.533 8.577 -37.816 1.00 94.94 672 VAL A N 1
ATOM 5142 C CA . VAL A 1 672 ? 0.370 8.324 -38.661 1.00 94.94 672 VAL A CA 1
ATOM 5143 C C . VAL A 1 672 ? -0.751 9.275 -38.259 1.00 94.94 672 VAL A C 1
ATOM 5145 O O . VAL A 1 672 ? -0.953 9.576 -37.080 1.00 94.94 672 VAL A O 1
ATOM 5148 N N . PHE A 1 673 ? -1.413 9.826 -39.272 1.00 94.00 673 PHE A N 1
ATOM 5149 C CA . PHE A 1 673 ? -2.566 10.698 -39.117 1.00 94.00 673 PHE A CA 1
ATOM 5150 C C . PHE A 1 673 ? -3.702 10.213 -40.020 1.00 94.00 673 PHE A C 1
ATOM 5152 O O . PHE A 1 673 ? -3.437 9.751 -41.130 1.00 94.00 673 PHE A O 1
ATOM 5159 N N . ALA A 1 674 ? -4.944 10.354 -39.566 1.00 93.50 674 ALA A N 1
ATOM 5160 C CA . ALA A 1 674 ? -6.150 9.909 -40.255 1.00 93.50 674 ALA A CA 1
ATOM 5161 C C . ALA A 1 674 ? -7.278 10.940 -40.111 1.00 93.50 674 ALA A C 1
ATOM 5163 O O . ALA A 1 674 ? -7.377 11.624 -39.091 1.00 93.50 674 ALA A O 1
ATOM 5164 N N . GLY A 1 675 ? -8.124 11.072 -41.127 1.00 92.19 675 GLY A N 1
ATOM 5165 C CA . GLY A 1 675 ? -9.297 11.944 -41.088 1.00 92.19 675 GLY A CA 1
ATOM 5166 C C . GLY A 1 675 ? -9.887 12.168 -42.472 1.00 92.19 675 GLY A C 1
ATOM 5167 O O . GLY A 1 675 ? -9.601 11.410 -43.401 1.00 92.19 675 GLY A O 1
ATOM 5168 N N . LEU A 1 676 ? -10.690 13.224 -42.604 1.00 89.25 676 LEU A N 1
ATOM 5169 C CA . LEU A 1 676 ? -11.285 13.613 -43.876 1.00 89.25 676 LEU A CA 1
ATOM 5170 C C . LEU A 1 676 ? -10.327 14.490 -44.694 1.00 89.25 676 LEU A C 1
ATOM 5172 O O . LEU A 1 676 ? -9.711 15.427 -44.191 1.00 89.25 676 LEU A O 1
ATOM 5176 N N . ALA A 1 677 ? -10.252 14.244 -45.995 1.00 84.62 677 ALA A N 1
ATOM 5177 C CA . ALA A 1 677 ? -9.428 14.936 -46.974 1.00 84.62 677 ALA A CA 1
ATOM 5178 C C . ALA A 1 677 ? -9.771 16.424 -47.085 1.00 84.62 677 ALA A C 1
ATOM 5180 O O . ALA A 1 677 ? -8.922 17.224 -47.489 1.00 84.62 677 ALA A O 1
ATOM 5181 N N . ALA A 1 678 ? -11.019 16.769 -46.760 1.00 82.56 678 ALA A N 1
ATOM 5182 C CA . ALA A 1 678 ? -11.527 18.132 -46.711 1.00 82.56 678 ALA A CA 1
ATOM 5183 C C . ALA A 1 678 ? -11.059 18.903 -45.465 1.00 82.56 678 ALA A C 1
ATOM 5185 O O . ALA A 1 678 ? -11.056 20.137 -45.492 1.00 82.56 678 ALA A O 1
ATOM 5186 N N . ASP A 1 679 ? -10.649 18.206 -44.402 1.00 84.12 679 ASP A N 1
ATOM 5187 C CA . ASP A 1 679 ? -10.202 18.844 -43.173 1.00 84.12 679 ASP A CA 1
ATOM 5188 C C . ASP A 1 679 ? -8.745 19.315 -43.288 1.00 84.12 679 ASP A C 1
ATOM 5190 O O . ASP A 1 679 ? -7.872 18.605 -43.796 1.00 84.12 679 ASP A O 1
ATOM 5194 N N . PRO A 1 680 ? -8.429 20.522 -42.787 1.00 76.06 680 PRO A N 1
ATOM 5195 C CA . PRO A 1 680 ? -7.079 21.074 -42.860 1.00 76.06 680 PRO A CA 1
ATOM 5196 C C . PRO A 1 680 ? -6.088 20.366 -41.922 1.00 76.06 680 PRO A C 1
ATOM 5198 O O . PRO A 1 680 ? -4.878 20.569 -42.039 1.00 76.06 680 PRO A O 1
ATOM 5201 N N . THR A 1 681 ? -6.582 19.560 -40.979 1.00 82.81 681 THR A N 1
ATOM 5202 C CA . THR A 1 681 ? -5.790 18.849 -39.972 1.00 82.81 681 THR A CA 1
ATOM 5203 C C . THR A 1 681 ? -6.310 17.427 -39.813 1.00 82.81 681 THR A C 1
ATOM 5205 O O . THR A 1 681 ? -7.446 17.237 -39.391 1.00 82.81 681 THR A O 1
ATOM 5208 N N . LEU A 1 682 ? -5.466 16.439 -40.111 1.00 88.06 682 LEU A N 1
ATOM 5209 C CA . LEU A 1 682 ? -5.757 15.030 -39.845 1.00 88.06 682 LEU A CA 1
ATOM 5210 C C . LEU A 1 682 ? -5.486 14.713 -38.364 1.00 88.06 682 LEU A C 1
ATOM 5212 O O . LEU A 1 682 ? -4.516 15.225 -37.794 1.00 88.06 682 LEU A O 1
ATOM 5216 N N . GLY A 1 683 ? -6.322 13.874 -37.751 1.00 87.19 683 GLY A N 1
ATOM 5217 C CA . GLY A 1 683 ? -6.166 13.424 -36.367 1.00 87.19 683 GLY A CA 1
ATOM 5218 C C . GLY A 1 683 ? -4.952 12.512 -36.207 1.00 87.19 683 GLY A C 1
ATOM 5219 O O . GLY A 1 683 ? -4.633 11.741 -37.106 1.00 87.19 683 GLY A O 1
ATOM 5220 N N . PHE A 1 684 ? -4.236 12.617 -35.089 1.00 88.69 684 PHE A N 1
ATOM 5221 C CA . PHE A 1 684 ? -3.068 11.778 -34.804 1.00 88.69 684 PHE A CA 1
ATOM 5222 C C . PHE A 1 684 ? -3.498 10.374 -34.365 1.00 88.69 684 PHE A C 1
ATOM 5224 O O . PHE A 1 684 ? -4.408 10.240 -33.555 1.00 88.69 684 PHE A O 1
ATOM 5231 N N . THR A 1 685 ? -2.839 9.336 -34.885 1.00 88.25 685 THR A N 1
ATOM 5232 C CA . THR A 1 685 ? -3.215 7.932 -34.627 1.00 88.25 685 THR A CA 1
ATOM 5233 C C . THR A 1 685 ? -2.132 7.143 -33.891 1.00 88.25 685 THR A C 1
ATOM 5235 O O . THR A 1 685 ? -2.371 6.010 -33.482 1.00 88.25 685 THR A O 1
ATOM 5238 N N . GLY A 1 686 ? -0.917 7.686 -33.791 1.00 88.81 686 GLY A N 1
ATOM 5239 C CA . GLY A 1 686 ? 0.216 7.042 -33.130 1.00 88.81 686 GLY A CA 1
ATOM 5240 C C . GLY A 1 686 ? 1.555 7.324 -33.809 1.00 88.81 686 GLY A C 1
ATOM 5241 O O . GLY A 1 686 ? 1.628 7.769 -34.963 1.00 88.81 686 GLY A O 1
ATOM 5242 N N . ASP A 1 687 ? 2.637 7.065 -33.079 1.00 93.31 687 ASP A N 1
ATOM 5243 C CA . ASP A 1 687 ? 4.006 7.192 -33.562 1.00 93.31 687 ASP A CA 1
ATOM 5244 C C . ASP A 1 687 ? 4.883 6.016 -33.143 1.00 93.31 687 ASP A C 1
ATOM 5246 O O . ASP A 1 687 ? 4.637 5.347 -32.148 1.00 93.31 687 ASP A O 1
ATOM 5250 N N . TYR A 1 688 ? 5.935 5.777 -33.919 1.00 93.06 688 TYR A N 1
ATOM 5251 C CA . TYR A 1 688 ? 6.977 4.822 -33.573 1.00 93.06 688 TYR A CA 1
ATOM 5252 C C . TYR A 1 688 ? 8.347 5.372 -33.953 1.00 93.06 688 TYR A C 1
ATOM 5254 O O . TYR A 1 688 ? 8.528 6.004 -35.000 1.00 93.06 688 TYR A O 1
ATOM 5262 N N . GLY A 1 689 ? 9.345 5.114 -33.117 1.00 89.38 689 GLY A N 1
ATOM 5263 C CA . GLY A 1 689 ? 10.724 5.428 -33.437 1.00 89.38 689 GLY A CA 1
ATOM 5264 C C . GLY A 1 689 ? 11.702 4.639 -32.572 1.00 89.38 689 GLY A C 1
ATOM 5265 O O . GLY A 1 689 ? 11.395 4.368 -31.412 1.00 89.38 689 GLY A O 1
ATOM 5266 N N . PRO A 1 690 ? 12.890 4.331 -33.112 1.00 91.50 690 PRO A N 1
ATOM 5267 C CA . PRO A 1 690 ? 13.370 4.659 -34.452 1.00 91.50 690 PRO A CA 1
ATOM 5268 C C . PRO A 1 690 ? 12.847 3.725 -35.552 1.00 91.50 690 PRO A C 1
ATOM 5270 O O . PRO A 1 690 ? 12.816 2.511 -35.407 1.00 91.50 690 PRO A O 1
ATOM 5273 N N . PHE A 1 691 ? 12.539 4.319 -36.701 1.00 91.06 691 PHE A N 1
ATOM 5274 C CA . PHE A 1 691 ? 12.246 3.660 -37.969 1.00 91.06 691 PHE A CA 1
ATOM 5275 C C . PHE A 1 691 ? 13.423 3.905 -38.923 1.00 91.06 691 PHE A C 1
ATOM 5277 O O . PHE A 1 691 ? 13.778 5.060 -39.175 1.00 91.06 691 PHE A O 1
ATOM 5284 N N . ARG A 1 692 ? 14.081 2.859 -39.424 1.00 88.88 692 ARG A N 1
ATOM 5285 C CA . ARG A 1 692 ? 15.340 2.973 -40.173 1.00 88.88 692 ARG A CA 1
ATOM 5286 C C . ARG A 1 692 ? 15.163 2.690 -41.649 1.00 88.88 692 ARG A C 1
ATOM 5288 O O . ARG A 1 692 ? 14.582 1.688 -42.047 1.00 88.88 692 ARG A O 1
ATOM 5295 N N . TRP A 1 693 ? 15.766 3.547 -42.456 1.00 87.31 693 TRP A N 1
ATOM 5296 C CA . TRP A 1 693 ? 15.950 3.351 -43.885 1.00 87.31 693 TRP A CA 1
ATOM 5297 C C . TRP A 1 693 ? 17.436 3.125 -44.155 1.00 87.31 693 TRP A C 1
ATOM 5299 O O . TRP A 1 693 ? 18.244 4.047 -44.037 1.00 87.31 693 TRP A O 1
ATOM 5309 N N . LEU A 1 694 ? 17.799 1.883 -44.462 1.00 82.25 694 LEU A N 1
ATOM 5310 C CA . LEU A 1 694 ? 19.172 1.418 -44.626 1.00 82.25 694 LEU A CA 1
ATOM 5311 C C . LEU A 1 694 ? 19.625 1.578 -46.081 1.00 82.25 694 LEU A C 1
ATOM 5313 O O . LEU A 1 694 ? 18.975 1.063 -46.988 1.00 82.25 694 LEU A O 1
ATOM 5317 N N . ASP A 1 695 ? 20.764 2.231 -46.315 1.00 77.00 695 ASP A N 1
ATOM 5318 C CA . ASP A 1 695 ? 21.452 2.179 -47.610 1.00 77.00 695 ASP A CA 1
ATOM 5319 C C . ASP A 1 695 ? 22.487 1.049 -47.589 1.00 77.00 695 ASP A C 1
ATOM 5321 O O . ASP A 1 695 ? 23.519 1.146 -46.925 1.00 77.00 695 ASP A O 1
ATOM 5325 N N . LEU A 1 696 ? 22.194 -0.046 -48.291 1.00 63.84 696 LEU A N 1
ATOM 5326 C CA . LEU A 1 696 ? 23.099 -1.193 -48.406 1.00 63.84 696 LEU A CA 1
ATOM 5327 C C . LEU A 1 696 ? 24.011 -1.117 -49.644 1.00 63.84 696 LEU A C 1
ATOM 5329 O O . LEU A 1 696 ? 24.779 -2.048 -49.878 1.00 63.84 696 LEU A O 1
ATOM 5333 N N . GLY A 1 697 ? 23.958 -0.025 -50.419 1.00 56.62 697 GLY A N 1
ATOM 5334 C CA . GLY A 1 697 ? 24.744 0.158 -51.637 1.00 56.62 697 GLY A CA 1
ATOM 5335 C C . GLY A 1 697 ? 24.284 -0.754 -52.780 1.00 56.62 697 GLY A C 1
ATOM 5336 O O . GLY A 1 697 ? 24.640 -1.927 -52.851 1.00 56.62 697 GLY A O 1
ATOM 5337 N N . GLY A 1 698 ? 23.525 -0.202 -53.731 1.00 58.12 698 GLY A N 1
ATOM 5338 C CA . GLY A 1 698 ? 23.028 -0.930 -54.904 1.00 58.12 698 GLY A CA 1
ATOM 5339 C C . GLY A 1 698 ? 22.604 -0.010 -56.053 1.00 58.12 698 GLY A C 1
ATOM 5340 O O . GLY A 1 698 ? 22.449 1.198 -55.876 1.00 58.12 698 GLY A O 1
ATOM 5341 N N . VAL A 1 699 ? 22.428 -0.573 -57.256 1.00 56.78 699 VAL A N 1
ATOM 5342 C CA . VAL A 1 699 ? 21.870 0.164 -58.404 1.00 56.78 699 VAL A CA 1
ATOM 5343 C C . VAL A 1 699 ? 20.375 0.369 -58.161 1.00 56.78 699 VAL A C 1
ATOM 5345 O O . VAL A 1 699 ? 19.586 -0.566 -58.243 1.00 56.78 699 VAL A O 1
ATOM 5348 N N . PHE A 1 700 ? 19.999 1.600 -57.835 1.00 61.56 700 PHE A N 1
ATOM 5349 C CA . PHE A 1 700 ? 18.625 2.010 -57.557 1.00 61.56 700 PHE A CA 1
ATOM 5350 C C . PHE A 1 700 ? 17.761 1.983 -58.835 1.00 61.56 700 PHE A C 1
ATOM 5352 O O . PHE A 1 700 ? 18.213 2.437 -59.888 1.00 61.56 700 PHE A O 1
ATOM 5359 N N . SER A 1 701 ? 16.533 1.452 -58.758 1.00 65.81 701 SER A N 1
ATOM 5360 C CA . SER A 1 701 ? 15.501 1.517 -59.810 1.00 65.81 701 SER A CA 1
ATOM 5361 C C . SER A 1 701 ? 14.120 1.714 -59.170 1.00 65.81 701 SER A C 1
ATOM 5363 O O . SER A 1 701 ? 13.819 1.074 -58.169 1.00 65.81 701 SER A O 1
ATOM 5365 N N . ILE A 1 702 ? 13.295 2.607 -59.718 1.00 69.81 702 ILE A N 1
ATOM 5366 C CA . ILE A 1 702 ? 11.901 2.841 -59.316 1.00 69.81 702 ILE A CA 1
ATOM 5367 C C . ILE A 1 702 ? 11.036 1.754 -59.967 1.00 69.81 702 ILE A C 1
ATOM 5369 O O . ILE A 1 702 ? 11.017 1.676 -61.198 1.00 69.81 702 ILE A O 1
ATOM 5373 N N . PRO A 1 703 ? 10.308 0.925 -59.205 1.00 67.69 703 PRO A N 1
ATOM 5374 C CA . PRO A 1 703 ? 9.559 -0.174 -59.795 1.00 67.69 703 PRO A CA 1
ATOM 5375 C C . PRO A 1 703 ? 8.455 0.269 -60.744 1.00 67.69 703 PRO A C 1
ATOM 5377 O O . PRO A 1 703 ? 7.860 1.339 -60.611 1.00 67.69 703 PRO A O 1
ATOM 5380 N N . SER A 1 704 ? 8.161 -0.603 -61.698 1.00 74.50 704 SER A N 1
ATOM 5381 C CA . SER A 1 704 ? 7.161 -0.389 -62.738 1.00 74.50 704 SER A CA 1
ATOM 5382 C C . SER A 1 704 ? 5.785 -0.017 -62.182 1.00 74.50 704 SER A C 1
ATOM 5384 O O . SER A 1 704 ? 5.080 0.778 -62.786 1.00 74.50 704 SER A O 1
ATOM 5386 N N . THR A 1 705 ? 5.412 -0.517 -61.010 1.00 70.81 705 THR A N 1
ATOM 5387 C CA . THR A 1 705 ? 4.105 -0.280 -60.380 1.00 70.81 705 THR A CA 1
ATOM 5388 C C . THR A 1 705 ? 4.101 0.866 -59.365 1.00 70.81 705 THR A C 1
ATOM 5390 O O . THR A 1 705 ? 3.161 0.984 -58.589 1.00 70.81 705 THR A O 1
ATOM 5393 N N . PHE A 1 706 ? 5.153 1.688 -59.311 1.00 65.38 706 PHE A N 1
ATOM 5394 C CA . PHE A 1 706 ? 5.313 2.705 -58.266 1.00 65.38 706 PHE A CA 1
ATOM 5395 C C . PHE A 1 706 ? 4.212 3.781 -58.260 1.00 65.38 706 PHE A C 1
ATOM 5397 O O . PHE A 1 706 ? 3.865 4.298 -57.201 1.00 65.38 706 PHE A O 1
ATOM 5404 N N . PHE A 1 707 ? 3.668 4.141 -59.422 1.00 70.44 707 PHE A N 1
ATOM 5405 C CA . PHE A 1 707 ? 2.671 5.203 -59.524 1.00 70.44 707 PHE A CA 1
ATOM 5406 C C . PHE A 1 707 ? 1.257 4.628 -59.391 1.00 70.44 707 PHE A C 1
ATOM 5408 O O . PHE A 1 707 ? 0.853 3.763 -60.169 1.00 70.44 707 PHE A O 1
ATOM 5415 N N . SER A 1 708 ? 0.477 5.134 -58.430 1.00 61.22 708 SER A N 1
ATOM 5416 C CA . SER A 1 708 ? -0.933 4.747 -58.312 1.00 61.22 708 SER A CA 1
ATOM 5417 C C . SER A 1 708 ? -1.679 5.052 -59.615 1.00 61.22 708 SER A C 1
ATOM 5419 O O . SER A 1 708 ? -1.473 6.100 -60.232 1.00 61.22 708 SER A O 1
ATOM 5421 N N . GLY A 1 709 ? -2.478 4.095 -60.087 1.00 64.69 709 GLY A N 1
ATOM 5422 C CA . GLY A 1 709 ? -3.210 4.204 -61.350 1.00 64.69 709 GLY A CA 1
ATOM 5423 C C . GLY A 1 709 ? -2.359 4.114 -62.628 1.00 64.69 709 GLY A C 1
ATOM 5424 O O . GLY A 1 709 ? -2.938 4.093 -63.714 1.00 64.69 709 GLY A O 1
ATOM 5425 N N . VAL A 1 710 ? -1.020 4.036 -62.546 1.00 74.31 710 VAL A N 1
ATOM 5426 C CA . VAL A 1 710 ? -0.106 3.976 -63.705 1.00 74.31 710 VAL A CA 1
ATOM 5427 C C . VAL A 1 710 ? 1.002 2.939 -63.488 1.00 74.31 710 VAL A C 1
ATOM 5429 O O . VAL A 1 710 ? 1.924 3.136 -62.706 1.00 74.31 710 VAL A O 1
ATOM 5432 N N . SER A 1 711 ? 0.988 1.850 -64.256 1.00 80.06 711 SER A N 1
ATOM 5433 C CA . SER A 1 711 ? 2.050 0.833 -64.233 1.00 80.06 711 SER A CA 1
ATOM 5434 C C . SER A 1 711 ? 2.943 0.932 -65.466 1.00 80.06 711 SER A C 1
ATOM 5436 O O . SER A 1 711 ? 2.482 0.713 -66.582 1.00 80.06 711 SER A O 1
ATOM 5438 N N . LEU A 1 712 ? 4.229 1.228 -65.299 1.00 83.44 712 LEU A N 1
ATOM 5439 C CA . LEU A 1 712 ? 5.238 1.160 -66.353 1.00 83.44 712 LEU A CA 1
ATOM 5440 C C . LEU A 1 712 ? 5.504 -0.294 -66.783 1.00 83.44 712 LEU A C 1
ATOM 5442 O O . LEU A 1 712 ? 5.222 -1.257 -66.085 1.00 83.44 712 LEU A O 1
ATOM 5446 N N . THR A 1 713 ? 6.069 -0.459 -67.969 1.00 82.69 713 THR A N 1
ATOM 5447 C CA . THR A 1 713 ? 6.416 -1.755 -68.572 1.00 82.69 713 THR A CA 1
ATOM 5448 C C . THR A 1 713 ? 7.731 -2.312 -68.038 1.00 82.69 713 THR A C 1
ATOM 5450 O O . THR A 1 713 ? 8.002 -3.501 -68.199 1.00 82.69 713 THR A O 1
ATOM 5453 N N . LYS A 1 714 ? 8.565 -1.453 -67.445 1.00 81.06 714 LYS A N 1
ATOM 5454 C CA . LYS A 1 714 ? 9.843 -1.782 -66.815 1.00 81.06 714 LYS A CA 1
ATOM 5455 C C . LYS A 1 714 ? 10.091 -0.842 -65.648 1.00 81.06 714 LYS A C 1
ATOM 5457 O O . LYS A 1 714 ? 9.588 0.282 -65.643 1.00 81.06 714 LYS A O 1
ATOM 5462 N N . ASP A 1 715 ? 10.911 -1.300 -64.716 1.00 77.62 715 ASP A N 1
ATOM 5463 C CA . ASP A 1 715 ? 11.425 -0.466 -63.641 1.00 77.62 715 ASP A CA 1
ATOM 5464 C C . ASP A 1 715 ? 12.284 0.660 -64.233 1.00 77.62 715 ASP A C 1
ATOM 5466 O O . ASP A 1 715 ? 13.058 0.459 -65.176 1.00 77.62 715 ASP A O 1
ATOM 5470 N N . LEU A 1 716 ? 12.113 1.868 -63.710 1.00 77.25 716 LEU A N 1
ATOM 5471 C CA . LEU A 1 716 ? 12.823 3.052 -64.158 1.00 77.25 716 LEU A CA 1
ATOM 5472 C C . LEU A 1 716 ? 14.181 3.128 -63.448 1.00 77.25 716 LEU A C 1
ATOM 5474 O O . LEU A 1 716 ? 14.210 3.160 -62.220 1.00 77.25 716 LEU A O 1
ATOM 5478 N N . PRO A 1 717 ? 15.314 3.201 -64.162 1.00 72.69 717 PRO A N 1
ATOM 5479 C CA . PRO A 1 717 ? 16.610 3.327 -63.518 1.00 72.69 717 PRO A CA 1
ATOM 5480 C C . PRO A 1 717 ? 16.692 4.614 -62.697 1.00 72.69 717 PRO A C 1
ATOM 5482 O O . PRO A 1 717 ? 16.314 5.700 -63.132 1.00 72.69 717 PRO A O 1
ATOM 5485 N N . GLY A 1 718 ? 17.237 4.475 -61.498 1.00 67.12 718 GLY A N 1
ATOM 5486 C CA . GLY A 1 718 ? 17.388 5.534 -60.517 1.00 67.12 718 GLY A CA 1
ATOM 5487 C C . GLY A 1 718 ? 18.501 6.538 -60.809 1.00 67.12 718 GLY A C 1
ATOM 5488 O O . GLY A 1 718 ? 18.582 7.589 -60.179 1.00 67.12 718 GLY A O 1
ATOM 5489 N N . ILE A 1 719 ? 19.365 6.218 -61.772 1.00 68.12 719 ILE A N 1
ATOM 5490 C CA . ILE A 1 719 ? 20.386 7.111 -62.312 1.00 68.12 719 ILE A CA 1
ATOM 5491 C C . ILE A 1 719 ? 20.140 7.214 -63.810 1.00 68.12 719 ILE A C 1
ATOM 5493 O O . ILE A 1 719 ? 20.285 6.232 -64.536 1.00 68.12 719 ILE A O 1
ATOM 5497 N N . LEU A 1 720 ? 19.814 8.418 -64.271 1.00 70.06 720 LEU A N 1
ATOM 5498 C CA . LEU A 1 720 ? 19.711 8.734 -65.690 1.00 70.06 720 LEU A CA 1
ATOM 5499 C C . LEU A 1 720 ? 20.997 9.424 -66.134 1.00 70.06 720 LEU A C 1
ATOM 5501 O O . LEU A 1 720 ? 21.380 10.456 -65.578 1.00 70.06 720 LEU A O 1
ATOM 5505 N N . ARG A 1 721 ? 21.693 8.860 -67.124 1.00 69.38 721 ARG A N 1
ATOM 5506 C CA . ARG A 1 721 ? 22.897 9.488 -67.676 1.00 69.38 721 ARG A CA 1
ATOM 5507 C C . ARG A 1 721 ? 22.495 10.517 -68.724 1.00 69.38 721 ARG A C 1
ATOM 5509 O O . ARG A 1 721 ? 21.695 10.243 -69.614 1.00 69.38 721 ARG A O 1
ATOM 5516 N N . ALA A 1 722 ? 23.074 11.712 -68.636 1.00 71.56 722 ALA A N 1
ATOM 5517 C CA . ALA A 1 722 ? 22.852 12.745 -69.640 1.00 71.56 722 ALA A CA 1
ATOM 5518 C C . ALA A 1 722 ? 23.238 12.226 -71.040 1.00 71.56 722 ALA A C 1
ATOM 5520 O O . ALA A 1 722 ? 24.336 11.704 -71.228 1.00 71.56 722 ALA A O 1
ATOM 5521 N N . GLY A 1 723 ? 22.330 12.376 -72.008 1.00 74.69 723 GLY A N 1
ATOM 5522 C CA . GLY A 1 723 ? 22.494 11.867 -73.376 1.00 74.69 723 GLY A CA 1
ATOM 5523 C C . GLY A 1 723 ? 21.985 10.438 -73.602 1.00 74.69 723 GLY A C 1
ATOM 5524 O O . GLY A 1 723 ? 21.961 9.991 -74.746 1.00 74.69 723 GLY A O 1
ATOM 5525 N N . GLU A 1 724 ? 21.544 9.734 -72.557 1.00 78.75 724 GLU A N 1
ATOM 5526 C CA . GLU A 1 724 ? 20.898 8.426 -72.670 1.00 78.75 724 GLU A CA 1
ATOM 5527 C C . GLU A 1 724 ? 19.378 8.596 -72.832 1.00 78.75 724 GLU A C 1
ATOM 5529 O O . GLU A 1 724 ? 18.730 9.318 -72.074 1.00 78.75 724 GLU A O 1
ATOM 5534 N N . GLY A 1 725 ? 18.802 7.965 -73.857 1.00 72.50 725 GLY A N 1
ATOM 5535 C CA . GLY A 1 725 ? 17.360 7.997 -74.089 1.00 72.50 725 GLY A CA 1
ATOM 5536 C C . GLY A 1 725 ? 16.638 6.993 -73.196 1.00 72.50 725 GLY A C 1
ATOM 5537 O O . GLY A 1 725 ? 16.969 5.810 -73.215 1.00 72.50 725 GLY A O 1
ATOM 5538 N N . ILE A 1 726 ? 15.614 7.442 -72.468 1.00 76.38 726 ILE A N 1
ATOM 5539 C CA . ILE A 1 726 ? 14.709 6.559 -71.721 1.00 76.38 726 ILE A CA 1
ATOM 5540 C C . ILE A 1 726 ? 13.344 6.466 -72.396 1.00 76.38 726 ILE A C 1
ATOM 5542 O O . ILE A 1 726 ? 12.846 7.436 -72.961 1.00 76.38 726 ILE A O 1
ATOM 5546 N N . THR A 1 727 ? 12.728 5.287 -72.325 1.00 79.75 727 THR A N 1
ATOM 5547 C CA . THR A 1 727 ? 11.354 5.063 -72.792 1.00 79.75 727 THR A CA 1
ATOM 5548 C C . THR A 1 727 ? 10.458 4.796 -71.592 1.00 79.75 727 THR A C 1
ATOM 5550 O O . THR A 1 727 ? 10.607 3.776 -70.923 1.00 79.75 727 THR A O 1
ATOM 5553 N N . LEU A 1 728 ? 9.520 5.708 -71.338 1.00 79.62 728 LEU A N 1
ATOM 5554 C CA . LEU A 1 728 ? 8.469 5.556 -70.334 1.00 79.62 728 LEU A CA 1
ATOM 5555 C C . LEU A 1 728 ? 7.227 4.996 -71.030 1.00 79.62 728 LEU A C 1
ATOM 5557 O O . LEU A 1 728 ? 6.478 5.733 -71.664 1.00 79.62 728 LEU A O 1
ATOM 5561 N N . ALA A 1 729 ? 7.044 3.681 -70.970 1.00 81.94 729 ALA A N 1
ATOM 5562 C CA . ALA A 1 729 ? 5.879 2.997 -71.529 1.00 81.94 729 ALA A CA 1
ATOM 5563 C C . ALA A 1 729 ? 5.156 2.258 -70.408 1.00 81.94 729 ALA A C 1
ATOM 5565 O O . ALA A 1 729 ? 5.833 1.695 -69.553 1.00 81.94 729 ALA A O 1
ATOM 5566 N N . GLY A 1 730 ? 3.823 2.231 -70.411 1.00 84.50 730 GLY A N 1
ATOM 5567 C CA . GLY A 1 730 ? 3.026 1.650 -69.332 1.00 84.50 730 GLY A CA 1
ATOM 5568 C C . GLY A 1 730 ? 1.538 1.526 -69.654 1.00 84.50 730 GLY A C 1
ATOM 5569 O O . GLY A 1 730 ? 1.108 1.776 -70.778 1.00 84.50 730 GLY A O 1
ATOM 5570 N N . THR A 1 731 ? 0.764 1.145 -68.645 1.00 83.38 731 THR A N 1
ATOM 5571 C CA . THR A 1 731 ? -0.697 1.066 -68.636 1.00 83.38 731 THR A CA 1
ATOM 5572 C C . THR A 1 731 ? -1.251 2.021 -67.587 1.00 83.38 731 THR A C 1
ATOM 5574 O O . THR A 1 731 ? -0.623 2.240 -66.554 1.00 83.38 731 THR A O 1
ATOM 5577 N N . VAL A 1 732 ? -2.418 2.594 -67.865 1.00 82.62 732 VAL A N 1
ATOM 5578 C CA . VAL A 1 732 ? -3.152 3.459 -66.938 1.00 82.62 732 VAL A CA 1
ATOM 5579 C C . VAL A 1 732 ? -4.394 2.688 -66.515 1.00 82.62 732 VAL A C 1
ATOM 5581 O O . VAL A 1 732 ? -5.250 2.399 -67.352 1.00 82.62 732 VAL A O 1
ATOM 5584 N N . SER A 1 733 ? -4.438 2.261 -65.258 1.00 74.75 733 SER A N 1
ATOM 5585 C CA . SER A 1 733 ? -5.540 1.475 -64.697 1.00 74.75 733 SER A CA 1
ATOM 5586 C C . SER A 1 733 ? -6.643 2.360 -64.122 1.00 74.75 733 SER A C 1
ATOM 5588 O O . SER A 1 733 ? -7.812 1.980 -64.188 1.00 74.75 733 SER A O 1
ATOM 5590 N N . ASP A 1 734 ? -6.293 3.547 -63.624 1.00 67.19 734 ASP A N 1
ATOM 5591 C CA . ASP A 1 734 ? -7.264 4.527 -63.149 1.00 67.19 734 ASP A CA 1
ATOM 5592 C C . ASP A 1 734 ? -7.868 5.305 -64.329 1.00 67.19 734 ASP A C 1
ATOM 5594 O O . ASP A 1 734 ? -7.193 6.046 -65.045 1.00 67.19 734 ASP A O 1
ATOM 5598 N N . ARG A 1 735 ? -9.180 5.141 -64.531 1.00 72.50 735 ARG A N 1
ATOM 5599 C CA . ARG A 1 735 ? -9.926 5.793 -65.617 1.00 72.50 735 ARG A CA 1
ATOM 5600 C C . ARG A 1 735 ? -10.109 7.299 -65.412 1.00 72.50 735 ARG A C 1
ATOM 5602 O O . ARG A 1 735 ? -10.534 7.968 -66.353 1.00 72.50 735 ARG A O 1
ATOM 5609 N N . SER A 1 736 ? -9.816 7.822 -64.223 1.00 64.62 736 SER A N 1
ATOM 5610 C CA . SER A 1 736 ? -9.833 9.255 -63.922 1.00 64.62 736 SER A CA 1
ATOM 5611 C C . SER A 1 736 ? -8.615 9.993 -64.501 1.00 64.62 736 SER A C 1
ATOM 5613 O O . SER A 1 736 ? -8.673 11.199 -64.750 1.00 64.62 736 SER A O 1
ATOM 5615 N N . VAL A 1 737 ? -7.527 9.271 -64.795 1.00 69.50 737 VAL A N 1
ATOM 5616 C CA . VAL A 1 737 ? -6.268 9.840 -65.285 1.00 69.50 737 VAL A CA 1
ATOM 5617 C C . VAL A 1 737 ? -6.350 10.104 -66.791 1.00 69.50 737 VAL A C 1
ATOM 5619 O O . VAL A 1 737 ? -6.210 9.207 -67.620 1.00 69.50 737 VAL A O 1
ATOM 5622 N N . THR A 1 738 ? -6.541 11.369 -67.171 1.00 77.56 738 THR A N 1
ATOM 5623 C CA . THR A 1 738 ? -6.624 11.793 -68.584 1.00 77.56 738 THR A CA 1
ATOM 5624 C C . THR A 1 738 ? -5.314 12.344 -69.148 1.00 77.56 738 THR A C 1
ATOM 5626 O O . THR A 1 738 ? -5.193 12.537 -70.358 1.00 77.56 738 THR A O 1
ATOM 5629 N N . GLN A 1 739 ? -4.334 12.636 -68.292 1.00 78.50 739 GLN A N 1
ATOM 5630 C CA . GLN A 1 739 ? -3.038 13.189 -68.679 1.00 78.50 739 GLN A CA 1
ATOM 5631 C C . GLN A 1 739 ? -1.953 12.726 -67.704 1.00 78.50 739 GLN A C 1
ATOM 5633 O O . GLN A 1 739 ? -2.178 12.695 -66.499 1.00 78.50 739 GLN A O 1
ATOM 5638 N N . ILE A 1 740 ? -0.763 12.414 -68.228 1.00 71.38 740 ILE A N 1
ATOM 5639 C CA . ILE A 1 740 ? 0.420 12.075 -67.428 1.00 71.38 740 ILE A CA 1
ATOM 5640 C C . ILE A 1 740 ? 1.544 13.041 -67.795 1.00 71.38 740 ILE A C 1
ATOM 5642 O O . ILE A 1 740 ? 1.870 13.206 -68.972 1.00 71.38 740 ILE A O 1
ATOM 5646 N N . LEU A 1 741 ? 2.136 13.676 -66.785 1.00 78.94 741 LEU A N 1
ATOM 5647 C CA . LEU A 1 741 ? 3.292 14.555 -66.924 1.00 78.94 741 LEU A CA 1
ATOM 5648 C C . LEU A 1 741 ? 4.464 13.968 -66.133 1.00 78.94 741 LEU A C 1
ATOM 5650 O O . LEU A 1 741 ? 4.382 13.828 -64.918 1.00 78.94 741 LEU A O 1
ATOM 5654 N N . PHE A 1 742 ? 5.567 13.669 -66.819 1.00 71.88 742 PHE A N 1
ATOM 5655 C CA . PHE A 1 742 ? 6.829 13.295 -66.181 1.00 71.88 742 PHE A CA 1
ATOM 5656 C C . PHE A 1 742 ? 7.746 14.518 -66.143 1.00 71.88 742 PHE A C 1
ATOM 5658 O O . PHE A 1 742 ? 8.273 14.937 -67.175 1.00 71.88 742 PHE A O 1
ATOM 5665 N N . GLN A 1 743 ? 7.910 15.108 -64.961 1.00 73.56 743 GLN A N 1
ATOM 5666 C CA . GLN A 1 743 ? 8.715 16.310 -64.751 1.00 73.56 743 GLN A CA 1
ATOM 5667 C C . GLN A 1 743 ? 9.969 15.971 -63.942 1.00 73.56 743 GLN A C 1
ATOM 5669 O O . GLN A 1 743 ? 9.885 15.375 -62.872 1.00 73.56 743 GLN A O 1
ATOM 5674 N N . PHE A 1 744 ? 11.137 16.360 -64.458 1.00 68.69 744 PHE A N 1
ATOM 5675 C CA . PHE A 1 744 ? 12.418 16.227 -63.765 1.00 68.69 744 PHE A CA 1
ATOM 5676 C C . PHE A 1 744 ? 12.840 17.597 -63.245 1.00 68.69 744 PHE A C 1
ATOM 5678 O O . PHE A 1 744 ? 13.136 18.496 -64.035 1.00 68.69 744 PHE A O 1
ATOM 5685 N N . GLU A 1 745 ? 12.871 17.764 -61.926 1.00 63.91 745 GLU A N 1
ATOM 5686 C CA . GLU A 1 745 ? 13.239 19.033 -61.298 1.00 63.91 745 GLU A CA 1
ATOM 5687 C C . GLU A 1 745 ? 14.653 18.970 -60.705 1.00 63.91 745 GLU A C 1
ATOM 5689 O O . GLU A 1 745 ? 14.970 18.043 -59.955 1.00 63.91 745 GLU A O 1
ATOM 5694 N N . PRO A 1 746 ? 15.535 19.937 -61.014 1.00 54.81 746 PRO A N 1
ATOM 5695 C CA . PRO A 1 746 ? 16.854 19.998 -60.398 1.00 54.81 746 PRO A CA 1
ATOM 5696 C C . PRO A 1 746 ? 16.751 20.413 -58.921 1.00 54.81 746 PRO A C 1
ATOM 5698 O O . PRO A 1 746 ? 16.109 21.410 -58.584 1.00 54.81 746 PRO A O 1
ATOM 5701 N N . ARG A 1 747 ? 17.444 19.695 -58.025 1.00 42.12 747 ARG A N 1
ATOM 5702 C CA . ARG A 1 747 ? 17.610 20.116 -56.622 1.00 42.12 747 ARG A CA 1
ATOM 5703 C C . ARG A 1 747 ? 18.613 21.274 -56.536 1.00 42.12 747 ARG A C 1
ATOM 5705 O O . ARG A 1 747 ? 19.798 21.080 -56.785 1.00 42.12 747 ARG A O 1
ATOM 5712 N N . GLY A 1 748 ? 18.138 22.452 -56.126 1.00 45.62 748 GLY A N 1
ATOM 5713 C CA . GLY A 1 748 ? 18.955 23.651 -55.896 1.00 45.62 748 GLY A CA 1
ATOM 5714 C C . GLY A 1 748 ? 19.008 24.566 -57.120 1.00 45.62 748 GLY A C 1
ATOM 5715 O O . GLY A 1 748 ? 19.646 24.259 -58.121 1.00 45.62 748 GLY A O 1
ATOM 5716 N N . GLY A 1 749 ? 18.303 25.696 -57.043 1.00 44.75 749 GLY A N 1
ATOM 5717 C CA . GLY A 1 749 ? 18.067 26.594 -58.168 1.00 44.75 749 GLY A CA 1
ATOM 5718 C C . GLY A 1 749 ? 19.331 27.134 -58.842 1.00 44.75 749 GLY A C 1
ATOM 5719 O O . GLY A 1 749 ? 20.093 27.886 -58.246 1.00 44.75 749 GLY A O 1
ATOM 5720 N N . ALA A 1 750 ? 19.467 26.828 -60.130 1.00 34.78 750 ALA A N 1
ATOM 5721 C CA . ALA A 1 750 ? 19.986 27.725 -61.157 1.00 34.78 750 ALA A CA 1
ATOM 5722 C C . ALA A 1 750 ? 19.542 27.179 -62.521 1.00 34.78 750 ALA A C 1
ATOM 5724 O O . ALA A 1 750 ? 20.167 26.290 -63.098 1.00 34.78 750 ALA A O 1
ATOM 5725 N N . VAL A 1 751 ? 18.427 27.697 -63.035 1.00 38.09 751 VAL A N 1
ATOM 5726 C CA . VAL A 1 751 ? 18.002 27.418 -64.408 1.00 38.09 751 VAL A CA 1
ATOM 5727 C C . VAL A 1 751 ? 18.979 28.132 -65.340 1.00 38.09 751 VAL A C 1
ATOM 5729 O O . VAL A 1 751 ? 18.936 29.353 -65.467 1.00 38.09 751 VAL A O 1
ATOM 5732 N N . THR A 1 752 ? 19.853 27.381 -66.009 1.00 36.28 752 THR A N 1
ATOM 5733 C CA . THR A 1 752 ? 20.467 27.868 -67.249 1.00 36.28 752 THR A CA 1
ATOM 5734 C C . THR A 1 752 ? 19.573 27.385 -68.379 1.00 36.28 752 THR A C 1
ATOM 5736 O O . THR A 1 752 ? 19.594 26.214 -68.749 1.00 36.28 752 THR A O 1
ATOM 5739 N N . THR A 1 753 ? 18.719 28.270 -68.882 1.00 34.31 753 THR A N 1
ATOM 5740 C CA . THR A 1 753 ? 17.891 28.009 -70.058 1.00 34.31 753 THR A CA 1
ATOM 5741 C C . THR A 1 753 ? 18.800 27.779 -71.268 1.00 34.31 753 THR A C 1
ATOM 5743 O O . THR A 1 753 ? 19.414 28.709 -71.784 1.00 34.31 753 THR A O 1
ATOM 5746 N N . CYS A 1 754 ? 18.890 26.539 -71.756 1.00 28.86 754 CYS A N 1
ATOM 5747 C CA . CYS A 1 754 ? 19.315 26.304 -73.133 1.00 28.86 754 CYS A CA 1
ATOM 5748 C C . CYS A 1 754 ? 18.119 26.581 -74.045 1.00 28.86 754 CYS A C 1
ATOM 5750 O O . CYS A 1 754 ? 17.056 25.981 -73.902 1.00 28.86 754 CYS A O 1
ATOM 5752 N N . ALA A 1 755 ? 18.294 27.547 -74.943 1.00 29.41 755 ALA A N 1
ATOM 5753 C CA . ALA A 1 755 ? 17.275 28.021 -75.859 1.00 29.41 755 ALA A CA 1
ATOM 5754 C C . ALA A 1 755 ? 16.751 26.893 -76.763 1.00 29.41 755 ALA A C 1
ATOM 5756 O O . ALA A 1 755 ? 17.488 26.340 -77.578 1.00 29.41 755 ALA A O 1
ATOM 5757 N N . THR A 1 756 ? 15.454 26.607 -76.678 1.00 30.97 756 THR A N 1
ATOM 5758 C CA . THR A 1 756 ? 14.715 25.962 -77.764 1.00 30.97 756 THR A CA 1
ATOM 5759 C C . THR A 1 756 ? 14.529 26.979 -78.886 1.00 30.97 756 THR A C 1
ATOM 5761 O O . THR A 1 756 ? 13.841 27.987 -78.710 1.00 30.97 756 THR A O 1
ATOM 5764 N N . SER A 1 757 ? 15.133 26.724 -80.045 1.00 28.94 757 SER A N 1
ATOM 5765 C CA . SER A 1 757 ? 14.851 27.448 -81.282 1.00 28.94 757 SER A CA 1
ATOM 5766 C C . SER A 1 757 ? 13.410 27.174 -81.717 1.00 28.94 757 SER A C 1
ATOM 5768 O O . SER A 1 757 ? 13.130 26.159 -82.353 1.00 28.94 757 SER A O 1
ATOM 5770 N N . SER A 1 758 ? 12.495 28.081 -81.382 1.00 30.47 758 SER A N 1
ATOM 5771 C CA . SER A 1 758 ? 11.216 28.196 -82.075 1.00 30.47 758 SER A CA 1
ATOM 5772 C C . SER A 1 758 ? 11.385 29.192 -83.219 1.00 30.47 758 SER A C 1
ATOM 5774 O O . SER A 1 758 ? 11.796 30.339 -83.048 1.00 30.47 758 SER A O 1
ATOM 5776 N N . THR A 1 759 ? 11.149 28.708 -84.431 1.00 29.95 759 THR A N 1
ATOM 5777 C CA . THR A 1 759 ? 11.064 29.517 -85.640 1.00 29.95 759 THR A CA 1
ATOM 5778 C C . THR A 1 759 ? 9.691 30.181 -85.650 1.00 29.95 759 THR A C 1
ATOM 5780 O O . THR A 1 759 ? 8.678 29.499 -85.769 1.00 29.95 759 THR A O 1
ATOM 5783 N N . SER A 1 760 ? 9.642 31.509 -85.565 1.00 28.53 760 SER A N 1
ATOM 5784 C CA . SER A 1 760 ? 8.470 32.279 -85.990 1.00 28.53 760 SER A CA 1
ATOM 5785 C C . SER A 1 760 ? 8.908 33.563 -86.684 1.00 28.53 760 SER A C 1
ATOM 5787 O O . SER A 1 760 ? 9.664 34.364 -86.135 1.00 28.53 760 SER A O 1
ATOM 5789 N N . LEU A 1 761 ? 8.434 33.717 -87.919 1.00 27.62 761 LEU A N 1
ATOM 5790 C CA . LEU A 1 761 ? 8.591 34.885 -88.776 1.00 27.62 761 LEU A CA 1
ATOM 5791 C C . LEU A 1 761 ? 7.977 36.148 -88.149 1.00 27.62 761 LEU A C 1
ATOM 5793 O O . LEU A 1 761 ? 6.881 36.080 -87.603 1.00 27.62 761 LEU A O 1
ATOM 5797 N N . GLY A 1 762 ? 8.595 37.311 -88.396 1.00 25.34 762 GLY A N 1
ATOM 5798 C CA . GLY A 1 762 ? 7.835 38.556 -88.568 1.00 25.34 762 GLY A CA 1
ATOM 5799 C C . GLY A 1 762 ? 8.370 39.825 -87.899 1.00 25.34 762 GLY A C 1
ATOM 5800 O O . GLY A 1 762 ? 8.135 40.055 -86.725 1.00 25.34 762 GLY A O 1
ATOM 5801 N N . ALA A 1 763 ? 8.928 40.695 -88.748 1.00 28.25 763 ALA A N 1
ATOM 5802 C CA . ALA A 1 763 ? 8.893 42.165 -88.712 1.00 28.25 763 ALA A CA 1
ATOM 5803 C C . ALA A 1 763 ? 9.709 42.958 -87.664 1.00 28.25 763 ALA A C 1
ATOM 5805 O O . ALA A 1 763 ? 9.582 42.847 -86.452 1.00 28.25 763 ALA A O 1
ATOM 5806 N N . ALA A 1 764 ? 10.526 43.853 -88.222 1.00 26.95 764 ALA A N 1
ATOM 5807 C CA . ALA A 1 764 ? 11.465 44.757 -87.579 1.00 26.95 764 ALA A CA 1
ATOM 5808 C C . ALA A 1 764 ? 10.830 46.066 -87.072 1.00 26.95 764 ALA A C 1
ATOM 5810 O O . ALA A 1 764 ? 9.928 46.597 -87.712 1.00 26.95 764 ALA A O 1
ATOM 5811 N N . SER A 1 765 ? 11.428 46.676 -86.038 1.00 27.95 765 SER A N 1
ATOM 5812 C CA . SER A 1 765 ? 11.628 48.135 -85.958 1.00 27.95 765 SER A CA 1
ATOM 5813 C C . SER A 1 765 ? 12.600 48.526 -84.833 1.00 27.95 765 SER A C 1
ATOM 5815 O O . SER A 1 765 ? 12.429 48.160 -83.676 1.00 27.95 765 SER A O 1
ATOM 5817 N N . LYS A 1 766 ? 13.601 49.327 -85.211 1.00 29.50 766 LYS A N 1
ATOM 5818 C CA . LYS A 1 766 ? 14.614 50.015 -84.391 1.00 29.50 766 LYS A CA 1
ATOM 5819 C C . LYS A 1 766 ? 14.014 50.925 -83.304 1.00 29.50 766 LYS A C 1
ATOM 5821 O O . LYS A 1 766 ? 13.069 51.651 -83.602 1.00 29.50 766 LYS A O 1
ATOM 5826 N N . LYS A 1 767 ? 14.714 51.071 -82.165 1.00 28.17 767 LYS A N 1
ATOM 5827 C CA . LYS A 1 767 ? 15.312 52.358 -81.730 1.00 28.17 767 LYS A CA 1
ATOM 5828 C C . LYS A 1 767 ? 16.199 52.230 -80.483 1.00 28.17 767 LYS A C 1
ATOM 5830 O O . LYS A 1 767 ? 15.845 51.581 -79.508 1.00 28.17 767 LYS A O 1
ATOM 5835 N N . GLU A 1 768 ? 17.345 52.896 -80.569 1.00 28.16 768 GLU A N 1
ATOM 5836 C CA . GLU A 1 768 ? 18.330 53.176 -79.522 1.00 28.16 768 GLU A CA 1
ATOM 5837 C C . GLU A 1 768 ? 17.759 54.084 -78.414 1.00 28.16 768 GLU A C 1
ATOM 5839 O O . GLU A 1 768 ? 16.929 54.945 -78.693 1.00 28.16 768 GLU A O 1
ATOM 5844 N N . SER A 1 769 ? 18.274 53.990 -77.183 1.00 27.42 769 SER A N 1
ATOM 5845 C CA . SER A 1 769 ? 19.127 55.048 -76.602 1.00 27.42 769 SER A CA 1
ATOM 5846 C C . SER A 1 769 ? 19.515 54.743 -75.149 1.00 27.42 769 SER A C 1
ATOM 5848 O O . SER A 1 769 ? 18.795 54.102 -74.388 1.00 27.42 769 SER A O 1
ATOM 5850 N N . SER A 1 770 ? 20.707 55.203 -74.804 1.00 28.00 770 SER A N 1
ATOM 5851 C CA . SER A 1 770 ? 21.383 55.167 -73.515 1.00 28.00 770 SER A CA 1
ATOM 5852 C C . SER A 1 770 ? 21.030 56.391 -72.655 1.00 28.00 770 SER A C 1
ATOM 5854 O O . SER A 1 770 ? 20.882 57.477 -73.200 1.00 28.00 770 SER A O 1
ATOM 5856 N N . SER A 1 771 ? 21.016 56.261 -71.317 1.00 28.50 771 SER A N 1
ATOM 5857 C CA . SER A 1 771 ? 21.696 57.211 -70.405 1.00 28.50 771 SER A CA 1
ATOM 5858 C C . SER A 1 771 ? 21.596 56.829 -68.915 1.00 28.50 771 SER A C 1
ATOM 5860 O O . SER A 1 771 ? 20.513 56.665 -68.370 1.00 28.50 771 SER A O 1
ATOM 5862 N N . HIS A 1 772 ? 22.775 56.762 -68.286 1.00 28.22 772 HIS A N 1
ATOM 5863 C CA . HIS A 1 772 ? 23.169 57.112 -66.907 1.00 28.22 772 HIS A CA 1
ATOM 5864 C C . HIS A 1 772 ? 22.117 57.371 -65.798 1.00 28.22 772 HIS A C 1
ATOM 5866 O O . HIS A 1 772 ? 21.343 58.313 -65.914 1.00 28.22 772 HIS A O 1
ATOM 5872 N N . ARG A 1 773 ? 22.341 56.821 -64.584 1.00 28.75 773 ARG A N 1
ATOM 5873 C CA . ARG A 1 773 ? 22.984 57.542 -63.447 1.00 28.75 773 ARG A CA 1
ATOM 5874 C C . ARG A 1 773 ? 23.007 56.765 -62.110 1.00 28.75 773 ARG A C 1
ATOM 5876 O O . ARG A 1 773 ? 21.994 56.283 -61.640 1.00 28.75 773 ARG A O 1
ATOM 5883 N N . ARG A 1 774 ? 24.181 56.894 -61.473 1.00 30.86 774 ARG A N 1
ATOM 5884 C CA . ARG A 1 774 ? 24.503 57.176 -60.053 1.00 30.86 774 ARG A CA 1
ATOM 5885 C C . ARG A 1 774 ? 24.316 56.130 -58.938 1.00 30.86 774 ARG A C 1
ATOM 5887 O O . ARG A 1 774 ? 23.233 55.690 -58.592 1.00 30.86 774 ARG A O 1
ATOM 5894 N N . LYS A 1 775 ? 25.492 55.901 -58.337 1.00 30.48 775 LYS A N 1
ATOM 5895 C CA . LYS A 1 775 ? 25.873 55.276 -57.070 1.00 30.48 775 LYS A CA 1
ATOM 5896 C C . LYS A 1 775 ? 25.126 55.779 -55.828 1.00 30.48 775 LYS A C 1
ATOM 5898 O O . LYS A 1 775 ? 24.808 56.958 -55.715 1.00 30.48 775 LYS A O 1
ATOM 5903 N N . ALA A 1 776 ? 25.039 54.818 -54.910 1.00 31.69 776 ALA A N 1
ATOM 5904 C CA . ALA A 1 776 ? 24.615 54.813 -53.518 1.00 31.69 776 ALA A CA 1
ATOM 5905 C C . ALA A 1 776 ? 25.144 55.943 -52.616 1.00 31.69 776 ALA A C 1
ATOM 5907 O O . ALA A 1 776 ? 26.321 56.310 -52.664 1.00 31.69 776 ALA A O 1
ATOM 5908 N N . GLU A 1 777 ? 24.246 56.387 -51.737 1.00 31.19 777 GLU A N 1
ATOM 5909 C CA . GLU A 1 777 ? 24.490 57.181 -50.536 1.00 31.19 777 GLU A CA 1
ATOM 5910 C C . GLU A 1 777 ? 24.714 56.295 -49.304 1.00 31.19 777 GLU A C 1
ATOM 5912 O O . GLU A 1 777 ? 24.326 55.130 -49.239 1.00 31.19 777 GLU A O 1
ATOM 5917 N N . ASN A 1 778 ? 25.388 56.904 -48.339 1.00 30.03 778 ASN A N 1
ATOM 5918 C CA . ASN A 1 778 ? 25.884 56.368 -47.085 1.00 30.03 778 ASN A CA 1
ATOM 5919 C C . ASN A 1 778 ? 25.161 57.092 -45.926 1.00 30.03 778 ASN A C 1
ATOM 5921 O O . ASN A 1 778 ? 24.606 58.164 -46.152 1.00 30.03 778 ASN A O 1
ATOM 5925 N N . THR A 1 779 ? 25.326 56.576 -44.699 1.00 30.16 779 THR A N 1
ATOM 5926 C CA . THR A 1 779 ? 25.231 57.249 -43.370 1.00 30.16 779 THR A CA 1
ATOM 5927 C C . THR A 1 779 ? 24.010 56.987 -42.439 1.00 30.16 779 THR A C 1
ATOM 5929 O O . THR A 1 779 ? 22.917 57.499 -42.625 1.00 30.16 779 THR A O 1
ATOM 5932 N N . THR A 1 780 ? 24.280 56.173 -41.394 1.00 31.11 780 THR A N 1
ATOM 5933 C CA . THR A 1 780 ? 24.202 56.413 -39.915 1.00 31.11 780 THR A CA 1
ATOM 5934 C C . THR A 1 780 ? 22.907 56.790 -39.150 1.00 31.11 780 THR A C 1
ATOM 5936 O O . THR A 1 780 ? 22.406 57.885 -39.351 1.00 31.11 780 THR A O 1
ATOM 5939 N N . SER A 1 781 ? 22.555 55.933 -38.149 1.00 32.34 781 SER A N 1
ATOM 5940 C CA . SER A 1 781 ? 22.307 56.104 -36.666 1.00 32.34 781 SER A CA 1
ATOM 5941 C C . SER A 1 781 ? 21.534 57.325 -36.089 1.00 32.34 781 SER A C 1
ATOM 5943 O O . SER A 1 781 ? 21.409 58.301 -36.814 1.00 32.34 781 SER A O 1
ATOM 5945 N N . PRO A 1 782 ? 21.104 57.401 -34.781 1.00 48.34 782 PRO A N 1
ATOM 5946 C CA . PRO A 1 782 ? 21.294 56.531 -33.578 1.00 48.34 782 PRO A CA 1
ATOM 5947 C C . PRO A 1 782 ? 20.041 56.361 -32.639 1.00 48.34 782 PRO A C 1
ATOM 5949 O O . PRO A 1 782 ? 18.990 56.919 -32.925 1.00 48.34 782 PRO A O 1
ATOM 5952 N N . SER A 1 783 ? 20.186 55.662 -31.481 1.00 30.81 783 SER A N 1
ATOM 5953 C CA . SER A 1 783 ? 19.497 55.850 -30.151 1.00 30.81 783 SER A CA 1
ATOM 5954 C C . SER A 1 783 ? 19.197 54.505 -29.437 1.00 30.81 783 SER A C 1
ATOM 5956 O O . SER A 1 783 ? 18.907 53.528 -30.108 1.00 30.81 783 SER A O 1
ATOM 5958 N N . SER A 1 784 ? 19.083 54.334 -28.109 1.00 31.69 784 SER A N 1
ATOM 5959 C CA . SER A 1 784 ? 19.879 54.680 -26.913 1.00 31.69 784 SER A CA 1
ATOM 5960 C C . SER A 1 784 ? 19.176 54.059 -25.675 1.00 31.69 784 SER A C 1
ATOM 5962 O O . SER A 1 784 ? 18.165 54.578 -25.232 1.00 31.69 784 SER A O 1
ATOM 5964 N N . ARG A 1 785 ? 19.700 52.932 -25.168 1.00 31.75 785 ARG A N 1
ATOM 5965 C CA . ARG A 1 785 ? 19.970 52.497 -23.765 1.00 31.75 785 ARG A CA 1
ATOM 5966 C C . ARG A 1 785 ? 19.105 52.954 -22.542 1.00 31.75 785 ARG A C 1
ATOM 5968 O O . ARG A 1 785 ? 18.777 54.125 -22.416 1.00 31.75 785 ARG A O 1
ATOM 5975 N N . VAL A 1 786 ? 19.076 52.045 -21.530 1.00 32.44 786 VAL A N 1
ATOM 5976 C CA . VAL A 1 786 ? 19.005 52.205 -20.030 1.00 32.44 786 VAL A CA 1
ATOM 5977 C C . VAL A 1 786 ? 17.648 51.731 -19.409 1.00 32.44 786 VAL A C 1
ATOM 5979 O O . VAL A 1 786 ? 16.622 52.071 -19.969 1.00 32.44 786 VAL A O 1
ATOM 5982 N N . LYS A 1 787 ? 17.485 50.937 -18.315 1.00 30.05 787 LYS A N 1
ATOM 5983 C CA . LYS A 1 787 ? 18.227 50.678 -17.042 1.00 30.05 787 LYS A CA 1
ATOM 5984 C C . LYS A 1 787 ? 17.802 49.349 -16.345 1.00 30.05 787 LYS A C 1
ATOM 5986 O O . LYS A 1 787 ? 16.694 48.878 -16.555 1.00 30.05 787 LYS A O 1
ATOM 5991 N N . ARG A 1 788 ? 18.657 48.836 -15.439 1.00 39.38 788 ARG A N 1
ATOM 5992 C CA . ARG A 1 788 ? 18.380 47.832 -14.373 1.00 39.38 788 ARG A CA 1
ATOM 5993 C C . ARG A 1 788 ? 17.882 48.499 -13.075 1.00 39.38 788 ARG A C 1
ATOM 5995 O O . ARG A 1 788 ? 18.247 49.650 -12.839 1.00 39.38 788 ARG A O 1
ATOM 6002 N N . GLY A 1 789 ? 17.251 47.721 -12.183 1.00 29.64 789 GLY A N 1
ATOM 6003 C CA . GLY A 1 789 ? 17.258 47.964 -10.729 1.00 29.64 789 GLY A CA 1
ATOM 6004 C C . GLY A 1 789 ? 16.292 47.082 -9.917 1.00 29.64 789 GLY A C 1
ATOM 6005 O O . GLY A 1 789 ? 15.087 47.246 -10.042 1.00 29.64 789 GLY A O 1
ATOM 6006 N N . SER A 1 790 ? 16.828 46.195 -9.070 1.00 36.62 790 SER A N 1
ATOM 6007 C CA . SER A 1 790 ? 16.175 45.636 -7.858 1.00 36.62 790 SER A CA 1
ATOM 6008 C C . SER A 1 790 ? 16.377 46.617 -6.678 1.00 36.62 790 SER A C 1
ATOM 6010 O O . SER A 1 790 ? 17.295 47.440 -6.801 1.00 36.62 790 SER A O 1
ATOM 6012 N N . PRO A 1 791 ? 15.611 46.579 -5.554 1.00 50.81 791 PRO A N 1
ATOM 6013 C CA . PRO A 1 791 ? 15.740 45.541 -4.499 1.00 50.81 791 PRO A CA 1
ATOM 6014 C C . PRO A 1 791 ? 14.454 45.216 -3.665 1.00 50.81 791 PRO A C 1
ATOM 6016 O O . PRO A 1 791 ? 13.460 45.928 -3.735 1.00 50.81 791 PRO A O 1
ATOM 6019 N N . SER A 1 792 ? 14.498 44.140 -2.858 1.00 34.47 792 SER A N 1
ATOM 6020 C CA . SER A 1 792 ? 13.543 43.746 -1.778 1.00 34.47 792 SER A CA 1
ATOM 6021 C C . SER A 1 792 ? 13.594 44.702 -0.551 1.00 34.47 792 SER A C 1
ATOM 6023 O O . SER A 1 792 ? 14.428 45.611 -0.595 1.00 34.47 792 SER A O 1
ATOM 6025 N N . PRO A 1 793 ? 12.895 44.493 0.603 1.00 57.06 793 PRO A N 1
ATOM 6026 C CA . PRO A 1 793 ? 11.823 43.541 0.984 1.00 57.06 793 PRO A CA 1
ATOM 6027 C C . PRO A 1 793 ? 10.617 44.177 1.749 1.00 57.06 793 PRO A C 1
ATOM 6029 O O . PRO A 1 793 ? 10.701 45.318 2.202 1.00 57.06 793 PRO A O 1
ATOM 6032 N N . LEU A 1 794 ? 9.542 43.399 1.964 1.00 35.56 794 LEU A N 1
ATOM 6033 C CA . LEU A 1 794 ? 8.739 43.296 3.204 1.00 35.56 794 LEU A CA 1
ATOM 6034 C C . LEU A 1 794 ? 7.799 42.088 3.125 1.00 35.56 794 LEU A C 1
ATOM 6036 O O . LEU A 1 794 ? 7.253 41.866 2.020 1.00 35.56 794 LEU A O 1
#

Sequence (794 aa):
MKPTFCPRKFASATLILTALWLITSQAASQQTIGVPTQVSLPSGSGTLTLDFTSSDYQLILYSALRDEPDTSRTYDFTVGAAFATRPSVRLFQHASGVRTSVKARLRSEEAELAKRFRLSGFPAARKQAVAFQVGSARTFTFESFGSVRTQNVSATLVATSSRAEAWVDNNTSLITTAEAQAQIDRFSDHAYPIITSAFGGMSDVDGNGKVIFLYTELVDQIGGVAGFFRAKSLYSTFDGGDGNEADMMYIGLDHEDSFFESLLAHEFQHLVNYNQHVRLRNGPSEISPINEALSHIAEDLVGQHVEGGNPGNVKTYAEAPGLYSILAEKAHDSGVRGTAYTFARSMMESFGDDVPRRLTQTDLSGIANVENVSAKTFEEVYEMYLSRMFLAGSGLNSRYDYAYPFFVDPTTGGRSIPVPDHHALSPDAVTVTGSTKAYAAASIRLMGTEVSTISIDTDASGQFRGLLIPIPTLFRHNAALKTDYFTGITFDTSLSGHFTTGENVRISGSIADPATTEILFRFDPQDTAADTLRYSVDGLTGRFDLPVVLPHEAAGRYTLSIFAGVQDQSLPFFGRLPGVTIARGTGAVELPMDYFSAITLDATLPTELTAGSNVLVSGFVSDPTTVDRLLFRFDPLNGGDTVRIFSDVEEGRFDATFFVHPTLSGTFRIKVFAGLAADPTLGFTGDYGPFRWLDLGGVFSIPSTFFSGVSLTKDLPGILRAGEGITLAGTVSDRSVTQILFQFEPRGGAVTTCATSSTSLGAASKKESSSHRRKAENTTSPSSRVKRGSPSPL

Radius of gyration: 38.07 Å; Cα contacts (8 Å, |Δi|>4): 1659; chains: 1; bounding box: 99×76×150 Å

Solvent-accessible surface area (backbone atoms only — not comparable to full-atom values): 44460 Å² total; per-residue (Å²): 135,86,82,89,87,87,89,84,91,80,84,85,78,82,79,80,80,78,81,78,78,82,78,54,75,48,80,51,90,80,72,51,66,46,45,76,40,83,42,77,32,71,86,17,35,28,35,41,40,44,64,20,72,69,28,24,36,39,39,36,41,30,20,68,48,86,86,62,75,66,61,93,65,67,33,45,38,37,40,23,38,71,89,73,99,49,62,71,48,68,58,78,88,80,82,82,78,83,73,85,59,64,67,50,54,47,56,53,51,39,38,51,50,23,55,48,31,67,74,73,52,76,80,82,66,60,60,60,91,68,85,83,52,77,74,37,76,49,76,40,58,44,67,60,49,72,80,38,68,63,45,76,42,54,22,32,27,62,29,76,48,90,36,23,34,34,27,39,31,70,90,61,78,86,69,52,58,66,58,47,37,52,53,36,42,49,37,38,77,50,34,46,58,52,46,39,72,44,48,37,60,69,72,48,33,23,64,79,68,44,39,37,38,39,40,36,65,68,37,46,66,42,58,100,44,67,55,45,50,50,71,39,29,56,25,42,54,90,80,68,21,57,51,55,33,31,47,48,34,43,30,33,69,89,69,63,79,84,46,48,63,26,52,52,27,24,33,49,37,51,48,21,38,45,25,32,10,24,75,75,48,64,10,47,42,60,41,38,16,61,47,49,14,52,17,50,50,31,13,38,76,67,54,72,37,78,73,64,48,54,55,58,14,40,49,49,14,29,71,47,34,21,75,26,22,55,66,24,59,65,33,79,43,48,26,20,37,15,43,16,32,54,44,51,51,43,44,26,77,74,69,37,88,59,41,58,24,54,61,26,62,30,52,46,38,53,64,63,26,53,21,64,70,64,75,43,55,55,64,62,53,50,52,50,32,55,49,25,57,61,34,28,20,49,82,56,32,72,91,31,42,52,88,54,56,72,47,15,29,87,87,78,51,19,10,24,50,80,61,49,38,84,46,79,45,40,37,86,68,30,31,38,32,38,56,23,22,52,48,6,41,45,47,38,32,40,42,62,70,48,77,48,54,36,34,38,42,39,41,50,91,32,48,44,44,31,37,38,28,34,36,51,67,83,64,68,69,48,36,37,28,48,31,63,57,49,89,59,37,36,37,78,55,59,54,58,35,70,47,47,20,41,42,82,43,76,56,40,31,38,39,69,55,75,74,32,20,26,40,37,44,32,36,41,44,75,49,93,88,55,74,71,46,78,50,71,48,72,80,35,83,33,49,52,77,41,78,43,68,42,47,62,85,62,42,45,50,26,32,38,35,36,28,46,24,45,68,99,51,87,54,44,82,72,50,69,48,73,68,22,37,30,40,68,53,83,84,80,41,52,42,59,34,64,63,35,74,54,36,38,38,78,53,63,45,68,36,66,44,48,44,56,44,76,46,78,49,42,32,34,45,75,49,54,90,61,34,41,26,38,38,46,32,34,43,45,74,82,66,79,78,68,46,76,46,72,27,62,40,58,99,33,31,37,68,35,76,47,72,38,50,64,93,66,44,45,49,21,31,41,35,37,27,40,19,45,78,88,47,96,68,57,45,81,33,48,72,49,63,78,30,35,34,41,66,83,81,77,90,46,44,48,56,24,68,71,44,86,48,34,33,40,76,55,59,42,66,63,71,80,57,90,93,62,88,82,84,94,51,65,49,71,76,39,87,85,67,86,76,87,84,91,82,87,79,79,89,73,93,73,89,78,83,76,82,78,87,75,90,76,90,81,88,88,82,88,83,89,86,87,84,89,84,86,83,85,87,84,86,84,90,89,91,83,90,89,87,89,84,86,84,89,90,134

Mean predicted aligned error: 14.7 Å

Nearest PDB structures (foldseek):
  7bb9-assembly1_A  TM=6.839E-01  e=3.163E-15  Staphylococcus lugdunensis
  7s64-assembly1_A  TM=3.764E-01  e=3.343E-03  Xenopus laevis
  8qy6-assembly1_F  TM=3.020E-01  e=4.375E-04  Homo sapiens
  6vxk-assembly1_B  TM=3.234E-01  e=3.343E-03  Homo sapiens
  8ayh-assembly1_B  TM=2.889E-01  e=4.571E-03  Naja kaouthia

pLDDT: mean 81.63, std 18.92, range [24.72, 98.69]

Foldseek 3Di:
DDDDDDDDDDDDDDDDPPDDPPADEDEPVDAAFLDKDWDDQPLFKYKYWDFQQWWWKKKKKFQQDQPDAQDPDWWKKKKFFPDDPFAEDEDDDDDPPDDQDQCLVQLVLLQVLLVLCLVVPDDAQAADPDDDDFQDWDWDWDPDTAVDHIDIFIWTFLEDDQAETETEGPPDDLDDSVLSHVLVHLCVVFLQVQLCVQANDFDASRVNNYEYEYEDQSQVVNPPGQKADHPLLCDPVVSVRRHVNGNYMYGYRPDDSLQSNLVVQLRVLLRSLSCQQRVPASAGRAAPLLSLLLSVVSSCRRPVNLRNCLLVLLQVLLACLQEAACRHSRCPPSNVNNLSNLLQLLCCLQQHSSSNHQLRNHNDYDQVSSCVSNVHHSVVSLVLSLSLLASALQVRDCSSHRPSCCQAPPPNSAGQDARRAEAEDASNNYMYMYIGDHRGMDMYTYHDNGTGMMMMGIRSVSNMMMMMRIHTNPGFGWHFHAQSSFPQWGWPGTDTLEAEALDWDKTKTFGNDQQWFKKKKWWAAPDPPDDIDIWMDGRDRGIDIATDHHHQVPQHATKIWMFIGHPPDDTDTRHIDHGRGYHGDDDFRWAAQCNFPQWGWPGTHTLEAEAQDKDKTKTFTPDPVWFQKKWKWWAAPPDDDIDIWMWGADPRMTITIDHQHLVNFHWTKIWMFTGDPPDPDTHTGDIDDGRGYDYPDDFHWAAQCNDVQWGFPGTHGPDDDPPDDDDGHTGGRDPVDPDDDDDDDDDDDDDPDDDDDDDDDDDDDDDDDDDDDDDDDDDDDDDDDDDDDDDDDD

Secondary structure (DSSP, 8-state):
----------------------PPEEE-TTPPTT--EEE--GGGEEEEEEETTTEEEEEEEEE--TT--S-S--EEEEEEESS--PPEEES----------TTHHHHHHHHHHHHHHHHH-PPPP---SS---TT-EEEEEE--BTTBPPEEEEEEEEEE-SSEEEEEETT--SS-HHHHHHHHHHIIIIIHHHHHHHT-----SSSSSSEEEEE-HHHHTTSS-SEEE-GGGGS-TTTTS-S--SSEEEE-SSS-HHHHHHHHHHHHHHHHHHIIIIITT-PPPPPHHHHHHHHHHHHHHHHTTSSSSHHHHHHHHHH-GGG--TT-S-TTSHHHHHHHHHHHHHHHHHH-TTHHHHHHSSS--HHHHHHHHHTS-HHHHHHHHHHHHHHTTSSS-GGG--SSTTTB-TTT--BSSPPS--EEE-TTT-EEEEEE-BT-EEEEEE--SSEEEEEEEE-GGG-EEEEEEEEETT----BEE-TT-STTEEESS-EESEEETT-EEEEEEEES-TT--EEEEEEEESSTTSPPEEEEEES-SSEEEEEEE--GGG-EEEEEEEEEESTTS-PPEEEEEEEEEEE---S--EE-TT-STTEEESS-EESEEETT-EEEEEEEES-TTT-SEEEEEEEETTSSPPEEEEEEEETTEEEEEEE--GGG-EEEEEEEEEE-TTSSSPEEEEEEEEEEEE------EE-TT-BTTEEESSPEES-PPTT------EEE--TT----------SS----------------------------------------------